Protein AF-0000000086027197 (afdb_homodimer)

InterPro domains:
  IPR000313 PWWP domain [PF00855] (7-83)
  IPR000313 PWWP domain [PS50812] (6-62)
  IPR000313 PWWP domain [SM00293] (4-60)
  IPR006115 6-phosphogluconate dehydrogenase, NADP-binding [PF03446] (160-318)
  IPR036291 NAD(P)-binding domain superfamily [SSF51735] (159-324)
  IPR051265 HIBADH-related NP60 subfamily [PTHR43580] (139-442)

Solvent-accessible surface area (backbone atoms only — not comparable to full-atom values): 48894 Å² total; per-residue (Å²): 126,82,79,83,41,66,51,35,61,24,29,39,39,50,94,97,47,68,68,36,50,22,31,29,37,67,60,90,60,85,81,71,78,54,84,72,40,44,31,28,36,33,41,39,38,73,36,60,48,78,32,46,54,89,39,49,41,60,34,81,84,41,35,78,79,58,61,67,58,81,49,64,64,52,46,14,13,53,39,8,47,52,39,44,50,48,42,34,58,38,61,71,41,80,52,65,45,48,69,56,42,52,48,43,46,46,48,18,16,53,48,18,35,49,47,67,66,46,73,82,44,66,76,46,69,69,76,80,66,73,85,57,81,87,72,84,77,79,82,62,89,63,69,85,67,63,63,63,58,81,67,72,58,64,68,66,62,90,56,30,36,21,36,40,25,57,42,59,65,30,41,39,54,48,51,52,41,42,72,74,66,47,49,40,34,35,30,53,95,60,62,78,73,43,52,71,49,42,73,70,69,37,41,83,32,96,36,68,48,57,31,57,74,69,23,52,36,32,37,35,32,43,77,49,56,67,53,45,44,34,53,47,64,19,64,68,55,83,87,56,78,83,59,87,40,16,63,64,56,41,64,87,28,32,41,36,34,37,35,84,47,54,35,68,55,50,41,50,50,39,50,56,28,41,74,38,60,17,45,38,23,41,38,27,67,55,70,37,73,80,77,65,42,42,31,34,25,25,13,55,37,66,68,56,49,51,49,52,51,60,74,42,59,89,50,82,53,30,76,45,82,47,85,45,65,31,46,26,43,50,48,52,31,43,51,52,34,49,52,53,40,50,45,48,45,47,32,50,44,49,36,49,46,32,71,71,41,76,55,49,66,61,47,51,53,50,44,58,68,42,62,73,57,56,66,68,53,55,51,48,52,50,12,61,76,65,73,45,42,53,73,85,48,29,22,47,57,48,31,54,35,35,49,51,50,47,65,76,40,69,87,50,80,52,46,57,59,51,30,42,37,51,52,28,50,50,30,40,76,70,72,37,29,81,35,18,54,44,53,44,40,78,73,58,37,78,74,78,68,74,66,76,82,104,127,81,79,82,42,64,52,36,61,25,28,37,37,49,93,96,46,68,67,35,50,20,29,28,37,65,59,90,60,85,80,72,79,55,86,70,41,42,31,29,35,33,42,42,37,71,35,58,47,79,34,46,54,89,39,48,41,61,34,80,83,40,36,79,78,61,62,67,60,82,48,65,63,52,44,15,12,52,41,8,46,50,36,44,49,49,41,33,57,38,62,71,38,79,52,67,47,48,69,56,43,52,49,43,46,48,48,22,16,53,47,18,41,48,45,66,61,44,71,81,39,63,78,47,69,68,77,80,66,73,84,56,81,88,73,81,75,77,81,62,90,61,68,82,68,63,65,61,53,81,66,71,58,66,69,67,62,89,56,29,35,21,35,39,25,56,43,58,65,29,41,38,53,48,52,54,41,41,72,73,65,48,48,42,35,35,29,51,94,61,62,78,72,43,52,71,48,43,73,71,70,37,39,79,32,96,36,70,48,57,31,56,74,67,24,52,36,32,37,34,33,44,79,49,56,66,52,46,43,34,56,49,62,18,63,66,56,84,86,56,78,82,59,86,39,18,65,60,33,57,63,80,31,33,40,37,35,37,37,84,47,54,35,67,56,50,39,51,49,39,52,55,26,41,76,40,60,14,44,37,24,41,38,29,65,55,71,36,72,78,77,64,40,44,31,34,26,25,14,57,36,64,68,55,48,52,50,52,50,58,74,42,60,88,49,85,53,31,78,47,81,47,86,46,65,31,46,26,43,49,50,52,32,42,53,51,36,52,51,52,42,49,46,49,44,46,32,50,44,50,35,50,46,33,72,71,42,75,55,50,65,61,48,52,52,50,44,59,68,42,60,72,56,56,65,68,52,56,51,51,53,49,15,60,76,65,73,44,42,58,76,87,50,29,22,46,58,48,32,54,36,36,49,51,51,47,64,75,39,71,87,50,80,53,47,55,59,50,29,42,36,52,52,29,50,50,30,42,74,70,71,37,28,82,33,18,56,47,52,44,40,78,75,60,38,77,73,78,67,73,67,76,82,105

pLDDT: mean 74.84, std 21.92, range [20.67, 98.0]

Foldseek 3Di:
DPPLDALAWKFADDVPGATFIWGFADDPDPPDDDPQWTWIAGALDRDIDTGGVVRIGHCVVCVVVRLPDPDLSRQLRVQLVVLSVLLCQLVVDSPRDRVVSSVLSVLSSVVSNVVSVPLVDDPPCDDDPPPPDDDDPPCRVDDPPPCPVPPPPPCPPLFEEEEEDCDSVSSSLLVVLVVVPHAYEYEDPDCVSCVVVVVSPHHYDPAPQRRLVRGQEYEYADEDLVVCCCQAVVPPPPPDPSPPRPVVAADQHEYEYQYLDALVSQVVSQCRNVVRPYWYKYWHWDADSSRRETETEIETDPVVVVVVCVSCVVDPHHYDYDYDRSVSSLVVLVVLLVVLLVLVVLLVVLLVVCVVPVCSVVVLVVVVVVVPDDPVSSVQSVCVVVVNHPQPAFLQRSLVSLVSNCVVPVPDCPPSSVVSNVLSVVCVVVVRRNPHSSNSSVVPHDPPDVPVVD/DPPLDALAWKFADDVPDATFIWGFADDPDPPDDDDQWTWIAGALDRDIDTGGVVRIGHCVVCVVVRLPDPDLSRQLRVQLVVLSVLLCQLVVDSPRDRVVSSVSSVLSSVVSNVVSVPLVPDPPCDDDPPPPDDDDPPCRVDDPPPCPVPPPPPCPPLFEEEEEDCDSVSSSLLVVLVVVPHAYEYEYPDCVSCVVVVVSPHHYDPAPQRRLVRGQEYEYADEDLVVCCCQAVVPPPPPDPSPPNRVSQADQHEYEYQYLDALVSQVVSQVSNVVNNYWYKYWHWDADSSRRETETEIETDPVVVVVVCVSCVVDPHHYDYDYDRSVSSLVVLVVLLVVLLVLVVLLVVLLVVCVVPVCSVVVLVVVVVVVPDDPVSSVSSVCVVVVNADQDAFLQRSLVSLVSNCVVPVPDCPPSSVVSNVLSVVCVVVVRRNPHSSNSSVVNHDPPDVPVVD

Nearest PDB structures (foldseek):
  2uyy-assembly1_D  TM=8.766E-01  e=3.305E-22  Homo sapiens
  3pdu-assembly1_A  TM=8.686E-01  e=5.605E-21  Geobacter sulfurreducens
  3pef-assembly2_G  TM=8.645E-01  e=8.267E-21  Geobacter metallireducens
  3doj-assembly1_A  TM=8.597E-01  e=1.522E-20  Arabidopsis thaliana
  4ezb-assembly1_A-2  TM=6.089E-01  e=9.861E-11  Sinorhizobium meliloti 1021

Secondary structure (DSSP, 8-state):
-----TT-EEEE--TTS--EEEEE---SSTT---TTEEEEEETTS--EEEEEGGGEEETTTTHHHHTT---HHHHHHHHHHHHHHHHHHHHTS----HHHHHHHHHHHHHHHHHHHHHTTT--------SSS-----------TT----TT-S------EEEEE--SHHHHHHHHHHHHTT-EEEEE-S-GGGGHHHHTTT-EE-SSHHHHHHH-SEEEE--SSHHHHHHHHT----TTS----------SSPEEEE-S---HHHHHHHHHHHHHTT-EEEE--EEEETTTTEEEEEEEE-HHHHHHHHHHTTTTT-EEEE-SSTTHHHHHHHHHHHHHHHHHHHHHHHHHHHHHH-S-HHHHHHHHHHH--S-HHHHHHHHHHHHT----SSBHHHHHHHHHHHHHH-TTS--HHHHHHHHHHHHHHHTT-TTSBGGGGHHHHSPP--GGGG-/-----TT-EEEE--TTS--EEEEE---SSTT---TTEEEEEETTS--EEEEEGGGEEETTTTHHHHTT---HHHHHHHHHHHHHHHHHHHHTS----HHHHHHHHHHHHHHHHHHHTTTTT--------SSS-----------TTS---TT-S------EEEEE--SHHHHHHHHHHHHTT-EEEEE-S-GGGGHHHHTTTPEE-SSHHHHHHH-SEEEE--SSHHHHHHHHT----TTS-------TTSSSPEEEE-S---HHHHHHHHHHHHHTT-EEEE--EEEETTTTEEEEEEEE-HHHHHHHHHHTTTTT-EEEE-SSTTHHHHHHHHHHHHHHHHHHHHHHHHHHHHHH-S-HHHHHHHHHHH--S-HHHHHHHHHHHTT----SSBHHHHHHHHHHHHHH-TTS--HHHHHHHHHHHHHHHTT-TTSBGGGGHHHHSPP--GGGG-

Organism: Nephila pilipes (NCBI:txid299642)

Sequence (908 aa):
MDELGIGTVVWAKLKGHPFWPAVIIKPLSSGVVKKSKKYVIFFGGKEHAWVSEKNLLSFGKNYEALSKHKKVNFQIALKAVAKYQNIQKFQNENNQDLNEILLLVCEVSNEAKDEVLHVQSFSCNFPDQSEFPEVVERMAPREADVKVTREECVSIPFHRIGFIGIGQMGFYLCRMLAEFGFHITIWNRTQDKCERLLSIGVHWANSPKDLVAMCDVTFCCLKGDDVVEEVIIGKKNPEKSASKSFKLYGHTKGLIMISTILPELSQKLSEIITSRGSKYLEAPIIFKIMSMDLFFLCAGDQALYRKLLGFFSRTGAVFYRLNEIGQALKMKQVYMFYHSAIVLNITEVAAQFQSINSDLNELHKKLKEAGYVPPIMLNIIHGILHQNWYNGVSISEAQSNVSQVLCSHPDKNFRIARATLEILKLGVRNGLGNAGISAVFNIIKPRPTKEESIMDELGIGTVVWAKLKGHPFWPAVIIKPLSSGVVKKSKKYVIFFGGKEHAWVSEKNLLSFGKNYEALSKHKKVNFQIALKAVAKYQNIQKFQNENNQDLNEILLLVCEVSNEAKDEVLHVQSFSCNFPDQSEFPEVVERMAPREADVKVTREECVSIPFHRIGFIGIGQMGFYLCRMLAEFGFHITIWNRTQDKCERLLSIGVHWANSPKDLVAMCDVTFCCLKGDDVVEEVIIGKKNPEKSASKSFKLYGHTKGLIMISTILPELSQKLSEIITSRGSKYLEAPIIFKIMSMDLFFLCAGDQALYRKLLGFFSRTGAVFYRLNEIGQALKMKQVYMFYHSAIVLNITEVAAQFQSINSDLNELHKKLKEAGYVPPIMLNIIHGILHQNWYNGVSISEAQSNVSQVLCSHPDKNFRIARATLEILKLGVRNGLGNAGISAVFNIIKPRPTKEESI

Structure (mmCIF, N/CA/C/O backbone):
data_AF-0000000086027197-model_v1
#
loop_
_entity.id
_entity.type
_entity.pdbx_description
1 polymer 'Putative oxidoreductase GLYR1'
#
loop_
_atom_site.group_PDB
_atom_site.id
_atom_site.type_symbol
_atom_site.l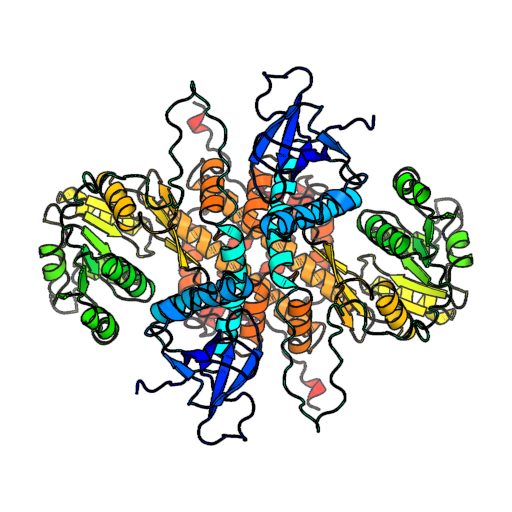abel_atom_id
_atom_site.label_alt_id
_atom_site.label_comp_id
_atom_site.label_asym_id
_atom_site.label_entity_id
_atom_site.label_seq_id
_atom_site.pdbx_PDB_ins_code
_atom_site.Cartn_x
_atom_site.Cartn_y
_atom_site.Cartn_z
_atom_site.occupancy
_atom_site.B_iso_or_equiv
_atom_site.auth_seq_id
_atom_site.auth_comp_id
_atom_site.auth_asym_id
_atom_site.auth_atom_id
_atom_site.pdbx_PDB_model_num
ATOM 1 N N . MET A 1 1 ? -24.766 -8.602 -36.844 1 32.97 1 MET A N 1
ATOM 2 C CA . MET A 1 1 ? -24.359 -7.414 -36.094 1 32.97 1 MET A CA 1
ATOM 3 C C . MET A 1 1 ? -23.984 -7.766 -34.656 1 32.97 1 MET A C 1
ATOM 5 O O . MET A 1 1 ? -24.797 -8.367 -33.938 1 32.97 1 MET A O 1
ATOM 9 N N . ASP A 1 2 ? -22.844 -8.023 -34.344 1 43.41 2 ASP A N 1
ATOM 10 C CA . ASP A 1 2 ? -22.391 -8.594 -33.062 1 43.41 2 ASP A CA 1
ATOM 11 C C . ASP A 1 2 ? -23.031 -7.871 -31.891 1 43.41 2 ASP A C 1
ATOM 13 O O . ASP A 1 2 ? -23.109 -6.641 -31.875 1 43.41 2 ASP A O 1
ATOM 17 N N . GLU A 1 3 ? -23.922 -8.43 -31.25 1 54.56 3 GLU A N 1
ATOM 18 C CA . GLU A 1 3 ? -24.719 -7.902 -30.141 1 54.56 3 GLU A CA 1
ATOM 19 C C . GLU A 1 3 ? -23.844 -7.195 -29.125 1 54.56 3 GLU A C 1
ATOM 21 O O . GLU A 1 3 ? -22.922 -7.797 -28.562 1 54.56 3 GLU A O 1
ATOM 26 N N . LEU A 1 4 ? -23.688 -5.852 -29.312 1 69.38 4 LEU A N 1
ATOM 27 C CA . LEU A 1 4 ? -22.969 -4.957 -28.406 1 69.38 4 LEU A CA 1
ATOM 28 C C . LEU A 1 4 ? -23.625 -4.934 -27.031 1 69.38 4 LEU A C 1
ATOM 30 O O . LEU A 1 4 ? -24.484 -4.09 -26.766 1 69.38 4 LEU A O 1
ATOM 34 N N . GLY A 1 5 ? -23.438 -6.055 -26.344 1 73.06 5 GLY A N 1
ATOM 35 C CA . GLY A 1 5 ? -24 -6.191 -25.016 1 73.06 5 GLY A CA 1
ATOM 36 C C . GLY A 1 5 ? -23.203 -5.449 -23.953 1 73.06 5 GLY A C 1
ATOM 37 O O . GLY A 1 5 ? -22.156 -4.875 -24.25 1 73.06 5 GLY A O 1
ATOM 38 N N . ILE A 1 6 ? -23.812 -5.406 -22.828 1 78.12 6 ILE A N 1
ATOM 39 C CA . ILE A 1 6 ? -23.188 -4.781 -21.672 1 78.12 6 ILE A CA 1
ATOM 40 C C . ILE A 1 6 ? -21.844 -5.449 -21.375 1 78.12 6 ILE A C 1
ATOM 42 O O . ILE A 1 6 ? -21.734 -6.676 -21.438 1 78.12 6 ILE A O 1
ATOM 46 N N . GLY A 1 7 ? -20.859 -4.629 -21.281 1 76.5 7 GLY A N 1
ATOM 47 C CA . GLY A 1 7 ? -19.531 -5.152 -20.984 1 76.5 7 GLY A CA 1
ATOM 48 C C . GLY A 1 7 ? -18.656 -5.266 -22.219 1 76.5 7 GLY A C 1
ATOM 49 O O . GLY A 1 7 ? -17.438 -5.469 -22.094 1 76.5 7 GLY A O 1
ATOM 50 N N . THR A 1 8 ? -19.25 -5.039 -23.391 1 80.62 8 THR A N 1
ATOM 51 C CA . THR A 1 8 ? -18.516 -5.16 -24.641 1 80.62 8 THR A CA 1
ATOM 52 C C . THR A 1 8 ? -17.703 -3.895 -24.922 1 80.62 8 THR A C 1
ATOM 54 O O . THR A 1 8 ? -18.219 -2.783 -24.766 1 80.62 8 THR A O 1
ATOM 57 N N . VAL A 1 9 ? -16.453 -4.125 -25.203 1 86.12 9 VAL A N 1
ATOM 58 C CA . VAL A 1 9 ? -15.602 -3.008 -25.609 1 86.12 9 VAL A CA 1
ATOM 59 C C . VAL A 1 9 ? -15.914 -2.611 -27.047 1 86.12 9 VAL A C 1
ATOM 61 O O . VAL A 1 9 ? -15.984 -3.469 -27.938 1 86.12 9 VAL A O 1
ATOM 64 N N . VAL A 1 10 ? -16.172 -1.258 -27.281 1 86.44 10 VAL A N 1
ATOM 65 C CA . VAL A 1 10 ? -16.547 -0.747 -28.594 1 86.44 10 VAL A CA 1
ATOM 66 C C . VAL A 1 10 ? -15.766 0.527 -28.891 1 86.44 10 VAL A C 1
ATOM 68 O O . VAL A 1 10 ? -15.133 1.101 -28 1 86.44 10 VAL A O 1
ATOM 71 N N . TRP A 1 11 ? -15.703 0.814 -30.141 1 88.94 11 TRP A N 1
ATOM 72 C CA . TRP A 1 11 ? -15.375 2.18 -30.547 1 88.94 11 TRP A CA 1
ATOM 73 C C . TRP A 1 11 ? -16.609 3.064 -30.516 1 88.94 11 TRP A C 1
ATOM 75 O O . TRP A 1 11 ? -17.641 2.73 -31.141 1 88.94 11 TRP A O 1
ATOM 85 N N . ALA A 1 12 ? -16.625 4.102 -29.766 1 87.38 12 ALA A N 1
ATOM 86 C CA . ALA A 1 12 ? -17.75 5.023 -29.688 1 87.38 12 ALA A CA 1
ATOM 87 C C . ALA A 1 12 ? -17.359 6.418 -30.156 1 87.38 12 ALA A C 1
ATOM 89 O O . ALA A 1 12 ? -16.281 6.922 -29.812 1 87.38 12 ALA A O 1
ATOM 90 N N . LYS A 1 13 ? -18.156 6.949 -30.969 1 86.12 13 LYS A N 1
ATOM 91 C CA . LYS A 1 13 ? -17.875 8.281 -31.5 1 86.12 13 LYS A CA 1
ATOM 92 C C . LYS A 1 13 ? -18.938 9.281 -31.047 1 86.12 13 LYS A C 1
ATOM 94 O O . LYS A 1 13 ? -20.141 9.023 -31.172 1 86.12 13 LYS A O 1
ATOM 99 N N . LEU A 1 14 ? -18.453 10.32 -30.438 1 79.81 14 LEU A N 1
ATOM 100 C CA . LEU A 1 14 ? -19.297 11.461 -30.109 1 79.81 14 LEU A CA 1
ATOM 101 C C . LEU A 1 14 ? -19.094 12.594 -31.109 1 79.81 14 LEU A C 1
ATOM 103 O O . LEU A 1 14 ? -18.047 12.672 -31.766 1 79.81 14 LEU A O 1
ATOM 107 N N . LYS A 1 15 ? -20.141 13.383 -31.203 1 75 15 LYS A N 1
ATOM 108 C CA . LYS A 1 15 ? -20.047 14.516 -32.125 1 75 15 LYS A CA 1
ATOM 109 C C . LYS A 1 15 ? -18.828 15.391 -31.797 1 75 15 LYS A C 1
ATOM 111 O O . LYS A 1 15 ? -18.641 15.797 -30.656 1 75 15 LYS A O 1
ATOM 116 N N . GLY A 1 16 ? -17.938 15.555 -32.781 1 71.62 16 GLY A N 1
ATOM 117 C CA . GLY A 1 16 ? -16.766 16.422 -32.625 1 71.62 16 GLY A CA 1
ATOM 118 C C . GLY A 1 16 ? -15.539 15.672 -32.125 1 71.62 16 GLY A C 1
ATOM 119 O O . GLY A 1 16 ? -14.477 16.266 -31.969 1 71.62 16 GLY A O 1
ATOM 120 N N . HIS A 1 17 ? -15.773 14.398 -31.828 1 79.44 17 HIS A N 1
ATOM 121 C CA . HIS A 1 17 ? -14.641 13.617 -31.328 1 79.44 17 HIS A CA 1
ATOM 122 C C . HIS A 1 17 ? -14.383 12.398 -32.219 1 79.44 17 HIS A C 1
ATOM 124 O O . HIS A 1 17 ? -15.305 11.875 -32.844 1 79.44 17 HIS A O 1
ATOM 130 N N . PRO A 1 18 ? -13.164 11.984 -32.281 1 81 18 PRO A N 1
ATOM 131 C CA . PRO A 1 18 ? -12.906 10.727 -33 1 81 18 PRO A CA 1
ATOM 132 C C . PRO A 1 18 ? -13.438 9.508 -32.25 1 81 18 PRO A C 1
ATOM 134 O O . PRO A 1 18 ? -13.859 9.617 -31.094 1 81 18 PRO A O 1
ATOM 137 N N . PHE A 1 19 ? -13.438 8.438 -32.938 1 86.25 19 PHE A N 1
ATOM 138 C CA . PHE A 1 19 ? -13.805 7.188 -32.281 1 86.25 19 PHE A CA 1
ATOM 139 C C . PHE A 1 19 ? -12.898 6.926 -31.094 1 86.25 19 PHE A C 1
ATOM 141 O O . PHE A 1 19 ? -11.68 7.121 -31.172 1 86.25 19 PHE A O 1
ATOM 148 N N . TRP A 1 20 ? -13.516 6.535 -29.953 1 87.62 20 TRP A N 1
ATOM 149 C CA . TRP A 1 20 ? -12.797 6.281 -28.703 1 87.62 20 TRP A CA 1
ATOM 150 C C . TRP A 1 20 ? -13.219 4.949 -28.094 1 87.62 20 TRP A C 1
ATOM 152 O O . TRP A 1 20 ? -14.398 4.582 -28.141 1 87.62 20 TRP A O 1
ATOM 162 N N . PRO A 1 21 ? -12.203 4.289 -27.562 1 86.88 21 PRO A N 1
ATOM 163 C CA . PRO A 1 21 ? -12.586 3.025 -26.938 1 86.88 21 PRO A CA 1
ATOM 164 C C . PRO A 1 21 ? -13.5 3.225 -25.719 1 86.88 21 PRO A C 1
ATOM 166 O O . PRO A 1 21 ? -13.258 4.113 -24.906 1 86.88 21 PRO A O 1
ATOM 169 N N . ALA A 1 22 ? -14.555 2.465 -25.656 1 86.25 22 ALA A N 1
ATOM 170 C CA . ALA A 1 22 ? -15.531 2.527 -24.578 1 86.25 22 ALA A CA 1
ATOM 171 C C . ALA A 1 22 ? -16.109 1.147 -24.281 1 86.25 22 ALA A C 1
ATOM 173 O O . ALA A 1 22 ? -15.898 0.201 -25.047 1 86.25 22 ALA A O 1
ATOM 174 N N . VAL A 1 23 ? -16.672 1.044 -23.141 1 86.12 23 VAL A N 1
ATOM 175 C CA . VAL A 1 23 ? -17.406 -0.172 -22.797 1 86.12 23 VAL A CA 1
ATOM 176 C C . VAL A 1 23 ? -18.875 0.154 -22.609 1 86.12 23 VAL A C 1
ATOM 178 O O . VAL A 1 23 ? -19.219 1.174 -22 1 86.12 23 VAL A O 1
ATOM 181 N N . ILE A 1 24 ? -19.688 -0.703 -23.172 1 82.25 24 ILE A N 1
ATOM 182 C CA . ILE A 1 24 ? -21.141 -0.539 -23.016 1 82.25 24 ILE A CA 1
ATOM 183 C C . ILE A 1 24 ? -21.547 -0.919 -21.609 1 82.25 24 ILE A C 1
ATOM 185 O O . ILE A 1 24 ? -21.203 -1.995 -21.109 1 82.25 24 ILE A O 1
ATOM 189 N N . ILE A 1 25 ? -22.203 -0.02 -20.953 1 79 25 ILE A N 1
ATOM 190 C CA . ILE A 1 25 ? -22.656 -0.283 -19.594 1 79 25 ILE A CA 1
ATOM 191 C C . ILE A 1 25 ? -24.141 0.039 -19.469 1 79 25 ILE A C 1
ATOM 193 O O . ILE A 1 25 ? -24.734 0.64 -20.375 1 79 25 ILE A O 1
ATOM 197 N N . LYS A 1 26 ? -24.656 -0.463 -18.312 1 73.19 26 LYS A N 1
ATOM 198 C CA . LYS A 1 26 ? -26.016 -0.05 -17.969 1 73.19 26 LYS A CA 1
ATOM 199 C C . LYS A 1 26 ? -26.062 1.428 -17.594 1 73.19 26 LYS A C 1
ATOM 201 O O . LYS A 1 26 ? -25.141 1.945 -16.969 1 73.19 26 LYS A O 1
ATOM 206 N N . PRO A 1 27 ? -27.109 2.086 -18.141 1 65.81 27 PRO A N 1
ATOM 207 C CA . PRO A 1 27 ? -27.203 3.502 -17.781 1 65.81 27 PRO A CA 1
ATOM 208 C C . PRO A 1 27 ? -27.203 3.732 -16.266 1 65.81 27 PRO A C 1
ATOM 210 O O . PRO A 1 27 ? -27.75 2.92 -15.523 1 65.81 27 PRO A O 1
ATOM 213 N N . LEU A 1 28 ? -26.406 4.652 -15.812 1 57.56 28 LEU A N 1
ATOM 214 C CA . LEU A 1 28 ? -26.281 4.973 -14.398 1 57.56 28 LEU A CA 1
ATOM 215 C C . LEU A 1 28 ? -27.625 5.355 -13.797 1 57.56 28 LEU A C 1
ATOM 217 O O . LEU A 1 28 ? -27.875 5.117 -12.609 1 57.56 28 LEU A O 1
ATOM 221 N N . SER A 1 29 ? -28.484 6.105 -14.516 1 49.12 29 SER A N 1
ATOM 222 C CA . SER A 1 29 ? -29.828 6.457 -14.07 1 49.12 29 SER A CA 1
ATOM 223 C C . SER A 1 29 ? -30.875 5.598 -14.766 1 49.12 29 SER A C 1
ATOM 225 O O . SER A 1 29 ? -30.781 5.336 -15.961 1 49.12 29 SER A O 1
ATOM 227 N N . SER A 1 30 ? -31.547 4.707 -14.109 1 50.06 30 SER A N 1
ATOM 228 C CA . SER A 1 30 ? -32.562 3.715 -14.5 1 50.06 30 SER A CA 1
ATOM 229 C C . SER A 1 30 ? -33.469 4.25 -15.594 1 50.06 30 SER A C 1
ATOM 231 O O . SER A 1 30 ? -34 3.48 -16.391 1 50.06 30 SER A O 1
ATOM 233 N N . GLY A 1 31 ? -33.938 5.422 -15.641 1 50.44 31 GLY A N 1
ATOM 234 C CA . GLY A 1 31 ? -35.188 5.777 -16.328 1 50.44 31 GLY A CA 1
ATOM 235 C C . GLY A 1 31 ? -34.969 6.062 -17.812 1 50.44 31 GLY A C 1
ATOM 236 O O . GLY A 1 31 ? -35.938 6.145 -18.562 1 50.44 31 GLY A O 1
ATOM 237 N N . VAL A 1 32 ? -33.875 6.449 -18.297 1 50.25 32 VAL A N 1
ATOM 238 C CA . VAL A 1 32 ? -33.938 6.957 -19.656 1 50.25 32 VAL A CA 1
ATOM 239 C C . VAL A 1 32 ? -33.281 5.957 -20.609 1 50.25 32 VAL A C 1
ATOM 241 O O . VAL A 1 32 ? -32.094 5.645 -20.469 1 50.25 32 VAL A O 1
ATOM 244 N N . VAL A 1 33 ? -34.031 5.031 -21.047 1 56.78 33 VAL A N 1
ATOM 245 C CA . VAL A 1 33 ? -33.531 4.227 -22.156 1 56.78 33 VAL A CA 1
ATOM 246 C C . VAL A 1 33 ? -33.812 4.945 -23.484 1 56.78 33 VAL A C 1
ATOM 248 O O . VAL A 1 33 ? -34.969 5.309 -23.766 1 56.78 33 VAL A O 1
ATOM 251 N N . LYS A 1 34 ? -32.844 5.434 -24.016 1 61.09 34 LYS A N 1
ATOM 252 C CA . LYS A 1 34 ? -32.969 6.078 -25.312 1 61.09 34 LYS A CA 1
ATOM 253 C C . LYS A 1 34 ? -32.938 5.051 -26.438 1 61.09 34 LYS A C 1
ATOM 255 O O . LYS A 1 34 ? -32.062 4.18 -26.453 1 61.09 34 LYS A O 1
ATOM 260 N N . LYS A 1 35 ? -33.969 5.098 -27.141 1 69.12 35 LYS A N 1
ATOM 261 C CA . LYS A 1 35 ? -34.094 4.199 -28.297 1 69.12 35 LYS A CA 1
ATOM 262 C C . LYS A 1 35 ? -32.906 4.328 -29.234 1 69.12 35 LYS A C 1
ATOM 264 O O . LYS A 1 35 ? -32.469 5.441 -29.547 1 69.12 35 LYS A O 1
ATOM 269 N N . SER A 1 36 ? -32.219 3.252 -29.672 1 78.38 36 SER A N 1
ATOM 270 C CA . SER A 1 36 ? -31.141 3.121 -30.656 1 78.38 36 SER A CA 1
ATOM 271 C C . SER A 1 36 ? -29.844 3.727 -30.141 1 78.38 36 SER A C 1
ATOM 273 O O . SER A 1 36 ? -29 4.164 -30.922 1 78.38 36 SER A O 1
ATOM 275 N N . LYS A 1 37 ? -29.828 3.996 -28.781 1 83.38 37 LYS A N 1
ATOM 276 C CA . LYS A 1 37 ? -28.578 4.465 -28.172 1 83.38 37 LYS A CA 1
ATOM 277 C C . LYS A 1 37 ? -28.094 3.508 -27.078 1 83.38 37 LYS A C 1
ATOM 279 O O . LYS A 1 37 ? -28.906 2.793 -26.484 1 83.38 37 LYS A O 1
ATOM 284 N N . LYS A 1 38 ? -26.859 3.391 -26.906 1 85.06 38 LYS A N 1
ATOM 285 C CA . LYS A 1 38 ? -26.25 2.633 -25.828 1 85.06 38 LYS A CA 1
ATOM 286 C C . LYS A 1 38 ? -25.438 3.545 -24.906 1 85.06 38 LYS A C 1
ATOM 288 O O . LYS A 1 38 ? -24.859 4.539 -25.375 1 85.06 38 LYS A O 1
ATOM 293 N N . TYR A 1 39 ? -25.516 3.189 -23.703 1 82.5 39 TYR A N 1
ATOM 294 C CA . TYR A 1 39 ? -24.734 3.932 -22.719 1 82.5 39 TYR A CA 1
ATOM 295 C C . TYR A 1 39 ? -23.344 3.342 -22.562 1 82.5 39 TYR A C 1
ATOM 297 O O . TYR A 1 39 ? -23.188 2.123 -22.469 1 82.5 39 TYR A O 1
ATOM 305 N N . VAL A 1 40 ? -22.359 4.254 -22.719 1 84 40 VAL A N 1
ATOM 306 C CA . VAL A 1 40 ? -21 3.742 -22.703 1 84 40 VAL A CA 1
ATOM 307 C C . VAL A 1 40 ? -20.156 4.547 -21.719 1 84 40 VAL A C 1
ATOM 309 O O . VAL A 1 40 ? -20.516 5.668 -21.359 1 84 40 VAL A O 1
ATOM 312 N N . ILE A 1 41 ? -19.141 3.859 -21.25 1 81.5 41 ILE A N 1
ATOM 313 C CA . ILE A 1 41 ? -18.078 4.535 -20.516 1 81.5 41 ILE A CA 1
ATOM 314 C C . ILE A 1 41 ? -16.781 4.453 -21.312 1 81.5 41 ILE A C 1
ATOM 316 O O . ILE A 1 41 ? -16.406 3.385 -21.812 1 81.5 41 ILE A O 1
ATOM 320 N N . PHE A 1 42 ? -16.172 5.586 -21.484 1 81.25 42 PHE A N 1
ATOM 321 C CA . PHE A 1 42 ? -14.961 5.648 -22.281 1 81.25 42 PHE A CA 1
ATOM 322 C C . PHE A 1 42 ? -13.734 5.324 -21.453 1 81.25 42 PHE A C 1
ATOM 324 O O . PHE A 1 42 ? -13.641 5.727 -20.281 1 81.25 42 PHE A O 1
ATOM 331 N N . PHE A 1 43 ? -12.844 4.504 -22.109 1 81.88 43 PHE A N 1
ATOM 332 C CA . PHE A 1 43 ? -11.578 4.188 -21.453 1 81.88 43 PHE A CA 1
ATOM 333 C C . PHE A 1 43 ? -10.672 5.41 -21.391 1 81.88 43 PHE A C 1
ATOM 335 O O . PHE A 1 43 ? -10.711 6.258 -22.281 1 81.88 43 PHE A O 1
ATOM 342 N N . GLY A 1 44 ? -9.711 5.395 -20.375 1 66.69 44 GLY A N 1
ATOM 343 C CA . GLY A 1 44 ? -8.766 6.496 -20.234 1 66.69 44 GLY A CA 1
ATOM 344 C C . GLY A 1 44 ? -9.328 7.66 -19.438 1 66.69 44 GLY A C 1
ATOM 345 O O . GLY A 1 44 ? -8.578 8.484 -18.922 1 66.69 44 GLY A O 1
ATOM 346 N N . GLY A 1 45 ? -10.711 7.684 -19.453 1 59.66 45 GLY A N 1
ATOM 347 C CA . GLY A 1 45 ? -11.43 8.703 -18.703 1 59.66 45 GLY A CA 1
ATOM 348 C C . GLY A 1 45 ? -12.641 8.156 -17.969 1 59.66 45 GLY A C 1
ATOM 349 O O . GLY A 1 45 ? -12.812 6.941 -17.859 1 59.66 45 GLY A O 1
ATOM 350 N N . LYS A 1 46 ? -13.289 8.922 -17.188 1 54.59 46 LYS A N 1
ATOM 351 C CA . LYS A 1 46 ? -14.484 8.523 -16.469 1 54.59 46 LYS A CA 1
ATOM 352 C C . LYS A 1 46 ? -15.742 9.055 -17.156 1 54.59 46 LYS A C 1
ATOM 354 O O . LYS A 1 46 ? -16.797 9.172 -16.516 1 54.59 46 LYS A O 1
ATOM 359 N N . GLU A 1 47 ? -15.602 9.281 -18.391 1 65.31 47 GLU A N 1
ATOM 360 C CA . GLU A 1 47 ? -16.75 9.867 -19.078 1 65.31 47 GLU A CA 1
ATOM 361 C C . GLU A 1 47 ? -17.672 8.781 -19.625 1 65.31 47 GLU A C 1
ATOM 363 O O . GLU A 1 47 ? -17.219 7.711 -20.016 1 65.31 47 GLU A O 1
ATOM 368 N N . HIS A 1 48 ? -18.875 9.031 -19.344 1 75.5 48 HIS A N 1
ATOM 369 C CA . HIS A 1 48 ? -19.906 8.133 -19.891 1 75.5 48 HIS A CA 1
ATOM 370 C C . HIS A 1 48 ? -20.938 8.906 -20.703 1 75.5 48 HIS A C 1
ATOM 372 O O . HIS A 1 48 ? -21.125 10.109 -20.5 1 75.5 48 HIS A O 1
ATOM 378 N N . ALA A 1 49 ? -21.484 8.359 -21.719 1 76.31 49 ALA A N 1
ATOM 379 C CA . ALA A 1 49 ? -22.453 9.031 -22.594 1 76.31 49 ALA A CA 1
ATOM 380 C C . ALA A 1 49 ? -23.344 8.016 -23.312 1 76.31 49 ALA A C 1
ATOM 382 O O . ALA A 1 49 ? -22.984 6.84 -23.422 1 76.31 49 ALA A O 1
ATOM 383 N N . TRP A 1 50 ? -24.516 8.562 -23.641 1 80.81 50 TRP A N 1
ATOM 384 C CA . TRP A 1 50 ? -25.344 7.836 -24.609 1 80.81 50 TRP A CA 1
ATOM 385 C C . TRP A 1 50 ? -24.797 8 -26.016 1 80.81 50 TRP A C 1
ATOM 387 O O . TRP A 1 50 ? -24.5 9.117 -26.453 1 80.81 50 TRP A O 1
ATOM 397 N N . VAL A 1 51 ? -24.578 6.918 -26.672 1 85 51 VAL A N 1
ATOM 398 C CA . VAL A 1 51 ? -24.062 6.945 -28.031 1 85 51 VAL A CA 1
ATOM 399 C C . VAL A 1 51 ? -25 6.164 -28.953 1 85 51 VAL A C 1
ATOM 401 O O . VAL A 1 51 ? -25.438 5.059 -28.625 1 85 51 VAL A O 1
ATOM 404 N N . SER A 1 52 ? -25.391 6.82 -30.094 1 82.94 52 SER A N 1
ATOM 405 C CA . SER A 1 52 ? -26.25 6.148 -31.062 1 82.94 52 SER A CA 1
ATOM 406 C C . SER A 1 52 ? -25.594 4.871 -31.578 1 82.94 52 SER A C 1
ATOM 408 O O . SER A 1 52 ? -24.375 4.82 -31.766 1 82.94 52 SER A O 1
ATOM 410 N N . GLU A 1 53 ? -26.375 3.914 -31.844 1 86 53 GLU A N 1
ATOM 411 C CA . GLU A 1 53 ? -25.875 2.621 -32.312 1 86 53 GLU A CA 1
ATOM 412 C C . GLU A 1 53 ? -25.125 2.758 -33.625 1 86 53 GLU A C 1
ATOM 414 O O . GLU A 1 53 ? -24.219 1.979 -33.906 1 86 53 GLU A O 1
ATOM 419 N N . LYS A 1 54 ? -25.453 3.758 -34.375 1 82.19 54 LYS A N 1
ATOM 420 C CA . LYS A 1 54 ? -24.766 3.99 -35.656 1 82.19 54 LYS A CA 1
ATOM 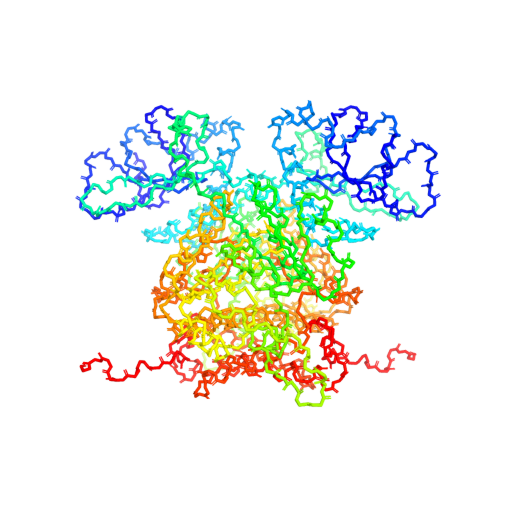421 C C . LYS A 1 54 ? -23.328 4.469 -35.438 1 82.19 54 LYS A C 1
ATOM 423 O O . LYS A 1 54 ? -22.484 4.348 -36.312 1 82.19 54 LYS A O 1
ATOM 428 N N . ASN A 1 55 ? -23.078 4.992 -34.219 1 87.31 55 ASN A N 1
ATOM 429 C CA . ASN A 1 55 ? -21.75 5.527 -33.906 1 87.31 55 ASN A CA 1
ATOM 430 C C . ASN A 1 55 ? -20.953 4.551 -33.062 1 87.31 55 ASN A C 1
ATOM 432 O O . ASN A 1 55 ? -19.984 4.941 -32.406 1 87.31 55 ASN A O 1
ATOM 436 N N . LEU A 1 56 ? -21.438 3.385 -33 1 88.44 56 LEU A N 1
ATOM 437 C CA . LEU A 1 56 ? -20.719 2.326 -32.312 1 88.44 56 LEU A CA 1
ATOM 438 C C . LEU A 1 56 ? -20.156 1.303 -33.281 1 88.44 56 LEU A C 1
ATOM 440 O O . LEU A 1 56 ? -20.859 0.875 -34.219 1 88.44 56 LEU A O 1
ATOM 444 N N . LEU A 1 57 ? -18.906 0.971 -33.156 1 84.81 57 LEU A N 1
ATOM 445 C CA . LEU A 1 57 ? -18.25 -0.043 -33.969 1 84.81 57 LEU A CA 1
ATOM 446 C C . LEU A 1 57 ? -17.594 -1.113 -33.094 1 84.81 57 LEU A C 1
ATOM 448 O O . LEU A 1 57 ? -17.188 -0.84 -31.969 1 84.81 57 LEU A O 1
ATOM 452 N N . SER A 1 58 ? -17.516 -2.254 -33.688 1 81.44 58 SER A N 1
ATOM 453 C CA . SER A 1 58 ? -16.812 -3.342 -33.031 1 81.44 58 SER A CA 1
ATOM 454 C C . SER A 1 58 ? -15.344 -2.992 -32.781 1 81.44 58 SER A C 1
ATOM 456 O O . SER A 1 58 ? -14.664 -2.506 -33.688 1 81.44 58 SER A O 1
ATOM 458 N N . PHE A 1 59 ? -14.891 -3.248 -31.562 1 85.44 59 PHE A N 1
ATOM 459 C CA . PHE A 1 59 ? -13.531 -2.852 -31.203 1 85.44 59 PHE A CA 1
ATOM 460 C C . PHE A 1 59 ? -12.516 -3.658 -32 1 85.44 59 PHE A C 1
ATOM 462 O O . PHE A 1 59 ? -11.594 -3.094 -32.594 1 85.44 59 PHE A O 1
ATOM 469 N N . GLY A 1 60 ? -12.602 -4.949 -32 1 75.81 60 GLY A N 1
ATOM 470 C CA . GLY A 1 60 ? -11.648 -5.84 -32.656 1 75.81 60 GLY A CA 1
ATOM 471 C C . GLY A 1 60 ? -11.586 -5.652 -34.156 1 75.81 60 GLY A C 1
ATOM 472 O O . GLY A 1 60 ? -10.492 -5.566 -34.75 1 75.81 60 GLY A O 1
ATOM 473 N N . LYS A 1 61 ? -12.695 -5.461 -34.781 1 73.06 61 LYS A N 1
ATOM 474 C CA . LYS A 1 61 ? -12.773 -5.414 -36.25 1 73.06 61 LYS A CA 1
ATOM 475 C C . LYS A 1 61 ? -12.172 -4.121 -36.781 1 73.06 61 LYS A C 1
ATOM 477 O O . LYS A 1 61 ? -11.625 -4.102 -37.906 1 73.06 61 LYS A O 1
ATOM 482 N N . ASN A 1 62 ? -12.258 -3.064 -36 1 74.69 62 ASN A N 1
ATOM 483 C CA . ASN A 1 62 ? -11.836 -1.758 -36.5 1 74.69 62 ASN A CA 1
ATOM 484 C C . ASN A 1 62 ? -10.578 -1.272 -35.781 1 74.69 62 ASN A C 1
ATOM 486 O O . ASN A 1 62 ? -10.234 -0.089 -35.844 1 74.69 62 ASN A O 1
ATOM 490 N N . TYR A 1 63 ? -10.008 -2.201 -35.062 1 79.94 63 TYR A N 1
ATOM 491 C CA . TYR A 1 63 ? -8.883 -1.815 -34.219 1 79.94 63 TYR A CA 1
ATOM 492 C C . TYR A 1 63 ? -7.762 -1.206 -35.062 1 79.94 63 TYR A C 1
ATOM 494 O O . TYR A 1 63 ? -7.227 -0.151 -34.719 1 79.94 63 TYR A O 1
ATOM 502 N N . GLU A 1 64 ? -7.359 -1.775 -36.125 1 73.06 64 GLU A N 1
ATOM 503 C CA . GLU A 1 64 ? -6.23 -1.327 -36.938 1 73.06 64 GLU A CA 1
ATOM 504 C C . GLU A 1 64 ? -6.488 0.06 -37.5 1 73.06 64 GLU A C 1
ATOM 506 O O . GLU A 1 64 ? -5.582 0.894 -37.562 1 73.06 64 GLU A O 1
ATOM 511 N N . ALA A 1 65 ? -7.68 0.26 -37.906 1 73.38 65 ALA A N 1
ATOM 512 C CA . ALA A 1 65 ? -8.031 1.514 -38.594 1 73.38 65 ALA A CA 1
ATOM 513 C C . ALA A 1 65 ? -8.156 2.652 -37.562 1 73.38 65 ALA A C 1
ATOM 515 O O . ALA A 1 65 ? -7.82 3.801 -37.875 1 73.38 65 ALA A O 1
ATOM 516 N N . LEU A 1 66 ? -8.57 2.297 -36.344 1 78.44 66 LEU A N 1
ATOM 517 C CA . LEU A 1 66 ? -8.953 3.367 -35.438 1 78.44 66 LEU A CA 1
ATOM 518 C C . LEU A 1 66 ? -7.914 3.547 -34.344 1 78.44 66 LEU A C 1
ATOM 520 O O . LEU A 1 66 ? -7.984 4.504 -33.562 1 78.44 66 LEU A O 1
ATOM 524 N N . SER A 1 67 ? -7.012 2.586 -34.312 1 75.81 67 SER A N 1
ATOM 525 C CA . SER A 1 67 ? -6.035 2.648 -33.219 1 75.81 67 SER A CA 1
ATOM 526 C C . SER A 1 67 ? -4.824 3.49 -33.625 1 75.81 67 SER A C 1
ATOM 528 O O . SER A 1 67 ? -3.809 3.494 -32.938 1 75.81 67 SER A O 1
ATOM 530 N N . LYS A 1 68 ? -4.883 4.176 -34.625 1 67.44 68 LYS A N 1
ATOM 531 C CA . LYS A 1 68 ? -3.713 4.852 -35.188 1 67.44 68 LYS A CA 1
ATOM 532 C C . LYS A 1 68 ? -3.539 6.238 -34.562 1 67.44 68 LYS A C 1
ATOM 534 O O . LYS A 1 68 ? -2.557 6.93 -34.875 1 67.44 68 LYS A O 1
ATOM 539 N N . HIS A 1 69 ? -4.391 6.543 -33.719 1 66.81 69 HIS A N 1
ATOM 540 C CA . HIS A 1 69 ? -4.254 7.875 -33.156 1 66.81 69 HIS A CA 1
ATOM 541 C C . HIS A 1 69 ? -3.082 7.934 -32.188 1 66.81 69 HIS A C 1
ATOM 543 O O . HIS A 1 69 ? -2.885 7.012 -31.375 1 66.81 69 HIS A O 1
ATOM 549 N N . LYS A 1 70 ? -2.203 8.922 -32.281 1 59.84 70 LYS A N 1
ATOM 550 C CA . LYS A 1 70 ? -0.931 8.992 -31.562 1 59.84 70 LYS A CA 1
ATOM 551 C C . LYS A 1 70 ? -1.063 9.82 -30.281 1 59.84 70 LYS A C 1
ATOM 553 O O . LYS A 1 70 ? -0.119 9.906 -29.5 1 59.84 70 LYS A O 1
ATOM 558 N N . LYS A 1 71 ? -2.287 10.203 -30.016 1 65.12 71 LYS A N 1
ATOM 559 C CA . LYS A 1 71 ? -2.449 11.008 -28.797 1 65.12 71 LYS A CA 1
ATOM 560 C C . LYS A 1 71 ? -2.285 10.148 -27.547 1 65.12 71 LYS A C 1
ATOM 562 O O . LYS A 1 71 ? -2.705 8.992 -27.516 1 65.12 71 LYS A O 1
ATOM 567 N N . VAL A 1 72 ? -1.67 10.672 -26.641 1 64.31 72 VAL A N 1
ATOM 568 C CA . VAL A 1 72 ? -1.311 9.969 -25.406 1 64.31 72 VAL A CA 1
ATOM 569 C C . VAL A 1 72 ? -2.568 9.422 -24.75 1 64.31 72 VAL A C 1
ATOM 571 O O . VAL A 1 72 ? -2.598 8.258 -24.328 1 64.31 72 VAL A O 1
ATOM 574 N N . ASN A 1 73 ? -3.588 10.242 -24.688 1 69.12 73 ASN A N 1
ATOM 575 C CA . ASN A 1 73 ? -4.812 9.789 -24.031 1 69.12 73 ASN A CA 1
ATOM 576 C C . ASN A 1 73 ? -5.445 8.617 -24.781 1 69.12 73 ASN A C 1
ATOM 578 O O . ASN A 1 73 ? -6.055 7.742 -24.156 1 69.12 73 ASN A O 1
ATOM 582 N N . PHE A 1 74 ? -5.223 8.711 -26.016 1 77.25 74 PHE A N 1
ATOM 583 C CA . PHE A 1 74 ? -5.75 7.617 -26.828 1 77.25 74 PHE A CA 1
ATOM 584 C C . PHE A 1 74 ? -4.965 6.336 -26.578 1 77.25 74 PHE A C 1
ATOM 586 O O . PHE A 1 74 ? -5.547 5.258 -26.453 1 77.25 74 PHE A O 1
ATOM 593 N N . GLN A 1 75 ? -3.725 6.488 -26.406 1 73.69 75 GLN A N 1
ATOM 594 C CA . GLN A 1 75 ? -2.891 5.332 -26.094 1 73.69 75 GLN A CA 1
ATOM 595 C C . GLN A 1 75 ? -3.219 4.758 -24.719 1 73.69 75 GLN A C 1
ATOM 597 O O . GLN A 1 75 ? -3.23 3.539 -24.547 1 73.69 75 GLN A O 1
ATOM 602 N N . ILE A 1 76 ? -3.479 5.57 -23.891 1 73.88 76 ILE A N 1
ATOM 603 C CA . ILE A 1 76 ? -3.898 5.148 -22.562 1 73.88 76 ILE A CA 1
ATOM 604 C C . ILE A 1 76 ? -5.195 4.348 -22.656 1 73.88 76 ILE A C 1
ATOM 606 O O . ILE A 1 76 ? -5.332 3.293 -22.031 1 73.88 76 ILE A O 1
ATOM 610 N N . ALA A 1 77 ? -6.047 4.957 -23.438 1 80.56 77 ALA A N 1
ATOM 611 C CA . ALA A 1 77 ? -7.332 4.285 -23.625 1 80.56 77 ALA A CA 1
ATOM 612 C C . ALA A 1 77 ? -7.148 2.896 -24.234 1 80.56 77 ALA A C 1
ATOM 614 O O . ALA A 1 77 ? -7.758 1.927 -23.781 1 80.56 77 ALA A O 1
ATOM 615 N N . LEU A 1 78 ? -6.258 2.859 -25.125 1 80.62 78 LEU A N 1
ATOM 616 C CA . LEU A 1 78 ? -6.031 1.576 -25.781 1 80.62 78 LEU A CA 1
ATOM 617 C C . LEU A 1 78 ? -5.383 0.582 -24.828 1 80.62 78 LEU A C 1
ATOM 619 O O . LEU A 1 78 ? -5.77 -0.589 -24.781 1 80.62 78 LEU A O 1
ATOM 623 N N . LYS A 1 79 ? -4.512 1.078 -24.094 1 75.94 79 LYS A N 1
ATOM 624 C CA . LYS A 1 79 ? -3.869 0.219 -23.109 1 75.94 79 LYS A CA 1
ATOM 625 C C . LYS A 1 79 ? -4.859 -0.217 -22.031 1 75.94 79 LYS A C 1
ATOM 627 O O . LYS A 1 79 ? -4.812 -1.358 -21.562 1 75.94 79 LYS A O 1
ATOM 632 N N . ALA A 1 80 ? -5.641 0.71 -21.672 1 76.75 80 ALA A N 1
ATOM 633 C CA . ALA A 1 80 ? -6.672 0.399 -20.688 1 76.75 80 ALA A CA 1
ATOM 634 C C . ALA A 1 80 ? -7.602 -0.697 -21.203 1 76.75 80 ALA A C 1
ATOM 636 O O . ALA A 1 80 ? -8.008 -1.579 -20.438 1 76.75 80 ALA A O 1
ATOM 637 N N . VAL A 1 81 ? -7.879 -0.576 -22.438 1 80.5 81 VAL A N 1
ATOM 638 C CA . VAL A 1 81 ? -8.734 -1.595 -23.047 1 80.5 81 VAL A CA 1
ATOM 639 C C . VAL A 1 81 ? -8.055 -2.957 -22.953 1 80.5 81 VAL A C 1
ATOM 641 O O . VAL A 1 81 ? -8.688 -3.955 -22.609 1 80.5 81 VAL A O 1
ATOM 644 N N . ALA A 1 82 ? -6.812 -2.885 -23.25 1 75.69 82 ALA A N 1
ATOM 645 C CA . ALA A 1 82 ? -6.066 -4.141 -23.203 1 75.69 82 ALA A CA 1
ATOM 646 C C . ALA A 1 82 ? -6.086 -4.746 -21.812 1 75.69 82 ALA A C 1
ATOM 648 O O . ALA A 1 82 ? -6.309 -5.949 -21.656 1 75.69 82 ALA A O 1
ATOM 649 N N . LYS A 1 83 ? -5.926 -3.941 -20.938 1 72 83 LYS A N 1
ATOM 650 C CA . LYS A 1 83 ? -5.945 -4.395 -19.547 1 72 83 LYS A CA 1
ATOM 651 C C . LYS A 1 83 ? -7.332 -4.895 -19.156 1 72 83 LYS A C 1
ATOM 653 O O . LYS A 1 83 ? -7.461 -5.93 -18.5 1 72 83 LYS A O 1
ATOM 658 N N . TYR A 1 84 ? -8.281 -4.105 -19.5 1 74.88 84 TYR A N 1
ATOM 659 C CA . TYR A 1 84 ? -9.664 -4.473 -19.234 1 74.88 84 TYR A CA 1
ATOM 660 C C . TYR A 1 84 ? -10 -5.832 -19.828 1 74.88 84 TYR A C 1
ATOM 662 O O . TYR A 1 84 ? -10.562 -6.695 -19.156 1 74.88 84 TYR A O 1
ATOM 670 N N . GLN A 1 85 ? -9.594 -6.016 -20.984 1 71.25 85 GLN A N 1
ATOM 671 C CA . GLN A 1 85 ? -9.906 -7.262 -21.672 1 71.25 85 GLN A CA 1
ATOM 672 C C . GLN A 1 85 ? -9.141 -8.438 -21.078 1 71.25 85 GLN A C 1
ATOM 674 O O . GLN A 1 85 ? -9.664 -9.547 -20.984 1 71.25 85 GLN A O 1
ATOM 679 N N . ASN A 1 86 ? -8.016 -8.109 -20.641 1 65.56 86 ASN A N 1
ATOM 680 C CA . ASN A 1 86 ? -7.223 -9.148 -20 1 65.56 86 ASN A CA 1
ATOM 681 C C . ASN A 1 86 ? -7.871 -9.609 -18.688 1 65.56 86 ASN A C 1
ATOM 683 O O . ASN A 1 86 ? -7.918 -10.805 -18.406 1 65.56 86 ASN A O 1
ATOM 687 N N . ILE A 1 87 ? -8.305 -8.641 -18 1 63.44 87 ILE A N 1
ATOM 688 C CA . ILE A 1 87 ? -8.961 -8.953 -16.734 1 63.44 87 ILE A CA 1
ATOM 689 C C . ILE A 1 87 ? -10.234 -9.742 -17 1 63.44 87 ILE A C 1
ATOM 691 O O . ILE A 1 87 ? -10.523 -10.719 -16.297 1 63.44 87 ILE A O 1
ATOM 695 N N . GLN A 1 88 ? -10.953 -9.289 -17.953 1 62.5 88 GLN A N 1
ATOM 696 C CA . GLN A 1 88 ? -12.172 -10 -18.297 1 62.5 88 GLN A CA 1
ATOM 697 C C . GLN A 1 88 ? -11.875 -11.445 -18.719 1 62.5 88 GLN A C 1
ATOM 699 O O . GLN A 1 88 ? -12.617 -12.359 -18.359 1 62.5 88 GLN A O 1
ATOM 704 N N . LYS A 1 89 ? -10.828 -11.508 -19.422 1 61.06 89 LYS A N 1
ATOM 705 C CA . LYS A 1 89 ? -10.422 -12.836 -19.875 1 61.06 89 LYS A CA 1
ATOM 706 C C . LYS A 1 89 ? -10.023 -13.719 -18.703 1 61.06 89 LYS A C 1
ATOM 708 O O . LYS A 1 89 ? -10.328 -14.914 -18.672 1 61.06 89 LYS A O 1
ATOM 713 N N . PHE A 1 90 ? -9.422 -12.977 -17.922 1 53.88 90 PHE A N 1
ATOM 714 C CA . PHE A 1 90 ? -8.953 -13.711 -16.766 1 53.88 90 PHE A CA 1
ATOM 715 C C . PHE A 1 90 ? -10.125 -14.125 -15.875 1 53.88 90 PHE A C 1
ATOM 717 O O . PHE A 1 90 ? -10.148 -15.242 -15.367 1 53.88 90 PHE A O 1
ATOM 724 N N . GLN A 1 91 ? -10.984 -13.141 -15.648 1 54.22 91 GLN A N 1
ATOM 725 C CA . GLN A 1 91 ? -12.117 -13.406 -14.773 1 54.22 91 GLN A CA 1
ATOM 726 C C . GLN A 1 91 ? -13.18 -14.242 -15.484 1 54.22 91 GLN A C 1
ATOM 728 O O . GLN A 1 91 ? -14.117 -14.734 -14.852 1 54.22 91 GLN A O 1
ATOM 733 N N . ASN A 1 92 ? -12.867 -14.656 -16.641 1 48.53 92 ASN A N 1
ATOM 734 C CA . ASN A 1 92 ? -13.766 -15.445 -17.469 1 48.53 92 ASN A CA 1
ATOM 735 C C . ASN A 1 92 ? -15.211 -14.969 -17.359 1 48.53 92 ASN A C 1
ATOM 737 O O . ASN A 1 92 ? -16.141 -15.773 -17.391 1 48.53 92 ASN A O 1
ATOM 741 N N . GLU A 1 93 ? -15.484 -13.797 -16.641 1 49.5 93 GLU A N 1
ATOM 742 C CA . GLU A 1 93 ? -16.844 -13.305 -16.5 1 49.5 93 GLU A CA 1
ATOM 743 C C . GLU A 1 93 ? -17.016 -11.93 -17.156 1 49.5 93 GLU A C 1
ATOM 745 O O . GLU A 1 93 ? -16.125 -11.086 -17.062 1 49.5 93 GLU A O 1
ATOM 750 N N . ASN A 1 94 ? -17.781 -11.969 -18.219 1 47.59 94 ASN A N 1
ATOM 751 C CA . ASN A 1 94 ? -18.234 -10.664 -18.672 1 47.59 94 ASN A CA 1
ATOM 752 C C . ASN A 1 94 ? -18.953 -9.914 -17.562 1 47.59 94 ASN A C 1
ATOM 754 O O . ASN A 1 94 ? -20.094 -10.258 -17.203 1 47.59 94 ASN A O 1
ATOM 758 N N . ASN A 1 95 ? -18.234 -9.367 -16.75 1 49.66 95 ASN A N 1
ATOM 759 C CA . ASN A 1 95 ? -18.859 -8.633 -15.656 1 49.66 95 ASN A CA 1
ATOM 760 C C . ASN A 1 95 ? -19.953 -7.703 -16.156 1 49.66 95 ASN A C 1
ATOM 762 O O . ASN A 1 95 ? -19.703 -6.816 -16.984 1 49.66 95 ASN A O 1
ATOM 766 N N . GLN A 1 96 ? -21.125 -8.133 -15.938 1 55.88 96 GLN A N 1
ATOM 767 C CA . GLN A 1 96 ? -22.266 -7.34 -16.359 1 55.88 96 GLN A CA 1
ATOM 768 C C . GLN A 1 96 ? -22.703 -6.379 -15.25 1 55.88 96 GLN A C 1
ATOM 770 O O . GLN A 1 96 ? -23.578 -5.535 -15.461 1 55.88 96 GLN A O 1
ATOM 775 N N . ASP A 1 97 ? -22.062 -6.477 -14.234 1 56.06 97 ASP A N 1
ATOM 776 C CA . ASP A 1 97 ? -22.438 -5.559 -13.164 1 56.06 97 ASP A CA 1
ATOM 777 C C . ASP A 1 97 ? -21.844 -4.172 -13.398 1 56.06 97 ASP A C 1
ATOM 779 O O . ASP A 1 97 ? -20.625 -4.027 -13.547 1 56.06 97 ASP A O 1
ATOM 783 N N . LEU A 1 98 ? -22.703 -3.248 -13.523 1 56.69 98 LEU A N 1
ATOM 784 C CA . LEU A 1 98 ? -22.359 -1.863 -13.836 1 56.69 98 LEU A CA 1
ATOM 785 C C . LEU A 1 98 ? -21.25 -1.364 -12.922 1 56.69 98 LEU A C 1
ATOM 787 O O . LEU A 1 98 ? -20.266 -0.8 -13.398 1 56.69 98 LEU A O 1
ATOM 791 N N . ASN A 1 99 ? -21.469 -1.666 -11.672 1 54.56 99 ASN A N 1
ATOM 792 C CA . ASN A 1 99 ? -20.531 -1.106 -10.703 1 54.56 99 ASN A CA 1
ATOM 793 C C . ASN A 1 99 ? -19.156 -1.734 -10.836 1 54.56 99 ASN A C 1
ATOM 795 O O . ASN A 1 99 ? -18.141 -1.04 -10.734 1 54.56 99 ASN A O 1
ATOM 799 N N . GLU A 1 100 ? -19.203 -2.891 -11.234 1 58.78 100 GLU A N 1
ATOM 800 C CA . GLU A 1 100 ? -17.938 -3.596 -11.391 1 58.78 100 GLU A CA 1
ATOM 801 C C . GLU A 1 100 ? -17.188 -3.137 -12.641 1 58.78 100 GLU A C 1
ATOM 803 O O . GLU A 1 100 ? -15.969 -2.957 -12.617 1 58.78 100 GLU A O 1
ATOM 808 N N . ILE A 1 101 ? -17.969 -2.941 -13.664 1 63.25 101 ILE A N 1
ATOM 809 C CA . ILE A 1 101 ? -17.359 -2.5 -14.922 1 63.25 101 ILE A CA 1
ATOM 810 C C . ILE A 1 101 ? -16.797 -1.092 -14.75 1 63.25 101 ILE A C 1
ATOM 812 O O . ILE A 1 101 ? -15.672 -0.814 -15.172 1 63.25 101 ILE A O 1
ATOM 816 N N . LEU A 1 102 ? -17.578 -0.355 -14.055 1 59.53 102 LEU A N 1
ATOM 817 C CA . LEU A 1 102 ? -17.156 1.022 -13.828 1 59.53 102 LEU A CA 1
ATOM 818 C C . LEU A 1 102 ? -15.859 1.068 -13.023 1 59.53 102 LEU A C 1
ATOM 820 O O . LEU A 1 102 ? -14.922 1.794 -13.383 1 59.53 102 LEU A O 1
ATOM 824 N N . LEU A 1 103 ? -15.906 0.256 -12.109 1 58.28 103 LEU A N 1
ATOM 825 C CA . LEU A 1 103 ? -14.727 0.223 -11.258 1 58.28 103 LEU A CA 1
ATOM 826 C C . LEU A 1 103 ? -13.516 -0.308 -12.023 1 58.28 103 LEU A C 1
ATOM 828 O O . LEU A 1 103 ? -12.414 0.226 -11.898 1 58.28 103 LEU A O 1
ATOM 832 N N . LEU A 1 104 ? -13.797 -1.275 -12.766 1 63.81 104 LEU A N 1
ATOM 833 C CA . LEU A 1 104 ? -12.719 -1.897 -13.516 1 63.81 104 LEU A CA 1
ATOM 834 C C . LEU A 1 104 ? -12.164 -0.941 -14.57 1 63.81 104 LEU A C 1
ATOM 836 O O . LEU A 1 104 ? -10.945 -0.836 -14.742 1 63.81 104 LEU A O 1
ATOM 840 N N . VAL A 1 105 ? -13.062 -0.338 -15.25 1 65.25 105 VAL A N 1
ATOM 841 C CA . VAL A 1 105 ? -12.633 0.599 -16.281 1 65.25 105 VAL A CA 1
ATOM 842 C C . VAL A 1 105 ? -11.805 1.718 -15.656 1 65.25 105 VAL A C 1
ATOM 844 O O . VAL A 1 105 ? -10.773 2.117 -16.203 1 65.25 105 VAL A O 1
ATOM 847 N N . CYS A 1 106 ? -12.234 2.029 -14.523 1 59.91 106 CYS A N 1
ATOM 848 C CA . CYS A 1 106 ? -11.5 3.072 -13.812 1 59.91 106 CYS A CA 1
ATOM 849 C C . CYS A 1 106 ? -10.117 2.576 -13.398 1 59.91 106 CYS A C 1
ATOM 851 O O . CYS A 1 106 ? -9.125 3.279 -13.57 1 59.91 106 CYS A O 1
ATOM 853 N N . GLU A 1 107 ? -10.172 1.456 -12.984 1 61.25 107 GLU A N 1
ATOM 854 C CA . GLU A 1 107 ? -8.922 0.879 -12.492 1 61.25 107 GLU A CA 1
ATOM 855 C C . GLU A 1 107 ? -7.93 0.666 -13.633 1 61.25 107 GLU A C 1
ATOM 857 O O . GLU A 1 107 ? -6.758 1.041 -13.523 1 61.25 107 GLU A O 1
ATOM 862 N N . VAL A 1 108 ? -8.422 0.036 -14.68 1 64.75 108 VAL A N 1
ATOM 863 C CA . VAL A 1 108 ? -7.527 -0.294 -15.789 1 64.75 108 VAL A CA 1
ATOM 864 C C . VAL A 1 108 ? -7.066 0.987 -16.484 1 64.75 108 VAL A C 1
ATOM 866 O O . VAL A 1 108 ? -5.945 1.055 -16.984 1 64.75 108 VAL A O 1
ATOM 869 N N . SER A 1 109 ? -7.945 1.904 -16.531 1 62.38 109 SER A N 1
ATOM 870 C CA . SER A 1 109 ? -7.578 3.178 -17.141 1 62.38 109 SER A CA 1
ATOM 871 C C . SER A 1 109 ? -6.488 3.879 -16.328 1 62.38 109 SER A C 1
ATOM 873 O O . SER A 1 109 ? -5.551 4.441 -16.906 1 62.38 109 SER A O 1
ATOM 875 N N . ASN A 1 110 ? -6.637 3.637 -15.07 1 58.94 110 ASN A N 1
ATOM 876 C CA . ASN A 1 110 ? -5.621 4.211 -14.195 1 58.94 110 ASN A CA 1
ATOM 877 C C . ASN A 1 110 ? -4.285 3.484 -14.336 1 58.94 110 ASN A C 1
ATOM 879 O O . ASN A 1 110 ? -3.23 4.117 -14.391 1 58.94 110 ASN A O 1
ATOM 883 N N . GLU A 1 111 ? -4.387 2.242 -14.469 1 61.09 111 GLU A N 1
ATOM 884 C CA . GLU A 1 111 ? -3.186 1.428 -14.633 1 61.09 111 GLU A CA 1
ATOM 885 C C . GLU A 1 111 ? -2.527 1.68 -15.984 1 61.09 111 GLU A C 1
ATOM 887 O O . GLU A 1 111 ? -1.303 1.772 -16.078 1 61.09 111 GLU A O 1
ATOM 892 N N . ALA A 1 112 ? -3.293 1.575 -17.062 1 61.16 112 ALA A N 1
ATOM 893 C CA . ALA A 1 112 ? -2.791 1.831 -18.406 1 61.16 112 ALA A CA 1
ATOM 894 C C . ALA A 1 112 ? -2.115 3.195 -18.484 1 61.16 112 ALA A C 1
ATOM 896 O O . ALA A 1 112 ? -1.081 3.344 -19.141 1 61.16 112 ALA A O 1
ATOM 897 N N . LYS A 1 113 ? -2.709 3.955 -17.891 1 57.56 113 LYS A N 1
ATOM 898 C CA . LYS A 1 113 ? -2.135 5.297 -17.828 1 57.56 113 LYS A CA 1
ATOM 899 C C . LYS A 1 113 ? -0.743 5.273 -17.203 1 57.56 113 LYS A C 1
ATOM 901 O O . LYS A 1 113 ? 0.19 5.883 -17.734 1 57.56 113 LYS A O 1
ATOM 906 N N . ASP A 1 114 ? -0.583 4.391 -16.312 1 54.81 114 ASP A N 1
ATOM 907 C CA . ASP A 1 114 ? 0.702 4.211 -15.641 1 54.81 114 ASP A CA 1
ATOM 908 C C . ASP A 1 114 ? 1.719 3.553 -16.562 1 54.81 114 ASP A C 1
ATOM 910 O O . ASP A 1 114 ? 2.889 3.938 -16.594 1 54.81 114 ASP A O 1
ATOM 914 N N . GLU A 1 115 ? 1.315 2.543 -17.297 1 55.78 115 GLU A N 1
ATOM 915 C CA . GLU A 1 115 ? 2.184 1.751 -18.172 1 55.78 115 GLU A CA 1
ATOM 916 C C . GLU A 1 115 ? 2.607 2.547 -19.391 1 55.78 115 GLU A C 1
ATOM 918 O O . GLU A 1 115 ? 3.77 2.492 -19.812 1 55.78 115 GLU A O 1
ATOM 923 N N . VAL A 1 116 ? 1.66 3.029 -20.172 1 52.28 116 VAL A N 1
ATOM 924 C CA . VAL A 1 116 ? 1.94 3.727 -21.422 1 52.28 116 VAL A CA 1
ATOM 925 C C . VAL A 1 116 ? 2.811 4.949 -21.141 1 52.28 116 VAL A C 1
ATOM 927 O O . VAL A 1 116 ? 3.723 5.258 -21.922 1 52.28 116 VAL A O 1
ATOM 930 N N . LEU A 1 117 ? 2.67 5.242 -20.219 1 44.09 117 LEU A N 1
ATOM 931 C CA . LEU A 1 117 ? 3.479 6.402 -19.859 1 44.09 117 LEU A CA 1
ATOM 932 C C . LEU A 1 117 ? 4.816 5.973 -19.266 1 44.09 117 LEU A C 1
ATOM 934 O O . LEU A 1 117 ? 5.805 6.703 -19.359 1 44.09 117 LEU A O 1
ATOM 938 N N . HIS A 1 118 ? 5.09 4.559 -18.891 1 40.5 118 HIS A N 1
ATOM 939 C CA . HIS A 1 118 ? 6.344 3.971 -18.438 1 40.5 118 HIS A CA 1
ATOM 940 C C . HIS A 1 118 ? 7.137 3.402 -19.609 1 40.5 118 HIS A C 1
ATOM 942 O O . HIS A 1 118 ? 8.367 3.297 -19.547 1 40.5 118 HIS A O 1
ATOM 948 N N . VAL A 1 119 ? 6.891 2.508 -20.688 1 34.22 119 VAL A N 1
ATOM 949 C CA . VAL A 1 119 ? 7.703 1.891 -21.734 1 34.22 119 VAL A CA 1
ATOM 950 C C . VAL A 1 119 ? 8.594 2.943 -22.391 1 34.22 119 VAL A C 1
ATOM 952 O O . VAL A 1 119 ? 9.703 2.637 -22.828 1 34.22 119 VAL A O 1
ATOM 955 N N . GLN A 1 120 ? 8.438 3.994 -22.703 1 30.19 120 GLN A N 1
ATOM 956 C CA . GLN A 1 120 ? 9.438 4.793 -23.422 1 30.19 120 GLN A CA 1
ATOM 957 C C . GLN A 1 120 ? 10.609 5.141 -22.5 1 30.19 120 GLN A C 1
ATOM 959 O O . GLN A 1 120 ? 11.664 5.57 -22.984 1 30.19 120 GLN A O 1
ATOM 964 N N . SER A 1 121 ? 10.562 5.02 -21.359 1 25.88 121 SER A N 1
ATOM 965 C CA . SER A 1 121 ? 11.602 5.672 -20.562 1 25.88 121 SER A CA 1
ATOM 966 C C . SER A 1 121 ? 12.797 4.754 -20.359 1 25.88 121 SER A C 1
ATOM 968 O O . SER A 1 121 ? 13.945 5.191 -20.422 1 25.88 121 SER A O 1
ATOM 970 N N . PHE A 1 122 ? 12.781 3.518 -19.812 1 26.38 122 PHE A N 1
ATOM 971 C CA . PHE A 1 122 ? 13.82 3.262 -18.828 1 26.38 122 PHE A CA 1
ATOM 972 C C . PHE A 1 122 ? 15.008 2.541 -19.453 1 26.38 122 PHE A C 1
ATOM 974 O O . PHE A 1 122 ? 15.172 1.332 -19.281 1 26.38 122 PHE A O 1
ATOM 981 N N . SER A 1 123 ? 15.453 2.654 -20.609 1 24.67 123 SER A N 1
ATOM 982 C CA . SER A 1 123 ? 16.734 1.982 -20.734 1 24.67 123 SER A CA 1
ATOM 983 C C . SER A 1 123 ? 17.828 2.688 -19.922 1 24.67 123 SER A C 1
ATOM 985 O O . SER A 1 123 ? 18.25 3.785 -20.281 1 24.67 123 SER A O 1
ATOM 987 N N . CYS A 1 124 ? 17.797 2.711 -18.703 1 22.83 124 CYS A N 1
ATOM 988 C CA . CYS A 1 124 ? 18.969 3.23 -18 1 22.83 124 CYS A CA 1
ATOM 989 C C . CYS A 1 124 ? 20.219 2.445 -18.375 1 22.83 124 CYS A C 1
ATOM 991 O O . CYS A 1 124 ? 20.375 1.293 -17.969 1 22.83 124 CYS A O 1
ATOM 993 N N . ASN A 1 125 ? 20.812 2.65 -19.453 1 23.36 125 ASN A N 1
ATOM 994 C CA . ASN A 1 125 ? 22.125 2.141 -19.812 1 23.36 125 ASN A CA 1
ATOM 995 C C . ASN A 1 125 ? 23.188 2.549 -18.797 1 23.36 125 ASN A C 1
ATOM 997 O O . ASN A 1 125 ? 23.516 3.73 -18.672 1 23.36 125 ASN A O 1
ATOM 1001 N N . PHE A 1 126 ? 23.266 1.94 -17.656 1 23.05 126 PHE A N 1
ATOM 1002 C CA . PHE A 1 126 ? 24.469 2.074 -16.828 1 23.05 126 PHE A CA 1
ATOM 1003 C C . PHE A 1 126 ? 25.719 1.849 -17.656 1 23.05 126 PHE A C 1
ATOM 1005 O O . PHE A 1 126 ? 25.719 1.05 -18.594 1 23.05 126 PHE A O 1
ATOM 1012 N N . PRO A 1 127 ? 26.547 2.703 -17.688 1 23.19 127 PRO A N 1
ATOM 1013 C CA . PRO A 1 127 ? 27.781 2.484 -18.453 1 23.19 127 PRO A CA 1
ATOM 1014 C C . PRO A 1 127 ? 28.391 1.108 -18.203 1 23.19 127 PRO A C 1
ATOM 1016 O O . PRO A 1 127 ? 28.109 0.48 -17.172 1 23.19 127 PRO A O 1
ATOM 1019 N N . ASP A 1 128 ? 29.125 0.628 -19.141 1 22.45 128 ASP A N 1
ATOM 1020 C CA . ASP A 1 128 ? 29.953 -0.547 -19.375 1 22.45 128 ASP A CA 1
ATOM 1021 C C . ASP A 1 128 ? 31 -0.721 -18.266 1 22.45 128 ASP A C 1
ATOM 1023 O O . ASP A 1 128 ? 31.875 0.13 -18.094 1 22.45 128 ASP A O 1
ATOM 1027 N N . GLN A 1 129 ? 30.719 -1.095 -17.047 1 22.36 129 GLN A N 1
ATOM 1028 C CA . GLN A 1 129 ? 31.812 -1.755 -16.344 1 22.36 129 GLN A CA 1
ATOM 1029 C C . GLN A 1 129 ? 32.469 -2.807 -17.234 1 22.36 129 GLN A C 1
ATOM 1031 O O . GLN A 1 129 ? 31.859 -3.814 -17.578 1 22.36 129 GLN A O 1
ATOM 1036 N N . SER A 1 130 ? 33.281 -2.613 -18.203 1 24.59 130 SER A N 1
ATOM 1037 C CA . SER A 1 130 ? 34.125 -3.572 -18.891 1 24.59 130 SER A CA 1
ATOM 1038 C C . SER A 1 130 ? 34.625 -4.664 -17.938 1 24.59 130 SER A C 1
ATOM 1040 O O . SER A 1 130 ? 34.719 -5.832 -18.328 1 24.59 130 SER A O 1
ATOM 1042 N N . GLU A 1 131 ? 35.438 -4.41 -16.922 1 23.08 131 GLU A N 1
ATOM 1043 C CA . GLU A 1 131 ? 36.125 -5.562 -16.359 1 23.08 131 GLU A CA 1
ATOM 1044 C C . GLU A 1 131 ? 35.188 -6.453 -15.562 1 23.08 131 GLU A C 1
ATOM 1046 O O . GLU A 1 131 ? 35.594 -7.469 -14.992 1 23.08 131 GLU A O 1
ATOM 1051 N N . PHE A 1 132 ? 34.156 -5.914 -14.891 1 21.75 132 PHE A N 1
ATOM 1052 C CA . PHE A 1 132 ? 33.406 -6.973 -14.234 1 21.75 132 PHE A CA 1
ATOM 1053 C C . PHE A 1 132 ? 32.562 -7.738 -15.25 1 21.75 132 PHE A C 1
ATOM 1055 O O . PHE A 1 132 ? 32.094 -7.164 -16.234 1 21.75 132 PHE A O 1
ATOM 1062 N N . PRO A 1 133 ? 32.312 -9.117 -15.227 1 21.19 133 PRO A N 1
ATOM 1063 C CA . PRO A 1 133 ? 31.812 -9.945 -16.328 1 21.19 133 PRO A CA 1
ATOM 1064 C C . PRO A 1 133 ? 30.5 -9.43 -16.922 1 21.19 133 PRO A C 1
ATOM 1066 O O . PRO A 1 133 ? 29.844 -8.57 -16.328 1 21.19 133 PRO A O 1
ATOM 1069 N N . GLU A 1 134 ? 29.703 -10.156 -17.797 1 20.67 134 GLU A N 1
ATOM 1070 C CA . GLU A 1 134 ? 28.703 -10.211 -18.859 1 20.67 134 GLU A CA 1
ATOM 1071 C C . GLU A 1 134 ? 27.359 -9.68 -18.406 1 20.67 134 GLU A C 1
ATOM 1073 O O . GLU A 1 134 ? 26.625 -10.359 -17.672 1 20.67 134 GLU A O 1
ATOM 1078 N N . VAL A 1 135 ? 27.312 -8.523 -17.938 1 21.23 135 VAL A N 1
ATOM 1079 C CA . VAL A 1 135 ? 26.062 -7.984 -17.406 1 21.23 135 VAL A CA 1
ATOM 1080 C C . VAL A 1 135 ? 24.938 -8.164 -18.422 1 21.23 135 VAL A C 1
ATOM 1082 O O . VAL A 1 135 ? 25.109 -7.852 -19.609 1 21.23 135 VAL A O 1
ATOM 1085 N N . VAL A 1 136 ? 23.719 -8.797 -18.125 1 21.09 136 VAL A N 1
ATOM 1086 C CA . VAL A 1 136 ? 22.656 -9.328 -18.984 1 21.09 136 VAL A CA 1
ATOM 1087 C C . VAL A 1 136 ? 21.953 -8.172 -19.688 1 21.09 136 VAL A C 1
ATOM 1089 O O . VAL A 1 136 ? 21.688 -7.133 -19.078 1 21.09 136 VAL A O 1
ATOM 1092 N N . GLU A 1 137 ? 21.938 -7.977 -21 1 22.02 137 GLU A N 1
ATOM 1093 C CA . GLU A 1 137 ? 21.328 -7.215 -22.078 1 22.02 137 GLU A CA 1
ATOM 1094 C C . GLU A 1 137 ? 19.828 -6.988 -21.828 1 22.02 137 GLU A C 1
ATOM 1096 O O . GLU A 1 137 ? 19.062 -7.945 -21.766 1 22.02 137 GLU A O 1
ATOM 1101 N N . ARG A 1 138 ? 19.516 -6.074 -21.109 1 22.95 138 ARG A N 1
ATOM 1102 C CA . ARG A 1 138 ? 18.109 -5.73 -21.031 1 22.95 138 ARG A CA 1
ATOM 1103 C C . ARG A 1 138 ? 17.516 -5.582 -22.438 1 22.95 138 ARG A C 1
ATOM 1105 O O . ARG A 1 138 ? 18.016 -4.82 -23.25 1 22.95 138 ARG A O 1
ATOM 1112 N N . MET A 1 139 ? 16.812 -6.559 -23.094 1 22.39 139 MET A N 1
ATOM 1113 C CA . MET A 1 139 ? 16.141 -6.535 -24.391 1 22.39 139 MET A CA 1
ATOM 1114 C C . MET A 1 139 ? 15.148 -5.379 -24.469 1 22.39 139 MET A C 1
ATOM 1116 O O . MET A 1 139 ? 14.195 -5.312 -23.688 1 22.39 139 MET A O 1
ATOM 1120 N N . ALA A 1 140 ? 15.336 -4.164 -24.828 1 23.73 140 ALA A N 1
ATOM 1121 C CA . ALA A 1 140 ? 14.539 -3.025 -25.281 1 23.73 140 ALA A CA 1
ATOM 1122 C C . ALA A 1 140 ? 13.391 -3.482 -26.172 1 23.73 140 ALA A C 1
ATOM 1124 O O . ALA A 1 140 ? 13.508 -4.484 -26.875 1 23.73 140 ALA A O 1
ATOM 1125 N N . PRO A 1 141 ? 12.078 -3.029 -25.969 1 21.98 141 PRO A N 1
ATOM 1126 C CA . PRO A 1 141 ? 11.312 -3.396 -27.156 1 21.98 141 PRO A CA 1
ATOM 1127 C C . PRO A 1 141 ? 11.969 -2.918 -28.453 1 21.98 141 PRO A C 1
ATOM 1129 O O . PRO A 1 141 ? 12.344 -1.747 -28.562 1 21.98 141 PRO A O 1
ATOM 1132 N N . ARG A 1 142 ? 12.789 -3.539 -29.078 1 23.5 142 ARG A N 1
ATOM 1133 C CA . ARG A 1 142 ? 13.398 -3.365 -30.391 1 23.5 142 ARG A CA 1
ATOM 1134 C C . ARG A 1 142 ? 12.391 -2.807 -31.391 1 23.5 142 ARG A C 1
ATOM 1136 O O . ARG A 1 142 ? 11.219 -3.193 -31.375 1 23.5 142 ARG A O 1
ATOM 1143 N N . GLU A 1 143 ? 12.414 -1.535 -31.953 1 22.05 143 GLU A N 1
ATOM 1144 C CA . GLU A 1 143 ? 11.898 -1.425 -33.312 1 22.05 143 GLU A CA 1
ATOM 1145 C C . GLU A 1 143 ? 11.906 -2.777 -34.031 1 22.05 143 GLU A C 1
ATOM 1147 O O . GLU A 1 143 ? 12.594 -3.705 -33.594 1 22.05 143 GLU A O 1
ATOM 1152 N N . ALA A 1 144 ? 11.344 -2.812 -35.406 1 22.67 144 ALA A N 1
ATOM 1153 C CA . ALA A 1 144 ? 11.398 -3.986 -36.281 1 22.67 144 ALA A CA 1
ATOM 1154 C C . ALA A 1 144 ? 12.758 -4.672 -36.188 1 22.67 144 ALA A C 1
ATOM 1156 O O . ALA A 1 144 ? 12.844 -5.902 -36.156 1 22.67 144 ALA A O 1
ATOM 1157 N N . ASP A 1 145 ? 13.836 -3.799 -36.406 1 21.03 145 ASP A N 1
ATOM 1158 C CA . ASP A 1 145 ? 14.945 -4.434 -37.094 1 21.03 145 ASP A CA 1
ATOM 1159 C C . ASP A 1 145 ? 15.812 -5.246 -36.156 1 21.03 145 ASP A C 1
ATOM 1161 O O . ASP A 1 145 ? 17 -5.465 -36.406 1 21.03 145 ASP A O 1
ATOM 1165 N N . VAL A 1 146 ? 15.766 -5.008 -34.969 1 23.38 146 VAL A N 1
ATOM 1166 C CA . VAL A 1 146 ? 16.672 -6.066 -34.531 1 23.38 146 VAL A CA 1
ATOM 1167 C C . VAL A 1 146 ? 16.297 -7.379 -35.219 1 23.38 146 VAL A C 1
ATOM 1169 O O . VAL A 1 146 ? 15.188 -7.883 -35.031 1 23.38 146 VAL A O 1
ATOM 1172 N N . LYS A 1 147 ? 16.953 -7.555 -36.281 1 22.48 147 LYS A N 1
ATOM 1173 C CA . LYS A 1 147 ? 17.109 -8.875 -36.875 1 22.48 147 LYS A CA 1
ATOM 1174 C C . LYS A 1 147 ? 17.391 -9.93 -35.812 1 22.48 147 LYS A C 1
ATOM 1176 O O . LYS A 1 147 ? 18.531 -10.055 -35.344 1 22.48 147 LYS A O 1
ATOM 1181 N N . VAL A 1 148 ? 16.891 -9.844 -34.625 1 23.59 148 VAL A N 1
ATOM 1182 C CA . VAL A 1 148 ? 16.922 -11.258 -34.25 1 23.59 148 VAL A CA 1
ATOM 1183 C C . VAL A 1 148 ? 16.859 -12.125 -35.5 1 23.59 148 VAL A C 1
ATOM 1185 O O . VAL A 1 148 ? 15.914 -12.023 -36.281 1 23.59 148 VAL A O 1
ATOM 1188 N N . THR A 1 149 ? 17.984 -12.148 -36.125 1 22.48 149 THR A N 1
ATOM 1189 C CA . THR A 1 149 ? 17.922 -13.18 -37.156 1 22.48 149 THR A CA 1
ATOM 1190 C C . THR A 1 149 ? 16.922 -14.266 -36.781 1 22.48 149 THR A C 1
ATOM 1192 O O . THR A 1 149 ? 16.812 -14.648 -35.625 1 22.48 149 THR A O 1
ATOM 1195 N N . ARG A 1 150 ? 15.742 -14.281 -37.344 1 24.23 150 ARG A N 1
ATOM 1196 C CA . ARG A 1 150 ? 14.758 -15.352 -37.5 1 24.23 150 ARG A CA 1
ATOM 1197 C C . ARG A 1 150 ? 15.367 -16.703 -37.156 1 24.23 150 ARG A C 1
ATOM 1199 O O . ARG A 1 150 ? 14.648 -17.703 -37.062 1 24.23 150 ARG A O 1
ATOM 1206 N N . GLU A 1 151 ? 16.703 -16.766 -37.281 1 24.62 151 GLU A N 1
ATOM 1207 C CA . GLU A 1 151 ? 17.219 -18.125 -37.312 1 24.62 151 GLU A CA 1
ATOM 1208 C C . GLU A 1 151 ? 17.219 -18.75 -35.906 1 24.62 151 GLU A C 1
ATOM 1210 O O . GLU A 1 151 ? 16.875 -19.922 -35.75 1 24.62 151 GLU A O 1
ATOM 1215 N N . GLU A 1 152 ? 18.125 -18.047 -34.906 1 24.34 152 GLU A N 1
ATOM 1216 C CA . GLU A 1 152 ? 18.172 -19.047 -33.844 1 24.34 152 GLU A CA 1
ATOM 1217 C C . GLU A 1 152 ? 16.984 -18.906 -32.906 1 24.34 152 GLU A C 1
ATOM 1219 O O . GLU A 1 152 ? 17.094 -18.219 -31.875 1 24.34 152 GLU A O 1
ATOM 1224 N N . CYS A 1 153 ? 15.922 -17.969 -33 1 27.42 153 CYS A N 1
ATOM 1225 C CA . CYS A 1 153 ? 14.734 -18.484 -32.312 1 27.42 153 CYS A CA 1
ATOM 1226 C C . CYS A 1 153 ? 14.883 -19.969 -32.031 1 27.42 153 CYS A C 1
ATOM 1228 O O . CYS A 1 153 ? 14.883 -20.781 -32.938 1 27.42 153 CYS A O 1
ATOM 1230 N N . VAL A 1 154 ? 15.836 -20.156 -31.141 1 28.41 154 VAL A N 1
ATOM 1231 C CA . VAL A 1 154 ? 15.938 -21.578 -30.812 1 28.41 154 VAL A CA 1
ATOM 1232 C C . VAL A 1 154 ? 14.594 -22.25 -31.047 1 28.41 154 VAL A C 1
ATOM 1234 O O . VAL A 1 154 ? 13.539 -21.719 -30.688 1 28.41 154 VAL A O 1
ATOM 1237 N N . SER A 1 155 ? 14.336 -22.719 -32.031 1 29.67 155 SER A N 1
ATOM 1238 C CA . SER A 1 155 ? 13.312 -23.734 -32.281 1 29.67 155 SER A CA 1
ATOM 1239 C C . SER A 1 155 ? 12.828 -24.344 -30.953 1 29.67 155 SER A C 1
ATOM 1241 O O . SER A 1 155 ? 13.555 -25.094 -30.312 1 29.67 155 SER A O 1
ATOM 1243 N N . ILE A 1 156 ? 12.461 -23.438 -29.891 1 35.84 156 ILE A N 1
ATOM 1244 C CA . ILE A 1 156 ? 11.797 -24.25 -28.875 1 35.84 156 ILE A CA 1
ATOM 1245 C C . ILE A 1 156 ? 11.133 -25.453 -29.531 1 35.84 156 ILE A C 1
ATOM 1247 O O . ILE A 1 156 ? 10.273 -25.312 -30.406 1 35.84 156 ILE A O 1
ATOM 1251 N N . PRO A 1 157 ? 11.805 -26.375 -29.688 1 40.69 157 PRO A N 1
ATOM 1252 C CA . PRO A 1 157 ? 11.062 -27.547 -30.156 1 40.69 157 PRO A CA 1
ATOM 1253 C C . PRO A 1 157 ? 9.594 -27.516 -29.719 1 40.69 157 PRO A C 1
ATOM 1255 O O . PRO A 1 157 ? 9.25 -26.859 -28.734 1 40.69 157 PRO A O 1
ATOM 1258 N N . PHE A 1 158 ? 8.695 -27.625 -30.641 1 50.5 158 PHE A N 1
ATOM 1259 C CA . PHE A 1 158 ? 7.262 -27.797 -30.469 1 50.5 158 PHE A CA 1
ATOM 1260 C C . PHE A 1 158 ? 6.949 -28.5 -29.156 1 50.5 158 PHE A C 1
ATOM 1262 O O . PHE A 1 158 ? 6.992 -29.719 -29.062 1 50.5 158 PHE A O 1
ATOM 1269 N N . HIS A 1 159 ? 7.168 -27.609 -27.922 1 67.88 159 HIS A N 1
ATOM 1270 C CA . HIS A 1 159 ? 6.82 -28.234 -26.656 1 67.88 159 HIS A CA 1
ATOM 1271 C C . HIS A 1 159 ? 5.309 -28.391 -26.516 1 67.88 159 HIS A C 1
ATOM 1273 O O . HIS A 1 159 ? 4.547 -27.5 -26.891 1 67.88 159 HIS A O 1
ATOM 1279 N N . ARG A 1 160 ? 4.953 -29.594 -26.312 1 84 160 ARG A N 1
ATOM 1280 C CA . ARG A 1 160 ? 3.594 -29.891 -25.875 1 84 160 ARG A CA 1
ATOM 1281 C C . ARG A 1 160 ? 3.43 -29.641 -24.375 1 84 160 ARG A C 1
ATOM 1283 O O . ARG A 1 160 ? 4.098 -30.281 -23.562 1 84 160 ARG A O 1
ATOM 1290 N N . ILE A 1 161 ? 2.596 -28.578 -24.062 1 93.62 161 ILE A N 1
ATOM 1291 C CA . ILE A 1 161 ? 2.434 -28.156 -22.688 1 93.62 161 ILE A CA 1
ATOM 1292 C C . ILE A 1 161 ? 1.109 -28.672 -22.141 1 93.62 161 ILE A C 1
ATOM 1294 O O . ILE A 1 161 ? 0.088 -28.641 -22.828 1 93.62 161 ILE A O 1
ATOM 1298 N N . GLY A 1 162 ? 1.188 -29.219 -20.969 1 93.62 162 GLY A N 1
ATOM 1299 C CA . GLY A 1 162 ? -0.022 -29.641 -20.281 1 93.62 162 GLY A CA 1
ATOM 1300 C C . GLY A 1 162 ? -0.366 -28.797 -19.078 1 93.62 162 GLY A C 1
ATOM 1301 O O . GLY A 1 162 ? 0.526 -28.312 -18.375 1 93.62 162 GLY A O 1
ATOM 1302 N N . PHE A 1 163 ? -1.728 -28.594 -18.797 1 95.62 163 PHE A N 1
ATOM 1303 C CA . PHE A 1 163 ? -2.209 -27.938 -17.594 1 95.62 163 PHE A CA 1
ATOM 1304 C C . PHE A 1 163 ? -3.176 -28.844 -16.828 1 95.62 163 PHE A C 1
ATOM 1306 O O . PHE A 1 163 ? -4.18 -29.281 -17.391 1 95.62 163 PHE A O 1
ATOM 1313 N N . ILE A 1 164 ? -2.756 -29.094 -15.633 1 93.38 164 ILE A N 1
ATOM 1314 C CA . ILE A 1 164 ? -3.684 -29.766 -14.734 1 93.38 164 ILE A CA 1
ATOM 1315 C C . ILE A 1 164 ? -4.328 -28.734 -13.805 1 93.38 164 ILE A C 1
ATOM 1317 O O . ILE A 1 164 ? -3.656 -28.156 -12.953 1 93.38 164 ILE A O 1
ATOM 1321 N N . GLY A 1 165 ? -5.613 -28.531 -13.945 1 93.75 165 GLY A N 1
ATOM 1322 C CA . GLY A 1 165 ? -6.32 -27.531 -13.172 1 93.75 165 GLY A CA 1
ATOM 1323 C C . GLY A 1 165 ? -6.52 -26.234 -13.922 1 93.75 165 GLY A C 1
ATOM 1324 O O . GLY A 1 165 ? -5.551 -25.547 -14.266 1 93.75 165 GLY A O 1
ATOM 1325 N N . ILE A 1 166 ? -7.785 -25.875 -14.078 1 92.62 166 ILE A N 1
ATOM 1326 C CA . ILE A 1 166 ? -8.133 -24.656 -14.82 1 92.62 166 ILE A CA 1
ATOM 1327 C C . ILE A 1 166 ? -8.961 -23.734 -13.938 1 92.62 166 ILE A C 1
ATOM 1329 O O . ILE A 1 166 ? -10.109 -23.406 -14.266 1 92.62 166 ILE A O 1
ATOM 1333 N N . GLY A 1 167 ? -8.328 -23.406 -12.883 1 84.81 167 GLY A N 1
ATOM 1334 C CA . GLY A 1 167 ? -8.883 -22.312 -12.102 1 84.81 167 GLY A CA 1
ATOM 1335 C C . GLY A 1 167 ? -8.594 -20.938 -12.688 1 84.81 167 GLY A C 1
ATOM 1336 O O . GLY A 1 167 ? -8.352 -20.828 -13.891 1 84.81 167 GLY A O 1
ATOM 1337 N N . GLN A 1 168 ? -8.633 -19.953 -11.898 1 79.25 168 GLN A N 1
ATOM 1338 C CA . GLN A 1 168 ? -8.391 -18.594 -12.391 1 79.25 168 GLN A CA 1
ATOM 1339 C C . GLN A 1 168 ? -6.98 -18.469 -12.961 1 79.25 168 GLN A C 1
ATOM 1341 O O . GLN A 1 168 ? -6.801 -18 -14.086 1 79.25 168 GLN A O 1
ATOM 1346 N N . MET A 1 169 ? -6.043 -18.891 -12.133 1 85.56 169 MET A N 1
ATOM 1347 C CA . MET A 1 169 ? -4.656 -18.781 -12.57 1 85.56 169 MET A CA 1
ATOM 1348 C C . MET A 1 169 ? -4.371 -19.719 -13.734 1 85.56 169 MET A C 1
ATOM 1350 O O . MET A 1 169 ? -3.729 -19.328 -14.711 1 85.56 169 MET A O 1
ATOM 1354 N N . GLY A 1 170 ? -4.828 -21.016 -13.609 1 91.06 170 GLY A N 1
ATOM 1355 C CA . GLY A 1 170 ? -4.641 -21.969 -14.695 1 91.06 170 GLY A CA 1
ATOM 1356 C C . GLY A 1 170 ? -5.223 -21.5 -16.016 1 91.06 170 GLY A C 1
ATOM 1357 O O . GLY A 1 170 ? -4.594 -21.641 -17.062 1 91.06 170 GLY A O 1
ATOM 1358 N N . PHE A 1 171 ? -6.383 -20.953 -15.93 1 87.62 171 PHE A N 1
ATOM 1359 C CA . PHE A 1 171 ? -7.043 -20.438 -17.125 1 87.62 171 PHE A CA 1
ATOM 1360 C C . PHE A 1 171 ? -6.219 -19.312 -17.75 1 87.62 171 PHE A C 1
ATOM 1362 O O . PHE A 1 171 ? -5.996 -19.312 -18.953 1 87.62 171 PHE A O 1
ATOM 1369 N N . TYR A 1 172 ? -5.812 -18.391 -16.922 1 85.25 172 TYR A N 1
ATOM 1370 C CA . TYR A 1 172 ? -5.062 -17.234 -17.391 1 85.25 172 TYR A CA 1
ATOM 1371 C C . TYR A 1 172 ? -3.76 -17.656 -18.062 1 85.25 172 TYR A C 1
ATOM 1373 O O . TYR A 1 172 ? -3.438 -17.203 -19.156 1 85.25 172 TYR A O 1
ATOM 1381 N N . LEU A 1 173 ? -3 -18.531 -17.422 1 90.62 173 LEU A N 1
ATOM 1382 C CA . LEU A 1 173 ? -1.716 -18.969 -17.953 1 90.62 173 LEU A CA 1
ATOM 1383 C C . LEU A 1 173 ? -1.905 -19.766 -19.234 1 90.62 173 LEU A C 1
ATOM 1385 O O . LEU A 1 173 ? -1.174 -19.562 -20.203 1 90.62 173 LEU A O 1
ATOM 1389 N N . CYS A 1 174 ? -2.854 -20.625 -19.219 1 91.25 174 CYS A N 1
ATOM 1390 C CA . CYS A 1 174 ? -3.15 -21.438 -20.391 1 91.25 174 CYS A CA 1
ATOM 1391 C C . CYS A 1 174 ? -3.525 -20.578 -21.594 1 91.25 174 CYS A C 1
ATOM 1393 O O . CYS A 1 174 ? -3.008 -20.766 -22.688 1 91.25 174 CYS A O 1
ATOM 1395 N N . ARG A 1 175 ? -4.434 -19.703 -21.328 1 86.19 175 ARG A N 1
ATOM 1396 C CA . ARG A 1 175 ? -4.875 -18.812 -22.406 1 86.19 175 ARG A CA 1
ATOM 1397 C C . ARG A 1 175 ? -3.705 -18.031 -22.969 1 86.19 175 ARG A C 1
ATOM 1399 O O . ARG A 1 175 ? -3.566 -17.906 -24.188 1 86.19 175 ARG A O 1
ATOM 1406 N N . MET A 1 176 ? -2.912 -17.453 -22.125 1 84.38 176 MET A N 1
ATOM 1407 C CA . MET A 1 176 ? -1.76 -16.656 -22.531 1 84.38 176 MET A CA 1
ATOM 1408 C C . MET A 1 176 ? -0.818 -17.484 -23.406 1 84.38 176 MET A C 1
ATOM 1410 O O . MET A 1 176 ? -0.429 -17.047 -24.5 1 84.38 176 MET A O 1
ATOM 1414 N N . LEU A 1 177 ? -0.491 -18.672 -23 1 87.69 177 LEU A N 1
ATOM 1415 C CA . LEU A 1 177 ? 0.457 -19.5 -23.719 1 87.69 177 LEU A CA 1
ATOM 1416 C C . LEU A 1 177 ? -0.148 -20 -25.031 1 87.69 177 LEU A C 1
ATOM 1418 O O . LEU A 1 177 ? 0.557 -20.141 -26.031 1 87.69 177 LEU A O 1
ATOM 1422 N N . ALA A 1 178 ? -1.436 -20.25 -24.969 1 86.25 178 ALA A N 1
ATOM 1423 C CA . ALA A 1 178 ? -2.119 -20.625 -26.203 1 86.25 178 ALA A CA 1
ATOM 1424 C C . ALA A 1 178 ? -2.041 -19.5 -27.234 1 86.25 178 ALA A C 1
ATOM 1426 O O . ALA A 1 178 ? -1.811 -19.75 -28.422 1 86.25 178 ALA A O 1
ATOM 1427 N N . GLU A 1 179 ? -2.217 -18.359 -26.719 1 79.06 179 GLU A N 1
ATOM 1428 C CA . GLU A 1 179 ? -2.154 -17.188 -27.609 1 79.06 179 GLU A CA 1
ATOM 1429 C C . GLU A 1 179 ? -0.745 -17 -28.156 1 79.06 179 GLU A C 1
ATOM 1431 O O . GLU A 1 179 ? -0.57 -16.422 -29.234 1 79.06 179 GLU A O 1
ATOM 1436 N N . PHE A 1 180 ? 0.215 -17.438 -27.438 1 78.62 180 PHE A N 1
ATOM 1437 C CA . PHE A 1 180 ? 1.598 -17.375 -27.891 1 78.62 180 PHE A CA 1
ATOM 1438 C C . PHE A 1 180 ? 1.877 -18.438 -28.938 1 78.62 180 PHE A C 1
ATOM 1440 O O . PHE A 1 180 ? 2.945 -18.453 -29.562 1 78.62 180 PHE A O 1
ATOM 1447 N N . GLY A 1 181 ? 0.952 -19.422 -29.141 1 79.25 181 GLY A N 1
ATOM 1448 C CA . GLY A 1 181 ? 1.094 -20.406 -30.203 1 79.25 181 GLY A CA 1
ATOM 1449 C C . GLY A 1 181 ? 1.559 -21.766 -29.688 1 79.25 181 GLY A C 1
ATOM 1450 O O . GLY A 1 181 ? 1.83 -22.672 -30.484 1 79.25 181 GLY A O 1
ATOM 1451 N N . PHE A 1 182 ? 1.602 -21.938 -28.453 1 86 182 PHE A N 1
ATOM 1452 C CA . PHE A 1 182 ? 2.008 -23.234 -27.906 1 86 182 PHE A CA 1
ATOM 1453 C C . PHE A 1 182 ? 0.875 -24.25 -28.016 1 86 182 PHE A C 1
ATOM 1455 O O . PHE A 1 182 ? -0.301 -23.875 -27.969 1 86 182 PHE A O 1
ATOM 1462 N N . HIS A 1 183 ? 1.281 -25.484 -28.188 1 87.38 183 HIS A N 1
ATOM 1463 C CA . HIS A 1 183 ? 0.316 -26.578 -28.141 1 87.38 183 HIS A CA 1
ATOM 1464 C C . HIS A 1 183 ? 0.002 -26.969 -26.703 1 87.38 183 HIS A C 1
ATOM 1466 O O . HIS A 1 183 ? 0.871 -27.484 -25.984 1 87.38 183 HIS A O 1
ATOM 1472 N N . ILE A 1 184 ? -1.276 -26.75 -26.344 1 94 184 ILE A N 1
ATOM 1473 C CA . ILE A 1 184 ? -1.626 -26.922 -24.938 1 94 184 ILE A CA 1
ATOM 1474 C C . ILE A 1 184 ? -2.711 -28 -24.812 1 94 184 ILE A C 1
ATOM 1476 O O . ILE A 1 184 ? -3.641 -28.047 -25.625 1 94 184 ILE A O 1
ATOM 1480 N N . THR A 1 185 ? -2.555 -28.906 -23.891 1 93.06 185 THR A N 1
ATOM 1481 C CA . THR A 1 185 ? -3.562 -29.875 -23.469 1 93.06 185 THR A CA 1
ATOM 1482 C C . THR A 1 185 ? -3.943 -29.656 -22.016 1 93.06 185 THR A C 1
ATOM 1484 O O . THR A 1 185 ? -3.08 -29.391 -21.172 1 93.06 185 THR A O 1
ATOM 1487 N N . ILE A 1 186 ? -5.301 -29.703 -21.703 1 95.38 186 ILE A N 1
ATOM 1488 C CA . ILE A 1 186 ? -5.711 -29.375 -20.344 1 95.38 186 ILE A CA 1
ATOM 1489 C C . ILE A 1 186 ? -6.562 -30.5 -19.766 1 95.38 186 ILE A C 1
ATOM 1491 O O . ILE A 1 186 ? -7.137 -31.297 -20.516 1 95.38 186 ILE A O 1
ATOM 1495 N N . TRP A 1 187 ? -6.543 -30.578 -18.453 1 91.94 187 TRP A N 1
ATOM 1496 C CA . TRP A 1 187 ? -7.461 -31.422 -17.672 1 91.94 187 TRP A CA 1
ATOM 1497 C C . TRP A 1 187 ? -7.992 -30.672 -16.469 1 91.94 187 TRP A C 1
ATOM 1499 O O . TRP A 1 187 ? -7.242 -29.953 -15.789 1 91.94 187 TRP A O 1
ATOM 1509 N N . ASN A 1 188 ? -9.266 -30.75 -16.25 1 92.62 188 ASN A N 1
ATOM 1510 C CA . ASN A 1 188 ? -9.938 -30.203 -15.078 1 92.62 188 ASN A CA 1
ATOM 1511 C C . ASN A 1 188 ? -11.07 -31.109 -14.609 1 92.62 188 ASN A C 1
ATOM 1513 O O . ASN A 1 188 ? -11.664 -31.828 -15.406 1 92.62 188 ASN A O 1
ATOM 1517 N N . ARG A 1 189 ? -11.305 -31.047 -13.359 1 83.31 189 ARG A N 1
ATOM 1518 C CA . ARG A 1 189 ? -12.391 -31.859 -12.828 1 83.31 189 ARG A CA 1
ATOM 1519 C C . ARG A 1 189 ? -13.734 -31.453 -13.43 1 83.31 189 ARG A C 1
ATOM 1521 O O . ARG A 1 189 ? -14.539 -32.312 -13.781 1 83.31 189 ARG A O 1
ATOM 1528 N N . THR A 1 190 ? -13.945 -30.078 -13.547 1 82.44 190 THR A N 1
ATOM 1529 C CA . THR A 1 190 ? -15.172 -29.562 -14.148 1 82.44 190 THR A CA 1
ATOM 1530 C C . THR A 1 190 ? -14.898 -29.047 -15.562 1 82.44 190 THR A C 1
ATOM 1532 O O . THR A 1 190 ? -14.094 -28.141 -15.75 1 82.44 190 THR A O 1
ATOM 1535 N N . GLN A 1 191 ? -15.641 -29.531 -16.5 1 77.81 191 GLN A N 1
ATOM 1536 C CA . GLN A 1 191 ? -15.359 -29.266 -17.906 1 77.81 191 GLN A CA 1
ATOM 1537 C C . GLN A 1 191 ? -15.883 -27.906 -18.328 1 77.81 191 GLN A C 1
ATOM 1539 O O . GLN A 1 191 ? -15.328 -27.266 -19.219 1 77.81 191 GLN A O 1
ATOM 1544 N N . ASP A 1 192 ? -16.859 -27.438 -17.688 1 77.5 192 ASP A N 1
ATOM 1545 C CA . ASP A 1 192 ? -17.531 -26.203 -18.109 1 77.5 192 ASP A CA 1
ATOM 1546 C C . ASP A 1 192 ? -16.562 -25.031 -18.094 1 77.5 192 ASP A C 1
ATOM 1548 O O . ASP A 1 192 ? -16.625 -24.172 -18.969 1 77.5 192 ASP A O 1
ATOM 1552 N N . LYS A 1 193 ? -15.594 -25.047 -17.266 1 76.56 193 LYS A N 1
ATOM 1553 C CA . LYS A 1 193 ? -14.641 -23.953 -17.125 1 76.56 193 LYS A CA 1
ATOM 1554 C C . LYS A 1 193 ? -13.656 -23.922 -18.297 1 76.56 193 LYS A C 1
ATOM 1556 O O . LYS A 1 193 ? -12.992 -22.906 -18.531 1 76.56 193 LYS A O 1
ATOM 1561 N N . CYS A 1 194 ? -13.711 -25 -19.125 1 83.81 194 CYS A N 1
ATOM 1562 C CA . CYS A 1 194 ? -12.648 -25.188 -20.109 1 83.81 194 CYS A CA 1
ATOM 1563 C C . CYS A 1 194 ? -13.148 -24.844 -21.516 1 83.81 194 CYS A C 1
ATOM 1565 O O . CYS A 1 194 ? -12.359 -24.766 -22.453 1 83.81 194 CYS A O 1
ATOM 1567 N N . GLU A 1 195 ? -14.398 -24.578 -21.672 1 84.81 195 GLU A N 1
ATOM 1568 C CA . GLU A 1 195 ? -14.992 -24.375 -22.984 1 84.81 195 GLU A CA 1
ATOM 1569 C C . GLU A 1 195 ? -14.336 -23.219 -23.719 1 84.81 195 GLU A C 1
ATOM 1571 O O . GLU A 1 195 ? -14.07 -23.312 -24.922 1 84.81 195 GLU A O 1
ATOM 1576 N N . ARG A 1 196 ? -14.078 -22.266 -23.047 1 83.06 196 ARG A N 1
ATOM 1577 C CA . ARG A 1 196 ? -13.477 -21.062 -23.641 1 83.06 196 ARG A CA 1
ATOM 1578 C C . ARG A 1 196 ? -12.07 -21.359 -24.156 1 83.06 196 ARG A C 1
ATOM 1580 O O . ARG A 1 196 ? -11.656 -20.812 -25.172 1 83.06 196 ARG A O 1
ATOM 1587 N N . LEU A 1 197 ? -11.391 -22.172 -23.484 1 90.06 197 LEU A N 1
ATOM 1588 C CA . LEU A 1 197 ? -10.039 -22.547 -23.875 1 90.06 197 LEU A CA 1
ATOM 1589 C C . LEU A 1 197 ? -10.062 -23.5 -25.078 1 90.06 197 LEU A C 1
ATOM 1591 O O . LEU A 1 197 ? -9.219 -23.406 -25.969 1 90.06 197 LEU A O 1
ATOM 1595 N N . LEU A 1 198 ? -11.039 -24.328 -25.078 1 89.12 198 LEU A N 1
ATOM 1596 C CA . LEU A 1 198 ? -11.18 -25.281 -26.172 1 89.12 198 LEU A CA 1
ATOM 1597 C C . LEU A 1 198 ? -11.484 -24.547 -27.484 1 89.12 198 LEU A C 1
ATOM 1599 O O . LEU A 1 198 ? -11.023 -24.969 -28.547 1 89.12 198 LEU A O 1
ATOM 1603 N N . SER A 1 199 ? -12.148 -23.5 -27.344 1 84.56 199 SER A N 1
ATOM 1604 C CA . SER A 1 199 ? -12.555 -22.734 -28.516 1 84.56 199 SER A CA 1
ATOM 1605 C C . SER A 1 199 ? -11.359 -22.047 -29.172 1 84.56 199 SER A C 1
ATOM 1607 O O . SER A 1 199 ? -11.406 -21.688 -30.344 1 84.56 199 SER A O 1
ATOM 1609 N N . ILE A 1 200 ? -10.297 -21.969 -28.469 1 86 200 ILE A N 1
ATOM 1610 C CA . ILE A 1 200 ? -9.156 -21.266 -29.047 1 86 200 ILE A CA 1
ATOM 1611 C C . ILE A 1 200 ? -8.047 -22.266 -29.375 1 86 200 ILE A C 1
ATOM 1613 O O . ILE A 1 200 ? -6.879 -21.891 -29.5 1 86 200 ILE A O 1
ATOM 1617 N N . GLY A 1 201 ? -8.383 -23.531 -29.422 1 86.94 201 GLY A N 1
ATOM 1618 C CA . GLY A 1 201 ? -7.453 -24.516 -29.953 1 86.94 201 GLY A CA 1
ATOM 1619 C C . GLY A 1 201 ? -6.777 -25.344 -28.875 1 86.94 201 GLY A C 1
ATOM 1620 O O . GLY A 1 201 ? -5.918 -26.172 -29.172 1 86.94 201 GLY A O 1
ATOM 1621 N N . VAL A 1 202 ? -7.113 -25.156 -27.656 1 93.19 202 VAL A N 1
ATOM 1622 C CA . VAL A 1 202 ? -6.582 -25.953 -26.562 1 93.19 202 VAL A CA 1
ATOM 1623 C C . VAL A 1 202 ? -7.23 -27.344 -26.578 1 93.19 202 VAL A C 1
ATOM 1625 O O . VAL A 1 202 ? -8.422 -27.469 -26.859 1 93.19 202 VAL A O 1
ATOM 1628 N N . HIS A 1 203 ? -6.48 -28.359 -26.297 1 92.62 203 HIS A N 1
ATOM 1629 C CA . HIS A 1 203 ? -6.969 -29.734 -26.344 1 92.62 203 HIS A CA 1
ATOM 1630 C C . HIS A 1 203 ? -7.348 -30.219 -24.938 1 92.62 203 HIS A C 1
ATOM 1632 O O . HIS A 1 203 ? -6.754 -29.797 -23.953 1 92.62 203 HIS A O 1
ATOM 1638 N N . TRP A 1 204 ? -8.312 -31.109 -24.938 1 93.5 204 TRP A N 1
ATOM 1639 C CA . TRP A 1 204 ? -8.797 -31.672 -23.688 1 93.5 204 TRP A CA 1
ATOM 1640 C C . TRP A 1 204 ? -8.273 -33.094 -23.484 1 93.5 204 TRP A C 1
ATOM 1642 O O . TRP A 1 204 ? -8.203 -33.875 -24.438 1 93.5 204 TRP A O 1
ATOM 1652 N N . ALA A 1 205 ? -7.836 -33.375 -22.281 1 90.12 205 ALA A N 1
ATOM 1653 C CA . ALA A 1 205 ? -7.477 -34.719 -21.906 1 90.12 205 ALA A CA 1
ATOM 1654 C C . ALA A 1 205 ? -8.516 -35.344 -20.969 1 90.12 205 ALA A C 1
ATOM 1656 O O . ALA A 1 205 ? -9.031 -34.656 -20.078 1 90.12 205 ALA A O 1
ATOM 1657 N N . ASN A 1 206 ? -8.773 -36.594 -21.078 1 87.31 206 ASN A N 1
ATOM 1658 C CA . ASN A 1 206 ? -9.812 -37.281 -20.297 1 87.31 206 ASN A CA 1
ATOM 1659 C C . ASN A 1 206 ? -9.344 -37.562 -18.875 1 87.31 206 ASN A C 1
ATOM 1661 O O . ASN A 1 206 ? -10.156 -37.781 -17.969 1 87.31 206 ASN A O 1
ATOM 1665 N N . SER A 1 207 ? -8.039 -37.625 -18.734 1 85.75 207 SER A N 1
ATOM 1666 C CA . SER A 1 207 ? -7.445 -37.875 -17.422 1 85.75 207 SER A CA 1
ATOM 1667 C C . SER A 1 207 ? -6.082 -37.219 -17.297 1 85.75 207 SER A C 1
ATOM 1669 O O . SER A 1 207 ? -5.434 -36.906 -18.312 1 85.75 207 SER A O 1
ATOM 1671 N N . PRO A 1 208 ? -5.668 -37 -16.047 1 87.5 208 PRO A N 1
ATOM 1672 C CA . PRO A 1 208 ? -4.316 -36.469 -15.867 1 87.5 208 PRO A CA 1
ATOM 1673 C C . PRO A 1 208 ? -3.24 -37.375 -16.469 1 87.5 208 PRO A C 1
ATOM 1675 O O . PRO A 1 208 ? -2.23 -36.875 -16.969 1 87.5 208 PRO A O 1
ATOM 1678 N N . LYS A 1 209 ? -3.502 -38.656 -16.422 1 83.12 209 LYS A N 1
ATOM 1679 C CA . LYS A 1 209 ? -2.57 -39.594 -17.016 1 83.12 209 LYS A CA 1
ATOM 1680 C C . LYS A 1 209 ? -2.439 -39.406 -18.516 1 83.12 209 LYS A C 1
ATOM 1682 O O . LYS A 1 209 ? -1.328 -39.375 -19.047 1 83.12 209 LYS A O 1
ATOM 1687 N N . ASP A 1 210 ? -3.584 -39.281 -19.172 1 84.81 210 ASP A N 1
ATOM 1688 C CA . ASP A 1 210 ? -3.596 -39.031 -20.609 1 84.81 210 ASP A CA 1
ATOM 1689 C C . ASP A 1 210 ? -2.885 -37.719 -20.953 1 84.81 210 ASP A C 1
ATOM 1691 O O . ASP A 1 210 ? -2.17 -37.656 -21.953 1 84.81 210 ASP A O 1
ATOM 1695 N N . LEU A 1 211 ? -3.088 -36.781 -20.109 1 89.75 211 LEU A N 1
ATOM 1696 C CA . LEU A 1 211 ? -2.498 -35.469 -20.328 1 89.75 211 LEU A CA 1
ATOM 1697 C C . LEU A 1 211 ? -0.975 -35.531 -20.281 1 89.75 211 LEU A C 1
ATOM 1699 O O . LEU A 1 211 ? -0.295 -35.062 -21.188 1 89.75 211 LEU A O 1
ATOM 1703 N N . VAL A 1 212 ? -0.416 -36.156 -19.297 1 85.69 212 VAL A N 1
ATOM 1704 C CA . VAL A 1 212 ? 1.025 -36.188 -19.078 1 85.69 212 VAL A CA 1
ATOM 1705 C C . VAL A 1 212 ? 1.694 -37 -20.188 1 85.69 212 VAL A C 1
ATOM 1707 O O . VAL A 1 212 ? 2.812 -36.688 -20.609 1 85.69 212 VAL A O 1
ATOM 1710 N N . ALA A 1 213 ? 0.943 -37.969 -20.672 1 81.69 213 ALA A N 1
ATOM 1711 C CA . ALA A 1 213 ? 1.48 -38.812 -21.734 1 81.69 213 ALA A CA 1
ATOM 1712 C C . ALA A 1 213 ? 1.662 -38 -23.031 1 81.69 213 ALA A C 1
ATOM 1714 O O . ALA A 1 213 ? 2.557 -38.281 -23.828 1 81.69 213 ALA A O 1
ATOM 1715 N N . MET A 1 214 ? 0.944 -36.969 -23.141 1 83.38 214 MET A N 1
ATOM 1716 C CA . MET A 1 214 ? 0.925 -36.219 -24.391 1 83.38 214 MET A CA 1
ATOM 1717 C C . MET A 1 214 ? 1.812 -34.969 -24.297 1 83.38 214 MET A C 1
ATOM 1719 O O . MET A 1 214 ? 2.037 -34.281 -25.297 1 83.38 214 MET A O 1
ATOM 1723 N N . CYS A 1 215 ? 2.387 -34.719 -23.109 1 88.06 215 CYS A N 1
ATOM 1724 C CA . CYS A 1 215 ? 3.033 -33.438 -22.938 1 88.06 215 CYS A CA 1
ATOM 1725 C C . CYS A 1 215 ? 4.488 -33.594 -22.516 1 88.06 215 CYS A C 1
ATOM 1727 O O . CYS A 1 215 ? 4.852 -34.594 -21.922 1 88.06 215 CYS A O 1
ATOM 1729 N N . ASP A 1 216 ? 5.336 -32.562 -22.859 1 83.38 216 ASP A N 1
ATOM 1730 C CA . ASP A 1 216 ? 6.734 -32.531 -22.453 1 83.38 216 ASP A CA 1
ATOM 1731 C C . ASP A 1 216 ? 6.883 -31.891 -21.062 1 83.38 216 ASP A C 1
ATOM 1733 O O . ASP A 1 216 ? 7.777 -32.25 -20.297 1 83.38 216 ASP A O 1
ATOM 1737 N N . VAL A 1 217 ? 6.051 -30.938 -20.797 1 91.56 217 VAL A N 1
ATOM 1738 C CA . VAL A 1 217 ? 6.023 -30.219 -19.531 1 91.56 217 VAL A CA 1
ATOM 1739 C C . VAL A 1 217 ? 4.578 -30.047 -19.062 1 91.56 217 VAL A C 1
ATOM 1741 O O . VAL A 1 217 ? 3.689 -29.766 -19.875 1 91.56 217 VAL A O 1
ATOM 1744 N N . THR A 1 218 ? 4.379 -30.281 -17.781 1 93.19 218 THR A N 1
ATOM 1745 C CA . THR A 1 218 ? 3.035 -30.156 -17.234 1 93.19 218 THR A CA 1
ATOM 1746 C C . THR A 1 218 ? 3.014 -29.125 -16.094 1 93.19 218 THR A C 1
ATOM 1748 O O . THR A 1 218 ? 3.846 -29.172 -15.195 1 93.19 218 THR A O 1
ATOM 1751 N N . PHE A 1 219 ? 2.043 -28.172 -16.219 1 95.81 219 PHE A N 1
ATOM 1752 C CA . PHE A 1 219 ? 1.773 -27.219 -15.148 1 95.81 219 PHE A CA 1
ATOM 1753 C C . PHE A 1 219 ? 0.677 -27.75 -14.227 1 95.81 219 PHE A C 1
ATOM 1755 O O . PHE A 1 219 ? -0.332 -28.281 -14.695 1 95.81 219 PHE A O 1
ATOM 1762 N N . CYS A 1 220 ? 0.909 -27.656 -12.961 1 95.06 220 CYS A N 1
ATOM 1763 C CA . CYS A 1 220 ? -0.121 -28.016 -11.984 1 95.06 220 CYS A CA 1
ATOM 1764 C C . CYS A 1 220 ? -0.675 -26.766 -11.305 1 95.06 220 CYS A C 1
ATOM 1766 O O . CYS A 1 220 ? 0.058 -26.047 -10.617 1 95.06 220 CYS A O 1
ATOM 1768 N N . CYS A 1 221 ? -1.96 -26.5 -11.445 1 95.19 221 CYS A N 1
ATOM 1769 C CA . CYS A 1 221 ? -2.621 -25.328 -10.891 1 95.19 221 CYS A CA 1
ATOM 1770 C C . CYS A 1 221 ? -3.842 -25.734 -10.07 1 95.19 221 CYS A C 1
ATOM 1772 O O . CYS A 1 221 ? -4.879 -25.062 -10.133 1 95.19 221 CYS A O 1
ATOM 1774 N N . LEU A 1 222 ? -3.707 -26.766 -9.344 1 91.75 222 LEU A N 1
ATOM 1775 C CA . LEU A 1 222 ? -4.816 -27.281 -8.547 1 91.75 222 LEU A CA 1
ATOM 1776 C C . LEU A 1 222 ? -4.867 -26.594 -7.188 1 91.75 222 LEU A C 1
ATOM 1778 O O . LEU A 1 222 ? -3.826 -26.25 -6.625 1 91.75 222 LEU A O 1
ATOM 1782 N N . LYS A 1 223 ? -6.109 -26.375 -6.727 1 87.31 223 LYS A N 1
ATOM 1783 C CA . LYS A 1 223 ? -6.289 -25.812 -5.391 1 87.31 223 LYS A CA 1
ATOM 1784 C C . LYS A 1 223 ? -6.391 -26.922 -4.336 1 87.31 223 LYS A C 1
ATOM 1786 O O . LYS A 1 223 ? -7.176 -27.859 -4.488 1 87.31 223 LYS A O 1
ATOM 1791 N N . GLY A 1 224 ? -5.559 -26.828 -3.271 1 87.12 224 GLY A N 1
ATOM 1792 C CA . GLY A 1 224 ? -5.672 -27.75 -2.148 1 87.12 224 GLY A CA 1
ATOM 1793 C C . GLY A 1 224 ? -4.602 -28.828 -2.146 1 87.12 224 GLY A C 1
ATOM 1794 O O . GLY A 1 224 ? -4.367 -29.469 -3.168 1 87.12 224 GLY A O 1
ATOM 1795 N N . ASP A 1 225 ? -4.016 -29.016 -1.003 1 90.38 225 ASP A N 1
ATOM 1796 C CA . ASP A 1 225 ? -2.959 -30.016 -0.847 1 90.38 225 ASP A CA 1
ATOM 1797 C C . ASP A 1 225 ? -3.486 -31.422 -1.104 1 90.38 225 ASP A C 1
ATOM 1799 O O . ASP A 1 225 ? -2.83 -32.219 -1.771 1 90.38 225 ASP A O 1
ATOM 1803 N N . ASP A 1 226 ? -4.664 -31.641 -0.564 1 88.56 226 ASP A N 1
ATOM 1804 C CA . ASP A 1 226 ? -5.254 -32.969 -0.696 1 88.56 226 ASP A CA 1
ATOM 1805 C C . ASP A 1 226 ? -5.543 -33.312 -2.158 1 88.56 226 ASP A C 1
ATOM 1807 O O . ASP A 1 226 ? -5.312 -34.438 -2.604 1 88.56 226 ASP A O 1
ATOM 1811 N N . VAL A 1 227 ? -6.031 -32.312 -2.838 1 88.94 227 VAL A N 1
ATOM 1812 C CA . VAL A 1 227 ? -6.363 -32.531 -4.246 1 88.94 227 VAL A CA 1
ATOM 1813 C C . VAL A 1 227 ? -5.09 -32.781 -5.047 1 88.94 227 VAL A C 1
ATOM 1815 O O . VAL A 1 227 ? -5.051 -33.656 -5.898 1 88.94 227 VAL A O 1
ATOM 1818 N N . VAL A 1 228 ? -4.02 -32.031 -4.758 1 91.06 228 VAL A N 1
ATOM 1819 C CA . VAL A 1 228 ? -2.75 -32.188 -5.457 1 91.06 228 VAL A CA 1
ATOM 1820 C C . VAL A 1 228 ? -2.17 -33.594 -5.18 1 91.06 228 VAL A C 1
ATOM 1822 O O . VAL A 1 228 ? -1.712 -34.25 -6.102 1 91.06 228 VAL A O 1
ATOM 1825 N N . GLU A 1 229 ? -2.176 -33.969 -3.941 1 88.75 229 GLU A N 1
ATOM 1826 C CA . GLU A 1 229 ? -1.659 -35.281 -3.572 1 88.75 229 GLU A CA 1
ATOM 1827 C C . GLU A 1 229 ? -2.445 -36.375 -4.262 1 88.75 229 GLU A C 1
ATOM 1829 O O . GLU A 1 229 ? -1.861 -37.344 -4.746 1 88.75 229 GLU A O 1
ATOM 1834 N N . GLU A 1 230 ? -3.721 -36.156 -4.266 1 87.25 230 GLU A N 1
ATOM 1835 C CA . GLU A 1 230 ? -4.594 -37.156 -4.883 1 87.25 230 GLU A CA 1
ATOM 1836 C C . GLU A 1 230 ? -4.324 -37.281 -6.379 1 87.25 230 GLU A C 1
ATOM 1838 O O . GLU A 1 230 ? -4.207 -38.375 -6.91 1 87.25 230 GLU A O 1
ATOM 1843 N N . VAL A 1 231 ? -4.195 -36.219 -7.035 1 86.88 231 VAL A N 1
ATOM 1844 C CA . VAL A 1 231 ? -4.09 -36.219 -8.492 1 86.88 231 VAL A CA 1
ATOM 1845 C C . VAL A 1 231 ? -2.674 -36.594 -8.906 1 86.88 231 VAL A C 1
ATOM 1847 O O . VAL A 1 231 ? -2.488 -37.344 -9.891 1 86.88 231 VAL A O 1
ATOM 1850 N N . ILE A 1 232 ? -1.648 -36.188 -8.18 1 85.31 232 ILE A N 1
ATOM 1851 C CA . ILE A 1 232 ? -0.265 -36.406 -8.602 1 85.31 232 ILE A CA 1
ATOM 1852 C C . ILE A 1 232 ? 0.254 -37.719 -8.07 1 85.31 232 ILE A C 1
ATOM 1854 O O . ILE A 1 232 ? 0.925 -38.469 -8.797 1 85.31 232 ILE A O 1
ATOM 1858 N N . ILE A 1 233 ? 0.047 -38.062 -6.77 1 80.44 233 ILE A N 1
ATOM 1859 C CA . ILE A 1 233 ? 0.578 -39.281 -6.16 1 80.44 233 ILE A CA 1
ATOM 1860 C C . ILE A 1 233 ? -0.435 -40.438 -6.301 1 80.44 233 ILE A C 1
ATOM 1862 O O . ILE A 1 233 ? -0.056 -41.594 -6.473 1 80.44 233 ILE A O 1
ATOM 1866 N N . GLY A 1 234 ? -1.63 -40.25 -6.465 1 73.12 234 GLY A N 1
ATOM 1867 C CA . GLY A 1 234 ? -2.641 -41.281 -6.57 1 73.12 234 GLY A CA 1
ATOM 1868 C C . GLY A 1 234 ? -3.062 -41.844 -5.23 1 73.12 234 GLY A C 1
ATOM 1869 O O . GLY A 1 234 ? -3.705 -42.906 -5.164 1 73.12 234 GLY A O 1
ATOM 1870 N N . LYS A 1 235 ? -2.666 -41.406 -4.066 1 56.44 235 LYS A N 1
ATOM 1871 C CA . LYS A 1 235 ? -3.006 -42.125 -2.846 1 56.44 235 LYS A CA 1
ATOM 1872 C C . LYS A 1 235 ? -4.48 -42.5 -2.83 1 56.44 235 LYS A C 1
ATOM 1874 O O . LYS A 1 235 ? -5.348 -41.688 -3.146 1 56.44 235 LYS A O 1
A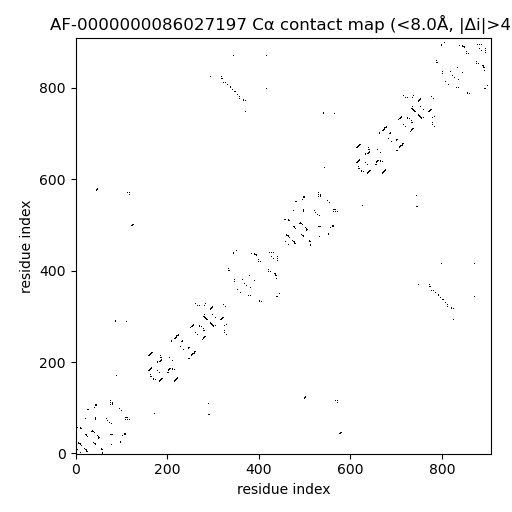TOM 1879 N N . LYS A 1 236 ? -4.758 -43.844 -2.914 1 48.06 236 LYS A N 1
ATOM 1880 C CA . LYS A 1 236 ? -6.039 -44.5 -2.732 1 48.06 236 LYS A CA 1
ATOM 1881 C C . LYS A 1 236 ? -6.758 -44 -1.489 1 48.06 236 LYS A C 1
ATOM 1883 O O . LYS A 1 236 ? -6.227 -44.062 -0.38 1 48.06 236 LYS A O 1
ATOM 1888 N N . ASN A 1 237 ? -7.441 -42.906 -1.489 1 44.66 237 ASN A N 1
ATOM 1889 C CA . ASN A 1 237 ? -8.414 -42.906 -0.402 1 44.66 237 ASN A CA 1
ATOM 1890 C C . ASN A 1 237 ? -9.031 -44.281 -0.2 1 44.66 237 ASN A C 1
ATOM 1892 O O . ASN A 1 237 ? -9.625 -44.844 -1.124 1 44.66 237 ASN A O 1
ATOM 1896 N N . PRO A 1 238 ? -8.656 -45.156 0.765 1 41.41 238 PRO A N 1
ATOM 1897 C CA . PRO A 1 238 ? -9.25 -46.5 0.939 1 41.41 238 PRO A CA 1
ATOM 1898 C C . PRO A 1 238 ? -10.727 -46.531 0.552 1 41.41 238 PRO A C 1
ATOM 1900 O O . PRO A 1 238 ? -11.234 -47.594 0.154 1 41.41 238 PRO A O 1
ATOM 1903 N N . GLU A 1 239 ? -11.609 -45.781 1.144 1 41.19 239 GLU A N 1
ATOM 1904 C CA . GLU A 1 239 ? -13.047 -45.969 0.95 1 41.19 239 GLU A CA 1
ATOM 1905 C C . GLU A 1 239 ? -13.453 -45.688 -0.497 1 41.19 239 GLU A C 1
ATOM 1907 O O . GLU A 1 239 ? -14.57 -46 -0.903 1 41.19 239 GLU A O 1
ATOM 1912 N N . LYS A 1 240 ? -13.023 -44.656 -1.065 1 40.12 240 LYS A N 1
ATOM 1913 C CA . LYS A 1 240 ? -13.492 -44.344 -2.414 1 40.12 240 LYS A CA 1
ATOM 1914 C C . LYS A 1 240 ? -12.711 -45.156 -3.457 1 40.12 240 LYS A C 1
ATOM 1916 O O . LYS A 1 240 ? -11.547 -45.469 -3.244 1 40.12 240 LYS A O 1
ATOM 1921 N N . SER A 1 241 ? -13.375 -45.875 -4.477 1 34.34 241 SER A N 1
ATOM 1922 C CA . SER A 1 241 ? -12.984 -46.656 -5.641 1 34.34 241 SER A CA 1
ATOM 1923 C C . SER A 1 241 ? -11.656 -46.188 -6.223 1 34.34 241 SER A C 1
ATOM 1925 O O . SER A 1 241 ? -11.32 -45 -6.098 1 34.34 241 SER A O 1
ATOM 1927 N N . ALA A 1 242 ? -10.664 -47.188 -6.496 1 34.97 242 ALA A N 1
ATOM 1928 C CA . ALA A 1 242 ? -9.406 -47.188 -7.234 1 34.97 242 ALA A CA 1
ATOM 1929 C C . ALA A 1 242 ? -9.414 -46.125 -8.328 1 34.97 242 ALA A C 1
ATOM 1931 O O . ALA A 1 242 ? -9.773 -46.406 -9.477 1 34.97 242 ALA A O 1
ATOM 1932 N N . SER A 1 243 ? -10.117 -45.125 -8.148 1 34.75 243 SER A N 1
ATOM 1933 C CA . SER A 1 243 ? -9.992 -44.312 -9.344 1 34.75 243 SER A CA 1
ATOM 1934 C C . SER A 1 243 ? -8.531 -44.156 -9.773 1 34.75 243 SER A C 1
ATOM 1936 O O . SER A 1 243 ? -7.625 -44.344 -8.961 1 34.75 243 SER A O 1
ATOM 1938 N N . LYS A 1 244 ? -8.297 -44.062 -11.07 1 39.28 244 LYS A N 1
ATOM 1939 C CA . LYS A 1 244 ? -7.172 -43.906 -11.992 1 39.28 244 LYS A CA 1
ATOM 1940 C C . LYS A 1 244 ? -6.141 -42.938 -11.438 1 39.28 244 LYS A C 1
ATOM 1942 O O . LYS A 1 244 ? -6.281 -41.719 -11.594 1 39.28 244 LYS A O 1
ATOM 1947 N N . SER A 1 245 ? -5.75 -43.219 -10.133 1 40.72 245 SER A N 1
ATOM 1948 C CA . SER A 1 245 ? -4.66 -42.406 -9.602 1 40.72 245 SER A CA 1
ATOM 1949 C C . SER A 1 245 ? -3.516 -42.281 -10.602 1 40.72 245 SER A C 1
ATOM 1951 O O . SER A 1 245 ? -3.246 -43.219 -11.352 1 40.72 245 SER A O 1
ATOM 1953 N N . PHE A 1 246 ? -3.301 -4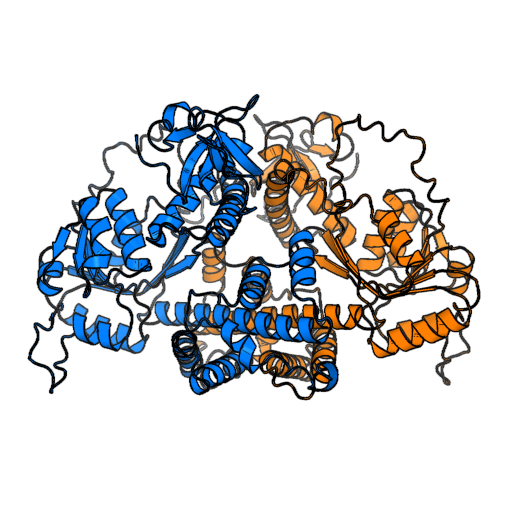1.281 -11.117 1 45.16 246 PHE A N 1
ATOM 1954 C CA . PHE A 1 246 ? -2.27 -40.75 -12.016 1 45.16 246 PHE A CA 1
ATOM 1955 C C . PHE A 1 246 ? -0.888 -40.906 -11.383 1 45.16 246 PHE A C 1
ATOM 1957 O O . PHE A 1 246 ? -0.628 -40.344 -10.312 1 45.16 246 PHE A O 1
ATOM 1964 N N . LYS A 1 247 ? -0.341 -42.188 -11.25 1 45.34 247 LYS A N 1
ATOM 1965 C CA . LYS A 1 247 ? 1.094 -42.062 -11.008 1 45.34 247 LYS A CA 1
ATOM 1966 C C . LYS A 1 247 ? 1.76 -41.219 -12.07 1 45.34 247 LYS A C 1
ATOM 1968 O O . LYS A 1 247 ? 1.961 -41.656 -13.203 1 45.34 247 LYS A O 1
ATOM 1973 N N . LEU A 1 248 ? 1.454 -40.031 -12.062 1 48.72 248 LEU A N 1
ATOM 1974 C CA . LEU A 1 248 ? 2.111 -39.125 -12.992 1 48.72 248 LEU A CA 1
ATOM 1975 C C . LEU A 1 248 ? 3.6 -39.438 -13.102 1 48.72 248 LEU A C 1
ATOM 1977 O O . LEU A 1 248 ? 4.316 -38.812 -13.867 1 48.72 248 LEU A O 1
ATOM 1981 N N . TYR A 1 249 ? 4.195 -40.344 -12.07 1 43.56 249 TYR A N 1
ATOM 1982 C CA . TYR A 1 249 ? 5.621 -40.375 -11.781 1 43.56 249 TYR A CA 1
ATOM 1983 C C . TYR A 1 249 ? 6.34 -41.375 -12.656 1 43.56 249 TYR A C 1
ATOM 1985 O O . TYR A 1 249 ? 6.004 -42.562 -12.633 1 43.56 249 TYR A O 1
ATOM 1993 N N . GLY A 1 250 ? 6.449 -41.156 -14.008 1 39.81 250 GLY A N 1
ATOM 1994 C CA . GLY A 1 250 ? 7.461 -41.938 -14.711 1 39.81 250 GLY A CA 1
ATOM 1995 C C . GLY A 1 250 ? 8.062 -41.188 -15.891 1 39.81 250 GLY A C 1
ATOM 1996 O O . GLY A 1 250 ? 9.227 -41.406 -16.234 1 39.81 250 GLY A O 1
ATOM 1997 N N . HIS A 1 251 ? 7.395 -40.906 -16.906 1 41.84 251 HIS A N 1
ATOM 1998 C CA . HIS A 1 251 ? 8.172 -40.562 -18.094 1 41.84 251 HIS A CA 1
ATOM 1999 C C . HIS A 1 251 ? 8.859 -39.219 -17.938 1 41.84 251 HIS A C 1
ATOM 2001 O O . HIS A 1 251 ? 8.461 -38.406 -17.094 1 41.84 251 HIS A O 1
ATOM 2007 N N . THR A 1 252 ? 10.219 -38.969 -18.703 1 49.34 252 THR A N 1
ATOM 2008 C CA . THR A 1 252 ? 11.219 -37.938 -18.891 1 49.34 252 THR A CA 1
ATOM 2009 C C . THR A 1 252 ? 10.57 -36.531 -18.875 1 49.34 252 THR A C 1
ATOM 2011 O O . THR A 1 252 ? 11.18 -35.562 -19.281 1 49.34 252 THR A O 1
ATOM 2014 N N . LYS A 1 253 ? 9.344 -36.438 -18.25 1 78.19 253 LYS A N 1
ATOM 2015 C CA . LYS A 1 253 ? 8.539 -35.25 -18.391 1 78.19 253 LYS A CA 1
ATOM 2016 C C . LYS A 1 253 ? 8.664 -34.344 -17.156 1 78.19 253 LYS A C 1
ATOM 2018 O O . LYS A 1 253 ? 9.336 -34.719 -16.188 1 78.19 253 LYS A O 1
ATOM 2023 N N . GLY A 1 254 ? 8.656 -33.062 -17.297 1 88.94 254 GLY A N 1
ATOM 2024 C CA . GLY A 1 254 ? 8.828 -32.031 -16.25 1 88.94 254 GLY A CA 1
ATOM 2025 C C . GLY A 1 254 ? 7.516 -31.547 -15.68 1 88.94 254 GLY A C 1
ATOM 2026 O O . GLY A 1 254 ? 6.531 -31.406 -16.406 1 88.94 254 GLY A O 1
ATOM 2027 N N . LEU A 1 255 ? 7.449 -31.547 -14.281 1 94.19 255 LEU A N 1
ATOM 2028 C CA . LEU A 1 255 ? 6.305 -30.953 -13.594 1 94.19 255 LEU A CA 1
ATOM 2029 C C . LEU A 1 255 ? 6.664 -29.609 -13.008 1 94.19 255 LEU A C 1
ATOM 2031 O O . LEU A 1 255 ? 7.637 -29.484 -12.258 1 94.19 255 LEU A O 1
ATOM 2035 N N . ILE A 1 256 ? 5.879 -28.562 -13.445 1 96.38 256 ILE A N 1
ATOM 2036 C CA . ILE A 1 256 ? 5.988 -27.234 -12.859 1 96.38 256 ILE A CA 1
ATOM 2037 C C . ILE A 1 256 ? 4.809 -26.984 -11.922 1 96.38 256 ILE A C 1
ATOM 2039 O O . ILE A 1 256 ? 3.664 -26.891 -12.367 1 96.38 256 ILE A O 1
ATOM 2043 N N . MET A 1 257 ? 5.094 -26.891 -10.641 1 96.75 257 MET A N 1
ATOM 2044 C CA . MET A 1 257 ? 4.07 -26.734 -9.617 1 96.75 257 MET A CA 1
ATOM 2045 C C . MET A 1 257 ? 3.764 -25.25 -9.383 1 96.75 257 MET A C 1
ATOM 2047 O O . MET A 1 257 ? 4.531 -24.547 -8.711 1 96.75 257 MET A O 1
ATOM 2051 N N . ILE A 1 258 ? 2.584 -24.812 -9.828 1 97.06 258 ILE A N 1
ATOM 2052 C CA . ILE A 1 258 ? 2.15 -23.438 -9.672 1 97.06 258 ILE A CA 1
ATOM 2053 C C . ILE A 1 258 ? 1.301 -23.297 -8.406 1 97.06 258 ILE A C 1
ATOM 2055 O O . ILE A 1 258 ? 1.281 -22.25 -7.77 1 97.06 258 ILE A O 1
ATOM 2059 N N . SER A 1 259 ? 0.655 -24.391 -8.031 1 94.75 259 SER A N 1
ATOM 2060 C CA . SER A 1 259 ? -0.242 -24.422 -6.883 1 94.75 259 SER A CA 1
ATOM 2061 C C . SER A 1 259 ? 0.483 -24.016 -5.605 1 94.75 259 SER A C 1
ATOM 2063 O O . SER A 1 259 ? 1.657 -24.344 -5.422 1 94.75 259 SER A O 1
ATOM 2065 N N . THR A 1 260 ? -0.285 -23.266 -4.824 1 92 260 THR A N 1
ATOM 2066 C CA . THR A 1 260 ? 0.232 -22.953 -3.5 1 92 260 THR A CA 1
ATOM 2067 C C . THR A 1 260 ? -0.043 -24.094 -2.525 1 92 260 THR A C 1
ATOM 2069 O O . THR A 1 260 ? -1.122 -24.172 -1.934 1 92 260 THR A O 1
ATOM 2072 N N . ILE A 1 261 ? 0.917 -25 -2.387 1 93.38 261 ILE A N 1
ATOM 2073 C CA . ILE A 1 261 ? 0.808 -26.141 -1.482 1 93.38 261 ILE A CA 1
ATOM 2074 C C . ILE A 1 261 ? 1.799 -25.984 -0.331 1 93.38 261 ILE A C 1
ATOM 2076 O O . ILE A 1 261 ? 2.611 -25.047 -0.326 1 93.38 261 ILE A O 1
ATOM 2080 N N . LEU A 1 262 ? 1.653 -26.859 0.624 1 92.31 262 LEU A N 1
ATOM 2081 C CA . LEU A 1 262 ? 2.604 -26.844 1.73 1 92.31 262 LEU A CA 1
ATOM 2082 C C . LEU A 1 262 ? 4.016 -27.156 1.24 1 92.31 262 LEU A C 1
ATOM 2084 O O . LEU A 1 262 ? 4.203 -28.016 0.37 1 92.31 262 LEU A O 1
ATOM 2088 N N . PRO A 1 263 ? 5 -26.422 1.813 1 94.31 263 PRO A N 1
ATOM 2089 C CA . PRO A 1 263 ? 6.387 -26.672 1.426 1 94.31 263 PRO A CA 1
ATOM 2090 C C . PRO A 1 263 ? 6.785 -28.141 1.604 1 94.31 263 PRO A C 1
ATOM 2092 O O . PRO A 1 263 ? 7.5 -28.688 0.767 1 94.31 263 PRO A O 1
ATOM 2095 N N . GLU A 1 264 ? 6.324 -28.797 2.625 1 93.06 264 GLU A N 1
ATOM 2096 C CA . GLU A 1 264 ? 6.645 -30.188 2.893 1 93.06 264 GLU A CA 1
ATOM 2097 C C . GLU A 1 264 ? 6.09 -31.109 1.804 1 93.06 264 GLU A C 1
ATOM 2099 O O . GLU A 1 264 ? 6.738 -32.062 1.411 1 93.06 264 GLU A O 1
ATOM 2104 N N . LEU A 1 265 ? 4.906 -30.766 1.412 1 93.75 265 LEU A N 1
ATOM 2105 C CA . LEU A 1 265 ? 4.328 -31.547 0.323 1 93.75 265 LEU A CA 1
ATOM 2106 C C . LEU A 1 265 ? 5.125 -31.359 -0.962 1 93.75 265 LEU A C 1
ATOM 2108 O O . LEU A 1 265 ? 5.34 -32.312 -1.707 1 93.75 265 LEU A O 1
ATOM 2112 N N . SER A 1 266 ? 5.496 -30.172 -1.261 1 96.19 266 SER A N 1
ATOM 2113 C CA . SER A 1 266 ? 6.305 -29.906 -2.445 1 96.19 266 SER A CA 1
ATOM 2114 C C . SER A 1 266 ? 7.605 -30.719 -2.414 1 96.19 266 SER A C 1
ATOM 2116 O O . SER A 1 266 ? 8.023 -31.266 -3.434 1 96.19 266 SER A O 1
ATOM 2118 N N . GLN A 1 267 ? 8.25 -30.781 -1.264 1 96.5 267 GLN A N 1
ATOM 2119 C CA . GLN A 1 267 ? 9.469 -31.562 -1.1 1 96.5 267 GLN A CA 1
ATOM 2120 C C . GLN A 1 267 ? 9.211 -33.062 -1.348 1 96.5 267 GLN A C 1
ATOM 2122 O O . GLN A 1 267 ? 9.977 -33.719 -2.047 1 96.5 267 GLN A O 1
ATOM 2127 N N . LYS A 1 268 ? 8.156 -33.469 -0.788 1 94.06 268 LYS A N 1
ATOM 2128 C CA . LYS A 1 268 ? 7.762 -34.875 -0.979 1 94.06 268 LYS A CA 1
ATOM 2129 C C . LYS A 1 268 ? 7.512 -35.188 -2.453 1 94.06 268 LYS A C 1
ATOM 2131 O O . LYS A 1 268 ? 7.977 -36.188 -2.971 1 94.06 268 LYS A O 1
ATOM 2136 N N . LEU A 1 269 ? 6.781 -34.344 -3.113 1 93 269 LEU A N 1
ATOM 2137 C CA . LEU A 1 269 ? 6.48 -34.531 -4.527 1 93 269 LEU A CA 1
ATOM 2138 C C . LEU A 1 269 ? 7.754 -34.5 -5.363 1 93 269 LEU A C 1
ATOM 2140 O O . LEU A 1 269 ? 7.918 -35.312 -6.277 1 93 269 LEU A O 1
ATOM 2144 N N . SER A 1 270 ? 8.609 -33.562 -5.062 1 94.81 270 SER A N 1
ATOM 2145 C CA . SER A 1 270 ? 9.875 -33.469 -5.773 1 94.81 270 SER A CA 1
ATOM 2146 C C . SER A 1 270 ? 10.656 -34.781 -5.68 1 94.81 270 SER A C 1
ATOM 2148 O O . SER A 1 270 ? 11.195 -35.281 -6.676 1 94.81 270 SER A O 1
ATOM 2150 N N . GLU A 1 271 ? 10.703 -35.344 -4.5 1 92.56 271 GLU A N 1
ATOM 2151 C CA . GLU A 1 271 ? 11.422 -36.594 -4.277 1 92.56 271 GLU A CA 1
ATOM 2152 C C . GLU A 1 271 ? 10.789 -37.75 -5.07 1 92.56 271 GLU A C 1
ATOM 2154 O O . GLU A 1 271 ? 11.5 -38.5 -5.73 1 92.56 271 GLU A O 1
ATOM 2159 N N . ILE A 1 272 ? 9.523 -37.812 -5.027 1 88.5 272 ILE A N 1
ATOM 2160 C CA . ILE A 1 272 ? 8.797 -38.875 -5.703 1 88.5 272 ILE A CA 1
ATOM 2161 C C . ILE A 1 272 ? 8.984 -38.75 -7.215 1 88.5 272 ILE A C 1
ATOM 2163 O O . ILE A 1 272 ? 9.312 -39.75 -7.887 1 88.5 272 ILE A O 1
ATOM 2167 N N . ILE A 1 273 ? 8.883 -37.625 -7.742 1 88.81 273 ILE A N 1
ATOM 2168 C CA . ILE A 1 273 ? 8.914 -37.375 -9.18 1 88.81 273 ILE A CA 1
ATOM 2169 C C . ILE A 1 273 ? 10.336 -37.562 -9.711 1 88.81 273 ILE A C 1
ATOM 2171 O O . ILE A 1 273 ? 10.547 -38.188 -10.734 1 88.81 273 ILE A O 1
ATOM 2175 N N . THR A 1 274 ? 11.297 -37.062 -8.984 1 88.88 274 THR A N 1
ATOM 2176 C CA . THR A 1 274 ? 12.688 -37.156 -9.43 1 88.88 274 THR A CA 1
ATOM 2177 C C . THR A 1 274 ? 13.203 -38.594 -9.312 1 88.88 274 THR A C 1
ATOM 2179 O O . THR A 1 274 ? 14.023 -39.031 -10.125 1 88.88 274 THR A O 1
ATOM 2182 N N . SER A 1 275 ? 12.742 -39.281 -8.305 1 87.19 275 SER A N 1
ATOM 2183 C CA . SER A 1 275 ? 13.148 -40.688 -8.133 1 87.19 275 SER A CA 1
ATOM 2184 C C . SER A 1 275 ? 12.672 -41.531 -9.297 1 87.19 275 SER A C 1
ATOM 2186 O O . SER A 1 275 ? 13.234 -42.594 -9.562 1 87.19 275 SER A O 1
ATOM 2188 N N . ARG A 1 276 ? 11.766 -41.062 -9.984 1 81.5 276 ARG A N 1
ATOM 2189 C CA . ARG A 1 276 ? 11.211 -41.781 -11.117 1 81.5 276 ARG A CA 1
ATOM 2190 C C . ARG A 1 276 ? 11.773 -41.281 -12.438 1 81.5 276 ARG A C 1
ATOM 2192 O O . ARG A 1 276 ? 11.297 -41.656 -13.508 1 81.5 276 ARG A O 1
ATOM 2199 N N . GLY A 1 277 ? 12.68 -40.344 -12.344 1 81.62 277 GLY A N 1
ATOM 2200 C CA . GLY A 1 277 ? 13.414 -39.875 -13.516 1 81.62 277 GLY A CA 1
ATOM 2201 C C . GLY A 1 277 ? 12.828 -38.625 -14.133 1 81.62 277 GLY A C 1
ATOM 2202 O O . GLY A 1 277 ? 13.305 -38.156 -15.18 1 81.62 277 GLY A O 1
ATOM 2203 N N . SER A 1 278 ? 11.781 -38.156 -13.578 1 87.06 278 SER A N 1
ATOM 2204 C CA . SER A 1 278 ? 11.188 -36.906 -14.094 1 87.06 278 SER A CA 1
ATOM 2205 C C . SER A 1 278 ? 11.734 -35.688 -13.359 1 87.06 278 SER A C 1
ATOM 2207 O O . SER A 1 278 ? 12.461 -35.812 -12.367 1 87.06 278 SER A O 1
ATOM 2209 N N . LYS A 1 279 ? 11.469 -34.5 -13.906 1 91.31 279 LYS A N 1
ATOM 2210 C CA . LYS A 1 279 ? 11.984 -33.25 -13.344 1 91.31 279 LYS A CA 1
ATOM 2211 C C . LYS A 1 279 ? 10.883 -32.469 -12.617 1 91.31 279 LYS A C 1
ATOM 2213 O O . LYS A 1 279 ? 9.703 -32.594 -12.969 1 91.31 279 LYS A O 1
ATOM 2218 N N . TYR A 1 280 ? 11.305 -31.75 -11.547 1 95.81 280 TYR A N 1
ATOM 2219 C CA . TYR A 1 280 ? 10.344 -31.016 -10.719 1 95.81 280 TYR A CA 1
ATOM 2220 C C . TYR A 1 280 ? 10.812 -29.594 -10.484 1 95.81 280 TYR A C 1
ATOM 2222 O O . TYR A 1 280 ? 12 -29.344 -10.25 1 95.81 280 TYR A O 1
ATOM 2230 N N . LEU A 1 281 ? 9.867 -28.656 -10.664 1 97.19 281 LEU A N 1
ATOM 2231 C CA . LEU A 1 281 ? 10.094 -27.25 -10.367 1 97.19 281 LEU A CA 1
ATOM 2232 C C . LEU A 1 281 ? 8.891 -26.641 -9.648 1 97.19 281 LEU A C 1
ATOM 2234 O O . LEU A 1 281 ? 7.762 -26.703 -10.148 1 97.19 281 LEU A O 1
ATOM 2238 N N . GLU A 1 282 ? 9.062 -26.188 -8.469 1 97.81 282 GLU A N 1
ATOM 2239 C CA . GLU A 1 282 ? 8 -25.375 -7.898 1 97.81 282 GLU A CA 1
ATOM 2240 C C . GLU A 1 282 ? 8.117 -23.922 -8.359 1 97.81 282 GLU A C 1
ATOM 2242 O O . GLU A 1 282 ? 9.219 -23.375 -8.438 1 97.81 282 GLU A O 1
ATOM 2247 N N . ALA A 1 283 ? 7.008 -23.328 -8.742 1 97.94 283 ALA A N 1
ATOM 2248 C CA . ALA A 1 283 ? 7.02 -21.984 -9.328 1 97.94 283 ALA A CA 1
ATOM 2249 C C . ALA A 1 283 ? 5.742 -21.234 -8.977 1 97.94 283 ALA A C 1
ATOM 2251 O O . ALA A 1 283 ? 5.062 -20.703 -9.859 1 97.94 283 ALA A O 1
ATOM 2252 N N . PRO A 1 284 ? 5.441 -21.109 -7.648 1 96.88 284 PRO A N 1
ATOM 2253 C CA . PRO A 1 284 ? 4.281 -20.281 -7.309 1 96.88 284 PRO A CA 1
ATOM 2254 C C . PRO A 1 284 ? 4.422 -18.844 -7.805 1 96.88 284 PRO A C 1
ATOM 2256 O O . PRO A 1 284 ? 5.531 -18.391 -8.094 1 96.88 284 PRO A O 1
ATOM 2259 N N . ILE A 1 285 ? 3.246 -18.156 -7.938 1 94.25 285 ILE A N 1
ATOM 2260 C CA . ILE A 1 285 ? 3.238 -16.844 -8.586 1 94.25 285 ILE A CA 1
ATOM 2261 C C . ILE A 1 285 ? 2.658 -15.805 -7.629 1 94.25 285 ILE A C 1
ATOM 2263 O O . ILE A 1 285 ? 1.645 -16.062 -6.973 1 94.25 285 ILE A O 1
ATOM 2267 N N . ILE A 1 286 ? 3.318 -14.75 -7.461 1 89 286 ILE A N 1
ATOM 2268 C CA . ILE A 1 286 ? 2.705 -13.539 -6.922 1 89 286 ILE A CA 1
ATOM 2269 C C . ILE A 1 286 ? 2.102 -12.719 -8.062 1 89 286 ILE A C 1
ATOM 2271 O O . ILE A 1 286 ? 2.824 -12.242 -8.938 1 89 286 ILE A O 1
ATOM 2275 N N . PHE A 1 287 ? 0.828 -12.68 -8.008 1 77.81 287 PHE A N 1
ATOM 2276 C CA . PHE A 1 287 ? 0.094 -12.156 -9.148 1 77.81 287 PHE A CA 1
ATOM 2277 C C . PHE A 1 287 ? -0.635 -10.867 -8.781 1 77.81 287 PHE A C 1
ATOM 2279 O O . PHE A 1 287 ? -1.25 -10.781 -7.719 1 77.81 287 PHE A O 1
ATOM 2286 N N . LYS A 1 288 ? -0.419 -9.859 -9.555 1 64.81 288 LYS A N 1
ATOM 2287 C CA . LYS A 1 288 ? -1.225 -8.641 -9.453 1 64.81 288 LYS A CA 1
ATOM 2288 C C . LYS A 1 288 ? -2.332 -8.625 -10.5 1 64.81 288 LYS A C 1
ATOM 2290 O O . LYS A 1 288 ? -2.061 -8.492 -11.695 1 64.81 288 LYS A O 1
ATOM 2295 N N . ILE A 1 289 ? -3.473 -8.711 -10.102 1 58.72 289 ILE A N 1
ATOM 2296 C CA . ILE A 1 289 ? -4.629 -8.883 -10.977 1 58.72 289 ILE A CA 1
ATOM 2297 C C . ILE A 1 289 ? -4.785 -7.664 -11.883 1 58.72 289 ILE A C 1
ATOM 2299 O O . ILE A 1 289 ? -5.07 -7.801 -13.07 1 58.72 289 ILE A O 1
ATOM 2303 N N . MET A 1 290 ? -4.508 -6.508 -11.305 1 51.94 290 MET A N 1
ATOM 2304 C CA . MET A 1 290 ? -4.824 -5.277 -12.023 1 51.94 290 MET A CA 1
ATOM 2305 C C . MET A 1 290 ? -3.873 -5.078 -13.195 1 51.94 290 MET A C 1
ATOM 2307 O O . MET A 1 290 ? -4.289 -4.641 -14.273 1 51.94 290 MET A O 1
ATOM 2311 N N . SER A 1 291 ? -2.678 -5.457 -13.062 1 54.72 291 SER A N 1
ATOM 2312 C CA . SER A 1 291 ? -1.678 -5.234 -14.102 1 54.72 291 SER A CA 1
ATOM 2313 C C . SER A 1 291 ? -1.301 -6.539 -14.797 1 54.72 291 SER A C 1
ATOM 2315 O O . SER A 1 291 ? -0.644 -6.523 -15.844 1 54.72 291 SER A O 1
ATOM 2317 N N . MET A 1 292 ? -1.847 -7.629 -14.258 1 62.66 292 MET A N 1
ATOM 2318 C CA . MET A 1 292 ? -1.568 -8.969 -14.773 1 62.66 292 MET A CA 1
ATOM 2319 C C . MET A 1 292 ? -0.073 -9.266 -14.742 1 62.66 292 MET A C 1
ATOM 2321 O O . MET A 1 292 ? 0.452 -9.922 -15.641 1 62.66 292 MET A O 1
ATOM 2325 N N . ASP A 1 293 ? 0.57 -8.648 -13.852 1 71.06 293 ASP A N 1
ATOM 2326 C CA . ASP A 1 293 ? 2 -8.883 -13.664 1 71.06 293 ASP A CA 1
ATOM 2327 C C . ASP A 1 293 ? 2.254 -10.227 -12.984 1 71.06 293 ASP A C 1
ATOM 2329 O O . ASP A 1 293 ? 1.521 -10.617 -12.078 1 71.06 293 ASP A O 1
ATOM 2333 N N . LEU A 1 294 ? 3.252 -10.945 -13.641 1 84.88 294 LEU A N 1
ATOM 2334 C CA . LEU A 1 294 ? 3.598 -12.266 -13.117 1 84.88 294 LEU A CA 1
ATOM 2335 C C . LEU A 1 294 ? 4.973 -12.25 -12.461 1 84.88 294 LEU A C 1
ATOM 2337 O O . LEU A 1 294 ? 5.969 -11.906 -13.102 1 84.88 294 LEU A O 1
ATOM 2341 N N . PHE A 1 295 ? 4.992 -12.539 -11.18 1 91 295 PHE A N 1
ATOM 2342 C CA . PHE A 1 295 ? 6.25 -12.727 -10.461 1 91 295 PHE A CA 1
ATOM 2343 C C . PHE A 1 295 ? 6.391 -14.164 -9.984 1 91 295 PHE A C 1
ATOM 2345 O O . PHE A 1 295 ? 5.801 -14.547 -8.969 1 91 295 PHE A O 1
ATOM 2352 N N . PHE A 1 296 ? 7.254 -14.922 -10.695 1 94.88 296 PHE A N 1
ATOM 2353 C CA . PHE A 1 296 ? 7.453 -16.344 -10.398 1 94.88 296 PHE A CA 1
ATOM 2354 C C . PHE A 1 296 ? 8.523 -16.516 -9.328 1 94.88 296 PHE A C 1
ATOM 2356 O O . PHE A 1 296 ? 9.617 -15.961 -9.438 1 94.88 296 PHE A O 1
ATOM 2363 N N . LEU A 1 297 ? 8.195 -17.25 -8.289 1 96.12 297 LEU A N 1
ATOM 2364 C CA . LEU A 1 297 ? 9.172 -17.766 -7.332 1 96.12 297 LEU A CA 1
ATOM 2365 C C . LEU A 1 297 ? 9.508 -19.219 -7.637 1 96.12 297 LEU A C 1
ATOM 2367 O O . LEU A 1 297 ? 8.617 -20.078 -7.645 1 96.12 297 LEU A O 1
ATOM 2371 N N . CYS A 1 298 ? 10.844 -19.484 -7.828 1 97.06 298 CYS A N 1
ATOM 2372 C CA . CYS A 1 298 ? 11.148 -20.797 -8.383 1 97.06 298 CYS A CA 1
ATOM 2373 C C . CYS A 1 298 ? 12.211 -21.516 -7.551 1 97.06 298 CYS A C 1
ATOM 2375 O O . CYS A 1 298 ? 13.156 -20.875 -7.066 1 97.06 298 CYS A O 1
ATOM 2377 N N . ALA A 1 299 ? 12.039 -22.797 -7.391 1 97.56 299 ALA A N 1
ATOM 2378 C CA . ALA A 1 299 ? 13.062 -23.672 -6.836 1 97.56 299 ALA A CA 1
ATOM 2379 C C . ALA A 1 299 ? 12.953 -25.078 -7.418 1 97.56 299 ALA A C 1
ATOM 2381 O O . ALA A 1 299 ? 11.852 -25.625 -7.551 1 97.56 299 ALA A O 1
ATOM 2382 N N . GLY A 1 300 ? 14.078 -25.625 -7.82 1 96.81 300 GLY A N 1
ATOM 2383 C CA . GLY A 1 300 ? 14.047 -26.984 -8.359 1 96.81 300 GLY A CA 1
ATOM 2384 C C . GLY A 1 300 ? 14.93 -27.156 -9.586 1 96.81 300 GLY A C 1
ATOM 2385 O O . GLY A 1 300 ? 16 -26.562 -9.672 1 96.81 300 GLY A O 1
ATOM 2386 N N . ASP A 1 301 ? 14.461 -27.938 -10.539 1 93.62 301 ASP A N 1
ATOM 2387 C CA . ASP A 1 301 ? 15.25 -28.406 -11.672 1 93.62 301 ASP A CA 1
ATOM 2388 C C . ASP A 1 301 ? 15.633 -27.234 -12.586 1 93.62 301 ASP A C 1
ATOM 2390 O O . ASP A 1 301 ? 14.781 -26.422 -12.938 1 93.62 301 ASP A O 1
ATOM 2394 N N . GLN A 1 302 ? 16.875 -27.156 -12.984 1 90.5 302 GLN A N 1
ATOM 2395 C CA . GLN A 1 302 ? 17.422 -26.062 -13.781 1 90.5 302 GLN A CA 1
ATOM 2396 C C . GLN A 1 302 ? 16.875 -26.094 -15.203 1 90.5 302 GLN A C 1
ATOM 2398 O O . GLN A 1 302 ? 16.609 -25.047 -15.797 1 90.5 302 GLN A O 1
ATOM 2403 N N . ALA A 1 303 ? 16.719 -27.266 -15.719 1 85.06 303 ALA A N 1
ATOM 2404 C CA . ALA A 1 303 ? 16.219 -27.375 -17.094 1 85.06 303 ALA A CA 1
ATOM 2405 C C . ALA A 1 303 ? 14.773 -26.891 -17.188 1 85.06 303 ALA A C 1
ATOM 2407 O O . ALA A 1 303 ? 14.398 -26.203 -18.125 1 85.06 303 ALA A O 1
ATOM 2408 N N . LEU A 1 304 ? 13.992 -27.281 -16.219 1 91.69 304 LEU A N 1
ATOM 2409 C CA . LEU A 1 304 ? 12.602 -26.828 -16.203 1 91.69 304 LEU A CA 1
ATOM 2410 C C . LEU A 1 304 ? 12.531 -25.312 -16 1 91.69 304 LEU A C 1
ATOM 2412 O O . LEU A 1 304 ? 11.664 -24.656 -16.578 1 91.69 304 LEU A O 1
ATOM 2416 N N . TYR A 1 305 ? 13.375 -24.812 -15.148 1 93.06 305 TYR A N 1
ATOM 2417 C CA . TYR A 1 305 ? 13.43 -23.375 -14.93 1 93.06 305 TYR A CA 1
ATOM 2418 C C . TYR A 1 305 ? 13.711 -22.641 -16.234 1 93.06 305 TYR A C 1
ATOM 2420 O O . TYR A 1 305 ? 13.062 -21.641 -16.547 1 93.06 305 TYR A O 1
ATOM 2428 N N . ARG A 1 306 ? 14.602 -23.109 -16.984 1 86.62 306 ARG A N 1
ATOM 2429 C CA . ARG A 1 306 ? 14.938 -22.5 -18.266 1 86.62 306 ARG A CA 1
ATOM 2430 C C . ARG A 1 306 ? 13.75 -22.562 -19.234 1 86.62 306 ARG A C 1
ATOM 2432 O O . ARG A 1 306 ? 13.484 -21.609 -19.969 1 86.62 306 ARG A O 1
ATOM 2439 N N . LYS A 1 307 ? 13.117 -23.688 -19.219 1 86.62 307 LYS A N 1
ATOM 2440 C CA . LYS A 1 307 ? 11.922 -23.797 -20.062 1 86.62 307 LYS A CA 1
ATOM 2441 C C . LYS A 1 307 ? 10.867 -22.781 -19.641 1 86.62 307 LYS A C 1
ATOM 2443 O O . LYS A 1 307 ? 10.242 -22.141 -20.5 1 86.62 307 LYS A O 1
ATOM 2448 N N . LEU A 1 308 ? 10.68 -22.656 -18.344 1 93 308 LEU A N 1
ATOM 2449 C CA . LEU A 1 308 ? 9.719 -21.703 -17.812 1 93 308 LEU A CA 1
ATOM 2450 C C . LEU A 1 308 ? 10.047 -20.281 -18.297 1 93 308 LEU A C 1
ATOM 2452 O O . LEU A 1 308 ? 9.148 -19.547 -18.719 1 93 308 LEU A O 1
ATOM 2456 N N . LEU A 1 309 ? 11.312 -19.906 -18.234 1 87.69 309 LEU A N 1
ATOM 2457 C CA . LEU A 1 309 ? 11.75 -18.609 -18.734 1 87.69 309 LEU A CA 1
ATOM 2458 C C . LEU A 1 309 ? 11.375 -18.453 -20.203 1 87.69 309 LEU A C 1
ATOM 2460 O O . LEU A 1 309 ? 10.898 -17.391 -20.609 1 87.69 309 LEU A O 1
ATOM 2464 N N . GLY A 1 310 ? 11.57 -19.484 -20.891 1 84.19 310 GLY A N 1
ATOM 2465 C CA . GLY A 1 310 ? 11.266 -19.453 -22.312 1 84.19 310 GLY A CA 1
ATOM 2466 C C . GLY A 1 310 ? 9.789 -19.297 -22.609 1 84.19 310 GLY A C 1
ATOM 2467 O O . GLY A 1 310 ? 9.406 -18.547 -23.5 1 84.19 310 GLY A O 1
ATOM 2468 N N . PHE A 1 311 ? 8.977 -20.016 -21.875 1 88 311 PHE A N 1
ATOM 2469 C CA . PHE A 1 311 ? 7.539 -19.969 -22.094 1 88 311 PHE A CA 1
ATOM 2470 C C . PHE A 1 311 ? 7.016 -18.547 -21.922 1 88 311 PHE A C 1
ATOM 2472 O O . PHE A 1 311 ? 6.07 -18.141 -22.594 1 88 311 PHE A O 1
ATOM 2479 N N . PHE A 1 312 ? 7.68 -17.75 -21 1 87.12 312 PHE A N 1
ATOM 2480 C CA . PHE A 1 312 ? 7.133 -16.438 -20.656 1 87.12 312 PHE A CA 1
ATOM 2481 C C . PHE A 1 312 ? 8.078 -15.328 -21.109 1 87.12 312 PHE A C 1
ATOM 2483 O O . PHE A 1 312 ? 8.031 -14.219 -20.578 1 87.12 312 PHE A O 1
ATOM 2490 N N . SER A 1 313 ? 8.906 -15.602 -22.031 1 76.88 313 SER A N 1
ATOM 2491 C CA . SER A 1 313 ? 9.922 -14.664 -22.516 1 76.88 313 SER A CA 1
ATOM 2492 C C . SER A 1 313 ? 9.289 -13.469 -23.203 1 76.88 313 SER A C 1
ATOM 2494 O O . SER A 1 313 ? 9.883 -12.391 -23.281 1 76.88 313 SER A O 1
ATOM 2496 N N . ARG A 1 314 ? 8.055 -13.703 -23.656 1 69.12 314 ARG A N 1
ATOM 2497 C CA . ARG A 1 314 ? 7.375 -12.641 -24.391 1 69.12 314 ARG A CA 1
ATOM 2498 C C . ARG A 1 314 ? 6.578 -11.75 -23.438 1 69.12 314 ARG A C 1
ATOM 2500 O O . ARG A 1 314 ? 5.824 -10.883 -23.875 1 69.12 314 ARG A O 1
ATOM 2507 N N . THR A 1 315 ? 6.68 -12.031 -22.188 1 75.06 315 THR A N 1
ATOM 2508 C CA . THR A 1 315 ? 5.969 -11.25 -21.172 1 75.06 315 THR A CA 1
ATOM 2509 C C . THR A 1 315 ? 6.949 -10.469 -20.312 1 75.06 315 THR A C 1
ATOM 2511 O O . THR A 1 315 ? 8.164 -10.562 -20.5 1 75.06 315 THR A O 1
ATOM 2514 N N . GLY A 1 316 ? 6.438 -9.625 -19.516 1 75.62 316 GLY A N 1
ATOM 2515 C CA . GLY A 1 316 ? 7.246 -8.922 -18.531 1 75.62 316 GLY A CA 1
ATOM 2516 C C . GLY A 1 316 ? 7.375 -9.664 -17.219 1 75.62 316 GLY A C 1
ATOM 2517 O O . GLY A 1 316 ? 7.645 -9.062 -16.172 1 75.62 316 GLY A O 1
ATOM 2518 N N . ALA A 1 317 ? 7.176 -11.008 -17.328 1 83.31 317 ALA A N 1
ATOM 2519 C CA . ALA A 1 317 ? 7.238 -11.812 -16.109 1 83.31 317 ALA A CA 1
ATOM 2520 C C . ALA A 1 317 ? 8.625 -11.734 -15.469 1 83.31 317 ALA A C 1
ATOM 2522 O O . ALA A 1 317 ? 9.633 -11.695 -16.172 1 83.31 317 ALA A O 1
ATOM 2523 N N . VAL A 1 318 ? 8.641 -11.609 -14.164 1 87.81 318 VAL A N 1
ATOM 2524 C CA . VAL A 1 318 ? 9.883 -11.609 -13.398 1 87.81 318 VAL A CA 1
ATOM 2525 C C . VAL A 1 318 ? 10.039 -12.938 -12.656 1 87.81 318 VAL A C 1
ATOM 2527 O O . VAL A 1 318 ? 9.047 -13.539 -12.242 1 87.81 318 VAL A O 1
ATOM 2530 N N . PHE A 1 319 ? 11.297 -13.375 -12.617 1 91.62 319 PHE A N 1
ATOM 2531 C CA . PHE A 1 319 ? 11.57 -14.672 -12.023 1 91.62 319 PHE A CA 1
ATOM 2532 C C . PHE A 1 319 ? 12.602 -14.547 -10.906 1 91.62 319 PHE A C 1
ATOM 2534 O O . PHE A 1 319 ? 13.594 -13.828 -11.039 1 91.62 319 PHE A O 1
ATOM 2541 N N . TYR A 1 320 ? 12.289 -15.133 -9.773 1 93.94 320 TYR A N 1
ATOM 2542 C CA . TYR A 1 320 ? 13.234 -15.219 -8.664 1 93.94 320 TYR A CA 1
ATOM 2543 C C . TYR A 1 320 ? 13.586 -16.672 -8.352 1 93.94 320 TYR A C 1
ATOM 2545 O O . TYR A 1 320 ? 12.711 -17.453 -7.988 1 93.94 320 TYR A O 1
ATOM 2553 N N . ARG A 1 321 ? 14.828 -16.984 -8.484 1 94.25 321 ARG A N 1
ATOM 2554 C CA . ARG A 1 321 ? 15.289 -18.359 -8.32 1 94.25 321 ARG A CA 1
ATOM 2555 C C . ARG A 1 321 ? 15.82 -18.594 -6.91 1 94.25 321 ARG A C 1
ATOM 2557 O O . ARG A 1 321 ? 16.641 -17.828 -6.418 1 94.25 321 ARG A O 1
ATOM 2564 N N . LEU A 1 322 ? 15.289 -19.594 -6.266 1 95.12 322 LEU A N 1
ATOM 2565 C CA . LEU A 1 322 ? 15.727 -20.016 -4.938 1 95.12 322 LEU A CA 1
ATOM 2566 C C . LEU A 1 322 ? 16.469 -21.344 -5.004 1 95.12 322 LEU A C 1
ATOM 2568 O O . LEU A 1 322 ? 16.469 -22.016 -6.035 1 95.12 322 LEU A O 1
ATOM 2572 N N . ASN A 1 323 ? 17.094 -21.656 -3.9 1 89.19 323 ASN A N 1
ATOM 2573 C CA . ASN A 1 323 ? 18.047 -22.75 -3.916 1 89.19 323 ASN A CA 1
ATOM 2574 C C . ASN A 1 323 ? 17.375 -24.078 -3.562 1 89.19 323 ASN A C 1
ATOM 2576 O O . ASN A 1 323 ? 17.641 -25.109 -4.188 1 89.19 323 ASN A O 1
ATOM 2580 N N . GLU A 1 324 ? 16.5 -24.094 -2.635 1 94.81 324 GLU A N 1
ATOM 2581 C CA . GLU A 1 324 ? 15.961 -25.328 -2.092 1 94.81 324 GLU A CA 1
ATOM 2582 C C . GLU A 1 324 ? 14.461 -25.422 -2.33 1 94.81 324 GLU A C 1
ATOM 2584 O O . GLU A 1 324 ? 13.734 -24.438 -2.191 1 94.81 324 GLU A O 1
ATOM 2589 N N . ILE A 1 325 ? 14.062 -26.703 -2.686 1 96.88 325 ILE A N 1
ATOM 2590 C CA . ILE A 1 325 ? 12.633 -26.953 -2.842 1 96.88 325 ILE A CA 1
ATOM 2591 C C . ILE A 1 325 ? 11.914 -26.641 -1.534 1 96.88 325 ILE A C 1
ATOM 2593 O O . ILE A 1 325 ? 12.383 -27.016 -0.455 1 96.88 325 ILE A O 1
ATOM 2597 N N . GLY A 1 326 ? 10.867 -25.953 -1.608 1 95.88 326 GLY A N 1
ATOM 2598 C CA . GLY A 1 326 ? 10.117 -25.531 -0.44 1 95.88 326 GLY A CA 1
ATOM 2599 C C . GLY A 1 326 ? 10.258 -24.031 -0.166 1 95.88 326 GLY A C 1
ATOM 2600 O O . GLY A 1 326 ? 9.336 -23.422 0.372 1 95.88 326 GLY A O 1
ATOM 2601 N N . GLN A 1 327 ? 11.312 -23.406 -0.557 1 95.5 327 GLN A N 1
ATOM 2602 C CA . GLN A 1 327 ? 11.586 -22.016 -0.254 1 95.5 327 GLN A CA 1
ATOM 2603 C C . GLN A 1 327 ? 10.664 -21.094 -1.045 1 95.5 327 GLN A C 1
ATOM 2605 O O . GLN A 1 327 ? 10.242 -20.047 -0.542 1 95.5 327 GLN A O 1
ATOM 2610 N N . ALA A 1 328 ? 10.43 -21.453 -2.285 1 96.56 328 ALA A N 1
ATOM 2611 C CA . ALA A 1 328 ? 9.539 -20.641 -3.105 1 96.56 328 ALA A CA 1
ATOM 2612 C C . ALA A 1 328 ? 8.148 -20.562 -2.494 1 96.56 328 ALA A C 1
ATOM 2614 O O . ALA A 1 328 ? 7.551 -19.484 -2.436 1 96.56 328 ALA A O 1
ATOM 2615 N N . LEU A 1 329 ? 7.703 -21.672 -2.045 1 95.69 329 LEU A N 1
ATOM 2616 C CA . LEU A 1 329 ? 6.379 -21.719 -1.437 1 95.69 329 LEU A CA 1
ATOM 2617 C C . LEU A 1 329 ? 6.367 -21 -0.099 1 95.69 329 LEU A C 1
ATOM 2619 O O . LEU A 1 329 ? 5.387 -20.328 0.236 1 95.69 329 LEU A O 1
ATOM 2623 N N . LYS A 1 330 ? 7.414 -21.125 0.641 1 94.31 330 LYS A N 1
ATOM 2624 C CA . LYS A 1 330 ? 7.52 -20.375 1.893 1 94.31 330 LYS A CA 1
ATOM 2625 C C . LYS A 1 330 ? 7.469 -18.875 1.644 1 94.31 330 LYS A C 1
ATOM 2627 O O . LYS A 1 330 ? 6.797 -18.141 2.373 1 94.31 330 LYS A O 1
ATOM 2632 N N . MET A 1 331 ? 8.164 -18.453 0.645 1 94.12 331 MET A N 1
ATOM 2633 C CA . MET A 1 331 ? 8.172 -17.031 0.3 1 94.12 331 MET A CA 1
ATOM 2634 C C . MET A 1 331 ? 6.777 -16.578 -0.113 1 94.12 331 MET A C 1
ATOM 2636 O O . MET A 1 331 ? 6.34 -15.492 0.273 1 94.12 331 MET A O 1
ATOM 2640 N N . LYS A 1 332 ? 6.125 -17.359 -0.935 1 94.25 332 LYS A N 1
ATOM 2641 C CA . LYS A 1 332 ? 4.758 -17.031 -1.335 1 94.25 332 LYS A CA 1
ATOM 2642 C C . LYS A 1 332 ? 3.842 -16.922 -0.121 1 94.25 332 LYS A C 1
ATOM 2644 O O . LYS A 1 332 ? 3 -16.031 -0.051 1 94.25 332 LYS A O 1
ATOM 2649 N N . GLN A 1 333 ? 4 -17.844 0.764 1 93.19 333 GLN A N 1
ATOM 2650 C CA . GLN A 1 333 ? 3.178 -17.828 1.97 1 93.19 333 GLN A CA 1
ATOM 2651 C C . GLN A 1 333 ? 3.414 -16.562 2.789 1 93.19 333 GLN A C 1
ATOM 2653 O O . GLN A 1 333 ? 2.473 -15.992 3.342 1 93.19 333 GLN A O 1
ATOM 2658 N N . VAL A 1 334 ? 4.645 -16.156 2.895 1 94 334 VAL A N 1
ATOM 2659 C CA . VAL A 1 334 ? 4.977 -14.922 3.607 1 94 334 VAL A CA 1
ATOM 2660 C C . VAL A 1 334 ? 4.316 -13.727 2.922 1 94 334 VAL A C 1
ATOM 2662 O O . VAL A 1 334 ? 3.783 -12.844 3.59 1 94 334 VAL A O 1
ATOM 2665 N N . TYR A 1 335 ? 4.371 -13.719 1.638 1 93.06 335 TYR A N 1
ATOM 2666 C CA . TYR A 1 335 ? 3.717 -12.641 0.907 1 93.06 335 TYR A CA 1
ATOM 2667 C C . TYR A 1 335 ? 2.211 -12.656 1.139 1 93.06 335 TYR A C 1
ATOM 2669 O O . TYR A 1 335 ? 1.582 -11.602 1.253 1 93.06 335 TYR A O 1
ATOM 2677 N N . MET A 1 336 ? 1.646 -13.812 1.153 1 92.06 336 MET A N 1
ATOM 2678 C CA . MET A 1 336 ? 0.213 -13.93 1.405 1 92.06 336 MET A CA 1
ATOM 2679 C C . MET A 1 336 ? -0.132 -13.461 2.816 1 92.06 336 MET A C 1
ATOM 2681 O O . MET A 1 336 ? -1.197 -12.883 3.039 1 92.06 336 MET A O 1
ATOM 2685 N N . PHE A 1 337 ? 0.752 -13.758 3.707 1 94.94 337 PHE A N 1
ATOM 2686 C CA . PHE A 1 337 ? 0.591 -13.195 5.043 1 94.94 337 PHE A CA 1
ATOM 2687 C C . PHE A 1 337 ? 0.567 -11.672 4.988 1 94.94 337 PHE A C 1
ATOM 2689 O O . PHE A 1 337 ? -0.298 -11.039 5.594 1 94.94 337 PHE A O 1
ATOM 2696 N N . TYR A 1 338 ? 1.509 -11.07 4.316 1 95.38 338 TYR A N 1
ATOM 2697 C CA . TYR A 1 338 ? 1.562 -9.625 4.137 1 95.38 338 TYR A CA 1
ATOM 2698 C C . TYR A 1 338 ? 0.215 -9.078 3.678 1 95.38 338 TYR A C 1
ATOM 2700 O O . TYR A 1 338 ? -0.316 -8.141 4.27 1 95.38 338 TYR A O 1
ATOM 2708 N N . HIS A 1 339 ? -0.293 -9.688 2.736 1 92.5 339 HIS A N 1
ATOM 2709 C CA . HIS A 1 339 ? -1.552 -9.242 2.15 1 92.5 339 HIS A CA 1
ATOM 2710 C C . HIS A 1 339 ? -2.697 -9.359 3.15 1 92.5 339 HIS A C 1
ATOM 2712 O O . HIS A 1 339 ? -3.504 -8.438 3.289 1 92.5 339 HIS A O 1
ATOM 2718 N N . SER A 1 340 ? -2.779 -10.477 3.799 1 95 340 SER A N 1
ATOM 2719 C CA . SER A 1 340 ? -3.848 -10.688 4.77 1 95 340 SER A CA 1
ATOM 2720 C C . SER A 1 340 ? -3.785 -9.664 5.895 1 95 340 SER A C 1
ATOM 2722 O O . SER A 1 340 ? -4.816 -9.148 6.332 1 95 340 SER A O 1
ATOM 2724 N N . ALA A 1 341 ? -2.58 -9.438 6.332 1 96.38 341 ALA A N 1
ATOM 2725 C CA . ALA A 1 341 ? -2.393 -8.5 7.438 1 96.38 341 ALA A CA 1
ATOM 2726 C C . ALA A 1 341 ? -2.805 -7.09 7.035 1 96.38 341 ALA A C 1
ATOM 2728 O O . ALA A 1 341 ? -3.41 -6.363 7.828 1 96.38 341 ALA A O 1
ATOM 2729 N N . ILE A 1 342 ? -2.455 -6.68 5.855 1 94.94 342 ILE A N 1
ATOM 2730 C CA . ILE A 1 342 ? -2.793 -5.328 5.418 1 94.94 342 ILE A CA 1
ATOM 2731 C C . ILE A 1 342 ? -4.309 -5.195 5.285 1 94.94 342 ILE A C 1
ATOM 2733 O O . ILE A 1 342 ? -4.879 -4.16 5.641 1 94.94 342 ILE A O 1
ATOM 2737 N N . VAL A 1 343 ? -4.984 -6.195 4.75 1 94.12 343 VAL A N 1
ATOM 2738 C CA . VAL A 1 343 ? -6.438 -6.16 4.617 1 94.12 343 VAL A CA 1
ATOM 2739 C C . VAL A 1 343 ? -7.082 -6.027 5.996 1 94.12 343 VAL A C 1
ATOM 2741 O O . VAL A 1 343 ? -8 -5.227 6.184 1 94.12 343 VAL A O 1
ATOM 2744 N N . LEU A 1 344 ? -6.598 -6.77 6.914 1 95.44 344 LEU A N 1
ATOM 2745 C CA . LEU A 1 344 ? -7.164 -6.734 8.258 1 95.44 344 LEU A CA 1
ATOM 2746 C C . LEU A 1 344 ? -6.875 -5.398 8.938 1 95.44 344 LEU A C 1
ATOM 2748 O O . LEU A 1 344 ? -7.707 -4.879 9.68 1 95.44 344 LEU A O 1
ATOM 2752 N N . ASN A 1 345 ? -5.648 -4.887 8.719 1 96.5 345 ASN A N 1
ATOM 2753 C CA . ASN A 1 345 ? -5.309 -3.551 9.195 1 96.5 345 ASN A CA 1
ATOM 2754 C C . ASN A 1 345 ? -6.301 -2.506 8.695 1 96.5 345 ASN A C 1
ATOM 2756 O O . ASN A 1 345 ? -6.883 -1.761 9.484 1 96.5 345 ASN A O 1
ATOM 2760 N N . ILE A 1 346 ? -6.52 -2.512 7.441 1 95.12 346 ILE A N 1
ATOM 2761 C CA . ILE A 1 346 ? -7.414 -1.539 6.824 1 95.12 346 ILE A CA 1
ATOM 2762 C C . ILE A 1 346 ? -8.844 -1.768 7.316 1 95.12 346 ILE A C 1
ATOM 2764 O O . ILE A 1 346 ? -9.594 -0.812 7.516 1 95.12 346 ILE A O 1
ATOM 2768 N N . THR A 1 347 ? -9.219 -3.002 7.512 1 94.12 347 THR A N 1
ATOM 2769 C CA . THR A 1 347 ? -10.539 -3.326 8.023 1 94.12 347 THR A CA 1
ATOM 2770 C C . THR A 1 347 ? -10.742 -2.732 9.414 1 94.12 347 THR A C 1
ATOM 2772 O O . THR A 1 347 ? -11.797 -2.162 9.703 1 94.12 347 THR A O 1
ATOM 2775 N N . GLU A 1 348 ? -9.766 -2.871 10.281 1 94.38 348 GLU A N 1
ATOM 2776 C CA . GLU A 1 348 ? -9.836 -2.246 11.594 1 94.38 348 GLU A CA 1
ATOM 2777 C C . GLU A 1 348 ? -9.922 -0.727 11.484 1 94.38 348 GLU A C 1
ATOM 2779 O O . GLU A 1 348 ? -10.68 -0.086 12.211 1 94.38 348 GLU A O 1
ATOM 2784 N N . VAL A 1 349 ? -9.133 -0.191 10.602 1 94.88 349 VAL A N 1
ATOM 2785 C CA . VAL A 1 349 ? -9.109 1.251 10.375 1 94.88 349 VAL A CA 1
ATOM 2786 C C . VAL A 1 349 ? -10.492 1.729 9.938 1 94.88 349 VAL A C 1
ATOM 2788 O O . VAL A 1 349 ? -11 2.732 10.445 1 94.88 349 VAL A O 1
ATOM 2791 N N . ALA A 1 350 ? -11.086 1.003 9.031 1 93.44 350 ALA A N 1
ATOM 2792 C CA . ALA A 1 350 ? -12.422 1.349 8.562 1 93.44 350 ALA A CA 1
ATOM 2793 C C . ALA A 1 350 ? -13.43 1.331 9.711 1 93.44 350 ALA A C 1
ATOM 2795 O O . ALA A 1 350 ? -14.281 2.217 9.812 1 93.44 350 ALA A O 1
ATOM 2796 N N . ALA A 1 351 ? -13.336 0.322 10.523 1 92.19 351 ALA A N 1
ATOM 2797 C CA . ALA A 1 351 ? -14.227 0.228 11.68 1 92.19 351 ALA A CA 1
ATOM 2798 C C . ALA A 1 351 ? -14.023 1.406 12.625 1 92.19 351 ALA A C 1
ATOM 2800 O O . ALA A 1 351 ? -14.984 1.945 13.172 1 92.19 351 ALA A O 1
ATOM 2801 N N . GLN A 1 352 ? -12.805 1.789 12.828 1 92.44 352 GLN A N 1
ATOM 2802 C CA . GLN A 1 352 ? -12.484 2.918 13.695 1 92.44 352 GLN A CA 1
ATOM 2803 C C . GLN A 1 352 ? -12.969 4.23 13.094 1 92.44 352 GLN A C 1
ATOM 2805 O O . GLN A 1 352 ? -13.531 5.074 13.797 1 92.44 352 GLN A O 1
ATOM 2810 N N . PHE A 1 353 ? -12.711 4.422 11.805 1 92.75 353 PHE A N 1
ATOM 2811 C CA . PHE A 1 353 ? -13.227 5.602 11.109 1 92.75 353 PHE A CA 1
ATOM 2812 C C . PHE A 1 353 ? -14.734 5.707 11.273 1 92.75 353 PHE A C 1
ATOM 2814 O O . PHE A 1 353 ? -15.258 6.785 11.562 1 92.75 353 PHE A O 1
ATOM 2821 N N . GLN A 1 354 ? -15.414 4.609 11.094 1 90.69 354 GLN A N 1
ATOM 2822 C CA . GLN A 1 354 ? -16.875 4.582 11.211 1 90.69 354 GLN A CA 1
ATOM 2823 C C . GLN A 1 354 ? -17.312 4.949 12.617 1 90.69 354 GLN A C 1
ATOM 2825 O O . GLN A 1 354 ? -18.359 5.582 12.805 1 90.69 354 GLN A O 1
ATOM 2830 N N . SER A 1 355 ? -16.578 4.523 13.594 1 88.94 355 SER A N 1
ATOM 2831 C CA . SER A 1 355 ? -16.922 4.828 14.984 1 88.94 355 SER A CA 1
ATOM 2832 C C . SER A 1 355 ? -16.75 6.312 15.281 1 88.94 355 SER A C 1
ATOM 2834 O O . SER A 1 355 ? -17.422 6.855 16.156 1 88.94 355 SER A O 1
ATOM 2836 N N . ILE A 1 356 ? -15.797 6.961 14.641 1 90.38 356 ILE A N 1
ATOM 2837 C CA . ILE A 1 356 ? -15.523 8.383 14.852 1 90.38 356 ILE A CA 1
ATOM 2838 C C . ILE A 1 356 ? -16.562 9.219 14.125 1 90.38 356 ILE A C 1
ATOM 2840 O O . ILE A 1 356 ? -17.078 10.195 14.672 1 90.38 356 ILE A O 1
ATOM 2844 N N . ASN A 1 357 ? -16.719 8.852 12.883 1 85.69 357 ASN A N 1
ATOM 2845 C CA . ASN A 1 357 ? -17.734 9.469 12.031 1 85.69 357 ASN A CA 1
ATOM 2846 C C . ASN A 1 357 ? -18.5 8.43 11.234 1 85.69 357 ASN A C 1
ATOM 2848 O O . ASN A 1 357 ? -17.922 7.688 10.438 1 85.69 357 ASN A O 1
ATOM 2852 N N . SER A 1 358 ? -19.75 8.516 11.305 1 75.94 358 SER A N 1
ATOM 2853 C CA . SER A 1 358 ? -20.625 7.438 10.844 1 75.94 358 SER A CA 1
ATOM 2854 C C . SER A 1 358 ? -20.688 7.402 9.32 1 75.94 358 SER A C 1
ATOM 2856 O O . SER A 1 358 ? -21.094 6.395 8.734 1 75.94 358 SER A O 1
ATOM 2858 N N . ASP A 1 359 ? -20.266 8.383 8.742 1 87.5 359 ASP A N 1
ATOM 2859 C CA . ASP A 1 359 ? -20.422 8.43 7.293 1 87.5 359 ASP A CA 1
ATOM 2860 C C . ASP A 1 359 ? -19.141 7.953 6.59 1 87.5 359 ASP A C 1
ATOM 2862 O O . ASP A 1 359 ? -18.406 8.758 6.012 1 87.5 359 ASP A O 1
ATOM 2866 N N . LEU A 1 360 ? -19.031 6.684 6.559 1 89.88 360 LEU A N 1
ATOM 2867 C CA . LEU A 1 360 ? -17.875 6.074 5.934 1 89.88 360 LEU A CA 1
ATOM 2868 C C . LEU A 1 360 ? -17.875 6.309 4.43 1 89.88 360 LEU A C 1
ATOM 2870 O O . LEU A 1 360 ? -16.812 6.383 3.805 1 89.88 360 LEU A O 1
ATOM 2874 N N . ASN A 1 361 ? -19.047 6.48 3.893 1 89.62 361 ASN A N 1
ATOM 2875 C CA . ASN A 1 361 ? -19.156 6.73 2.459 1 89.62 361 ASN A CA 1
ATOM 2876 C C . ASN A 1 361 ? -18.562 8.078 2.072 1 89.62 361 ASN A C 1
ATOM 2878 O O . ASN A 1 361 ? -17.812 8.18 1.096 1 89.62 361 ASN A O 1
ATOM 2882 N N . GLU A 1 362 ? -18.891 9.07 2.799 1 89.38 362 GLU A N 1
ATOM 2883 C CA . GLU A 1 362 ? -18.328 10.391 2.529 1 89.38 362 GLU A CA 1
ATOM 2884 C C . GLU A 1 362 ? -16.812 10.406 2.707 1 89.38 362 GLU A C 1
ATOM 2886 O O . GLU A 1 362 ? -16.094 11.031 1.921 1 89.38 362 GLU A O 1
ATOM 2891 N N . LEU A 1 363 ? -16.422 9.742 3.705 1 90.62 363 LEU A N 1
ATOM 2892 C CA . LEU A 1 363 ? -14.984 9.656 3.928 1 90.62 363 LEU A CA 1
ATOM 2893 C C . LEU A 1 363 ? -14.297 8.945 2.766 1 90.62 363 LEU A C 1
ATOM 2895 O O . LEU A 1 363 ? -13.234 9.383 2.309 1 90.62 363 LEU A O 1
ATOM 2899 N N . HIS A 1 364 ? -14.852 7.852 2.354 1 91.31 364 HIS A N 1
ATOM 2900 C CA . HIS A 1 364 ? -14.305 7.105 1.222 1 91.31 364 HIS A CA 1
ATOM 2901 C C . HIS A 1 364 ? -14.148 8 -0.002 1 91.31 364 HIS A C 1
ATOM 2903 O O . HIS A 1 364 ? -13.125 7.957 -0.683 1 91.31 364 HIS A O 1
ATOM 2909 N N . LYS A 1 365 ? -15.102 8.836 -0.264 1 86.69 365 LYS A N 1
ATOM 2910 C CA . LYS A 1 365 ? -15.07 9.773 -1.388 1 86.69 365 LYS A CA 1
ATOM 2911 C C . LYS A 1 365 ? -13.938 10.781 -1.235 1 86.69 365 LYS A C 1
ATOM 2913 O O . LYS A 1 365 ? -13.219 11.062 -2.195 1 86.69 365 LYS A O 1
ATOM 2918 N N . LYS A 1 366 ? -13.805 11.242 -0.065 1 86.69 366 LYS A N 1
ATOM 2919 C CA . LYS A 1 366 ? -12.773 12.25 0.19 1 86.69 366 LYS A CA 1
ATOM 2920 C C . LYS A 1 366 ? -11.375 11.648 0.117 1 86.69 366 LYS A C 1
ATOM 2922 O O . LYS A 1 366 ? -10.438 12.289 -0.349 1 86.69 366 LYS A O 1
ATOM 2927 N N . LEU A 1 367 ? -11.297 10.438 0.601 1 87.25 367 LEU A N 1
ATOM 2928 C CA . LEU A 1 367 ? -10.023 9.742 0.487 1 87.25 367 LEU A CA 1
ATOM 2929 C C . LEU A 1 367 ? -9.648 9.523 -0.976 1 87.25 367 LEU A C 1
ATOM 2931 O O . LEU A 1 367 ? -8.484 9.664 -1.354 1 87.25 367 LEU A O 1
ATOM 2935 N N . LYS A 1 368 ? -10.555 9.18 -1.665 1 79.44 368 LYS A N 1
ATOM 2936 C CA . LYS A 1 368 ? -10.352 8.984 -3.098 1 79.44 368 LYS A CA 1
ATOM 2937 C C . LYS A 1 368 ? -9.922 10.281 -3.771 1 79.44 368 LYS A C 1
ATOM 2939 O O . LYS A 1 368 ? -9.016 10.289 -4.609 1 79.44 368 LYS A O 1
ATOM 2944 N N . GLU A 1 369 ? -10.547 11.312 -3.424 1 76.62 369 GLU A N 1
ATOM 2945 C CA . GLU A 1 369 ? -10.25 12.633 -3.963 1 76.62 369 GLU A CA 1
ATOM 2946 C C . GLU A 1 369 ? -8.828 13.062 -3.611 1 76.62 369 GLU A C 1
ATOM 2948 O O . GLU A 1 369 ? -8.141 13.68 -4.426 1 76.62 369 GLU A O 1
ATOM 2953 N N . ALA A 1 370 ? -8.492 12.781 -2.402 1 75.94 370 ALA A N 1
ATOM 2954 C CA . ALA A 1 370 ? -7.18 13.203 -1.921 1 75.94 370 ALA A CA 1
ATOM 2955 C C . ALA A 1 370 ? -6.062 12.477 -2.668 1 75.94 370 ALA A C 1
ATOM 2957 O O . ALA A 1 370 ? -5 13.047 -2.916 1 75.94 370 ALA A O 1
ATOM 2958 N N . GLY A 1 371 ? -6.367 11.148 -3.102 1 64.56 371 GLY A N 1
ATOM 2959 C CA . GLY A 1 371 ? -5.406 10.422 -3.916 1 64.56 371 GLY A CA 1
ATOM 2960 C C . GLY A 1 371 ? -4.199 9.938 -3.129 1 64.56 371 GLY A C 1
ATOM 2961 O O . GLY A 1 371 ? -3.275 9.352 -3.695 1 64.56 371 GLY A O 1
ATOM 2962 N N . TYR A 1 372 ? -4.133 10.242 -1.849 1 63.34 372 TYR A N 1
ATOM 2963 C CA . TYR A 1 372 ? -2.961 9.938 -1.034 1 63.34 372 TYR A CA 1
ATOM 2964 C C . TYR A 1 372 ? -3.059 8.531 -0.442 1 63.34 372 TYR A C 1
ATOM 2966 O O . TYR A 1 372 ? -2.053 7.965 -0.008 1 63.34 372 TYR A O 1
ATOM 2974 N N . VAL A 1 373 ? -4.25 8.094 -0.579 1 72.38 373 VAL A N 1
ATOM 2975 C CA . VAL A 1 373 ? -4.465 6.809 0.077 1 72.38 373 VAL A CA 1
ATOM 2976 C C . VAL A 1 373 ? -4.219 5.676 -0.917 1 72.38 373 VAL A C 1
ATOM 2978 O O . VAL A 1 373 ? -4.547 5.797 -2.1 1 72.38 373 VAL A O 1
ATOM 2981 N N . PRO A 1 374 ? -3.48 4.656 -0.4 1 75 374 PRO A N 1
ATOM 2982 C CA . PRO A 1 374 ? -3.23 3.52 -1.292 1 75 374 PRO A CA 1
ATOM 2983 C C . PRO A 1 374 ? -4.516 2.928 -1.865 1 75 374 PRO A C 1
ATOM 2985 O O . PRO A 1 374 ? -5.527 2.842 -1.164 1 75 374 PRO A O 1
ATOM 2988 N N . PRO A 1 375 ? -4.422 2.551 -3.094 1 72.81 375 PRO A N 1
ATOM 2989 C CA . PRO A 1 375 ? -5.609 1.981 -3.74 1 72.81 375 PRO A CA 1
ATOM 2990 C C . PRO A 1 375 ? -6.191 0.801 -2.967 1 72.81 375 PRO A C 1
ATOM 2992 O O . PRO A 1 375 ? -7.41 0.615 -2.945 1 72.81 375 PRO A O 1
ATOM 2995 N N . ILE A 1 376 ? -5.355 0.069 -2.381 1 82.94 376 ILE A N 1
ATOM 2996 C CA . ILE A 1 376 ? -5.84 -1.097 -1.65 1 82.94 376 ILE A CA 1
ATOM 2997 C C . ILE A 1 376 ? -6.758 -0.649 -0.517 1 82.94 376 ILE A C 1
ATOM 2999 O O . ILE A 1 376 ? -7.75 -1.319 -0.211 1 82.94 376 ILE A O 1
ATOM 3003 N N . MET A 1 377 ? -6.5 0.436 0.1 1 88.81 377 MET A N 1
ATOM 3004 C CA . MET A 1 377 ? -7.371 0.951 1.155 1 88.81 377 MET A CA 1
ATOM 3005 C C . MET A 1 377 ? -8.734 1.344 0.594 1 88.81 377 MET A C 1
ATOM 3007 O O . MET A 1 377 ? -9.766 1.002 1.169 1 88.81 377 MET A O 1
ATOM 3011 N N . LEU A 1 378 ? -8.656 2.057 -0.504 1 83.31 378 LEU A N 1
ATOM 3012 C CA . LEU A 1 378 ? -9.898 2.482 -1.141 1 83.31 378 LEU A CA 1
ATOM 3013 C C . LEU A 1 378 ? -10.75 1.277 -1.539 1 83.31 378 LEU A C 1
ATOM 3015 O O . LEU A 1 378 ? -11.961 1.263 -1.313 1 83.31 378 LEU A O 1
ATOM 3019 N N . ASN A 1 379 ? -10.094 0.26 -2.041 1 81.81 379 ASN A N 1
ATOM 3020 C CA . ASN A 1 379 ? -10.805 -0.929 -2.498 1 81.81 379 ASN A CA 1
ATOM 3021 C C . ASN A 1 379 ? -11.422 -1.694 -1.333 1 81.81 379 ASN A C 1
ATOM 3023 O O . ASN A 1 379 ? -12.547 -2.184 -1.435 1 81.81 379 ASN A O 1
ATOM 3027 N N . ILE A 1 380 ? -10.711 -1.829 -0.337 1 89.75 380 ILE A N 1
ATOM 3028 C CA . ILE A 1 380 ? -11.203 -2.568 0.82 1 89.75 380 ILE A CA 1
ATOM 3029 C C . ILE A 1 380 ? -12.383 -1.821 1.447 1 89.75 380 ILE A C 1
ATOM 3031 O O . ILE A 1 380 ? -13.406 -2.426 1.778 1 89.75 380 ILE A O 1
ATOM 3035 N N . ILE A 1 381 ? -12.266 -0.469 1.631 1 90.81 381 ILE A N 1
ATOM 3036 C CA . ILE A 1 381 ? -13.352 0.315 2.205 1 90.81 381 ILE A CA 1
ATOM 3037 C C . ILE A 1 381 ? -14.578 0.244 1.295 1 90.81 381 ILE A C 1
ATOM 3039 O O . ILE A 1 381 ? -15.703 0.111 1.771 1 90.81 381 ILE A O 1
ATOM 3043 N N . HIS A 1 382 ? -14.32 0.322 0.025 1 86 382 HIS A N 1
ATOM 3044 C CA . HIS A 1 382 ? -15.406 0.17 -0.936 1 86 382 HIS A CA 1
ATOM 3045 C C . HIS A 1 382 ? -16.109 -1.167 -0.757 1 86 382 HIS A C 1
ATOM 3047 O O . HIS A 1 382 ? -17.344 -1.228 -0.778 1 86 382 HIS A O 1
ATOM 3053 N N . GLY A 1 383 ? -15.312 -2.205 -0.655 1 85 383 GLY A N 1
ATOM 3054 C CA . GLY A 1 383 ? -15.883 -3.521 -0.414 1 85 383 GLY A CA 1
ATOM 3055 C C . GLY A 1 383 ? -16.719 -3.586 0.85 1 85 383 GLY A C 1
ATOM 3056 O O . GLY A 1 383 ? -17.797 -4.184 0.856 1 85 383 GLY A O 1
ATOM 3057 N N . ILE A 1 384 ? -16.281 -2.996 1.904 1 87.94 384 ILE A N 1
ATOM 3058 C CA . ILE A 1 384 ? -16.984 -2.969 3.182 1 87.94 384 ILE A CA 1
ATOM 3059 C C . ILE A 1 384 ? -18.312 -2.236 3.021 1 87.94 384 ILE A C 1
ATOM 3061 O O . ILE A 1 384 ? -19.359 -2.717 3.48 1 87.94 384 ILE A O 1
ATOM 3065 N N . LEU A 1 385 ? -18.266 -1.106 2.312 1 85.69 385 LEU 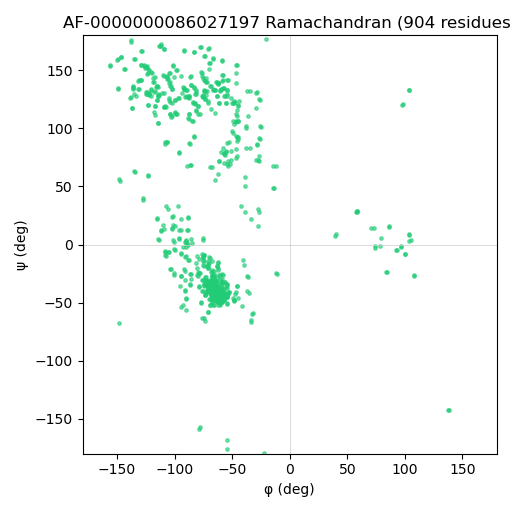A N 1
ATOM 3066 C CA . LEU A 1 385 ? -19.453 -0.261 2.137 1 85.69 385 LEU A CA 1
ATOM 3067 C C . LEU A 1 385 ? -20.516 -0.982 1.325 1 85.69 385 LEU A C 1
ATOM 3069 O O . LEU A 1 385 ? -21.719 -0.821 1.584 1 85.69 385 LEU A O 1
ATOM 3073 N N . HIS A 1 386 ? -20.109 -1.873 0.472 1 82.19 386 HIS A N 1
ATOM 3074 C CA . HIS A 1 386 ? -21.047 -2.494 -0.451 1 82.19 386 HIS A CA 1
ATOM 3075 C C . HIS A 1 386 ? -21.203 -3.98 -0.156 1 82.19 386 HIS A C 1
ATOM 3077 O O . HIS A 1 386 ? -21.812 -4.711 -0.947 1 82.19 386 HIS A O 1
ATOM 3083 N N . GLN A 1 387 ? -20.578 -4.434 0.885 1 79.81 387 GLN A N 1
ATOM 3084 C CA . GLN A 1 387 ? -20.641 -5.82 1.331 1 79.81 387 GLN A CA 1
ATOM 3085 C C . GLN A 1 387 ? -20.156 -6.773 0.236 1 79.81 387 GLN A C 1
ATOM 3087 O O . GLN A 1 387 ? -20.797 -7.789 -0.028 1 79.81 387 GLN A O 1
ATOM 3092 N N . ASN A 1 388 ? -19.312 -6.27 -0.525 1 77.19 388 ASN A N 1
ATOM 3093 C CA . ASN A 1 388 ? -18.594 -7.027 -1.54 1 77.19 388 ASN A CA 1
ATOM 3094 C C . ASN A 1 388 ? -17.125 -7.223 -1.155 1 77.19 388 ASN A C 1
ATOM 3096 O O . ASN A 1 388 ? -16.266 -6.422 -1.533 1 77.19 388 ASN A O 1
ATOM 3100 N N . TRP A 1 389 ? -16.984 -8.227 -0.479 1 69 389 TRP A N 1
ATOM 3101 C CA . TRP A 1 389 ? -15.688 -8.414 0.15 1 69 389 TRP A CA 1
ATOM 3102 C C . TRP A 1 389 ? -14.633 -8.781 -0.886 1 69 389 TRP A C 1
ATOM 3104 O O . TRP A 1 389 ? -14.938 -9.422 -1.894 1 69 389 TRP A O 1
ATOM 3114 N N . TYR A 1 390 ? -13.539 -8.047 -0.739 1 59.22 390 TYR A N 1
ATOM 3115 C CA . TYR A 1 390 ? -12.406 -8.305 -1.624 1 59.22 390 TYR A CA 1
ATOM 3116 C C . TYR A 1 390 ? -12.125 -9.797 -1.735 1 59.22 390 TYR A C 1
ATOM 3118 O O . TYR A 1 390 ? -11.984 -10.484 -0.722 1 59.22 390 TYR A O 1
ATOM 3126 N N . ASN A 1 391 ? -12.289 -10.352 -2.939 1 61.81 391 ASN A N 1
ATOM 3127 C CA . ASN A 1 391 ? -12.5 -11.789 -3.082 1 61.81 391 ASN A CA 1
ATOM 3128 C C . ASN A 1 391 ? -11.273 -12.484 -3.648 1 61.81 391 ASN A C 1
ATOM 3130 O O . ASN A 1 391 ? -11.375 -13.57 -4.219 1 61.81 391 ASN A O 1
ATOM 3134 N N . GLY A 1 392 ? -10.156 -12.023 -3.352 1 64.12 392 GLY A N 1
ATOM 3135 C CA . GLY A 1 392 ? -9.125 -12.859 -3.945 1 64.12 392 GLY A CA 1
ATOM 3136 C C . GLY A 1 392 ? -8.75 -14.055 -3.082 1 64.12 392 GLY A C 1
ATOM 3137 O O . GLY A 1 392 ? -8.477 -15.141 -3.596 1 64.12 392 GLY A O 1
ATOM 3138 N N . VAL A 1 393 ? -8.828 -14.016 -1.791 1 79.62 393 VAL A N 1
ATOM 3139 C CA . VAL A 1 393 ? -8.43 -15.055 -0.854 1 79.62 393 VAL A CA 1
ATOM 3140 C C . VAL A 1 393 ? -9.469 -15.18 0.259 1 79.62 393 VAL A C 1
ATOM 3142 O O . VAL A 1 393 ? -9.875 -14.18 0.854 1 79.62 393 VAL A O 1
ATOM 3145 N N . SER A 1 394 ? -9.938 -16.406 0.461 1 88.12 394 SER A N 1
ATOM 3146 C CA . SER A 1 394 ? -10.906 -16.625 1.527 1 88.12 394 SER A CA 1
ATOM 3147 C C . SER A 1 394 ? -10.25 -16.562 2.9 1 88.12 394 SER A C 1
ATOM 3149 O O . SER A 1 394 ? -9.031 -16.734 3.021 1 88.12 394 SER A O 1
ATOM 3151 N N . ILE A 1 395 ? -11.086 -16.375 3.902 1 94.06 395 ILE A N 1
ATOM 3152 C CA . ILE A 1 395 ? -10.602 -16.312 5.277 1 94.06 395 ILE A CA 1
ATOM 3153 C C . ILE A 1 395 ? -9.953 -17.641 5.656 1 94.06 395 ILE A C 1
ATOM 3155 O O . ILE A 1 395 ? -8.898 -17.656 6.297 1 94.06 395 ILE A O 1
ATOM 3159 N N . SER A 1 396 ? -10.531 -18.734 5.215 1 91.94 396 SER A N 1
ATOM 3160 C CA . SER A 1 396 ? -9.992 -20.047 5.523 1 91.94 396 SER A CA 1
ATOM 3161 C C . SER A 1 396 ? -8.633 -20.25 4.867 1 91.94 396 SER A C 1
ATOM 3163 O O . SER A 1 396 ? -7.711 -20.797 5.484 1 91.94 396 SER A O 1
ATOM 3165 N N . GLU A 1 397 ? -8.531 -19.859 3.627 1 87.31 397 GLU A N 1
ATOM 3166 C CA . GLU A 1 397 ? -7.262 -19.969 2.92 1 87.31 397 GLU A CA 1
ATOM 3167 C C . GLU A 1 397 ? -6.191 -19.094 3.57 1 87.31 397 GLU A C 1
ATOM 3169 O O . GLU A 1 397 ? -5.051 -19.531 3.744 1 87.31 397 GLU A O 1
ATOM 3174 N N . ALA A 1 398 ? -6.605 -17.922 3.889 1 93.69 398 ALA A N 1
ATOM 3175 C CA . ALA A 1 398 ? -5.684 -17 4.547 1 93.69 398 ALA A CA 1
ATOM 3176 C C . ALA A 1 398 ? -5.207 -17.547 5.883 1 93.69 398 ALA A C 1
ATOM 3178 O O . ALA A 1 398 ? -4.023 -17.469 6.215 1 93.69 398 ALA A O 1
ATOM 3179 N N . GLN A 1 399 ? -6.16 -18.094 6.621 1 94.44 399 GLN A N 1
ATOM 3180 C CA . GLN A 1 399 ? -5.832 -18.688 7.91 1 94.44 399 GLN A CA 1
ATOM 3181 C C . GLN A 1 399 ? -4.793 -19.797 7.75 1 94.44 399 GLN A C 1
ATOM 3183 O O . GLN A 1 399 ? -3.826 -19.859 8.516 1 94.44 399 GLN A O 1
ATOM 3188 N N . SER A 1 400 ? -4.984 -20.625 6.805 1 88.88 400 SER A N 1
ATOM 3189 C CA . SER A 1 400 ? -4.059 -21.719 6.539 1 88.88 400 SER A CA 1
ATOM 3190 C C . SER A 1 400 ? -2.672 -21.203 6.18 1 88.88 400 SER A C 1
ATOM 3192 O O . SER A 1 400 ? -1.666 -21.703 6.688 1 88.88 400 SER A O 1
ATOM 3194 N N . ASN A 1 401 ? -2.648 -20.234 5.375 1 88.69 401 ASN A N 1
ATOM 3195 C CA . ASN A 1 401 ? -1.38 -19.656 4.945 1 88.69 401 ASN A CA 1
ATOM 3196 C C . ASN A 1 401 ? -0.619 -19.031 6.113 1 88.69 401 ASN A C 1
ATOM 3198 O O . ASN A 1 401 ? 0.577 -19.281 6.281 1 88.69 401 ASN A O 1
ATOM 3202 N N . VAL A 1 402 ? -1.298 -18.25 6.887 1 93.81 402 VAL A N 1
ATOM 3203 C CA . VAL A 1 402 ? -0.645 -17.547 7.988 1 93.81 402 VAL A CA 1
ATOM 3204 C C . VAL A 1 402 ? -0.193 -18.547 9.047 1 93.81 402 VAL A C 1
ATOM 3206 O O . VAL A 1 402 ? 0.855 -18.375 9.672 1 93.81 402 VAL A O 1
ATOM 3209 N N . SER A 1 403 ? -0.994 -19.578 9.227 1 91.94 403 SER A N 1
ATOM 3210 C CA . SER A 1 403 ? -0.606 -20.641 10.148 1 91.94 403 SER A CA 1
ATOM 3211 C C . SER A 1 403 ? 0.718 -21.281 9.742 1 91.94 403 SER A C 1
ATOM 3213 O O . SER A 1 403 ? 1.567 -21.562 10.586 1 91.94 403 SER A O 1
ATOM 3215 N N . GLN A 1 404 ? 0.91 -21.469 8.484 1 87.75 404 GLN A N 1
ATOM 3216 C CA . GLN A 1 404 ? 2.135 -22.078 7.973 1 87.75 404 GLN A CA 1
ATOM 3217 C C . GLN A 1 404 ? 3.338 -21.172 8.203 1 87.75 404 GLN A C 1
ATOM 3219 O O . GLN A 1 404 ? 4.434 -21.641 8.508 1 87.75 404 GLN A O 1
ATOM 3224 N N . VAL A 1 405 ? 3.127 -19.891 8.008 1 89.94 405 VAL A N 1
ATOM 3225 C CA . VAL A 1 405 ? 4.184 -18.906 8.227 1 89.94 405 VAL A CA 1
ATOM 3226 C C . VAL A 1 405 ? 4.664 -18.984 9.672 1 89.94 405 VAL A C 1
ATOM 3228 O O . VAL A 1 405 ? 5.871 -18.984 9.938 1 89.94 405 VAL A O 1
ATOM 3231 N N . LEU A 1 406 ? 3.734 -19.062 10.594 1 89.38 406 LEU A N 1
ATOM 3232 C CA . LEU A 1 406 ? 4.066 -19.078 12.016 1 89.38 406 LEU A CA 1
ATOM 3233 C C . LEU A 1 406 ? 4.676 -20.422 12.422 1 89.38 406 LEU A C 1
ATOM 3235 O O . LEU A 1 406 ? 5.531 -20.469 13.312 1 89.38 406 LEU A O 1
ATOM 3239 N N . CYS A 1 407 ? 4.344 -21.469 11.742 1 83.81 407 CYS A N 1
ATOM 3240 C CA . CYS A 1 407 ? 4.898 -22.797 12.023 1 83.81 407 CYS A CA 1
ATOM 3241 C C . CYS A 1 407 ? 6.363 -22.859 11.609 1 83.81 407 CYS A C 1
ATOM 3243 O O . CYS A 1 407 ? 7.156 -23.562 12.234 1 83.81 407 CYS A O 1
ATOM 3245 N N . SER A 1 408 ? 6.664 -22.125 10.602 1 77.44 408 SER A N 1
ATOM 3246 C CA . SER A 1 408 ? 8.031 -22.141 10.086 1 77.44 408 SER A CA 1
ATOM 3247 C C . SER A 1 408 ? 8.961 -21.359 11.008 1 77.44 408 SER A C 1
ATOM 3249 O O . SER A 1 408 ? 10.188 -21.5 10.922 1 77.44 408 SER A O 1
ATOM 3251 N N . HIS A 1 409 ? 8.352 -20.5 11.875 1 77.44 409 HIS A N 1
ATOM 3252 C CA . HIS A 1 409 ? 9.148 -19.672 12.773 1 77.44 409 HIS A CA 1
ATOM 3253 C C . HIS A 1 409 ? 8.57 -19.688 14.188 1 77.44 409 HIS A C 1
ATOM 3255 O O . HIS A 1 409 ? 8.25 -18.641 14.742 1 77.44 409 HIS A O 1
ATOM 3261 N N . PRO A 1 410 ? 8.555 -20.781 14.773 1 64.5 410 PRO A N 1
ATOM 3262 C CA . PRO A 1 410 ? 7.859 -20.906 16.062 1 64.5 410 PRO A CA 1
ATOM 3263 C C . PRO A 1 410 ? 8.492 -20.031 17.141 1 64.5 410 PRO A C 1
ATOM 3265 O O . PRO A 1 410 ? 7.797 -19.578 18.062 1 64.5 410 PRO A O 1
ATOM 3268 N N . ASP A 1 411 ? 9.656 -19.797 17.062 1 63.25 411 ASP A N 1
ATOM 3269 C CA . ASP A 1 411 ? 10.359 -19.109 18.141 1 63.25 411 ASP A CA 1
ATOM 3270 C C . ASP A 1 411 ? 10.344 -17.594 17.938 1 63.25 411 ASP A C 1
ATOM 3272 O O . ASP A 1 411 ? 10.812 -16.844 18.781 1 63.25 411 ASP A O 1
ATOM 3276 N N . LYS A 1 412 ? 9.727 -17.281 16.938 1 68.75 412 LYS A N 1
ATOM 3277 C CA . LYS A 1 412 ? 9.867 -15.852 16.656 1 68.75 412 LYS A CA 1
ATOM 3278 C C . LYS A 1 412 ? 8.594 -15.086 17.047 1 68.75 412 LYS A C 1
ATOM 3280 O O . LYS A 1 412 ? 7.496 -15.641 16.984 1 68.75 412 LYS A O 1
ATOM 3285 N N . ASN A 1 413 ? 8.938 -14.031 17.562 1 78.62 413 ASN A N 1
ATOM 3286 C CA . ASN A 1 413 ? 7.855 -13.188 18.062 1 78.62 413 ASN A CA 1
ATOM 3287 C C . ASN A 1 413 ? 7.293 -12.281 16.969 1 78.62 413 ASN A C 1
ATOM 3289 O O . ASN A 1 413 ? 7.457 -11.062 17.031 1 78.62 413 ASN A O 1
ATOM 3293 N N . PHE A 1 414 ? 6.641 -12.906 16 1 91.38 414 PHE A N 1
ATOM 3294 C CA . PHE A 1 414 ? 5.949 -12.148 14.961 1 91.38 414 PHE A CA 1
ATOM 3295 C C . PHE A 1 414 ? 4.531 -11.805 15.406 1 91.38 414 PHE A C 1
ATOM 3297 O O . PHE A 1 414 ? 3.582 -12.523 15.07 1 91.38 414 PHE A O 1
ATOM 3304 N N . ARG A 1 415 ? 4.426 -10.688 16.094 1 92.81 415 ARG A N 1
ATOM 3305 C CA . ARG A 1 415 ? 3.188 -10.336 16.781 1 92.81 415 ARG A CA 1
ATOM 3306 C C . ARG A 1 415 ? 2.096 -9.961 15.781 1 92.81 415 ARG A C 1
ATOM 3308 O O . ARG A 1 415 ? 0.915 -10.227 16.016 1 92.81 415 ARG A O 1
ATOM 3315 N N . ILE A 1 416 ? 2.453 -9.312 14.664 1 96.31 416 ILE A N 1
ATOM 3316 C CA . ILE A 1 416 ? 1.454 -8.984 13.656 1 96.31 416 ILE A CA 1
ATOM 3317 C C . ILE A 1 416 ? 0.906 -10.266 13.031 1 96.31 416 ILE A C 1
ATOM 3319 O O . ILE A 1 416 ? -0.301 -10.391 12.805 1 96.31 416 ILE A O 1
ATOM 3323 N N . ALA A 1 417 ? 1.821 -11.211 12.734 1 95.44 417 ALA A N 1
ATOM 3324 C CA . ALA A 1 417 ? 1.394 -12.492 12.164 1 95.44 417 ALA A CA 1
ATOM 3325 C C . ALA A 1 417 ? 0.458 -13.227 13.117 1 95.44 417 ALA A C 1
ATOM 3327 O O . ALA A 1 417 ? -0.557 -13.789 12.695 1 95.44 417 ALA A O 1
ATOM 3328 N N . ARG A 1 418 ? 0.785 -13.188 14.359 1 94.12 418 ARG A N 1
ATOM 3329 C CA . ARG A 1 418 ? -0.04 -13.867 15.352 1 94.12 418 ARG A CA 1
ATOM 3330 C C . ARG A 1 418 ? -1.41 -13.211 15.469 1 94.12 418 ARG A C 1
ATOM 3332 O O . ARG A 1 418 ? -2.43 -13.898 15.547 1 94.12 418 ARG A O 1
ATOM 3339 N N . ALA A 1 419 ? -1.416 -11.906 15.547 1 95.31 419 ALA A N 1
ATOM 3340 C CA . ALA A 1 419 ? -2.686 -11.188 15.594 1 95.31 419 ALA A CA 1
ATOM 3341 C C . ALA A 1 419 ? -3.529 -11.477 14.352 1 95.31 419 ALA A C 1
ATOM 3343 O O . ALA A 1 419 ? -4.746 -11.656 14.453 1 95.31 419 ALA A O 1
ATOM 3344 N N . THR A 1 420 ? -2.889 -11.492 13.195 1 96.94 420 THR A N 1
ATOM 3345 C CA . THR A 1 420 ? -3.566 -11.797 11.938 1 96.94 420 THR A CA 1
ATOM 3346 C C . THR A 1 420 ? -4.227 -13.172 12.008 1 96.94 420 THR A C 1
ATOM 3348 O O . THR A 1 420 ? -5.406 -13.32 11.68 1 96.94 420 THR A O 1
ATOM 3351 N N . LEU A 1 421 ? -3.445 -14.148 12.492 1 95.56 421 LEU A N 1
ATOM 3352 C CA . LEU A 1 421 ? -3.967 -15.508 12.602 1 95.56 421 LEU A CA 1
ATOM 3353 C C . LEU A 1 421 ? -5.16 -15.562 13.547 1 95.56 421 LEU A C 1
ATOM 3355 O O . LEU A 1 421 ? -6.156 -16.234 13.266 1 95.56 421 LEU A O 1
ATOM 3359 N N . GLU A 1 422 ? -5.094 -14.859 14.602 1 94.81 422 GLU A N 1
ATOM 3360 C CA . GLU A 1 422 ? -6.164 -14.859 15.594 1 94.81 422 GLU A CA 1
ATOM 3361 C C . GLU A 1 422 ? -7.457 -14.297 15.016 1 94.81 422 GLU A C 1
ATOM 3363 O O . GLU A 1 422 ? -8.539 -14.828 15.266 1 94.81 422 GLU A O 1
ATOM 3368 N N . ILE A 1 423 ? -7.355 -13.242 14.258 1 96.25 423 ILE A N 1
ATOM 3369 C CA . ILE A 1 423 ? -8.539 -12.625 13.664 1 96.25 423 ILE A CA 1
ATOM 3370 C C . ILE A 1 423 ? -9.133 -13.562 12.617 1 96.25 423 ILE A C 1
ATOM 3372 O O . ILE A 1 423 ? -10.359 -13.711 12.531 1 96.25 423 ILE A O 1
ATOM 3376 N N . LEU A 1 424 ? -8.258 -14.148 11.836 1 96.44 424 LEU A N 1
ATOM 3377 C CA . LEU A 1 424 ? -8.734 -15.07 10.805 1 96.44 424 LEU A CA 1
ATOM 3378 C C . LEU A 1 424 ? -9.445 -16.266 11.43 1 96.44 424 LEU A C 1
ATOM 3380 O O . LEU A 1 424 ? -10.5 -16.688 10.953 1 96.44 424 LEU A O 1
ATOM 3384 N N . LYS A 1 425 ? -8.867 -16.781 12.516 1 95.75 425 LYS A N 1
ATOM 3385 C CA . LYS A 1 425 ? -9.508 -17.875 13.234 1 95.75 425 LYS A CA 1
ATOM 3386 C C . LYS A 1 425 ? -10.883 -17.469 13.75 1 95.75 425 LYS A C 1
ATOM 3388 O O . LYS A 1 425 ? -11.828 -18.25 13.711 1 95.75 425 LYS A O 1
ATOM 3393 N N . LEU A 1 426 ? -10.945 -16.297 14.234 1 94.81 426 LEU A N 1
ATOM 3394 C CA . LEU A 1 426 ? -12.219 -15.766 14.703 1 94.81 426 LEU A CA 1
ATOM 3395 C C . LEU A 1 426 ? -13.234 -15.711 13.57 1 94.81 426 LEU A C 1
ATOM 3397 O O . LEU A 1 426 ? -14.414 -16.016 13.766 1 94.81 426 LEU A O 1
ATOM 3401 N N . GLY A 1 427 ? -12.797 -15.25 12.367 1 94.5 427 GLY A N 1
ATOM 3402 C CA . GLY A 1 427 ? -13.664 -15.234 11.203 1 94.5 427 GLY A CA 1
ATOM 3403 C C . GLY A 1 427 ? -14.203 -16.609 10.852 1 94.5 427 GLY A C 1
ATOM 3404 O O . GLY A 1 427 ? -15.406 -16.766 10.609 1 94.5 427 GLY A O 1
ATOM 3405 N N . VAL A 1 428 ? -13.32 -17.625 10.867 1 95.12 428 VAL A N 1
ATOM 3406 C CA . VAL A 1 428 ? -13.711 -19 10.539 1 95.12 428 VAL A CA 1
ATOM 3407 C C . VAL A 1 428 ? -14.719 -19.516 11.578 1 95.12 428 VAL A C 1
ATOM 3409 O O . VAL A 1 428 ? -15.742 -20.078 11.219 1 95.12 428 VAL A O 1
ATOM 3412 N N . ARG A 1 429 ? -14.516 -19.219 12.828 1 95 429 ARG A N 1
ATOM 3413 C CA . ARG A 1 429 ? -15.383 -19.672 13.914 1 95 429 ARG A CA 1
ATOM 3414 C C . ARG A 1 429 ? -16.766 -19.031 13.812 1 95 429 ARG A C 1
ATOM 3416 O O . ARG A 1 429 ? -17.766 -19.609 14.234 1 95 429 ARG A O 1
ATOM 3423 N N . ASN A 1 430 ? -16.828 -17.859 13.219 1 94.81 430 ASN A N 1
ATOM 3424 C CA . ASN A 1 430 ? -18.094 -17.141 13.086 1 94.81 430 ASN A CA 1
ATOM 3425 C C . ASN A 1 430 ? -18.75 -17.422 11.742 1 94.81 430 ASN A C 1
ATOM 3427 O O . ASN A 1 430 ? -19.594 -16.641 11.289 1 94.81 430 ASN A O 1
ATOM 3431 N N . GLY A 1 431 ? -18.297 -18.422 10.984 1 93.06 431 GLY A N 1
ATOM 3432 C CA . GLY A 1 431 ? -18.969 -18.875 9.773 1 93.06 431 GLY A CA 1
ATOM 3433 C C . GLY A 1 431 ? -18.562 -18.078 8.539 1 93.06 431 GLY A C 1
ATOM 3434 O O . GLY A 1 431 ? -19.25 -18.125 7.52 1 93.06 431 GLY A O 1
ATOM 3435 N N . LEU A 1 432 ? -17.469 -17.312 8.609 1 92.56 432 LEU A N 1
ATOM 3436 C CA . LEU A 1 432 ? -17.062 -16.469 7.492 1 92.56 432 LEU A CA 1
ATOM 3437 C C . LEU A 1 432 ? -15.945 -17.125 6.688 1 92.56 432 LEU A C 1
ATOM 3439 O O . LEU A 1 432 ? -15.266 -16.453 5.91 1 92.56 432 LEU A O 1
ATOM 3443 N N . GLY A 1 433 ? -15.703 -18.344 6.824 1 92 433 GLY A N 1
ATOM 3444 C CA . GLY A 1 433 ? -14.57 -19.047 6.242 1 92 433 GLY A CA 1
ATOM 3445 C C . GLY A 1 433 ? -14.477 -18.875 4.738 1 92 433 GLY A C 1
ATOM 3446 O O . GLY A 1 433 ? -13.375 -18.766 4.188 1 92 433 GLY A O 1
ATOM 3447 N N . ASN A 1 434 ? -15.562 -18.781 4.031 1 89.19 434 ASN A N 1
ATOM 3448 C CA . ASN A 1 434 ? -15.586 -18.734 2.574 1 89.19 434 ASN A CA 1
ATOM 3449 C C . ASN A 1 434 ? -15.617 -17.297 2.072 1 89.19 434 ASN A C 1
ATOM 3451 O O . ASN A 1 434 ? -15.445 -17.047 0.878 1 89.19 434 ASN A O 1
ATOM 3455 N N . ALA A 1 435 ? -15.781 -16.391 2.965 1 90.06 435 ALA A N 1
ATOM 3456 C CA . ALA A 1 435 ? -15.844 -14.977 2.586 1 90.06 435 ALA A CA 1
ATOM 3457 C C . ALA A 1 435 ? -14.445 -14.383 2.432 1 90.06 435 ALA A C 1
ATOM 3459 O O . ALA A 1 435 ? -13.453 -15.008 2.822 1 90.06 435 ALA A O 1
ATOM 3460 N N . GLY A 1 436 ? -14.422 -13.203 1.802 1 91.25 436 GLY A N 1
ATOM 3461 C CA . GLY A 1 436 ? -13.172 -12.469 1.753 1 91.25 436 GLY A CA 1
ATOM 3462 C C . GLY A 1 436 ? -12.711 -11.984 3.115 1 91.25 436 GLY A C 1
ATOM 3463 O O . GLY A 1 436 ? -13.516 -11.867 4.043 1 91.25 436 GLY A O 1
ATOM 3464 N N . ILE A 1 437 ? -11.492 -11.695 3.223 1 93.5 437 ILE A N 1
ATOM 3465 C CA . ILE A 1 437 ? -10.844 -11.391 4.492 1 93.5 437 ILE A CA 1
ATOM 3466 C C . ILE A 1 437 ? -11.523 -10.188 5.145 1 93.5 437 ILE A C 1
ATOM 3468 O O . ILE A 1 437 ? -11.727 -10.164 6.359 1 93.5 437 ILE A O 1
ATOM 3472 N N . SER A 1 438 ? -11.906 -9.188 4.379 1 92.5 438 SER A N 1
ATOM 3473 C CA . SER A 1 438 ? -12.445 -7.953 4.926 1 92.5 438 SER A CA 1
ATOM 3474 C C . SER A 1 438 ? -13.828 -8.18 5.531 1 92.5 438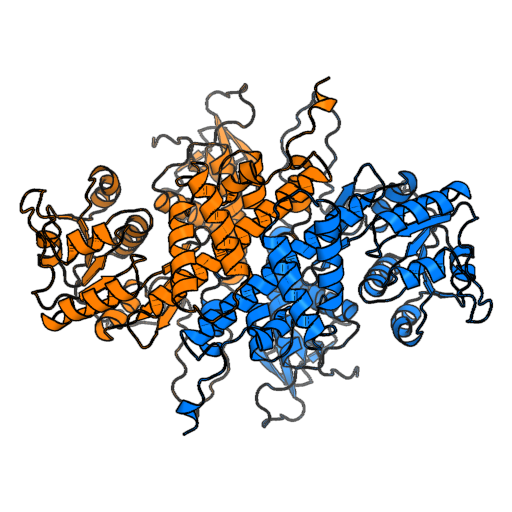 SER A C 1
ATOM 3476 O O . SER A 1 438 ? -14.352 -7.309 6.234 1 92.5 438 SER A O 1
ATOM 3478 N N . ALA A 1 439 ? -14.438 -9.328 5.309 1 93.25 439 ALA A N 1
ATOM 3479 C CA . ALA A 1 439 ? -15.734 -9.648 5.895 1 93.25 439 ALA A CA 1
ATOM 3480 C C . ALA A 1 439 ? -15.656 -9.688 7.418 1 93.25 439 ALA A C 1
ATOM 3482 O O . ALA A 1 439 ? -16.688 -9.625 8.102 1 93.25 439 ALA A O 1
ATOM 3483 N N . VAL A 1 440 ? -14.477 -9.75 7.891 1 92.94 440 VAL A N 1
ATOM 3484 C CA . VAL A 1 440 ? -14.273 -9.734 9.336 1 92.94 440 VAL A CA 1
ATOM 3485 C C . VAL A 1 440 ? -14.773 -8.414 9.914 1 92.94 440 VAL A C 1
ATOM 3487 O O . VAL A 1 440 ? -15.008 -8.305 11.117 1 92.94 440 VAL A O 1
ATOM 3490 N N . PHE A 1 441 ? -14.891 -7.391 9.078 1 92.5 441 PHE A N 1
ATOM 3491 C CA . PHE A 1 441 ? -15.461 -6.105 9.469 1 92.5 441 PHE A CA 1
ATOM 3492 C C . PHE A 1 441 ? -16.75 -6.305 10.258 1 92.5 441 PHE A C 1
ATOM 3494 O O . PHE A 1 441 ? -17 -5.594 11.234 1 92.5 441 PHE A O 1
ATOM 3501 N N . ASN A 1 442 ? -17.516 -7.277 9.938 1 88.62 442 ASN A N 1
ATOM 3502 C CA . ASN A 1 442 ? -18.828 -7.527 10.547 1 88.62 442 ASN A CA 1
ATOM 3503 C C . ASN A 1 442 ? -18.688 -8.031 11.977 1 88.62 442 ASN A C 1
ATOM 3505 O O . ASN A 1 442 ? -19.641 -7.945 12.766 1 88.62 442 ASN A O 1
ATOM 3509 N N . ILE A 1 443 ? -17.562 -8.5 12.328 1 88.75 443 ILE A N 1
ATOM 3510 C CA . ILE A 1 443 ? -17.344 -9.047 13.664 1 88.75 443 ILE A CA 1
ATOM 3511 C C . ILE A 1 443 ? -16.641 -8.023 14.539 1 88.75 443 ILE A C 1
ATOM 3513 O O . ILE A 1 443 ? -16.766 -8.047 15.766 1 88.75 443 ILE A O 1
ATOM 3517 N N . ILE A 1 444 ? -15.898 -7.121 13.922 1 86.38 444 ILE A N 1
ATOM 3518 C CA . ILE A 1 444 ? -15.039 -6.266 14.742 1 86.38 444 ILE A CA 1
ATOM 3519 C C . ILE A 1 444 ? -15.672 -4.883 14.875 1 86.38 444 ILE A C 1
ATOM 3521 O O . ILE A 1 444 ? -15.297 -4.105 15.758 1 86.38 444 ILE A O 1
ATOM 3525 N N . LYS A 1 445 ? -16.578 -4.535 13.953 1 81.75 445 LYS A N 1
ATOM 3526 C CA . LYS A 1 445 ? -17.188 -3.213 14.039 1 81.75 445 LYS A CA 1
ATOM 3527 C C . LYS A 1 445 ? -17.984 -3.051 15.336 1 81.75 445 LYS A C 1
ATOM 3529 O O . LYS A 1 445 ? -18.609 -3.998 15.812 1 81.75 445 LYS A O 1
ATOM 3534 N N . PRO A 1 446 ? -17.797 -1.833 15.875 1 65.25 446 PRO A N 1
ATOM 3535 C CA . PRO A 1 446 ? -18.562 -1.597 17.094 1 65.25 446 PRO A CA 1
ATOM 3536 C C . PRO A 1 446 ? -20.062 -1.646 16.859 1 65.25 446 PRO A C 1
ATOM 3538 O O . PRO A 1 446 ? -20.547 -1.255 15.789 1 65.25 446 PRO A O 1
ATOM 3541 N N . ARG A 1 447 ? -20.906 -2.42 17.594 1 58.34 447 ARG A N 1
ATOM 3542 C CA . ARG A 1 447 ? -22.359 -2.484 17.531 1 58.34 447 ARG A CA 1
ATOM 3543 C C . ARG A 1 447 ? -22.984 -1.138 17.875 1 58.34 447 ARG A C 1
ATOM 3545 O O . ARG A 1 447 ? -22.516 -0.446 18.781 1 58.34 447 ARG A O 1
ATOM 3552 N N . PRO A 1 448 ? -23.812 -0.604 16.828 1 51.44 448 PRO A N 1
ATOM 3553 C CA . PRO A 1 448 ? -24.516 0.626 17.203 1 51.44 448 PRO A CA 1
ATOM 3554 C C . PRO A 1 448 ? -25.156 0.537 18.594 1 51.44 448 PRO A C 1
ATOM 3556 O O . PRO A 1 448 ? -25.562 -0.546 19.016 1 51.44 448 PRO A O 1
ATOM 3559 N N . THR A 1 449 ? -24.797 1.33 19.453 1 40.34 449 THR A N 1
ATOM 3560 C CA . THR A 1 449 ? -25.578 1.403 20.672 1 40.34 449 THR A CA 1
ATOM 3561 C C . THR A 1 449 ? -27.078 1.518 20.375 1 40.34 449 THR A C 1
ATOM 3563 O O . THR A 1 449 ? -27.469 2.193 19.422 1 40.34 449 THR A O 1
ATOM 3566 N N . LYS A 1 450 ? -28.016 0.589 20.844 1 38.38 450 LYS A N 1
ATOM 3567 C CA . LYS A 1 450 ? -29.484 0.618 20.797 1 38.38 450 LYS A CA 1
ATOM 3568 C C . LYS A 1 450 ? -30.016 2.033 21.016 1 38.38 450 LYS A C 1
ATOM 3570 O O . LYS A 1 450 ? -31.219 2.256 21 1 38.38 450 LYS A O 1
ATOM 3575 N N . GLU A 1 451 ? -29.406 2.953 21.688 1 34.47 451 GLU A N 1
ATOM 3576 C CA . GLU A 1 451 ? -30.203 4.137 21.984 1 34.47 451 GLU A CA 1
ATOM 3577 C C . GLU A 1 451 ? -30.594 4.863 20.688 1 34.47 451 GLU A C 1
ATOM 3579 O O . GLU A 1 451 ? -31.438 5.762 20.719 1 34.47 451 GLU A O 1
ATOM 3584 N N . GLU A 1 452 ? -29.906 4.914 19.609 1 32.88 452 GLU A N 1
ATOM 3585 C CA . GLU A 1 452 ? -30.406 5.84 18.594 1 32.88 452 GLU A CA 1
ATOM 3586 C C . GLU A 1 452 ? -31.578 5.234 17.828 1 32.88 452 GLU A C 1
ATOM 3588 O O . GLU A 1 452 ? -32.125 5.855 16.906 1 32.88 452 GLU A O 1
ATOM 3593 N N . SER A 1 453 ? -31.953 3.996 17.844 1 28.67 453 SER A N 1
ATOM 3594 C CA . SER A 1 453 ? -33.219 3.633 17.266 1 28.67 453 SER A CA 1
ATOM 3595 C C . SER A 1 453 ? -34.375 4.031 18.172 1 28.67 453 SER A C 1
ATOM 3597 O O . SER A 1 453 ? -35.562 3.75 17.859 1 28.67 453 SER A O 1
ATOM 3599 N N . ILE A 1 454 ? -34.188 4.48 19.484 1 20.92 454 ILE A N 1
ATOM 3600 C CA . ILE A 1 454 ? -35.438 4.98 20.047 1 20.92 454 ILE A CA 1
ATOM 3601 C C . ILE A 1 454 ? -35.625 6.449 19.688 1 20.92 454 ILE A C 1
ATOM 3603 O O . ILE A 1 454 ? -34.719 7.262 19.875 1 20.92 454 ILE A O 1
ATOM 3607 N N . MET B 1 1 ? 28.516 32.938 -11.672 1 33.22 1 MET B N 1
ATOM 3608 C CA . MET B 1 1 ? 28.125 31.641 -12.242 1 33.22 1 MET B CA 1
ATOM 3609 C C . MET B 1 1 ? 27.578 30.703 -11.172 1 33.22 1 MET B C 1
ATOM 3611 O O . MET B 1 1 ? 28.25 30.453 -10.164 1 33.22 1 MET B O 1
ATOM 3615 N N . ASP B 1 2 ? 26.406 30.672 -10.922 1 43.22 2 ASP B N 1
ATOM 3616 C CA . ASP B 1 2 ? 25.781 30.016 -9.773 1 43.22 2 ASP B CA 1
ATOM 3617 C C . ASP B 1 2 ? 26.328 28.609 -9.586 1 43.22 2 ASP B C 1
ATOM 3619 O O . ASP B 1 2 ? 26.5 27.859 -10.555 1 43.22 2 ASP B O 1
ATOM 3623 N N . GLU B 1 3 ? 27.125 28.375 -8.656 1 54.78 3 GLU B N 1
ATOM 3624 C CA . GLU B 1 3 ? 27.828 27.141 -8.328 1 54.78 3 GLU B CA 1
ATOM 3625 C C . GLU B 1 3 ? 26.891 25.938 -8.398 1 54.78 3 GLU B C 1
ATOM 3627 O O . GLU B 1 3 ? 25.875 25.891 -7.711 1 54.78 3 GLU B O 1
ATOM 3632 N N . LEU B 1 4 ? 26.859 25.297 -9.602 1 69.62 4 LEU B N 1
ATOM 3633 C CA . LEU B 1 4 ? 26.109 24.078 -9.867 1 69.62 4 LEU B CA 1
ATOM 3634 C C . LEU B 1 4 ? 26.609 22.938 -8.984 1 69.62 4 LEU B C 1
ATOM 3636 O O . LEU B 1 4 ? 27.5 22.172 -9.383 1 69.62 4 LEU B O 1
ATOM 3640 N N . GLY B 1 5 ? 26.266 23.062 -7.703 1 72.94 5 GLY B N 1
ATOM 3641 C CA . GLY B 1 5 ? 26.656 22.062 -6.73 1 72.94 5 GLY B CA 1
ATOM 3642 C C . GLY B 1 5 ? 25.812 20.812 -6.789 1 72.94 5 GLY B C 1
ATOM 3643 O O . GLY B 1 5 ? 24.844 20.734 -7.547 1 72.94 5 GLY B O 1
ATOM 3644 N N . ILE B 1 6 ? 26.297 19.859 -6.07 1 78.06 6 ILE B N 1
ATOM 3645 C CA . ILE B 1 6 ? 25.594 18.578 -5.953 1 78.06 6 ILE B CA 1
ATOM 3646 C C . ILE B 1 6 ? 24.172 18.812 -5.43 1 78.06 6 ILE B C 1
ATOM 3648 O O . ILE B 1 6 ? 23.969 19.609 -4.512 1 78.06 6 ILE B O 1
ATOM 3652 N N . GLY B 1 7 ? 23.25 18.281 -6.148 1 76.25 7 GLY B N 1
ATOM 3653 C CA . GLY B 1 7 ? 21.859 18.438 -5.734 1 76.25 7 GLY B CA 1
ATOM 3654 C C . GLY B 1 7 ? 21.125 19.516 -6.496 1 76.25 7 GLY B C 1
ATOM 3655 O O . GLY B 1 7 ? 19.906 19.609 -6.43 1 76.25 7 GLY B O 1
ATOM 3656 N N . THR B 1 8 ? 21.875 20.281 -7.305 1 80.56 8 THR B N 1
ATOM 3657 C CA . THR B 1 8 ? 21.281 21.375 -8.055 1 80.56 8 THR B CA 1
ATOM 3658 C C . THR B 1 8 ? 20.625 20.875 -9.328 1 80.56 8 THR B C 1
ATOM 3660 O O . THR B 1 8 ? 21.203 20.047 -10.055 1 80.56 8 THR B O 1
ATOM 3663 N N . VAL B 1 9 ? 19.391 21.297 -9.484 1 86.06 9 VAL B N 1
ATOM 3664 C CA . VAL B 1 9 ? 18.688 20.969 -10.719 1 86.06 9 VAL B CA 1
ATOM 3665 C C . VAL B 1 9 ? 19.188 21.859 -11.852 1 86.06 9 VAL B C 1
ATOM 3667 O O . VAL B 1 9 ? 19.281 23.078 -11.688 1 86.06 9 VAL B O 1
ATOM 3670 N N . VAL B 1 10 ? 19.609 21.219 -13.023 1 86.38 10 VAL B N 1
ATOM 3671 C CA . VAL B 1 10 ? 20.156 21.938 -14.164 1 86.38 10 VAL B CA 1
ATOM 3672 C C . VAL B 1 10 ? 19.531 21.438 -15.453 1 86.38 10 VAL B C 1
ATOM 3674 O O . VAL B 1 10 ? 18.844 20.422 -15.461 1 86.38 10 VAL B O 1
ATOM 3677 N N . TRP B 1 11 ? 19.641 22.266 -16.422 1 88.94 11 TRP B N 1
ATOM 3678 C CA . TRP B 1 11 ? 19.469 21.766 -17.781 1 88.94 11 TRP B CA 1
ATOM 3679 C C . TRP B 1 11 ? 20.766 21.172 -18.312 1 88.94 11 TRP B C 1
ATOM 3681 O O . TRP B 1 11 ? 21.812 21.812 -18.266 1 88.94 11 TRP B O 1
ATOM 3691 N N . ALA B 1 12 ? 20.766 19.953 -18.688 1 87.5 12 ALA B N 1
ATOM 3692 C CA . ALA B 1 12 ? 21.953 19.266 -19.203 1 87.5 12 ALA B CA 1
ATOM 3693 C C . ALA B 1 12 ? 21.719 18.812 -20.656 1 87.5 12 ALA B C 1
ATOM 3695 O O . ALA B 1 12 ? 20.672 18.281 -20.984 1 87.5 12 ALA B O 1
ATOM 3696 N N . LYS B 1 13 ? 22.641 19.109 -21.438 1 86.38 13 LYS B N 1
ATOM 3697 C CA . LYS B 1 13 ? 22.547 18.734 -22.859 1 86.38 13 LYS B CA 1
ATOM 3698 C C . LYS B 1 13 ? 23.625 17.734 -23.234 1 86.38 13 LYS B C 1
ATOM 3700 O O . LYS B 1 13 ? 24.812 17.938 -22.938 1 86.38 13 LYS B O 1
ATOM 3705 N N . LEU B 1 14 ? 23.172 16.641 -23.766 1 80.12 14 LEU B N 1
ATOM 3706 C CA . LEU B 1 14 ? 24.062 15.648 -24.359 1 80.12 14 LEU B CA 1
ATOM 3707 C C . LEU B 1 14 ? 24.062 15.766 -25.875 1 80.12 14 LEU B C 1
ATOM 3709 O O . LEU B 1 14 ? 23.125 16.281 -26.469 1 80.12 14 LEU B O 1
ATOM 3713 N N . LYS B 1 15 ? 25.172 15.328 -26.406 1 74.94 15 LYS B N 1
ATOM 3714 C CA . LYS B 1 15 ? 25.281 15.383 -27.875 1 74.94 15 LYS B CA 1
ATOM 3715 C C . LYS B 1 15 ? 24.125 14.656 -28.531 1 74.94 15 LYS B C 1
ATOM 3717 O O . LYS B 1 15 ? 23.828 13.5 -28.203 1 74.94 15 LYS B O 1
ATOM 3722 N N . GLY B 1 16 ? 23.375 15.367 -29.359 1 71.75 16 GLY B N 1
ATOM 3723 C CA . GLY B 1 16 ? 22.281 14.766 -30.109 1 71.75 16 GLY B CA 1
ATOM 3724 C C . GLY B 1 16 ? 20.938 14.875 -29.406 1 71.75 16 GLY B C 1
ATOM 3725 O O . GLY B 1 16 ? 19.922 14.43 -29.922 1 71.75 16 GLY B O 1
ATOM 3726 N N . HIS B 1 17 ? 21.016 15.406 -28.188 1 79.88 17 HIS B N 1
ATOM 3727 C CA . HIS B 1 17 ? 19.781 15.523 -27.422 1 79.88 17 HIS B CA 1
ATOM 3728 C C . HIS B 1 17 ? 19.531 16.969 -27.016 1 79.88 17 HIS B C 1
ATOM 3730 O O . HIS B 1 17 ? 20.469 17.75 -26.859 1 79.88 17 HIS B O 1
ATOM 3736 N N . PRO B 1 18 ? 18.297 17.312 -26.875 1 81.06 18 PRO B N 1
ATOM 3737 C CA . PRO B 1 18 ? 18.016 18.656 -26.328 1 81.06 18 PRO B CA 1
ATOM 3738 C C . PRO B 1 18 ? 18.359 18.781 -24.859 1 81.06 18 PRO B C 1
ATOM 3740 O O . PRO B 1 18 ? 18.656 17.766 -24.203 1 81.06 18 PRO B O 1
ATOM 3743 N N . PHE B 1 19 ? 18.344 19.984 -24.422 1 86.38 19 PHE B N 1
ATOM 3744 C CA . PHE B 1 19 ? 18.531 20.188 -22.984 1 86.38 19 PHE B CA 1
ATOM 3745 C C . PHE B 1 19 ? 17.469 19.438 -22.188 1 86.38 19 PHE B C 1
ATOM 3747 O O . PHE B 1 19 ? 16.297 19.438 -22.547 1 86.38 19 PHE B O 1
ATOM 3754 N N . TRP B 1 20 ? 17.906 18.75 -21.141 1 87.69 20 TRP B N 1
ATOM 3755 C CA . TRP B 1 20 ? 17.031 17.938 -20.297 1 87.69 20 TRP B CA 1
ATOM 3756 C C . TRP B 1 20 ? 17.266 18.25 -18.812 1 87.69 20 TRP B C 1
ATOM 3758 O O . TRP B 1 20 ? 18.406 18.453 -18.391 1 87.69 20 TRP B O 1
ATOM 3768 N N . PRO B 1 21 ? 16.156 18.25 -18.125 1 87 21 PRO B N 1
ATOM 3769 C CA . PRO B 1 21 ? 16.359 18.5 -16.688 1 87 21 PRO B CA 1
ATOM 3770 C C . PRO B 1 21 ? 17.141 17.391 -16 1 87 21 PRO B C 1
ATOM 3772 O O . PRO B 1 21 ? 16.875 16.203 -16.25 1 87 21 PRO B O 1
ATOM 3775 N N . ALA B 1 22 ? 18.109 17.75 -15.219 1 86.31 22 ALA B N 1
ATOM 3776 C CA . ALA B 1 22 ? 18.953 16.812 -14.492 1 86.31 22 ALA B CA 1
ATOM 3777 C C . ALA B 1 22 ? 19.375 17.391 -13.148 1 86.31 22 ALA B C 1
ATOM 3779 O O . ALA B 1 22 ? 19.156 18.578 -12.875 1 86.31 22 ALA B O 1
ATOM 3780 N N . VAL B 1 23 ? 19.781 16.531 -12.312 1 86.25 23 VAL B N 1
ATOM 3781 C CA . VAL B 1 23 ? 20.375 16.969 -11.055 1 86.25 23 VAL B CA 1
ATOM 3782 C C . VAL B 1 23 ? 21.844 16.547 -10.992 1 86.25 23 VAL B C 1
ATOM 3784 O O . VAL B 1 23 ? 22.188 15.43 -11.391 1 86.25 23 VAL B O 1
ATOM 3787 N N . ILE B 1 24 ? 22.641 17.484 -10.547 1 82.38 24 ILE B N 1
ATOM 3788 C CA . ILE B 1 24 ? 24.062 17.188 -10.391 1 82.38 24 ILE B CA 1
ATOM 3789 C C . ILE B 1 24 ? 24.281 16.281 -9.188 1 82.38 24 ILE B C 1
ATOM 3791 O O . ILE B 1 24 ? 23.781 16.547 -8.094 1 82.38 24 ILE B O 1
ATOM 3795 N N . ILE B 1 25 ? 24.922 15.18 -9.43 1 79.12 25 ILE B N 1
ATOM 3796 C CA . ILE B 1 25 ? 25.188 14.242 -8.352 1 79.12 25 ILE B CA 1
ATOM 3797 C C . ILE B 1 25 ? 26.672 13.883 -8.328 1 79.12 25 ILE B C 1
ATOM 3799 O O . ILE B 1 25 ? 27.406 14.211 -9.266 1 79.12 25 ILE B O 1
ATOM 3803 N N . LYS B 1 26 ? 27.016 13.258 -7.176 1 73.38 26 LYS B N 1
ATOM 3804 C CA . LYS B 1 26 ? 28.359 12.68 -7.121 1 73.38 26 LYS B CA 1
ATOM 3805 C C . LYS B 1 26 ? 28.484 11.484 -8.062 1 73.38 26 LYS B C 1
ATOM 3807 O O . LYS B 1 26 ? 27.547 10.711 -8.219 1 73.38 26 LYS B O 1
ATOM 3812 N N . PRO B 1 27 ? 29.625 11.477 -8.773 1 65.94 27 PRO B N 1
ATOM 3813 C CA . PRO B 1 27 ? 29.797 10.328 -9.672 1 65.94 27 PRO B CA 1
ATOM 3814 C C . PRO B 1 27 ? 29.656 8.992 -8.953 1 65.94 27 PRO B C 1
ATOM 3816 O O . PRO B 1 27 ? 30.047 8.867 -7.789 1 65.94 27 PRO B O 1
ATOM 3819 N N . LEU B 1 28 ? 28.891 8.102 -9.531 1 57.75 28 LEU B N 1
ATOM 3820 C CA . LEU B 1 28 ? 28.609 6.789 -8.953 1 57.75 28 LEU B CA 1
ATOM 3821 C C . LEU B 1 28 ? 29.906 6.02 -8.719 1 57.75 28 LEU B C 1
ATOM 3823 O O . LEU B 1 28 ? 30 5.219 -7.781 1 57.75 28 LEU B O 1
ATOM 3827 N N . SER B 1 29 ? 30.906 6.125 -9.617 1 49.56 29 SER B N 1
ATOM 3828 C CA . SER B 1 29 ? 32.219 5.504 -9.453 1 49.56 29 SER B CA 1
ATOM 3829 C C . SER B 1 29 ? 33.281 6.527 -9.023 1 49.56 29 SER B C 1
ATOM 3831 O O . SER B 1 29 ? 33.312 7.641 -9.547 1 49.56 29 SER B O 1
ATOM 3833 N N . SER B 1 30 ? 33.781 6.523 -7.848 1 50.28 30 SER B N 1
ATOM 3834 C CA . SER B 1 30 ? 34.719 7.395 -7.145 1 50.28 30 SER B CA 1
ATOM 3835 C C . SER B 1 30 ? 35.812 7.902 -8.078 1 50.28 30 SER B C 1
ATOM 3837 O O . SER B 1 30 ? 36.375 8.984 -7.867 1 50.28 30 SER B O 1
ATOM 3839 N N . GLY B 1 31 ? 36.406 7.223 -8.977 1 50.94 31 GLY B N 1
ATOM 3840 C CA . GLY B 1 31 ? 37.719 7.516 -9.484 1 50.94 31 GLY B CA 1
ATOM 3841 C C . GLY B 1 31 ? 37.719 8.516 -10.625 1 50.94 31 GLY B C 1
ATOM 3842 O O . GLY B 1 31 ? 38.781 9.023 -11.016 1 50.94 31 GLY B O 1
ATOM 3843 N N . VAL B 1 32 ? 36.719 8.672 -11.375 1 50.81 32 VAL B N 1
ATOM 3844 C CA . VAL B 1 32 ? 36.969 9.445 -12.594 1 50.81 32 VAL B CA 1
ATOM 3845 C C . VAL B 1 32 ? 36.344 10.828 -12.453 1 50.81 32 VAL B C 1
ATOM 3847 O O . VAL B 1 32 ? 35.125 10.961 -12.281 1 50.81 32 VAL B O 1
ATOM 3850 N N . VAL B 1 33 ? 37.094 11.742 -11.906 1 57.56 33 VAL B N 1
ATOM 3851 C CA . VAL B 1 33 ? 36.688 13.133 -11.992 1 57.56 33 VAL B CA 1
ATOM 3852 C C . VAL B 1 33 ? 37.156 13.742 -13.305 1 57.56 33 VAL B C 1
ATOM 3854 O O . VAL B 1 33 ? 38.344 13.695 -13.617 1 57.56 33 VAL B O 1
ATOM 3857 N N . LYS B 1 34 ? 36.312 13.938 -14.148 1 61.06 34 LYS B N 1
ATOM 3858 C CA . LYS B 1 34 ? 36.656 14.578 -15.414 1 61.06 34 LYS B CA 1
ATOM 3859 C C . LYS B 1 34 ? 36.656 16.094 -15.281 1 61.06 34 LYS B C 1
ATOM 3861 O O . LYS B 1 34 ? 35.719 16.688 -14.719 1 61.06 34 LYS B O 1
ATOM 3866 N N . LYS B 1 35 ? 37.719 16.562 -15.594 1 68.56 35 LYS B N 1
ATOM 3867 C CA . LYS B 1 35 ? 37.906 18 -15.555 1 68.56 35 LYS B CA 1
ATOM 3868 C C . LYS B 1 35 ? 36.844 18.719 -16.375 1 68.56 35 LYS B C 1
ATOM 3870 O O . LYS B 1 35 ? 36.562 18.328 -17.516 1 68.56 35 LYS B O 1
ATOM 3875 N N . SER B 1 36 ? 36.094 19.719 -15.891 1 78.38 36 SER B N 1
ATOM 3876 C CA . SER B 1 36 ? 35.125 20.625 -16.531 1 78.38 36 SER B CA 1
ATOM 3877 C C . SER B 1 36 ? 33.844 19.891 -16.859 1 78.38 36 SER B C 1
ATOM 3879 O O . SER B 1 36 ? 33.125 20.281 -17.797 1 78.38 36 SER B O 1
ATOM 3881 N N . LYS B 1 37 ? 33.688 18.672 -16.25 1 83.62 37 LYS B N 1
ATOM 3882 C CA . LYS B 1 37 ? 32.438 17.953 -16.422 1 83.62 37 LYS B CA 1
ATOM 3883 C C . LYS B 1 37 ? 31.75 17.688 -15.086 1 83.62 37 LYS B C 1
ATOM 3885 O O . LYS B 1 37 ? 32.406 17.609 -14.055 1 83.62 37 LYS B O 1
ATOM 3890 N N . LYS B 1 38 ? 30.5 17.656 -15.047 1 85.19 38 LYS B N 1
ATOM 3891 C CA . LYS B 1 38 ? 29.703 17.281 -13.883 1 85.19 38 LYS B CA 1
ATOM 3892 C C . LYS B 1 38 ? 28.859 16.047 -14.18 1 85.19 38 LYS B C 1
ATOM 3894 O O . LYS B 1 38 ? 28.438 15.828 -15.312 1 85.19 38 LYS B O 1
ATOM 3899 N N . TYR B 1 39 ? 28.781 15.297 -13.156 1 82.5 39 TYR B N 1
ATOM 3900 C CA . TYR B 1 39 ? 27.953 14.102 -13.266 1 82.5 39 TYR B CA 1
ATOM 3901 C C . TYR B 1 39 ? 26.5 14.398 -12.898 1 82.5 39 TYR B C 1
ATOM 3903 O O . TYR B 1 39 ? 26.234 15.062 -11.891 1 82.5 39 TYR B O 1
ATOM 3911 N N . VAL B 1 40 ? 25.641 14.008 -13.844 1 83.88 40 VAL B N 1
ATOM 3912 C CA . VAL B 1 40 ? 24.25 14.359 -13.602 1 83.88 40 VAL B CA 1
ATOM 3913 C C . VAL B 1 40 ? 23.359 13.125 -13.766 1 83.88 40 VAL B C 1
ATOM 3915 O O . VAL B 1 40 ? 23.766 12.141 -14.391 1 83.88 40 VAL B O 1
ATOM 3918 N N . ILE B 1 41 ? 22.25 13.195 -13.086 1 81.62 41 ILE B N 1
ATOM 3919 C CA . ILE B 1 41 ? 21.172 12.258 -13.328 1 81.62 41 ILE B CA 1
ATOM 3920 C C . ILE B 1 41 ? 19.969 12.992 -13.914 1 81.62 41 ILE B C 1
ATOM 3922 O O . ILE B 1 41 ? 19.562 14.047 -13.406 1 81.62 41 ILE B O 1
ATOM 3926 N N . PHE B 1 42 ? 19.484 12.484 -14.992 1 81.5 42 PHE B N 1
ATOM 3927 C CA . PHE B 1 42 ? 18.391 13.141 -15.688 1 81.5 42 PHE B CA 1
ATOM 3928 C C . PHE B 1 42 ? 17.047 12.719 -15.094 1 81.5 42 PHE B C 1
ATOM 3930 O O . PHE B 1 42 ? 16.859 11.555 -14.727 1 81.5 42 PHE B O 1
ATOM 3937 N N . PHE B 1 43 ? 16.172 13.766 -14.945 1 82.06 43 PHE B N 1
ATOM 3938 C CA . PHE B 1 43 ? 14.812 13.492 -14.477 1 82.06 43 PHE B CA 1
ATOM 3939 C C . PHE B 1 43 ? 14.016 12.742 -15.531 1 82.06 43 PHE B C 1
ATOM 3941 O O . PHE B 1 43 ? 14.227 12.93 -16.734 1 82.06 43 PHE B O 1
ATOM 3948 N N . GLY B 1 44 ? 12.938 11.992 -15.047 1 66.81 44 GLY B N 1
ATOM 3949 C CA . GLY B 1 44 ? 12.086 11.25 -15.953 1 66.81 44 GLY B CA 1
ATOM 3950 C C . GLY B 1 44 ? 12.641 9.891 -16.312 1 66.81 44 GLY B C 1
ATOM 3951 O O . GLY B 1 44 ? 11.898 9 -16.75 1 66.81 44 GLY B O 1
ATOM 3952 N N . GLY B 1 45 ? 14 9.82 -16.156 1 59.44 45 GLY B N 1
ATOM 3953 C CA . GLY B 1 45 ? 14.703 8.578 -16.422 1 59.44 45 GLY B CA 1
ATOM 3954 C C . GLY B 1 45 ? 15.773 8.266 -15.391 1 59.44 45 GLY B C 1
ATOM 3955 O O . GLY B 1 45 ? 15.828 8.898 -14.336 1 59.44 45 GLY B O 1
ATOM 3956 N N . LYS B 1 46 ? 16.391 7.164 -15.477 1 54.75 46 LYS B N 1
ATOM 3957 C CA . LYS B 1 46 ? 17.469 6.766 -14.57 1 54.75 46 LYS B CA 1
ATOM 3958 C C . LYS B 1 46 ? 18.828 6.941 -15.219 1 54.75 46 LYS B C 1
ATOM 3960 O O . LYS B 1 46 ? 19.812 6.328 -14.789 1 54.75 46 LYS B O 1
ATOM 3965 N N . GLU B 1 47 ? 18.859 7.793 -16.172 1 65.38 47 GLU B N 1
ATOM 3966 C CA . GLU B 1 47 ? 20.125 7.938 -16.875 1 65.38 47 GLU B CA 1
ATOM 3967 C C . GLU B 1 47 ? 21.016 8.984 -16.219 1 65.38 47 GLU B C 1
ATOM 3969 O O . GLU B 1 47 ? 20.516 9.969 -15.664 1 65.38 47 GLU B O 1
ATOM 3974 N N . HIS B 1 48 ? 22.188 8.578 -16.078 1 75.5 48 HIS B N 1
ATOM 3975 C CA . HIS B 1 48 ? 23.188 9.508 -15.562 1 75.5 48 HIS B CA 1
ATOM 3976 C C . HIS B 1 48 ? 24.359 9.648 -16.531 1 75.5 48 HIS B C 1
ATOM 3978 O O . HIS B 1 48 ? 24.625 8.75 -17.328 1 75.5 48 HIS B O 1
ATOM 3984 N N . ALA B 1 49 ? 24.984 10.766 -16.625 1 76.69 49 ALA B N 1
ATOM 3985 C CA . ALA B 1 49 ? 26.094 11.016 -17.547 1 76.69 49 ALA B CA 1
ATOM 3986 C C . ALA B 1 49 ? 26.984 12.156 -17.047 1 76.69 49 ALA B C 1
ATOM 3988 O O . ALA B 1 49 ? 26.547 12.961 -16.219 1 76.69 49 ALA B O 1
ATOM 3989 N N . TRP B 1 50 ? 28.25 12.039 -17.516 1 80.88 50 TRP B N 1
ATOM 3990 C CA . TRP B 1 50 ? 29.109 13.211 -17.406 1 80.88 50 TRP B CA 1
ATOM 3991 C C . TRP B 1 50 ? 28.734 14.258 -18.453 1 80.88 50 TRP B C 1
ATOM 3993 O O . TRP B 1 50 ? 28.594 13.938 -19.641 1 80.88 50 TRP B O 1
ATOM 4003 N N . VAL B 1 51 ? 28.5 15.438 -18 1 85.19 51 VAL B N 1
ATOM 4004 C CA . VAL B 1 51 ? 28.156 16.531 -18.906 1 85.19 51 VAL B CA 1
ATOM 4005 C C . VAL B 1 51 ? 29.125 17.688 -18.703 1 85.19 51 VAL B C 1
ATOM 4007 O O . VAL B 1 51 ? 29.422 18.078 -17.562 1 85.19 51 VAL B O 1
ATOM 4010 N N . SER B 1 52 ? 29.703 18.188 -19.844 1 82.88 52 SER B N 1
ATOM 4011 C CA . SER B 1 52 ? 30.594 19.328 -19.781 1 82.88 52 SER B CA 1
ATOM 4012 C C . SER B 1 52 ? 29.906 20.531 -19.156 1 82.88 52 SER B C 1
ATOM 4014 O O . SER B 1 52 ? 28.719 20.766 -19.391 1 82.88 52 SER B O 1
ATOM 4016 N N . GLU B 1 53 ? 30.641 21.281 -18.453 1 86.06 53 GLU B N 1
ATOM 4017 C CA . GLU B 1 53 ? 30.094 22.453 -17.766 1 86.06 53 GLU B CA 1
ATOM 4018 C C . GLU B 1 53 ? 29.516 23.453 -18.75 1 86.06 53 GLU B C 1
ATOM 4020 O O . GLU B 1 53 ? 28.578 24.188 -18.438 1 86.06 53 GLU B O 1
ATOM 4025 N N . LYS B 1 54 ? 30.016 23.438 -19.969 1 82.06 54 LYS B N 1
ATOM 4026 C CA . LYS B 1 54 ? 29.5 24.344 -21 1 82.06 54 LYS B CA 1
ATOM 4027 C C . LYS B 1 54 ? 28.094 23.938 -21.438 1 82.06 54 LYS B C 1
ATOM 4029 O O . LYS B 1 54 ? 27.359 24.75 -21.984 1 82.06 54 LYS B O 1
ATOM 4034 N N . ASN B 1 55 ? 27.734 22.672 -21.172 1 87.25 55 ASN B N 1
ATOM 4035 C CA . ASN B 1 55 ? 26.438 22.156 -21.578 1 87.25 55 ASN B CA 1
ATOM 4036 C C . ASN B 1 55 ? 25.469 22.094 -20.406 1 87.25 55 ASN B C 1
ATOM 4038 O O . ASN B 1 55 ? 24.469 21.375 -20.453 1 87.25 55 ASN B O 1
ATOM 4042 N N . LEU B 1 56 ? 25.844 22.75 -19.391 1 88.38 56 LEU B N 1
ATOM 4043 C CA . LEU B 1 56 ? 24.969 22.859 -18.234 1 88.38 56 LEU B CA 1
ATOM 4044 C C . LEU B 1 56 ? 24.453 24.281 -18.078 1 88.38 56 LEU B C 1
ATOM 4046 O O . LEU B 1 56 ? 25.219 25.25 -18.188 1 88.38 56 LEU B O 1
ATOM 4050 N N . LEU B 1 57 ? 23.156 24.422 -17.906 1 85.12 57 LEU B N 1
ATOM 4051 C CA . LEU B 1 57 ? 22.531 25.719 -17.672 1 85.12 57 LEU B CA 1
ATOM 4052 C C . LEU B 1 57 ? 21.688 25.703 -16.406 1 85.12 57 LEU B C 1
ATOM 4054 O O . LEU B 1 57 ? 21.188 24.656 -16 1 85.12 57 LEU B O 1
ATOM 4058 N N . SER B 1 58 ? 21.594 26.859 -15.852 1 81.31 58 SER B N 1
ATOM 4059 C CA . SER B 1 58 ? 20.734 27.016 -14.695 1 81.31 58 SER B CA 1
ATOM 4060 C C . SER B 1 58 ? 19.281 26.688 -15.031 1 81.31 58 SER B C 1
ATOM 4062 O O . SER B 1 58 ? 18.766 27.141 -16.047 1 81.31 58 SER B O 1
ATOM 4064 N N . PHE B 1 59 ? 18.688 25.875 -14.156 1 85.44 59 PHE B N 1
ATOM 4065 C CA . PHE B 1 59 ? 17.328 25.406 -14.445 1 85.44 59 PHE B CA 1
ATOM 4066 C C . PHE B 1 59 ? 16.344 26.578 -14.414 1 85.44 59 PHE B C 1
ATOM 4068 O O . PHE B 1 59 ? 15.562 26.75 -15.352 1 85.44 59 PHE B O 1
ATOM 4075 N N . GLY B 1 60 ? 16.328 27.359 -13.383 1 75.62 60 GLY B N 1
ATOM 4076 C CA . GLY B 1 60 ? 15.383 28.453 -13.195 1 75.62 60 GLY B CA 1
ATOM 4077 C C . GLY B 1 60 ? 15.508 29.547 -14.242 1 75.62 60 GLY B C 1
ATOM 4078 O O . GLY B 1 60 ? 14.508 29.984 -14.805 1 75.62 60 GLY B O 1
ATOM 4079 N N . LYS B 1 61 ? 16.688 29.875 -14.625 1 72.75 61 LYS B N 1
ATOM 4080 C CA . LYS B 1 61 ? 16.938 31 -15.516 1 72.75 61 LYS B CA 1
ATOM 4081 C C . LYS B 1 61 ? 16.516 30.672 -16.953 1 72.75 61 LYS B C 1
ATOM 4083 O O . LYS B 1 61 ? 16.109 31.562 -17.688 1 72.75 61 LYS B O 1
ATOM 4088 N N . ASN B 1 62 ? 16.609 29.406 -17.297 1 74.88 62 ASN B N 1
ATOM 4089 C CA . ASN B 1 62 ? 16.344 29.031 -18.688 1 74.88 62 ASN B CA 1
ATOM 4090 C C . ASN B 1 62 ? 15.062 28.219 -18.812 1 74.88 62 ASN B C 1
ATOM 4092 O O . ASN B 1 62 ? 14.836 27.562 -19.844 1 74.88 62 ASN B O 1
ATOM 4096 N N . TYR B 1 63 ? 14.344 28.25 -17.734 1 80.25 63 TYR B N 1
ATOM 4097 C CA . TYR B 1 63 ? 13.164 27.391 -17.703 1 80.25 63 TYR B CA 1
ATOM 4098 C C . TYR B 1 63 ? 12.203 27.719 -18.828 1 80.25 63 TYR B C 1
ATOM 4100 O O . TYR B 1 63 ? 11.719 26.828 -19.531 1 80.25 63 TYR B O 1
ATOM 4108 N N . GLU B 1 64 ? 11.883 28.938 -19.062 1 73.12 64 GLU B N 1
ATOM 4109 C CA . GLU B 1 64 ? 10.898 29.344 -20.062 1 73.12 64 GLU B CA 1
ATOM 4110 C C . GLU B 1 64 ? 11.336 28.969 -21.469 1 73.12 64 GLU B C 1
ATOM 4112 O O . GLU B 1 64 ? 10.516 28.531 -22.281 1 73.12 64 GLU B O 1
ATOM 4117 N N . ALA B 1 65 ? 12.57 29.125 -21.688 1 73.44 65 ALA B N 1
ATOM 4118 C CA . ALA B 1 65 ? 13.102 28.875 -23.031 1 73.44 65 ALA B CA 1
ATOM 4119 C C . ALA B 1 65 ? 13.203 27.375 -23.312 1 73.44 65 ALA B C 1
ATOM 4121 O O . ALA B 1 65 ? 13 26.938 -24.453 1 73.44 65 ALA B O 1
ATOM 4122 N N . LEU B 1 66 ? 13.438 26.594 -22.25 1 78.56 66 LEU B N 1
ATOM 4123 C CA . LEU B 1 66 ? 13.805 25.219 -22.5 1 78.56 66 LEU B CA 1
ATOM 4124 C C . LEU B 1 66 ? 12.664 24.266 -22.125 1 78.56 66 LEU B C 1
ATOM 4126 O O . LEU B 1 66 ? 12.719 23.078 -22.422 1 78.56 66 LEU B O 1
ATOM 4130 N N . SER B 1 67 ? 11.68 24.859 -21.484 1 76.25 67 SER B N 1
ATOM 4131 C CA . SER B 1 67 ? 10.594 24 -21.016 1 76.25 67 SER B CA 1
ATOM 4132 C C . SER B 1 67 ? 9.516 23.859 -22.078 1 76.25 67 SER B C 1
ATOM 4134 O O . SER B 1 67 ? 8.43 23.359 -21.812 1 76.25 67 SER B O 1
ATOM 4136 N N . LYS B 1 68 ? 9.75 24.234 -23.219 1 67.56 68 LYS B N 1
ATOM 4137 C CA . LYS B 1 68 ? 8.711 24.312 -24.234 1 67.56 68 LYS B CA 1
ATOM 4138 C C . LYS B 1 68 ? 8.578 23 -25 1 67.56 68 LYS B C 1
ATOM 4140 O O . LYS B 1 68 ? 7.699 22.859 -25.844 1 67.56 68 LYS B O 1
ATOM 4145 N N . HIS B 1 69 ? 9.336 22.109 -24.625 1 66.94 69 HIS B N 1
ATOM 4146 C CA . HIS B 1 69 ? 9.242 20.844 -25.359 1 66.94 69 HIS B CA 1
ATOM 4147 C C . HIS B 1 69 ? 7.98 20.094 -24.984 1 66.94 69 HIS B C 1
ATOM 4149 O O . HIS B 1 69 ? 7.613 20.016 -23.797 1 66.94 69 HIS B O 1
ATOM 4155 N N . LYS B 1 70 ? 7.219 19.609 -25.922 1 60.22 70 LYS B N 1
ATOM 4156 C CA . LYS B 1 70 ? 5.879 19.062 -25.734 1 60.22 70 LYS B CA 1
ATOM 4157 C C . LYS B 1 70 ? 5.926 17.547 -25.609 1 60.22 70 LYS B C 1
ATOM 4159 O O . LYS B 1 70 ? 4.906 16.906 -25.328 1 60.22 70 LYS B O 1
ATOM 4164 N N . LYS B 1 71 ? 7.145 17.047 -25.594 1 65.44 71 LYS B N 1
ATOM 4165 C CA . LYS B 1 71 ? 7.23 15.586 -25.484 1 65.44 71 LYS B CA 1
ATOM 4166 C C . LYS B 1 71 ? 6.848 15.117 -24.078 1 65.44 71 LYS B C 1
ATOM 4168 O O . LYS B 1 71 ? 7.16 15.781 -23.094 1 65.44 71 LYS B O 1
ATOM 4173 N N . VAL B 1 72 ? 6.168 14.102 -24.031 1 64.69 72 VAL B N 1
ATOM 4174 C CA . VAL B 1 72 ? 5.609 13.57 -22.797 1 64.69 72 VAL B CA 1
ATOM 4175 C C . VAL B 1 72 ? 6.73 13.32 -21.797 1 64.69 72 VAL B C 1
ATOM 4177 O O . VAL B 1 72 ? 6.613 13.688 -20.625 1 64.69 72 VAL B O 1
ATOM 4180 N N . ASN B 1 73 ? 7.797 12.727 -22.266 1 69.44 73 ASN B N 1
ATOM 4181 C CA . ASN B 1 73 ? 8.898 12.422 -21.359 1 69.44 73 ASN B CA 1
ATOM 4182 C C . ASN B 1 73 ? 9.516 13.695 -20.781 1 69.44 73 ASN B C 1
ATOM 4184 O O . ASN B 1 73 ? 9.977 13.703 -19.641 1 69.44 73 ASN B O 1
ATOM 4188 N N . PHE B 1 74 ? 9.445 14.625 -21.625 1 77.88 74 PHE B N 1
ATOM 4189 C CA . PHE B 1 74 ? 9.977 15.906 -21.172 1 77.88 74 PHE B CA 1
ATOM 4190 C C . PHE B 1 74 ? 9.062 16.531 -20.125 1 77.88 74 PHE B C 1
ATOM 4192 O O . PHE B 1 74 ? 9.539 17.062 -19.109 1 77.88 74 PHE B O 1
ATOM 4199 N N . GLN B 1 75 ? 7.828 16.344 -20.297 1 73.75 75 GLN B N 1
ATOM 4200 C CA . GLN B 1 75 ? 6.871 16.844 -19.312 1 73.75 75 GLN B CA 1
ATOM 4201 C C . GLN B 1 75 ? 6.988 16.094 -17.984 1 73.75 75 GLN B C 1
ATOM 4203 O O . GLN B 1 75 ? 6.879 16.688 -16.922 1 73.75 75 GLN B O 1
ATOM 4208 N N . ILE B 1 76 ? 7.211 14.93 -18.125 1 74.06 76 ILE B N 1
ATOM 4209 C CA . ILE B 1 76 ? 7.438 14.109 -16.938 1 74.06 76 ILE B CA 1
ATOM 4210 C C . ILE B 1 76 ? 8.664 14.609 -16.188 1 74.06 76 ILE B C 1
ATOM 4212 O O . ILE B 1 76 ? 8.641 14.75 -14.961 1 74.06 76 ILE B O 1
ATOM 4216 N N . ALA B 1 77 ? 9.648 14.828 -17.016 1 80.56 77 ALA B N 1
ATOM 4217 C CA . ALA B 1 77 ? 10.883 15.312 -16.422 1 80.56 77 ALA B CA 1
ATOM 4218 C C . ALA B 1 77 ? 10.656 16.641 -15.711 1 80.56 77 ALA B C 1
ATOM 4220 O O . ALA B 1 77 ? 11.133 16.844 -14.586 1 80.56 77 ALA B O 1
ATOM 4221 N N . LEU B 1 78 ? 9.883 17.422 -16.328 1 80.75 78 LEU B N 1
ATOM 4222 C CA . LEU B 1 78 ? 9.633 18.734 -15.742 1 80.75 78 LEU B CA 1
ATOM 4223 C C . LEU B 1 78 ? 8.797 18.609 -14.469 1 80.75 78 LEU B C 1
ATOM 4225 O O . LEU B 1 78 ? 9.078 19.266 -13.469 1 80.75 78 LEU B O 1
ATOM 4229 N N . LYS B 1 79 ? 7.875 17.75 -14.555 1 75.94 79 LYS B N 1
ATOM 4230 C CA . LYS B 1 79 ? 7.051 17.516 -13.375 1 75.94 79 LYS B CA 1
ATOM 4231 C C . LYS B 1 79 ? 7.871 16.891 -12.25 1 75.94 79 LYS B C 1
ATOM 4233 O O . LYS B 1 79 ? 7.68 17.203 -11.078 1 75.94 79 LYS B O 1
ATOM 4238 N N . ALA B 1 80 ? 8.688 16.016 -12.664 1 76.62 80 ALA B N 1
ATOM 4239 C CA . ALA B 1 80 ? 9.562 15.375 -11.695 1 76.62 80 ALA B CA 1
ATOM 4240 C C . ALA B 1 80 ? 10.461 16.406 -11.008 1 76.62 80 ALA B C 1
ATOM 4242 O O . ALA B 1 80 ? 10.695 16.328 -9.797 1 76.62 80 ALA B O 1
ATOM 4243 N N . VAL B 1 81 ? 10.883 17.312 -11.797 1 80.75 81 VAL B N 1
ATOM 4244 C CA . VAL B 1 81 ? 11.719 18.375 -11.234 1 80.75 81 VAL B CA 1
ATOM 4245 C C . VAL B 1 81 ? 10.922 19.156 -10.203 1 80.75 81 VAL B C 1
ATOM 4247 O O . VAL B 1 81 ? 11.43 19.453 -9.117 1 80.75 81 VAL B O 1
ATOM 4250 N N . ALA B 1 82 ? 9.734 19.391 -10.602 1 75.38 82 ALA B N 1
ATOM 4251 C CA . ALA B 1 82 ? 8.891 20.156 -9.688 1 75.38 82 ALA B CA 1
ATOM 4252 C C . ALA B 1 82 ? 8.695 19.406 -8.367 1 75.38 82 ALA B C 1
ATOM 4254 O O . ALA B 1 82 ? 8.797 20 -7.293 1 75.38 82 ALA B O 1
ATOM 4255 N N . LYS B 1 83 ? 8.484 18.25 -8.523 1 72.19 83 LYS B N 1
ATOM 4256 C CA . LYS B 1 83 ? 8.305 17.422 -7.332 1 72.19 83 LYS B CA 1
ATOM 4257 C C . LYS B 1 83 ? 9.594 17.344 -6.512 1 72.19 83 LYS B C 1
ATOM 4259 O O . LYS B 1 83 ? 9.555 17.453 -5.285 1 72.19 83 LYS B O 1
ATOM 4264 N N . TYR B 1 84 ? 10.641 17.109 -7.211 1 73.88 84 TYR B N 1
ATOM 4265 C CA . TYR B 1 84 ? 11.953 17.062 -6.566 1 73.88 84 TYR B CA 1
ATOM 4266 C C . TYR B 1 84 ? 12.234 18.344 -5.801 1 73.88 84 TYR B C 1
ATOM 4268 O O . TYR B 1 84 ? 12.641 18.312 -4.637 1 73.88 84 TYR B O 1
ATOM 4276 N N . GLN B 1 85 ? 11.953 19.391 -6.402 1 71.12 85 GLN B N 1
ATOM 4277 C CA . GLN B 1 85 ? 12.242 20.672 -5.789 1 71.12 85 GLN B CA 1
ATOM 4278 C C . GLN B 1 85 ? 11.32 20.938 -4.605 1 71.12 85 GLN B C 1
ATOM 4280 O O . GLN B 1 85 ? 11.734 21.516 -3.6 1 71.12 85 GLN B O 1
ATOM 4285 N N . ASN B 1 86 ? 10.172 20.453 -4.773 1 65.56 86 ASN B N 1
ATOM 4286 C CA . ASN B 1 86 ? 9.227 20.594 -3.672 1 65.56 86 ASN B CA 1
ATOM 4287 C C . ASN B 1 86 ? 9.672 19.812 -2.439 1 65.56 86 ASN B C 1
ATOM 4289 O O . ASN B 1 86 ? 9.586 20.312 -1.315 1 65.56 86 ASN B O 1
ATOM 4293 N N . ILE B 1 87 ? 10.117 18.672 -2.727 1 63.81 87 ILE B N 1
ATOM 4294 C CA . ILE B 1 87 ? 10.586 17.828 -1.636 1 63.81 87 ILE B CA 1
ATOM 4295 C C . ILE B 1 87 ? 11.82 18.453 -0.987 1 63.81 87 ILE B C 1
ATOM 4297 O O . ILE B 1 87 ? 11.938 18.484 0.241 1 63.81 87 ILE B O 1
ATOM 4301 N N . GLN B 1 88 ? 12.656 18.922 -1.804 1 63.09 88 GLN B N 1
ATOM 4302 C CA . GLN B 1 88 ? 13.844 19.578 -1.281 1 63.09 88 GLN B CA 1
ATOM 4303 C C . GLN B 1 88 ? 13.477 20.797 -0.431 1 63.09 88 GLN B C 1
ATOM 4305 O O . GLN B 1 88 ? 14.086 21.047 0.612 1 63.09 88 GLN B O 1
ATOM 4310 N N . LYS B 1 89 ? 12.5 21.438 -0.948 1 61.62 89 LYS B N 1
ATOM 4311 C CA . LYS B 1 89 ? 12.031 22.625 -0.224 1 61.62 89 LYS B CA 1
ATOM 4312 C C . LYS B 1 89 ? 11.422 22.234 1.121 1 61.62 89 LYS B C 1
ATOM 4314 O O . LYS B 1 89 ? 11.617 22.922 2.121 1 61.62 89 LYS B O 1
ATOM 4319 N N . PHE B 1 90 ? 10.797 21.188 0.906 1 54.91 90 PHE B N 1
ATOM 4320 C CA . PHE B 1 90 ? 10.141 20.719 2.119 1 54.91 90 PHE B CA 1
ATOM 4321 C C . PHE B 1 90 ? 11.156 20.234 3.141 1 54.91 90 PHE B C 1
ATOM 4323 O O . PHE B 1 90 ? 11.031 20.516 4.332 1 54.91 90 PHE B O 1
ATOM 4330 N N . GLN B 1 91 ? 12.078 19.422 2.623 1 55.62 91 GLN B N 1
ATOM 4331 C CA . GLN B 1 91 ? 13.078 18.844 3.518 1 55.62 91 GLN B CA 1
ATOM 4332 C C . GLN B 1 91 ? 14.133 19.875 3.904 1 55.62 91 GLN B C 1
ATOM 4334 O O . GLN B 1 91 ? 14.938 19.641 4.801 1 55.62 91 GLN B O 1
ATOM 4339 N N . ASN B 1 92 ? 13.922 21.062 3.451 1 48.84 92 ASN B N 1
ATOM 4340 C CA . ASN B 1 92 ? 14.836 22.172 3.701 1 48.84 92 ASN B CA 1
ATOM 4341 C C . ASN B 1 92 ? 16.297 21.719 3.602 1 48.84 92 ASN B C 1
ATOM 4343 O O . ASN B 1 92 ? 17.141 22.188 4.371 1 48.84 92 ASN B O 1
ATOM 4347 N N . GLU B 1 93 ? 16.562 20.453 3.119 1 50.53 93 GLU B N 1
ATOM 4348 C CA . GLU B 1 93 ? 17.938 19.984 2.988 1 50.53 93 GLU B CA 1
ATOM 4349 C C . GLU B 1 93 ? 18.281 19.672 1.535 1 50.53 93 GLU B C 1
ATOM 4351 O O . GLU B 1 93 ? 17.453 19.141 0.796 1 50.53 93 GLU B O 1
ATOM 4356 N N . ASN B 1 94 ? 19.188 20.484 1.046 1 48.19 94 ASN B N 1
ATOM 4357 C CA . ASN B 1 94 ? 19.781 20.031 -0.199 1 48.19 94 ASN B CA 1
ATOM 4358 C C . ASN B 1 94 ? 20.438 18.656 -0.03 1 48.19 94 ASN B C 1
ATOM 4360 O O . ASN B 1 94 ? 21.484 18.531 0.598 1 48.19 94 ASN B O 1
ATOM 4364 N N . ASN B 1 95 ? 19.672 17.703 -0.119 1 50.28 95 ASN B N 1
ATOM 4365 C CA . ASN B 1 95 ? 20.234 16.359 0.036 1 50.28 95 ASN B CA 1
ATOM 4366 C C . ASN B 1 95 ? 21.469 16.156 -0.839 1 50.28 95 ASN B C 1
ATOM 4368 O O . ASN B 1 95 ? 21.391 16.297 -2.062 1 50.28 95 ASN B O 1
ATOM 4372 N N . GLN B 1 96 ? 22.562 16.156 -0.177 1 56.16 96 GLN B N 1
ATOM 4373 C CA . GLN B 1 96 ? 23.812 15.961 -0.897 1 56.16 96 GLN B CA 1
ATOM 4374 C C . GLN B 1 96 ? 24.203 14.492 -0.935 1 56.16 96 GLN B C 1
ATOM 4376 O O . GLN B 1 96 ? 25.156 14.109 -1.613 1 56.16 96 GLN B O 1
ATOM 4381 N N . ASP B 1 97 ? 23.438 13.758 -0.342 1 56.22 97 ASP B N 1
ATOM 4382 C CA . ASP B 1 97 ? 23.766 12.336 -0.376 1 56.22 97 ASP B CA 1
ATOM 4383 C C . ASP B 1 97 ? 23.328 11.703 -1.693 1 56.22 97 ASP B C 1
ATOM 4385 O O . ASP B 1 97 ? 22.156 11.773 -2.059 1 56.22 97 ASP B O 1
ATOM 4389 N N . LEU B 1 98 ? 24.281 11.211 -2.367 1 56.62 98 LEU B N 1
ATOM 4390 C CA . LEU B 1 98 ? 24.094 10.633 -3.691 1 56.62 98 LEU B CA 1
ATOM 4391 C C . LEU B 1 98 ? 22.922 9.656 -3.697 1 56.62 98 LEU B C 1
ATOM 4393 O O . LEU B 1 98 ? 22.047 9.742 -4.559 1 56.62 98 LEU B O 1
ATOM 4397 N N . ASN B 1 99 ? 22.984 8.82 -2.674 1 54.19 99 ASN B N 1
ATOM 4398 C CA . ASN B 1 99 ? 21.984 7.758 -2.668 1 54.19 99 ASN B CA 1
ATOM 4399 C C . ASN B 1 99 ? 20.578 8.312 -2.443 1 54.19 99 ASN B C 1
ATOM 4401 O O . ASN B 1 99 ? 19.625 7.852 -3.068 1 54.19 99 ASN B O 1
ATOM 4405 N N . GLU B 1 100 ? 20.578 9.328 -1.753 1 58.62 100 GLU B N 1
ATOM 4406 C CA . GLU B 1 100 ? 19.281 9.93 -1.46 1 58.62 100 GLU B CA 1
ATOM 4407 C C . GLU B 1 100 ? 18.734 10.68 -2.672 1 58.62 100 GLU B C 1
ATOM 4409 O O . GLU B 1 100 ? 17.531 10.609 -2.963 1 58.62 100 GLU B O 1
ATOM 4414 N N . ILE B 1 101 ? 19.641 11.344 -3.33 1 62.91 101 ILE B N 1
ATOM 4415 C CA . ILE B 1 101 ? 19.219 12.102 -4.508 1 62.91 101 ILE B CA 1
ATOM 4416 C C . ILE B 1 101 ? 18.766 11.141 -5.602 1 62.91 101 ILE B C 1
ATOM 4418 O O . ILE B 1 101 ? 17.719 11.352 -6.219 1 62.91 101 ILE B O 1
ATOM 4422 N N . LEU B 1 102 ? 19.516 10.102 -5.672 1 59.34 102 LEU B N 1
ATOM 4423 C CA . LEU B 1 102 ? 19.172 9.109 -6.688 1 59.34 102 LEU B CA 1
ATOM 4424 C C . LEU B 1 102 ? 17.797 8.492 -6.418 1 59.34 102 LEU B C 1
ATOM 4426 O O . LEU B 1 102 ? 16.984 8.383 -7.332 1 59.34 102 LEU B O 1
ATOM 4430 N N . LEU B 1 103 ? 17.688 8.25 -5.223 1 58.12 103 LEU B N 1
ATOM 4431 C CA . LEU B 1 103 ? 16.422 7.648 -4.848 1 58.12 103 LEU B CA 1
ATOM 4432 C C . LEU B 1 103 ? 15.266 8.625 -5.047 1 58.12 103 LEU B C 1
ATOM 4434 O O . LEU B 1 103 ? 14.203 8.25 -5.543 1 58.12 103 LEU B O 1
ATOM 4438 N N . LEU B 1 104 ? 15.555 9.797 -4.676 1 63.5 104 LEU B N 1
ATOM 4439 C CA . LEU B 1 104 ? 14.516 10.812 -4.781 1 63.5 104 LEU B CA 1
ATOM 4440 C C . LEU B 1 104 ? 14.172 11.094 -6.238 1 63.5 104 LEU B C 1
ATOM 4442 O O . LEU B 1 104 ? 13 11.227 -6.594 1 63.5 104 LEU B O 1
ATOM 4446 N N . VAL B 1 105 ? 15.188 11.227 -7 1 64.88 105 VAL B N 1
ATOM 4447 C CA . VAL B 1 105 ? 14.961 11.5 -8.414 1 64.88 105 VAL B CA 1
ATOM 4448 C C . VAL B 1 105 ? 14.156 10.359 -9.039 1 64.88 105 VAL B C 1
ATOM 4450 O O . VAL B 1 105 ? 13.234 10.602 -9.82 1 64.88 105 VAL B O 1
ATOM 4453 N N . CYS B 1 106 ? 14.477 9.25 -8.555 1 59.66 106 CYS B N 1
ATOM 4454 C CA . CYS B 1 106 ? 13.758 8.094 -9.055 1 59.66 106 CYS B CA 1
ATOM 4455 C C . CYS B 1 106 ? 12.297 8.117 -8.602 1 59.66 106 CYS B C 1
ATOM 4457 O O . CYS B 1 106 ? 11.391 7.879 -9.398 1 59.66 106 CYS B O 1
ATOM 4459 N N . GLU B 1 107 ? 12.211 8.469 -7.453 1 61.12 107 GLU B N 1
ATOM 4460 C CA . GLU B 1 107 ? 10.867 8.484 -6.875 1 61.12 107 GLU B CA 1
ATOM 4461 C C . GLU B 1 107 ? 10 9.555 -7.52 1 61.12 107 GLU B C 1
ATOM 4463 O O . GLU B 1 107 ? 8.859 9.289 -7.906 1 61.12 107 GLU B O 1
ATOM 4468 N N . VAL B 1 108 ? 10.562 10.758 -7.586 1 64.75 108 VAL B N 1
ATOM 4469 C CA . VAL B 1 108 ? 9.773 11.867 -8.102 1 64.75 108 VAL B CA 1
ATOM 4470 C C . VAL B 1 108 ? 9.508 11.656 -9.594 1 64.75 108 VAL B C 1
ATOM 4472 O O . VAL B 1 108 ? 8.461 12.062 -10.102 1 64.75 108 VAL B O 1
ATOM 4475 N N . SER B 1 109 ? 10.461 11.102 -10.227 1 61.78 109 SER B N 1
ATOM 4476 C CA . SER B 1 109 ? 10.266 10.828 -11.648 1 61.78 109 SER B CA 1
ATOM 4477 C C . SER B 1 109 ? 9.148 9.812 -11.867 1 61.78 109 SER B C 1
ATOM 4479 O O . SER B 1 109 ? 8.336 9.969 -12.781 1 61.78 109 SER B O 1
ATOM 4481 N N . ASN B 1 110 ? 9.141 8.938 -10.914 1 58.72 110 ASN B N 1
ATOM 4482 C CA . ASN B 1 110 ? 8.078 7.941 -10.984 1 58.72 110 ASN B CA 1
ATOM 4483 C C . ASN B 1 110 ? 6.711 8.555 -10.672 1 58.72 110 ASN B C 1
ATOM 4485 O O . ASN B 1 110 ? 5.727 8.266 -11.352 1 58.72 110 ASN B O 1
ATOM 4489 N N . GLU B 1 111 ? 6.727 9.406 -9.75 1 60.91 111 GLU B N 1
ATOM 4490 C CA . GLU B 1 111 ? 5.488 10.078 -9.375 1 60.91 111 GLU B CA 1
ATOM 4491 C C . GLU B 1 111 ? 5.016 11.031 -10.469 1 60.91 111 GLU B C 1
ATOM 4493 O O . GLU B 1 111 ? 3.82 11.102 -10.766 1 60.91 111 GLU B O 1
ATOM 4498 N N . ALA B 1 112 ? 5.906 11.906 -10.906 1 61.19 112 ALA B N 1
ATOM 4499 C CA . ALA B 1 112 ? 5.586 12.844 -11.984 1 61.19 112 ALA B CA 1
ATOM 4500 C C . ALA B 1 112 ? 5.039 12.109 -13.203 1 61.19 112 ALA B C 1
ATOM 4502 O O . ALA B 1 112 ? 4.105 12.578 -13.852 1 61.19 112 ALA B O 1
ATOM 4503 N N . LYS B 1 113 ? 5.637 11.141 -13.367 1 57.12 113 LYS B N 1
ATOM 4504 C CA . LYS B 1 113 ? 5.172 10.305 -14.469 1 57.12 113 LYS B CA 1
ATOM 4505 C C . LYS B 1 113 ? 3.721 9.875 -14.266 1 57.12 113 LYS B C 1
ATOM 4507 O O . LYS B 1 113 ? 2.906 9.969 -15.18 1 57.12 113 LYS B O 1
ATOM 4512 N N . ASP B 1 114 ? 3.395 9.711 -13.055 1 55.22 114 ASP B N 1
ATOM 4513 C CA . ASP B 1 114 ? 2.031 9.336 -12.688 1 55.22 114 ASP B CA 1
ATOM 4514 C C . ASP B 1 114 ? 1.079 10.523 -12.852 1 55.22 114 ASP B C 1
ATOM 4516 O O . ASP B 1 114 ? -0.045 10.359 -13.336 1 55.22 114 ASP B O 1
ATOM 4520 N N . GLU B 1 115 ? 1.484 11.703 -12.414 1 55.66 115 GLU B N 1
ATOM 4521 C CA . GLU B 1 115 ? 0.662 12.906 -12.422 1 55.66 115 GLU B CA 1
ATOM 4522 C C . GLU B 1 115 ? 0.448 13.422 -13.844 1 55.66 115 GLU B C 1
ATOM 4524 O O . GLU B 1 115 ? -0.659 13.828 -14.203 1 55.66 115 GLU B O 1
ATOM 4529 N N . VAL B 1 116 ? 1.532 13.727 -14.547 1 51.66 116 VAL B N 1
ATOM 4530 C CA . VAL B 1 116 ? 1.458 14.312 -15.883 1 51.66 116 VAL B CA 1
ATOM 4531 C C . VAL B 1 116 ? 0.664 13.391 -16.797 1 51.66 116 VAL B C 1
ATOM 4533 O O . VAL B 1 116 ? -0.129 13.852 -17.625 1 51.66 116 VAL B O 1
ATOM 4536 N N . LEU B 1 117 ? 0.747 12.477 -16.453 1 44.03 117 LEU B N 1
ATOM 4537 C CA . LEU B 1 117 ? 0.003 11.523 -17.266 1 44.03 117 LEU B CA 1
ATOM 4538 C C . LEU B 1 117 ? -1.428 11.375 -16.75 1 44.03 117 LEU B C 1
ATOM 4540 O O . LEU B 1 117 ? -2.336 11.062 -17.531 1 44.03 117 LEU B O 1
ATOM 4544 N N . HIS B 1 118 ? -1.843 11.969 -15.461 1 40.78 118 HIS B N 1
ATOM 4545 C CA . HIS B 1 118 ? -3.184 12.031 -14.898 1 40.78 118 HIS B CA 1
ATOM 4546 C C . HIS B 1 118 ? -3.865 13.352 -15.242 1 40.78 118 HIS B C 1
ATOM 4548 O O . HIS B 1 118 ? -5.09 13.414 -15.375 1 40.78 118 HIS B O 1
ATOM 4554 N N . VAL B 1 119 ? -3.537 14.742 -15.086 1 34.72 119 VAL B N 1
ATOM 4555 C CA . VAL B 1 119 ? -4.215 16.016 -15.328 1 34.72 119 VAL B CA 1
ATOM 4556 C C . VAL B 1 119 ? -4.848 16 -16.719 1 34.72 119 VAL B C 1
ATOM 4558 O O . VAL B 1 119 ? -5.914 16.578 -16.922 1 34.72 119 VAL B O 1
ATOM 4561 N N . GLN B 1 120 ? -4.527 15.656 -17.703 1 30.72 120 GLN B N 1
ATOM 4562 C CA . GLN B 1 120 ? -5.277 15.812 -18.938 1 30.72 120 GLN B CA 1
ATOM 4563 C C . GLN B 1 120 ? -6.551 14.977 -18.922 1 30.72 120 GLN B C 1
ATOM 4565 O O . GLN B 1 120 ? -7.48 15.227 -19.688 1 30.72 120 GLN B O 1
ATOM 4570 N N . SER B 1 121 ? -6.723 14.125 -18.125 1 26.31 121 SER B N 1
ATOM 4571 C CA . SER B 1 121 ? -7.82 13.188 -18.344 1 26.31 121 SER B CA 1
ATOM 4572 C C . SER B 1 121 ? -9.07 13.617 -17.594 1 26.31 121 SER B C 1
ATOM 4574 O O . SER B 1 121 ? -10.188 13.305 -18 1 26.31 121 SER B O 1
ATOM 4576 N N . PHE B 1 122 ? -9.094 14.203 -16.391 1 26.66 122 PHE B N 1
ATOM 4577 C CA . PHE B 1 122 ? -10.25 13.805 -15.594 1 26.66 122 PHE B CA 1
ATOM 4578 C C . PHE B 1 122 ? -11.383 14.812 -15.758 1 26.66 122 PHE B C 1
ATOM 4580 O O . PHE B 1 122 ? -12.016 15.211 -14.781 1 26.66 122 PHE B O 1
ATOM 4587 N N . SER B 1 123 ? -11.594 15.617 -16.672 1 24.75 123 SER B N 1
ATOM 4588 C CA . SER B 1 123 ? -12.867 16.312 -16.484 1 24.75 123 SER B CA 1
ATOM 4589 C C . SER B 1 123 ? -14.047 15.352 -16.688 1 24.75 123 SER B C 1
ATOM 4591 O O . SER B 1 123 ? -14.344 14.945 -17.812 1 24.75 123 SER B O 1
ATOM 4593 N N . CYS B 1 124 ? -14.242 14.43 -15.914 1 22.83 124 CYS B N 1
ATOM 4594 C CA . CYS B 1 124 ? -15.492 13.695 -16.062 1 22.83 124 CYS B CA 1
ATOM 4595 C C . CYS B 1 124 ? -16.688 14.617 -15.875 1 22.83 124 CYS B C 1
ATOM 4597 O O . CYS B 1 124 ? -16.984 15.055 -14.758 1 22.83 124 CYS B O 1
ATOM 4599 N N . ASN B 1 125 ? -17.094 15.367 -16.781 1 23.34 125 ASN B N 1
ATOM 4600 C CA . ASN B 1 125 ? -18.344 16.109 -16.797 1 23.34 125 ASN B CA 1
ATOM 4601 C C . ASN B 1 125 ? -19.547 15.172 -16.641 1 23.34 125 ASN B C 1
ATOM 4603 O O . ASN B 1 125 ? -19.844 14.367 -17.531 1 23.34 125 ASN B O 1
ATOM 4607 N N . PHE B 1 126 ? -19.844 14.711 -15.484 1 23.05 126 PHE B N 1
ATOM 4608 C CA . PHE B 1 126 ? -21.156 14.125 -15.25 1 23.05 126 PHE B CA 1
ATOM 4609 C C . PHE B 1 126 ? -22.266 15.047 -15.758 1 23.05 126 PHE B C 1
ATOM 4611 O O . PHE B 1 126 ? -22.141 16.281 -15.688 1 23.05 126 PHE B O 1
ATOM 4618 N N . PRO B 1 127 ? -23.031 14.625 -16.578 1 22.95 127 PRO B N 1
ATOM 4619 C CA . PRO B 1 127 ? -24.125 15.492 -17.031 1 22.95 127 PRO B CA 1
ATOM 4620 C C . PRO B 1 127 ? -24.844 16.172 -15.859 1 22.95 127 PRO B C 1
ATOM 4622 O O . PRO B 1 127 ? -24.75 15.711 -14.719 1 22.95 127 PRO B O 1
ATOM 4625 N N . ASP B 1 128 ? -25.422 17.281 -16.125 1 22.25 128 ASP B N 1
ATOM 4626 C CA . ASP B 1 128 ? -26.281 18.25 -15.461 1 22.25 128 ASP B CA 1
ATOM 4627 C C . ASP B 1 128 ? -27.484 17.578 -14.828 1 22.25 128 ASP B C 1
ATOM 4629 O O . ASP B 1 128 ? -28.312 16.984 -15.523 1 22.25 128 ASP B O 1
ATOM 4633 N N . GLN B 1 129 ? -27.422 16.844 -13.766 1 22.23 129 GLN B N 1
ATOM 4634 C CA . GLN B 1 129 ? -28.656 16.734 -12.984 1 22.23 129 GLN B CA 1
ATOM 4635 C C . GLN B 1 129 ? -29.281 18.109 -12.773 1 22.23 129 GLN B C 1
ATOM 4637 O O . GLN B 1 129 ? -28.719 18.969 -12.086 1 22.23 129 GLN B O 1
ATOM 4642 N N . SER B 1 130 ? -29.906 18.828 -13.625 1 24.23 130 SER B N 1
ATOM 4643 C CA . SER B 1 130 ? -30.75 19.984 -13.344 1 24.23 130 SER B CA 1
ATOM 4644 C C . SER B 1 130 ? -31.484 19.828 -12.016 1 24.23 130 SER B C 1
ATOM 4646 O O . SER B 1 130 ? -31.625 20.797 -11.258 1 24.23 130 SER B O 1
ATOM 4648 N N . GLU B 1 131 ? -32.406 18.906 -11.828 1 23.06 131 GLU B N 1
ATOM 4649 C CA . GLU B 1 131 ? -33.344 19.125 -10.711 1 23.06 131 GLU B CA 1
ATOM 4650 C C . GLU B 1 131 ? -32.656 18.859 -9.375 1 23.06 131 GLU B C 1
ATOM 4652 O O . GLU B 1 131 ? -33.281 19 -8.312 1 23.06 131 GLU B O 1
ATOM 4657 N N . PHE B 1 132 ? -31.719 17.906 -9.266 1 22.05 132 PHE B N 1
ATOM 4658 C CA . PHE B 1 132 ? -31.219 17.859 -7.895 1 22.05 132 PHE B CA 1
ATOM 4659 C C . PHE B 1 132 ? -30.266 19.031 -7.633 1 22.05 132 PHE B C 1
ATOM 4661 O O . PHE B 1 132 ? -29.594 19.516 -8.555 1 22.05 132 PHE B O 1
ATOM 4668 N N . PRO B 1 133 ? -30.141 19.719 -6.418 1 21.23 133 PRO B N 1
ATOM 4669 C CA . PRO B 1 133 ? -29.516 21.031 -6.227 1 21.23 133 PRO B CA 1
ATOM 4670 C C . PRO B 1 133 ? -28.094 21.078 -6.762 1 21.23 133 PRO B C 1
ATOM 4672 O O . PRO B 1 133 ? -27.484 20.047 -7.039 1 21.23 133 PRO B O 1
ATOM 4675 N N . GLU B 1 134 ? -27.266 22.203 -6.625 1 20.88 134 GLU B N 1
ATOM 4676 C CA . GLU B 1 134 ? -26.125 22.984 -7.102 1 20.88 134 GLU B CA 1
ATOM 4677 C C . GLU B 1 134 ? -24.828 22.172 -7.012 1 20.88 134 GLU B C 1
ATOM 4679 O O . GLU B 1 134 ? -24.297 21.953 -5.918 1 20.88 134 GLU B O 1
ATOM 4684 N N . VAL B 1 135 ? -24.75 21.109 -7.672 1 20.88 135 VAL B N 1
ATOM 4685 C CA . VAL B 1 135 ? -23.562 20.266 -7.629 1 20.88 135 VAL B CA 1
ATOM 4686 C C . VAL B 1 135 ? -22.312 21.109 -7.871 1 20.88 135 VAL B C 1
ATOM 4688 O O . VAL B 1 135 ? -22.266 21.891 -8.82 1 20.88 135 VAL B O 1
ATOM 4691 N N . VAL B 1 136 ? -21.281 21.172 -6.965 1 20.91 136 VAL B N 1
ATOM 4692 C CA . VAL B 1 136 ? -20.156 22.094 -6.891 1 20.91 136 VAL B CA 1
ATOM 4693 C C . VAL B 1 136 ? -19.25 21.906 -8.102 1 20.91 136 VAL B C 1
ATOM 4695 O O . VAL B 1 136 ? -19 20.781 -8.523 1 20.91 136 VAL B O 1
ATOM 4698 N N . GLU B 1 137 ? -19.094 22.812 -9.039 1 22.11 137 GLU B N 1
ATOM 4699 C CA . GLU B 1 137 ? -18.266 23.156 -10.195 1 22.11 137 GLU B CA 1
ATOM 4700 C C . GLU B 1 137 ? -16.812 22.734 -9.977 1 22.11 137 GLU B C 1
ATOM 4702 O O . GLU B 1 137 ? -16.156 23.219 -9.055 1 22.11 137 GLU B O 1
ATOM 4707 N N . ARG B 1 138 ? -16.547 21.594 -10.219 1 22.72 138 ARG B N 1
ATOM 4708 C CA . ARG B 1 138 ? -15.125 21.281 -10.234 1 22.72 138 ARG B CA 1
ATOM 4709 C C . ARG B 1 138 ? -14.352 22.266 -11.086 1 22.72 138 ARG B C 1
ATOM 4711 O O . ARG B 1 138 ? -14.695 22.484 -12.25 1 22.72 138 ARG B O 1
ATOM 4718 N N . MET B 1 139 ? -13.703 23.375 -10.594 1 22.48 139 MET B N 1
ATOM 4719 C CA . MET B 1 139 ? -12.875 24.375 -11.258 1 22.48 139 MET B CA 1
ATOM 4720 C C . MET B 1 139 ? -11.789 23.703 -12.094 1 22.48 139 MET B C 1
ATOM 4722 O O . MET B 1 139 ? -10.922 23.016 -11.555 1 22.48 139 MET B O 1
ATOM 4726 N N . ALA B 1 140 ? -11.875 23.188 -13.258 1 23.8 140 ALA B N 1
ATOM 4727 C CA . ALA B 1 140 ? -10.914 22.844 -14.305 1 23.8 140 ALA B CA 1
ATOM 4728 C C . ALA B 1 140 ? -9.766 23.844 -14.344 1 23.8 140 ALA B C 1
ATOM 4730 O O . ALA B 1 140 ? -9.953 25.031 -14.039 1 23.8 140 ALA B O 1
ATOM 4731 N N . PRO B 1 141 ? -8.43 23.453 -14.398 1 21.83 141 PRO B N 1
ATOM 4732 C CA . PRO B 1 141 ? -7.652 24.641 -14.781 1 21.83 141 PRO B CA 1
ATOM 4733 C C . PRO B 1 141 ? -8.156 25.266 -16.078 1 21.83 141 PRO B C 1
ATOM 4735 O O . PRO B 1 141 ? -8.297 24.578 -17.094 1 21.83 141 PRO B O 1
ATOM 4738 N N . ARG B 1 142 ? -9.109 25.984 -16.203 1 22.81 142 ARG B N 1
ATOM 4739 C CA . ARG B 1 142 ? -9.539 26.859 -17.297 1 22.81 142 ARG B CA 1
ATOM 4740 C C . ARG B 1 142 ? -8.336 27.375 -18.078 1 22.81 142 ARG B C 1
ATOM 4742 O O . ARG B 1 142 ? -7.281 27.656 -17.5 1 22.81 142 ARG B O 1
ATOM 4749 N N . GLU B 1 143 ? -8.102 27.094 -19.438 1 21.56 143 GLU B N 1
ATOM 4750 C CA . GLU B 1 143 ? -7.418 28.156 -20.172 1 21.56 143 GLU B CA 1
ATOM 4751 C C . GLU B 1 143 ? -7.605 29.516 -19.484 1 21.56 143 GLU B C 1
ATOM 4753 O O . GLU B 1 143 ? -8.5 29.672 -18.656 1 21.56 143 GLU B O 1
ATOM 4758 N N . ALA B 1 144 ? -6.965 30.625 -20.172 1 23.2 144 ALA B N 1
ATOM 4759 C CA . ALA B 1 144 ? -7.082 32 -19.75 1 23.2 144 ALA B CA 1
ATOM 4760 C C . ALA B 1 144 ? -8.531 32.344 -19.406 1 23.2 144 ALA B C 1
ATOM 4762 O O . ALA B 1 144 ? -8.789 33.125 -18.484 1 23.2 144 ALA B O 1
ATOM 4763 N N . ASP B 1 145 ? -9.461 31.891 -20.344 1 20.83 145 ASP B N 1
ATOM 4764 C CA . ASP B 1 145 ? -10.578 32.812 -20.453 1 20.83 145 ASP B CA 1
ATOM 4765 C C . ASP B 1 145 ? -11.57 32.625 -19.312 1 20.83 145 ASP B C 1
ATOM 4767 O O . ASP B 1 145 ? -12.734 33 -19.422 1 20.83 145 ASP B O 1
ATOM 4771 N N . VAL B 1 146 ? -11.664 31.609 -18.703 1 22.48 146 VAL B N 1
ATOM 4772 C CA . VAL B 1 146 ? -12.594 32.094 -17.703 1 22.48 146 VAL B CA 1
ATOM 4773 C C . VAL B 1 146 ? -12.141 33.469 -17.188 1 22.48 146 VAL B C 1
ATOM 4775 O O . VAL B 1 146 ? -11.055 33.594 -16.609 1 22.48 146 VAL B O 1
ATOM 4778 N N . LYS B 1 147 ? -12.656 34.375 -17.875 1 23.2 147 LYS B N 1
ATOM 4779 C CA . LYS B 1 147 ? -12.758 35.719 -17.312 1 23.2 147 LYS B CA 1
ATOM 4780 C C . LYS B 1 147 ? -13.117 35.688 -15.828 1 23.2 147 LYS B C 1
ATOM 4782 O O . LYS B 1 147 ? -14.297 35.562 -15.469 1 23.2 147 LYS B O 1
ATOM 4787 N N . VAL B 1 148 ? -12.734 34.594 -15.141 1 22.75 148 VAL B N 1
ATOM 4788 C CA . VAL B 1 148 ? -12.758 35.156 -13.789 1 22.75 148 VAL B CA 1
ATOM 4789 C C . VAL B 1 148 ? -12.469 36.625 -13.828 1 22.75 148 VAL B C 1
ATOM 4791 O O . VAL B 1 148 ? -11.398 37.062 -14.281 1 22.75 148 VAL B O 1
ATOM 4794 N N . THR B 1 149 ? -13.453 37.281 -14.297 1 22.7 149 THR B N 1
ATOM 4795 C CA . THR B 1 149 ? -13.219 38.688 -14.086 1 22.7 149 THR B CA 1
ATOM 4796 C C . THR B 1 149 ? -12.289 38.938 -12.906 1 22.7 149 THR B C 1
ATOM 4798 O O . THR B 1 149 ? -12.383 38.219 -11.891 1 22.7 149 THR B O 1
ATOM 4801 N N . ARG B 1 150 ? -11.047 39.219 -13.133 1 24.92 150 ARG B N 1
ATOM 4802 C CA . ARG B 1 150 ? -10.102 39.875 -12.242 1 24.92 150 ARG B CA 1
ATOM 4803 C C . ARG B 1 150 ? -10.82 40.469 -11.031 1 24.92 150 ARG B C 1
ATOM 4805 O O . ARG B 1 150 ? -10.172 40.906 -10.078 1 24.92 150 ARG B O 1
ATOM 4812 N N . GLU B 1 151 ? -12.117 40.75 -11.297 1 25.02 151 GLU B N 1
ATOM 4813 C CA . GLU B 1 151 ? -12.672 41.656 -10.289 1 25.02 151 GLU B CA 1
ATOM 4814 C C . GLU B 1 151 ? -12.922 40.906 -8.977 1 25.02 151 GLU B C 1
ATOM 4816 O O . GLU B 1 151 ? -12.648 41.438 -7.895 1 25.02 151 GLU B O 1
ATOM 4821 N N . GLU B 1 152 ? -13.93 39.812 -9.062 1 24.72 152 GLU B N 1
ATOM 4822 C CA . GLU B 1 152 ? -14.211 39.594 -7.648 1 24.72 152 GLU B CA 1
ATOM 4823 C C . GLU B 1 152 ? -13.227 38.625 -7.02 1 24.72 152 GLU B C 1
ATOM 4825 O O . GLU B 1 152 ? -13.469 37.406 -6.988 1 24.72 152 GLU B O 1
ATOM 4830 N N . CYS B 1 153 ? -12.062 38.031 -7.629 1 27.95 153 CYS B N 1
ATOM 4831 C CA . CYS B 1 153 ? -11.07 37.688 -6.613 1 27.95 153 CYS B CA 1
ATOM 4832 C C . CYS B 1 153 ? -11.422 38.312 -5.27 1 27.95 153 CYS B C 1
ATOM 4834 O O . CYS B 1 153 ? -11.375 39.531 -5.113 1 27.95 153 CYS B O 1
ATOM 4836 N N . VAL B 1 154 ? -12.5 37.781 -4.789 1 28.67 154 VAL B N 1
ATOM 4837 C CA . VAL B 1 154 ? -12.805 38.344 -3.475 1 28.67 154 VAL B CA 1
ATOM 4838 C C . VAL B 1 154 ? -11.516 38.844 -2.814 1 28.67 154 VAL B C 1
ATOM 4840 O O . VAL B 1 154 ? -10.5 38.156 -2.832 1 28.67 154 VAL B O 1
ATOM 4843 N N . SER B 1 155 ? -11.141 39.875 -2.93 1 29.83 155 SER B N 1
ATOM 4844 C CA . SER B 1 155 ? -10.188 40.594 -2.086 1 29.83 155 SER B CA 1
ATOM 4845 C C . SER B 1 155 ? -9.977 39.875 -0.757 1 29.83 155 SER B C 1
ATOM 4847 O O . SER B 1 155 ? -10.867 39.875 0.098 1 29.83 155 SER B O 1
ATOM 4849 N N . ILE B 1 156 ? -9.711 38.5 -0.783 1 35.88 156 ILE B N 1
ATOM 4850 C CA . ILE B 1 156 ? -9.289 38.125 0.565 1 35.88 156 ILE B CA 1
ATOM 4851 C C . ILE B 1 156 ? -8.625 39.312 1.243 1 35.88 156 ILE B C 1
ATOM 4853 O O . ILE B 1 156 ? -7.637 39.844 0.741 1 35.88 156 ILE B O 1
ATOM 4857 N N . PRO B 1 157 ? -9.336 40.031 1.776 1 40.75 157 PRO B N 1
ATOM 4858 C CA . PRO B 1 157 ? -8.625 41.062 2.549 1 40.75 157 PRO B CA 1
ATOM 4859 C C . PRO B 1 157 ? -7.234 40.625 2.99 1 40.75 157 PRO B C 1
ATOM 4861 O O . PRO B 1 157 ? -6.977 39.406 3.096 1 40.75 157 PRO B O 1
ATOM 4864 N N . PHE B 1 158 ? -6.234 41.344 2.672 1 50.47 158 PHE B N 1
ATOM 4865 C CA . PHE B 1 158 ? -4.852 41.219 3.111 1 50.47 158 PHE B CA 1
ATOM 4866 C C . PHE B 1 158 ? -4.777 40.562 4.484 1 50.47 158 PHE B C 1
ATOM 4868 O O . PHE B 1 158 ? -4.914 41.25 5.508 1 50.47 158 PHE B O 1
ATOM 4875 N N . HIS B 1 159 ? -5.098 39.094 4.48 1 67.75 159 HIS B N 1
ATOM 4876 C CA . HIS B 1 159 ? -4.969 38.438 5.773 1 67.75 159 HIS B CA 1
ATOM 4877 C C . HIS B 1 159 ? -3.508 38.312 6.191 1 67.75 159 HIS B C 1
ATOM 4879 O O . HIS B 1 159 ? -2.645 38 5.367 1 67.75 159 HIS B O 1
ATOM 4885 N N . ARG B 1 160 ? -3.268 38.875 7.312 1 84.12 160 ARG B N 1
ATOM 4886 C CA . ARG B 1 160 ? -2.002 38.625 7.992 1 84.12 160 ARG B CA 1
ATOM 4887 C C . ARG B 1 160 ? -2.023 37.25 8.703 1 84.12 160 ARG B C 1
ATOM 4889 O O . ARG B 1 160 ? -2.852 37.031 9.586 1 84.12 160 ARG B O 1
ATOM 4896 N N . ILE B 1 161 ? -1.157 36.312 8.148 1 93.62 161 ILE B N 1
ATOM 4897 C CA . ILE B 1 161 ? -1.153 34.969 8.648 1 93.62 161 ILE B CA 1
ATOM 4898 C C . ILE B 1 161 ? 0.044 34.75 9.578 1 93.62 161 ILE B C 1
ATOM 4900 O O . ILE B 1 161 ? 1.149 35.219 9.281 1 93.62 161 ILE B O 1
ATOM 4904 N N . GLY B 1 162 ? -0.222 34.156 10.688 1 93.69 162 GLY B N 1
ATOM 4905 C CA . GLY B 1 162 ? 0.85 33.781 11.602 1 93.69 162 GLY B CA 1
ATOM 4906 C C . GLY B 1 162 ? 1.087 32.281 11.672 1 93.69 162 GLY B C 1
ATOM 4907 O O . GLY B 1 162 ? 0.145 31.5 11.578 1 93.69 162 GLY B O 1
ATOM 4908 N N . PHE B 1 163 ? 2.406 31.844 11.852 1 95.69 163 PHE B N 1
ATOM 4909 C CA . PHE B 1 163 ? 2.766 30.453 12.102 1 95.69 163 PHE B CA 1
ATOM 4910 C C . PHE B 1 163 ? 3.553 30.328 13.406 1 95.69 163 PHE B C 1
ATOM 4912 O O . PHE B 1 163 ? 4.59 30.969 13.57 1 95.69 163 PHE B O 1
ATOM 4919 N N . ILE B 1 164 ? 2.963 29.562 14.258 1 93.5 164 ILE B N 1
ATOM 4920 C CA . ILE B 1 164 ? 3.709 29.188 15.453 1 93.5 164 ILE B CA 1
ATOM 4921 C C . ILE B 1 164 ? 4.293 27.781 15.273 1 93.5 164 ILE B C 1
ATOM 4923 O O . ILE B 1 164 ? 3.551 26.797 15.211 1 93.5 164 ILE B O 1
ATOM 4927 N N . GLY B 1 165 ? 5.594 27.688 15.203 1 93.94 165 GLY B N 1
ATOM 4928 C CA . GLY B 1 165 ? 6.258 26.422 14.953 1 93.94 165 GLY B CA 1
ATOM 4929 C C . GLY B 1 165 ? 6.648 26.219 13.5 1 93.94 165 GLY B C 1
ATOM 4930 O O . GLY B 1 165 ? 5.785 26.156 12.625 1 93.94 165 GLY B O 1
ATOM 4931 N N . ILE B 1 166 ? 7.945 26.047 13.305 1 92.81 166 ILE B N 1
ATOM 4932 C CA . ILE B 1 166 ? 8.469 25.891 11.953 1 92.81 166 ILE B CA 1
ATOM 4933 C C . ILE B 1 166 ? 9.242 24.578 11.852 1 92.81 166 ILE B C 1
ATOM 4935 O O . ILE B 1 166 ? 10.438 24.578 11.539 1 92.81 166 ILE B O 1
ATOM 4939 N N . GLY B 1 167 ? 8.492 23.578 12.109 1 85.19 167 GLY B N 1
ATOM 4940 C CA . GLY B 1 167 ? 9.016 22.266 11.781 1 85.19 167 GLY B CA 1
ATOM 4941 C C . GLY B 1 167 ? 8.898 21.938 10.305 1 85.19 167 GLY B C 1
ATOM 4942 O O . GLY B 1 167 ? 8.828 22.844 9.461 1 85.19 167 GLY B O 1
ATOM 4943 N N . GLN B 1 168 ? 8.922 20.719 9.977 1 79.5 168 GLN B N 1
ATOM 4944 C CA . GLN B 1 168 ? 8.836 20.312 8.578 1 79.5 168 GLN B CA 1
ATOM 4945 C C . GLN B 1 168 ? 7.527 20.781 7.945 1 79.5 168 GLN B C 1
ATOM 4947 O O . GLN B 1 168 ? 7.535 21.406 6.891 1 79.5 168 GLN B O 1
ATOM 4952 N N . MET B 1 169 ? 6.473 20.438 8.648 1 85.88 169 MET B N 1
ATOM 4953 C CA . MET B 1 169 ? 5.164 20.812 8.109 1 85.88 169 MET B CA 1
ATOM 4954 C C . MET B 1 169 ? 4.973 22.328 8.133 1 85.88 169 MET B C 1
ATOM 4956 O O . MET B 1 169 ? 4.496 22.906 7.16 1 85.88 169 MET B O 1
ATOM 4960 N N . GLY B 1 170 ? 5.312 22.969 9.312 1 91.25 170 GLY B N 1
ATOM 4961 C CA . GLY B 1 170 ? 5.203 24.422 9.406 1 91.25 170 GLY B CA 1
ATOM 4962 C C . GLY B 1 170 ? 5.992 25.141 8.336 1 91.25 170 GLY B C 1
ATOM 4963 O O . GLY B 1 170 ? 5.496 26.109 7.734 1 91.25 170 GLY B O 1
ATOM 4964 N N . PHE B 1 171 ? 7.164 24.688 8.109 1 87.88 171 PHE B N 1
ATOM 4965 C CA . PHE B 1 171 ? 8.016 25.281 7.082 1 87.88 171 PHE B CA 1
ATOM 4966 C C . PHE B 1 171 ? 7.363 25.156 5.711 1 87.88 171 PHE B C 1
ATOM 4968 O O . PHE B 1 171 ? 7.309 26.141 4.957 1 87.88 171 PHE B O 1
ATOM 4975 N N . TYR B 1 172 ? 6.922 23.969 5.406 1 85.56 172 TYR B N 1
ATOM 4976 C CA . TYR B 1 172 ? 6.328 23.703 4.102 1 85.56 172 TYR B CA 1
ATOM 4977 C C . TYR B 1 172 ? 5.098 24.562 3.869 1 85.56 172 TYR B C 1
ATOM 4979 O O . TYR B 1 172 ? 4.961 25.188 2.814 1 85.56 172 TYR B O 1
ATOM 4987 N N . LEU B 1 173 ? 4.199 24.625 4.828 1 90.75 173 LEU B N 1
ATOM 4988 C CA . LEU B 1 173 ? 2.971 25.406 4.695 1 90.75 173 LEU B CA 1
ATOM 4989 C C . LEU B 1 173 ? 3.275 26.891 4.594 1 90.75 173 LEU B C 1
ATOM 4991 O O . LEU B 1 173 ? 2.693 27.594 3.76 1 90.75 173 LEU B O 1
ATOM 4995 N N . CYS B 1 174 ? 4.148 27.328 5.406 1 91.38 174 CYS B N 1
ATOM 4996 C CA . CYS B 1 174 ? 4.539 28.734 5.414 1 91.38 174 CYS B CA 1
ATOM 4997 C C . CYS B 1 174 ? 5.137 29.141 4.07 1 91.38 174 CYS B C 1
ATOM 4999 O O . CYS B 1 174 ? 4.758 30.172 3.506 1 91.38 174 CYS B O 1
ATOM 5001 N N . ARG B 1 175 ? 6.062 28.359 3.654 1 86.44 175 ARG B N 1
ATOM 5002 C CA . ARG B 1 175 ? 6.707 28.656 2.379 1 86.44 175 ARG B CA 1
ATOM 5003 C C . ARG B 1 175 ? 5.684 28.703 1.249 1 86.44 175 ARG B C 1
ATOM 5005 O O . ARG B 1 175 ? 5.719 29.625 0.419 1 86.44 175 ARG B O 1
ATOM 5012 N N . MET B 1 176 ? 4.828 27.734 1.185 1 84.56 176 MET B N 1
ATOM 5013 C CA . MET B 1 176 ? 3.801 27.656 0.147 1 84.56 176 MET B CA 1
ATOM 5014 C C . MET B 1 176 ? 2.93 28.906 0.157 1 84.56 176 MET B C 1
ATOM 5016 O O . MET B 1 176 ? 2.723 29.531 -0.884 1 84.56 176 MET B O 1
ATOM 5020 N N . LEU B 1 177 ? 2.471 29.312 1.3 1 87.75 177 LEU B N 1
ATOM 5021 C CA . LEU B 1 177 ? 1.572 30.469 1.409 1 87.75 177 LEU B CA 1
ATOM 5022 C C . LEU B 1 177 ? 2.312 31.766 1.12 1 87.75 177 LEU B C 1
ATOM 5024 O O . LEU B 1 177 ? 1.74 32.688 0.545 1 87.75 177 LEU B O 1
ATOM 5028 N N . ALA B 1 178 ? 3.559 31.781 1.533 1 86.25 178 ALA B N 1
ATOM 5029 C CA . ALA B 1 178 ? 4.375 32.938 1.197 1 86.25 178 ALA B CA 1
ATOM 5030 C C . ALA B 1 178 ? 4.52 33.094 -0.314 1 86.25 178 ALA B C 1
ATOM 5032 O O . ALA B 1 178 ? 4.438 34.219 -0.843 1 86.25 178 ALA B O 1
ATOM 5033 N N . GLU B 1 179 ? 4.703 31.984 -0.894 1 78.94 179 GLU B N 1
ATOM 5034 C CA . GLU B 1 179 ? 4.844 32 -2.348 1 78.94 179 GLU B CA 1
ATOM 5035 C C . GLU B 1 179 ? 3.541 32.406 -3.025 1 78.94 179 GLU B C 1
ATOM 5037 O O . GLU B 1 179 ? 3.555 32.938 -4.145 1 78.94 179 GLU B O 1
ATOM 5042 N N . PHE B 1 180 ? 2.459 32.156 -2.383 1 78.56 180 PHE B N 1
ATOM 5043 C CA . PHE B 1 180 ? 1.16 32.594 -2.902 1 78.56 180 PHE B CA 1
ATOM 5044 C C . PHE B 1 180 ? 0.951 34.094 -2.703 1 78.56 180 PHE B C 1
ATOM 5046 O O . PHE B 1 180 ? -0.018 34.656 -3.211 1 78.56 180 PHE B O 1
ATOM 5053 N N . GLY B 1 181 ? 1.822 34.781 -1.904 1 79 181 GLY B N 1
ATOM 5054 C CA . GLY B 1 181 ? 1.756 36.219 -1.757 1 79 181 GLY B CA 1
ATOM 5055 C C . GLY B 1 181 ? 1.13 36.656 -0.446 1 79 181 GLY B C 1
ATOM 5056 O O . GLY B 1 181 ? 0.908 37.844 -0.225 1 79 181 GLY B O 1
ATOM 5057 N N . PHE B 1 182 ? 0.898 35.781 0.415 1 86.06 182 PHE B N 1
ATOM 5058 C CA . PHE B 1 182 ? 0.33 36.125 1.707 1 86.06 182 PHE B CA 1
ATOM 5059 C C . PHE B 1 182 ? 1.389 36.75 2.607 1 86.06 182 PHE B C 1
ATOM 5061 O O . PHE B 1 182 ? 2.572 36.438 2.504 1 86.06 182 PHE B O 1
ATOM 5068 N N . HIS B 1 183 ? 0.931 37.656 3.438 1 87.38 183 HIS B N 1
ATOM 5069 C CA . HIS B 1 183 ? 1.8 38.219 4.469 1 87.38 183 HIS B CA 1
ATOM 5070 C C . HIS B 1 183 ? 1.887 37.312 5.676 1 87.38 183 HIS B C 1
ATOM 5072 O O . HIS B 1 183 ? 0.896 37.094 6.379 1 87.38 183 HIS B O 1
ATOM 5078 N N . ILE B 1 184 ? 3.123 36.812 5.879 1 94.06 184 ILE B N 1
ATOM 5079 C CA . ILE B 1 184 ? 3.264 35.75 6.898 1 94.06 184 ILE B CA 1
ATOM 5080 C C . ILE B 1 184 ? 4.246 36.219 7.973 1 94.06 184 ILE B C 1
ATOM 5082 O O . ILE B 1 184 ? 5.27 36.844 7.664 1 94.06 184 ILE B O 1
ATOM 5086 N N . THR B 1 185 ? 3.893 36.062 9.227 1 93.12 185 THR B N 1
ATOM 5087 C CA . THR B 1 185 ? 4.762 36.219 10.391 1 93.12 185 THR B CA 1
ATOM 5088 C C . THR B 1 185 ? 4.957 34.906 11.117 1 93.12 185 THR B C 1
ATOM 5090 O O . THR B 1 185 ? 4.008 34.125 11.281 1 93.12 185 THR B O 1
ATOM 5093 N N . ILE B 1 186 ? 6.25 34.594 11.523 1 95.5 186 ILE B N 1
ATOM 5094 C CA . ILE B 1 186 ? 6.496 33.281 12.109 1 95.5 186 ILE B CA 1
ATOM 5095 C C . ILE B 1 186 ? 7.184 33.438 13.461 1 95.5 186 ILE B C 1
ATOM 5097 O O . ILE B 1 186 ? 7.797 34.469 13.734 1 95.5 186 ILE B O 1
ATOM 5101 N N . TRP B 1 187 ? 6.977 32.438 14.312 1 92 187 TRP B N 1
ATOM 5102 C CA . TRP B 1 187 ? 7.719 32.281 15.555 1 92 187 TRP B CA 1
ATOM 5103 C C . TRP B 1 187 ? 8.133 30.828 15.75 1 92 187 TRP B C 1
ATOM 5105 O O . TRP B 1 187 ? 7.355 29.906 15.477 1 92 187 TRP B O 1
ATOM 5115 N N . ASN B 1 188 ? 9.352 30.609 16.125 1 92.88 188 ASN B N 1
ATOM 5116 C CA . ASN B 1 188 ? 9.898 29.297 16.469 1 92.88 188 ASN B CA 1
ATOM 5117 C C . ASN B 1 188 ? 10.891 29.391 17.609 1 92.88 188 ASN B C 1
ATOM 5119 O O . ASN B 1 188 ? 11.531 30.422 17.812 1 92.88 188 ASN B O 1
ATOM 5123 N N . ARG B 1 189 ? 10.961 28.359 18.312 1 83.69 189 ARG B N 1
ATOM 5124 C CA . ARG B 1 189 ? 11.906 28.344 19.438 1 83.69 189 ARG B CA 1
ATOM 5125 C C . ARG B 1 189 ? 13.344 28.484 18.938 1 83.69 189 ARG B C 1
ATOM 5127 O O . ARG B 1 189 ? 14.133 29.234 19.516 1 83.69 189 ARG B O 1
ATOM 5134 N N . THR B 1 190 ? 13.656 27.734 17.812 1 82.81 190 THR B N 1
ATOM 5135 C CA . THR B 1 190 ? 14.984 27.828 17.219 1 82.81 190 THR B CA 1
ATOM 5136 C C . THR B 1 190 ? 14.945 28.656 15.938 1 82.81 190 THR B C 1
ATOM 5138 O O . THR B 1 190 ? 14.25 28.312 14.984 1 82.81 190 THR B O 1
ATOM 5141 N N . GLN B 1 191 ? 15.75 29.672 15.883 1 78.06 191 GLN B N 1
ATOM 5142 C CA . GLN B 1 191 ? 15.672 30.641 14.805 1 78.06 191 GLN B CA 1
ATOM 5143 C C . GLN B 1 191 ? 16.344 30.125 13.539 1 78.06 191 GLN B C 1
ATOM 5145 O O . GLN B 1 191 ? 15.969 30.5 12.43 1 78.06 191 GLN B O 1
ATOM 5150 N N . ASP B 1 192 ? 17.266 29.297 13.68 1 77.56 192 ASP B N 1
ATOM 5151 C CA . ASP B 1 192 ? 18.078 28.844 12.555 1 77.56 192 ASP B CA 1
ATOM 5152 C C . ASP B 1 192 ? 17.203 28.188 11.484 1 77.56 192 ASP B C 1
ATOM 5154 O O . ASP B 1 192 ? 17.453 28.359 10.289 1 77.56 192 ASP B O 1
ATOM 5158 N N . LYS B 1 193 ? 16.125 27.594 11.852 1 77 193 LYS B N 1
ATOM 5159 C CA . LYS B 1 193 ? 15.25 26.891 10.93 1 77 193 LYS B CA 1
ATOM 5160 C C . LYS B 1 193 ? 14.445 27.875 10.086 1 77 193 LYS B C 1
ATOM 5162 O O . LYS B 1 193 ? 13.883 27.5 9.047 1 77 193 LYS B O 1
ATOM 5167 N N . CYS B 1 194 ? 14.523 29.172 10.461 1 84.19 194 CYS B N 1
ATOM 5168 C CA . CYS B 1 194 ? 13.602 30.141 9.883 1 84.19 194 CYS B CA 1
ATOM 5169 C C . CYS B 1 194 ? 14.312 31.016 8.852 1 84.19 194 CYS B C 1
ATOM 5171 O O . CYS B 1 194 ? 13.664 31.781 8.125 1 84.19 194 CYS B O 1
ATOM 5173 N N . GLU B 1 195 ? 15.594 30.891 8.711 1 84.81 195 GLU B N 1
ATOM 5174 C CA . GLU B 1 195 ? 16.375 31.797 7.863 1 84.81 195 GLU B CA 1
ATOM 5175 C C . GLU B 1 195 ? 15.906 31.719 6.414 1 84.81 195 GLU B C 1
ATOM 5177 O O . GLU B 1 195 ? 15.812 32.75 5.738 1 84.81 195 GLU B O 1
ATOM 5182 N N . ARG B 1 196 ? 15.625 30.625 6.012 1 83.19 196 ARG B N 1
ATOM 5183 C CA . ARG B 1 196 ? 15.203 30.438 4.629 1 83.19 196 ARG B CA 1
ATOM 5184 C C . ARG B 1 196 ? 13.859 31.109 4.371 1 83.19 196 ARG B C 1
ATOM 5186 O O . ARG B 1 196 ? 13.625 31.625 3.277 1 83.19 196 ARG B O 1
ATOM 5193 N N . LEU B 1 197 ? 13.039 31.094 5.324 1 90.12 197 LEU B N 1
ATOM 5194 C CA . LEU B 1 197 ? 11.727 31.734 5.191 1 90.12 197 LEU B CA 1
ATOM 5195 C C . LEU B 1 197 ? 11.844 33.25 5.258 1 90.12 197 LEU B C 1
ATOM 5197 O O . LEU B 1 197 ? 11.141 33.969 4.543 1 90.12 197 LEU B O 1
ATOM 5201 N N . LEU B 1 198 ? 12.758 33.688 6.059 1 89.25 198 LEU B N 1
ATOM 5202 C CA . LEU B 1 198 ? 12.984 35.125 6.184 1 89.25 198 LEU B CA 1
ATOM 5203 C C . LEU B 1 198 ? 13.508 35.719 4.879 1 89.25 198 LEU B C 1
ATOM 5205 O O . LEU B 1 198 ? 13.164 36.844 4.512 1 89.25 198 LEU B O 1
ATOM 5209 N N . SER B 1 199 ? 14.211 34.938 4.211 1 84.38 199 SER B N 1
ATOM 5210 C CA . SER B 1 199 ? 14.828 35.375 2.963 1 84.38 199 SER B CA 1
ATOM 5211 C C . SER B 1 199 ? 13.781 35.562 1.868 1 84.38 199 SER B C 1
ATOM 5213 O O . SER B 1 199 ? 14.016 36.281 0.899 1 84.38 199 SER B O 1
ATOM 5215 N N . ILE B 1 200 ? 12.656 35.031 2.062 1 85.69 200 ILE B N 1
ATOM 5216 C CA . ILE B 1 200 ? 11.648 35.125 1.01 1 85.69 200 ILE B CA 1
ATOM 5217 C C . ILE B 1 200 ? 10.531 36.094 1.458 1 85.69 200 ILE B C 1
ATOM 5219 O O . ILE B 1 200 ? 9.422 36.031 0.929 1 85.69 200 ILE B O 1
ATOM 5223 N N . GLY B 1 201 ? 10.773 36.844 2.504 1 86.94 201 GLY B N 1
ATOM 5224 C CA . GLY B 1 201 ? 9.852 37.938 2.846 1 86.94 201 GLY B CA 1
ATOM 5225 C C . GLY B 1 201 ? 8.977 37.594 4.047 1 86.94 201 GLY B C 1
ATOM 5226 O O . GLY B 1 201 ? 8.117 38.406 4.422 1 86.94 201 GLY B O 1
ATOM 5227 N N . VAL B 1 202 ? 9.164 36.5 4.645 1 93.31 202 VAL B N 1
ATOM 5228 C CA . VAL B 1 202 ? 8.438 36.125 5.859 1 93.31 202 VAL B CA 1
ATOM 5229 C C . VAL B 1 202 ? 8.984 36.938 7.043 1 93.31 202 VAL B C 1
ATOM 5231 O O . VAL B 1 202 ? 10.188 37.156 7.141 1 93.31 202 VAL B O 1
ATOM 5234 N N . HIS B 1 203 ? 8.133 37.375 7.922 1 92.75 203 HIS B N 1
ATOM 5235 C CA . HIS B 1 203 ? 8.531 38.188 9.062 1 92.75 203 HIS B CA 1
ATOM 5236 C C . HIS B 1 203 ? 8.68 37.344 10.32 1 92.75 203 HIS B C 1
ATOM 5238 O O . HIS B 1 203 ? 7.977 36.344 10.492 1 92.75 203 HIS B O 1
ATOM 5244 N N . TRP B 1 204 ? 9.57 37.812 11.156 1 93.62 204 TRP B N 1
ATOM 5245 C CA . TRP B 1 204 ? 9.836 37.125 12.414 1 93.62 204 TRP B CA 1
ATOM 5246 C C . TRP B 1 204 ? 9.188 37.844 13.578 1 93.62 204 TRP B C 1
ATOM 5248 O O . TRP B 1 204 ? 9.195 39.094 13.633 1 93.62 204 TRP B O 1
ATOM 5258 N N . ALA B 1 205 ? 8.57 37.094 14.453 1 90.31 205 ALA B N 1
ATOM 5259 C CA . ALA B 1 205 ? 8.07 37.625 15.711 1 90.31 205 ALA B CA 1
ATOM 5260 C C . ALA B 1 205 ? 8.922 37.188 16.891 1 90.31 205 ALA B C 1
ATOM 5262 O O . ALA B 1 205 ? 9.367 36.031 16.938 1 90.31 205 ALA B O 1
ATOM 5263 N N . ASN B 1 206 ? 9.094 38 17.875 1 87.69 206 ASN B N 1
ATOM 5264 C CA . ASN B 1 206 ? 9.969 37.719 19.016 1 87.69 206 ASN B CA 1
ATOM 5265 C C . ASN B 1 206 ? 9.297 36.781 20.016 1 87.69 206 ASN B C 1
ATOM 5267 O O . ASN B 1 206 ? 9.969 36.156 20.828 1 87.69 206 ASN B O 1
ATOM 5271 N N . SER B 1 207 ? 7.992 36.812 19.969 1 85.94 207 SER B N 1
ATOM 5272 C CA . SER B 1 207 ? 7.211 35.938 20.844 1 85.94 207 SER B CA 1
ATOM 5273 C C . SER B 1 207 ? 5.895 35.531 20.203 1 85.94 207 SER B C 1
ATOM 5275 O O . SER B 1 207 ? 5.41 36.219 19.297 1 85.94 207 SER B O 1
ATOM 5277 N N . PRO B 1 208 ? 5.336 34.438 20.719 1 87.56 208 PRO B N 1
ATOM 5278 C CA . PRO B 1 208 ? 4.016 34.062 20.203 1 87.56 208 PRO B CA 1
ATOM 5279 C C . PRO B 1 208 ? 2.971 35.156 20.422 1 87.56 208 PRO B C 1
ATOM 5281 O O . PRO B 1 208 ? 2.076 35.312 19.594 1 87.56 208 PRO B O 1
ATOM 5284 N N . LYS B 1 209 ? 3.129 35.875 21.5 1 83.25 209 LYS B N 1
ATOM 5285 C CA . LYS B 1 209 ? 2.221 36.969 21.797 1 83.25 209 LYS B CA 1
ATOM 5286 C C . LYS B 1 209 ? 2.311 38.062 20.719 1 83.25 209 LYS B C 1
ATOM 5288 O O . LYS B 1 209 ? 1.287 38.562 20.25 1 83.25 209 LYS B O 1
ATOM 5293 N N . ASP B 1 210 ? 3.547 38.438 20.406 1 85 210 ASP B N 1
ATOM 5294 C CA . ASP B 1 210 ? 3.773 39.438 19.359 1 85 210 ASP B CA 1
ATOM 5295 C C . ASP B 1 210 ? 3.205 38.969 18.031 1 85 210 ASP B C 1
ATOM 5297 O O . ASP B 1 210 ? 2.643 39.781 17.281 1 85 210 ASP B O 1
ATOM 5301 N N . LEU B 1 211 ? 3.352 37.719 17.781 1 89.75 211 LEU B N 1
ATOM 5302 C CA . LEU B 1 211 ? 2.889 37.125 16.531 1 89.75 211 LEU B CA 1
ATOM 5303 C C . LEU B 1 211 ? 1.373 37.25 16.406 1 89.75 211 LEU B C 1
ATOM 5305 O O . LEU B 1 211 ? 0.857 37.719 15.391 1 89.75 211 LEU B O 1
ATOM 5309 N N . VAL B 1 212 ? 0.648 36.875 17.406 1 85.69 212 VAL B N 1
ATOM 5310 C CA . VAL B 1 212 ? -0.81 36.812 17.375 1 85.69 212 VAL B CA 1
ATOM 5311 C C . VAL B 1 212 ? -1.377 38.219 17.266 1 85.69 212 VAL B C 1
ATOM 5313 O O . VAL B 1 212 ? -2.404 38.438 16.625 1 85.69 212 VAL B O 1
ATOM 5316 N N . ALA B 1 213 ? -0.638 39.156 17.844 1 81.81 213 ALA B N 1
ATOM 5317 C CA . ALA B 1 213 ? -1.083 40.531 17.812 1 81.81 213 ALA B CA 1
ATOM 5318 C C . ALA B 1 213 ? -1.032 41.094 16.391 1 81.81 213 ALA B C 1
ATOM 5320 O O . ALA B 1 213 ? -1.828 41.969 16.031 1 81.81 213 ALA B O 1
ATOM 5321 N N . MET B 1 214 ? -0.227 40.531 15.594 1 83.38 214 MET B N 1
ATOM 5322 C CA . MET B 1 214 ? 0.014 41.062 14.266 1 83.38 214 MET B CA 1
ATOM 5323 C C . MET B 1 214 ? -0.79 40.312 13.211 1 83.38 214 MET B C 1
ATOM 5325 O O . MET B 1 214 ? -0.833 40.688 12.047 1 83.38 214 MET B O 1
ATOM 5329 N N . CYS B 1 215 ? -1.499 39.25 13.633 1 87.94 215 CYS B N 1
ATOM 5330 C CA . CYS B 1 215 ? -2.068 38.375 12.609 1 87.94 215 CYS B CA 1
ATOM 5331 C C . CYS B 1 215 ? -3.574 38.219 12.797 1 87.94 215 CYS B C 1
ATOM 5333 O O . CYS B 1 215 ? -4.086 38.375 13.906 1 87.94 215 CYS B O 1
ATOM 5335 N N . ASP B 1 216 ? -4.293 37.938 11.672 1 83.25 216 ASP B N 1
ATOM 5336 C CA . ASP B 1 216 ? -5.73 37.688 11.68 1 83.25 216 ASP B CA 1
ATOM 5337 C C . ASP B 1 216 ? -6.02 36.219 11.961 1 83.25 216 ASP B C 1
ATOM 5339 O O . ASP B 1 216 ? -7.031 35.875 12.586 1 83.25 216 ASP B O 1
ATOM 5343 N N . VAL B 1 217 ? -5.168 35.344 11.469 1 91.5 217 VAL B N 1
ATOM 5344 C CA . VAL B 1 217 ? -5.266 33.906 11.648 1 91.5 217 VAL B CA 1
ATOM 5345 C C . VAL B 1 217 ? -3.889 33.344 11.984 1 91.5 217 VAL B C 1
ATOM 5347 O O . VAL B 1 217 ? -2.879 33.75 11.414 1 91.5 217 VAL B O 1
ATOM 5350 N N . THR B 1 218 ? -3.881 32.469 12.961 1 93.19 218 THR B N 1
ATOM 5351 C CA . THR B 1 218 ? -2.621 31.844 13.375 1 93.19 218 THR B CA 1
ATOM 5352 C C . THR B 1 218 ? -2.68 30.328 13.219 1 93.19 218 THR B C 1
ATOM 5354 O O . THR B 1 218 ? -3.627 29.688 13.68 1 93.19 218 THR B O 1
ATOM 5357 N N . PHE B 1 219 ? -1.641 29.781 12.508 1 95.88 219 PHE B N 1
ATOM 5358 C CA . PHE B 1 219 ? -1.453 28.344 12.43 1 95.88 219 PHE B CA 1
ATOM 5359 C C . PHE B 1 219 ? -0.534 27.859 13.539 1 95.88 219 PHE B C 1
ATOM 5361 O O . PHE B 1 219 ? 0.49 28.469 13.828 1 95.88 219 PHE B O 1
ATOM 5368 N N . CYS B 1 220 ? -0.93 26.812 14.188 1 95.12 220 CYS B N 1
ATOM 5369 C CA . CYS B 1 220 ? -0.069 26.172 15.188 1 95.12 220 CYS B CA 1
ATOM 5370 C C . CYS B 1 220 ? 0.474 24.844 14.672 1 95.12 220 CYS B C 1
ATOM 5372 O O . CYS B 1 220 ? -0.292 23.922 14.406 1 95.12 220 CYS B O 1
ATOM 5374 N N . CYS B 1 221 ? 1.783 24.719 14.555 1 95.38 221 CYS B N 1
ATOM 5375 C CA . CYS B 1 221 ? 2.443 23.531 14.031 1 95.38 221 CYS B CA 1
ATOM 5376 C C . CYS B 1 221 ? 3.51 23.016 14.992 1 95.38 221 CYS B C 1
ATOM 5378 O O . CYS B 1 221 ? 4.582 22.578 14.57 1 95.38 221 CYS B O 1
ATOM 5380 N N . LEU B 1 222 ? 3.213 23.094 16.234 1 91.94 222 LEU B N 1
ATOM 5381 C CA . LEU B 1 222 ? 4.168 22.688 17.266 1 91.94 222 LEU B CA 1
ATOM 5382 C C . LEU B 1 222 ? 4.078 21.188 17.531 1 91.94 222 LEU B C 1
ATOM 5384 O O . LEU B 1 222 ? 2.994 20.609 17.438 1 91.94 222 LEU B O 1
ATOM 5388 N N . LYS B 1 223 ? 5.242 20.609 17.812 1 87.5 223 LYS B N 1
ATOM 5389 C CA . LYS B 1 223 ? 5.277 19.188 18.172 1 87.5 223 LYS B CA 1
ATOM 5390 C C . LYS B 1 223 ? 5.16 19 19.688 1 87.5 223 LYS B C 1
ATOM 5392 O O . LYS B 1 223 ? 5.895 19.625 20.453 1 87.5 223 LYS B O 1
ATOM 5397 N N . GLY B 1 224 ? 4.195 18.156 20.125 1 87.31 224 GLY B N 1
ATOM 5398 C CA . GLY B 1 224 ? 4.094 17.812 21.531 1 87.31 224 GLY B CA 1
ATOM 5399 C C . GLY B 1 224 ? 2.963 18.531 22.25 1 87.31 224 GLY B C 1
ATOM 5400 O O . GLY B 1 224 ? 2.82 19.75 22.141 1 87.31 224 GLY B O 1
ATOM 5401 N N . ASP B 1 225 ? 2.219 17.766 23 1 90.5 225 ASP B N 1
ATOM 5402 C CA . ASP B 1 225 ? 1.083 18.312 23.734 1 90.5 225 ASP B CA 1
ATOM 5403 C C . ASP B 1 225 ? 1.542 19.328 24.781 1 90.5 225 ASP B C 1
ATOM 5405 O O . ASP B 1 225 ? 0.928 20.375 24.938 1 90.5 225 ASP B O 1
ATOM 5409 N N . ASP B 1 226 ? 2.613 18.953 25.438 1 88.69 226 ASP B N 1
ATOM 5410 C CA . ASP B 1 226 ? 3.121 19.828 26.5 1 88.69 226 ASP B CA 1
ATOM 5411 C C . ASP B 1 226 ? 3.584 21.172 25.938 1 88.69 226 ASP B C 1
ATOM 5413 O O . ASP B 1 226 ? 3.342 22.219 26.547 1 88.69 226 ASP B O 1
ATOM 5417 N N . VAL B 1 227 ? 4.227 21.078 24.828 1 89.06 227 VAL B N 1
ATOM 5418 C CA . VAL B 1 227 ? 4.734 22.297 24.188 1 89.06 227 VAL B CA 1
ATOM 5419 C C . VAL B 1 227 ? 3.568 23.172 23.75 1 89.06 227 VAL B C 1
ATOM 5421 O O . VAL B 1 227 ? 3.586 24.391 23.953 1 89.06 227 VAL B O 1
ATOM 5424 N N . VAL B 1 228 ? 2.521 22.578 23.203 1 91.12 228 VAL B N 1
ATOM 5425 C CA . VAL B 1 228 ? 1.349 23.312 22.734 1 91.12 228 VAL B CA 1
ATOM 5426 C C . VAL B 1 228 ? 0.641 23.969 23.922 1 91.12 228 VAL B C 1
ATOM 5428 O O . VAL B 1 228 ? 0.266 25.141 23.859 1 91.12 228 VAL B O 1
ATOM 5431 N N . GLU B 1 229 ? 0.455 23.203 24.953 1 88.88 229 GLU B N 1
ATOM 5432 C CA . GLU B 1 229 ? -0.197 23.734 26.141 1 88.88 229 GLU B CA 1
ATOM 5433 C C . GLU B 1 229 ? 0.596 24.891 26.734 1 88.88 229 GLU B C 1
ATOM 5435 O O . GLU B 1 229 ? 0.016 25.906 27.156 1 88.88 229 GLU B O 1
ATOM 5440 N N . GLU B 1 230 ? 1.875 24.688 26.734 1 87.38 230 GLU B N 1
ATOM 5441 C CA . GLU B 1 230 ? 2.752 25.719 27.281 1 87.38 230 GLU B CA 1
ATOM 5442 C C . GLU B 1 230 ? 2.678 27 26.453 1 87.38 230 GLU B C 1
ATOM 5444 O O . GLU B 1 230 ? 2.555 28.094 27 1 87.38 230 GLU B O 1
ATOM 5449 N N . VAL B 1 231 ? 2.707 26.891 25.203 1 87 231 VAL B N 1
ATOM 5450 C CA . VAL B 1 231 ? 2.799 28.047 24.328 1 87 231 VAL B CA 1
ATOM 5451 C C . VAL B 1 231 ? 1.43 28.719 24.188 1 87 231 VAL B C 1
ATOM 5453 O O . VAL B 1 231 ? 1.329 29.953 24.156 1 87 231 VAL B O 1
ATOM 5456 N N . ILE B 1 232 ? 0.343 27.969 24.156 1 85.25 232 ILE B N 1
ATOM 5457 C CA . ILE B 1 232 ? -0.98 28.5 23.875 1 85.25 232 ILE B CA 1
ATOM 5458 C C . ILE B 1 232 ? -1.658 28.922 25.172 1 85.25 232 ILE B C 1
ATOM 5460 O O . ILE B 1 232 ? -2.281 29.984 25.25 1 85.25 232 ILE B O 1
ATOM 5464 N N . ILE B 1 233 ? -1.637 28.078 26.25 1 80.69 233 ILE B N 1
ATOM 5465 C CA . ILE B 1 233 ? -2.332 28.344 27.5 1 80.69 233 ILE B CA 1
ATOM 5466 C C . ILE B 1 233 ? -1.395 29.078 28.469 1 80.69 233 ILE B C 1
ATOM 5468 O O . ILE B 1 233 ? -1.833 29.922 29.25 1 80.69 233 ILE B O 1
ATOM 5472 N N . GLY B 1 234 ? -0.182 29.047 28.359 1 73.12 234 GLY B N 1
ATOM 5473 C CA . GLY B 1 234 ? 0.754 29.688 29.266 1 73.12 234 GLY B CA 1
ATOM 5474 C C . GLY B 1 234 ? 0.972 28.922 30.547 1 73.12 234 GLY B C 1
ATOM 5475 O O . GLY B 1 234 ? 1.555 29.438 31.5 1 73.12 234 GLY B O 1
ATOM 5476 N N . LYS B 1 235 ? 0.354 27.797 30.844 1 56.5 235 LYS B N 1
ATOM 5477 C CA . LYS B 1 235 ? 0.49 27.219 32.156 1 56.5 235 LYS B CA 1
ATOM 5478 C C . LYS B 1 235 ? 1.945 27.234 32.625 1 56.5 235 LYS B C 1
ATOM 5480 O O . LYS B 1 235 ? 2.836 26.797 31.891 1 56.5 235 LYS B O 1
ATOM 5485 N N . LYS B 1 236 ? 2.26 28.109 33.562 1 47.94 236 LYS B N 1
ATOM 5486 C CA . LYS B 1 236 ? 3.504 28.234 34.312 1 47.94 236 LYS B CA 1
ATOM 5487 C C . LYS B 1 236 ? 3.975 26.891 34.812 1 47.94 236 LYS B C 1
ATOM 5489 O O . LYS B 1 236 ? 3.234 26.188 35.531 1 47.94 236 LYS B O 1
ATOM 5494 N N . ASN B 1 237 ? 4.727 26.141 34.125 1 44.75 237 ASN B N 1
ATOM 5495 C CA . ASN B 1 237 ? 5.488 25.203 34.938 1 44.75 237 ASN B CA 1
ATOM 5496 C C . ASN B 1 237 ? 5.949 25.844 36.25 1 44.75 237 ASN B C 1
ATOM 5498 O O . ASN B 1 237 ? 6.617 26.875 36.219 1 44.75 237 ASN B O 1
ATOM 5502 N N . PRO B 1 238 ? 5.363 25.641 37.438 1 41 238 PRO B N 1
ATOM 5503 C CA . PRO B 1 238 ? 5.816 26.266 38.688 1 41 238 PRO B CA 1
ATOM 5504 C C . PRO B 1 238 ? 7.324 26.5 38.719 1 41 238 PRO B C 1
ATOM 5506 O O . PRO B 1 238 ? 7.797 27.422 39.375 1 41 238 PRO B O 1
ATOM 5509 N N . GLU B 1 239 ? 8.188 25.516 38.594 1 40.5 239 GLU B N 1
ATOM 5510 C CA . GLU B 1 239 ? 9.617 25.688 38.812 1 40.5 239 GLU B CA 1
ATOM 5511 C C . GLU B 1 239 ? 10.234 26.656 37.812 1 40.5 239 GLU B C 1
ATOM 5513 O O . GLU B 1 239 ? 11.383 27.094 38 1 40.5 239 GLU B O 1
ATOM 5518 N N . LYS B 1 240 ? 9.984 26.516 36.594 1 39.81 240 LYS B N 1
ATOM 5519 C CA . LYS B 1 240 ? 10.672 27.391 35.625 1 39.81 240 LYS B CA 1
ATOM 5520 C C . LYS B 1 240 ? 10 28.75 35.531 1 39.81 240 LYS B C 1
ATOM 5522 O O . LYS B 1 240 ? 8.797 28.875 35.781 1 39.81 240 LYS B O 1
ATOM 5527 N N . SER B 1 241 ? 10.75 29.969 35.562 1 34.22 241 SER B N 1
ATOM 5528 C CA . SER B 1 241 ? 10.477 31.406 35.438 1 34.22 241 SER B CA 1
ATOM 5529 C C . SER B 1 241 ? 9.273 31.672 34.562 1 34.22 241 SER B C 1
ATOM 5531 O O . SER B 1 241 ? 8.969 30.875 33.656 1 34.22 241 SER B O 1
ATOM 5533 N N . ALA B 1 242 ? 8.266 32.562 35.062 1 34.69 242 ALA B N 1
ATOM 5534 C CA . ALA B 1 242 ? 7.109 33.25 34.5 1 34.69 242 ALA B CA 1
ATOM 5535 C C . ALA B 1 242 ? 7.309 33.5 33 1 34.69 242 ALA B C 1
ATOM 5537 O O . ALA B 1 242 ? 7.816 34.531 32.594 1 34.69 242 ALA B O 1
ATOM 5538 N N . SER B 1 243 ? 7.996 32.688 32.375 1 34.72 243 SER B N 1
ATOM 5539 C CA . SER B 1 243 ? 8.047 33.125 31 1 34.72 243 SER B CA 1
ATOM 5540 C C . SER B 1 243 ? 6.66 33.5 30.484 1 34.72 243 SER B C 1
ATOM 5542 O O . SER B 1 243 ? 5.656 33 30.984 1 34.72 243 SER B O 1
ATOM 5544 N N . LYS B 1 244 ? 6.543 34.594 29.719 1 38.28 244 LYS B N 1
ATOM 5545 C CA . LYS B 1 244 ? 5.496 35.312 29.016 1 38.28 244 LYS B CA 1
ATOM 5546 C C . LYS B 1 244 ? 4.508 34.344 28.359 1 38.28 244 LYS B C 1
ATOM 5548 O O . LYS B 1 244 ? 4.789 33.812 27.281 1 38.28 244 LYS B O 1
ATOM 5553 N N . SER B 1 245 ? 3.904 33.469 29.234 1 40.5 245 SER B N 1
ATOM 5554 C CA . SER B 1 245 ? 2.814 32.625 28.719 1 40.5 245 SER B CA 1
ATOM 5555 C C . SER B 1 245 ? 1.845 33.438 27.875 1 40.5 245 SER B C 1
ATOM 5557 O O . SER B 1 245 ? 1.566 34.625 28.188 1 40.5 245 SER B O 1
ATOM 5559 N N . PHE B 1 246 ? 1.825 33.344 26.734 1 44.31 246 PHE B N 1
ATOM 5560 C CA . PHE B 1 246 ? 0.998 33.844 25.656 1 44.31 246 PHE B CA 1
ATOM 5561 C C . PHE B 1 246 ? -0.469 33.5 25.875 1 44.31 246 PHE B C 1
ATOM 5563 O O . PHE B 1 246 ? -0.831 32.312 25.906 1 44.31 246 PHE B O 1
ATOM 5570 N N . LYS B 1 247 ? -1.128 34.156 26.922 1 44.84 247 LYS B N 1
ATOM 5571 C CA . LYS B 1 247 ? -2.568 34 26.75 1 44.84 247 LYS B CA 1
ATOM 5572 C C . LYS B 1 247 ? -3.004 34.406 25.344 1 44.84 247 LYS B C 1
ATOM 5574 O O . LYS B 1 247 ? -3.053 35.594 25.031 1 44.84 247 LYS B O 1
ATOM 5579 N N . LEU B 1 248 ? -2.66 33.688 24.406 1 47.84 248 LEU B N 1
ATOM 5580 C CA . LEU B 1 248 ? -3.07 33.906 23.031 1 47.84 248 LEU B CA 1
ATOM 5581 C C . LEU B 1 248 ? -4.527 34.344 22.953 1 47.84 248 LEU B C 1
ATOM 5583 O O . LEU B 1 248 ? -5.008 34.75 21.906 1 47.84 248 LEU B O 1
ATOM 5587 N N . TYR B 1 249 ? -5.402 34.125 24.094 1 45.47 249 TYR B N 1
ATOM 5588 C CA . TYR B 1 249 ? -6.809 33.906 23.766 1 45.47 249 TYR B CA 1
ATOM 5589 C C . TYR B 1 249 ? -7.508 35.25 23.531 1 45.47 249 TYR B C 1
ATOM 5591 O O . TYR B 1 249 ? -8.656 35.281 23.078 1 45.47 249 TYR B O 1
ATOM 5599 N N . GLY B 1 250 ? -6.961 36.312 23.922 1 39.28 250 GLY B N 1
ATOM 5600 C CA . GLY B 1 250 ? -7.945 37.406 23.984 1 39.28 250 GLY B CA 1
ATOM 5601 C C . GLY B 1 250 ? -8.336 37.906 22.609 1 39.28 250 GLY B C 1
ATOM 5602 O O . GLY B 1 250 ? -9.422 38.469 22.438 1 39.28 250 GLY B O 1
ATOM 5603 N N . HIS B 1 251 ? -7.602 38.469 21.812 1 41.59 251 HIS B N 1
ATOM 5604 C CA . HIS B 1 251 ? -8.164 39.219 20.703 1 41.59 251 HIS B CA 1
ATOM 5605 C C . HIS B 1 251 ? -8.742 38.312 19.641 1 41.59 251 HIS B C 1
ATOM 5607 O O . HIS B 1 251 ? -8.375 37.125 19.562 1 41.59 251 HIS B O 1
ATOM 5613 N N . THR B 1 252 ? -10.047 38.75 18.891 1 49.94 252 THR B N 1
ATOM 5614 C CA . THR B 1 252 ? -10.938 38.25 17.844 1 49.94 252 THR B CA 1
ATOM 5615 C C . THR B 1 252 ? -10.18 37.344 16.875 1 49.94 252 THR B C 1
ATOM 5617 O O . THR B 1 252 ? -10.602 37.156 15.734 1 49.94 252 THR B O 1
ATOM 5620 N N . LYS B 1 253 ? -8.977 36.812 17.141 1 76.5 253 LYS B N 1
ATOM 5621 C CA . LYS B 1 253 ? -8.172 36.188 16.109 1 76.5 253 LYS B CA 1
ATOM 5622 C C . LYS B 1 253 ? -8.391 34.656 16.062 1 76.5 253 LYS B C 1
ATOM 5624 O O . LYS B 1 253 ? -9.109 34.125 16.906 1 76.5 253 LYS B O 1
ATOM 5629 N N . GLY B 1 254 ? -8.352 33.969 14.844 1 88.69 254 GLY B N 1
ATOM 5630 C CA . GLY B 1 254 ? -8.586 32.562 14.586 1 88.69 254 GLY B CA 1
ATOM 5631 C C . GLY B 1 254 ? -7.336 31.719 14.719 1 88.69 254 GLY B C 1
ATOM 5632 O O . GLY B 1 254 ? -6.25 32.156 14.32 1 88.69 254 GLY B O 1
ATOM 5633 N N . LEU B 1 255 ? -7.477 30.625 15.602 1 94 255 LEU B N 1
ATOM 5634 C CA . LEU B 1 255 ? -6.398 29.641 15.688 1 94 255 LEU B CA 1
ATOM 5635 C C . LEU B 1 255 ? -6.738 28.375 14.906 1 94 255 LEU B C 1
ATOM 5637 O O . LEU B 1 255 ? -7.793 27.781 15.117 1 94 255 LEU B O 1
ATOM 5641 N N . ILE B 1 256 ? -5.832 28.062 13.93 1 96.44 256 ILE B N 1
ATOM 5642 C CA . ILE B 1 256 ? -5.93 26.797 13.203 1 96.44 256 ILE B CA 1
ATOM 5643 C C . ILE B 1 256 ? -4.875 25.828 13.719 1 96.44 256 ILE B C 1
ATOM 5645 O O . ILE B 1 256 ? -3.674 26.047 13.531 1 96.44 256 ILE B O 1
ATOM 5649 N N . MET B 1 257 ? -5.32 24.781 14.375 1 96.75 257 MET B N 1
ATOM 5650 C CA . MET B 1 257 ? -4.438 23.797 14.992 1 96.75 257 MET B CA 1
ATOM 5651 C C . MET B 1 257 ? -4.062 22.703 13.992 1 96.75 257 MET B C 1
ATOM 5653 O O . MET B 1 257 ? -4.855 21.797 13.734 1 96.75 257 MET B O 1
ATOM 5657 N N . ILE B 1 258 ? -2.811 22.719 13.547 1 97.12 258 ILE B N 1
ATOM 5658 C CA . ILE B 1 258 ? -2.309 21.719 12.602 1 97.12 258 ILE B CA 1
ATOM 5659 C C . ILE B 1 258 ? -1.63 20.578 13.359 1 97.12 258 ILE B C 1
ATOM 5661 O O . ILE B 1 258 ? -1.624 19.438 12.891 1 97.12 258 ILE B O 1
ATOM 5665 N N . SER B 1 259 ? -1.117 20.906 14.531 1 94.81 259 SER B N 1
ATOM 5666 C CA . SER B 1 259 ? -0.388 19.938 15.352 1 94.81 259 SER B CA 1
ATOM 5667 C C . SER B 1 259 ? -1.248 18.734 15.68 1 94.81 259 SER B C 1
ATOM 5669 O O . SER B 1 259 ? -2.457 18.859 15.883 1 94.81 259 SER B O 1
ATOM 5671 N N . THR B 1 260 ? -0.543 17.609 15.648 1 92 260 THR B N 1
ATOM 5672 C CA . THR B 1 260 ? -1.21 16.391 16.109 1 92 260 THR B CA 1
ATOM 5673 C C . THR B 1 260 ? -1.15 16.281 17.625 1 92 260 THR B C 1
ATOM 5675 O O . THR B 1 260 ? -0.171 15.781 18.188 1 92 260 THR B O 1
ATOM 5678 N N . ILE B 1 261 ? -2.178 16.781 18.297 1 93.44 261 ILE B N 1
ATOM 5679 C CA . ILE B 1 261 ? -2.271 16.734 19.766 1 93.44 261 ILE B CA 1
ATOM 5680 C C . ILE B 1 261 ? -3.396 15.789 20.172 1 93.44 261 ILE B C 1
ATOM 5682 O O . ILE B 1 261 ? -4.133 15.281 19.328 1 93.44 261 ILE B O 1
ATOM 5686 N N . LEU B 1 262 ? -3.455 15.555 21.469 1 92.31 262 LEU B N 1
ATOM 5687 C CA . LEU B 1 262 ? -4.543 14.727 21.969 1 92.31 262 LEU B CA 1
ATOM 5688 C C . LEU B 1 262 ? -5.895 15.391 21.734 1 92.31 262 LEU B C 1
ATOM 5690 O O . LEU B 1 262 ? -6.023 16.609 21.875 1 92.31 262 LEU B O 1
ATOM 5694 N N . PRO B 1 263 ? -6.887 14.547 21.344 1 94.31 263 PRO B N 1
ATOM 5695 C CA . PRO B 1 263 ? -8.227 15.109 21.125 1 94.31 263 PRO B CA 1
ATOM 5696 C C . PRO B 1 263 ? -8.75 15.867 22.344 1 94.31 263 PRO B C 1
ATOM 5698 O O . PRO B 1 263 ? -9.383 16.922 22.188 1 94.31 263 PRO B O 1
ATOM 5701 N N . GLU B 1 264 ? -8.477 15.422 23.516 1 93.06 264 GLU B N 1
ATOM 5702 C CA . GLU B 1 264 ? -8.93 16.062 24.75 1 93.06 264 GLU B CA 1
ATOM 5703 C C . GLU B 1 264 ? -8.297 17.453 24.906 1 93.06 264 GLU B C 1
ATOM 5705 O O . GLU B 1 264 ? -8.953 18.391 25.359 1 93.06 264 GLU B O 1
ATOM 5710 N N . LEU B 1 265 ? -7.055 17.5 24.594 1 93.88 265 LEU B N 1
ATOM 5711 C CA . LEU B 1 265 ? -6.387 18.781 24.656 1 93.88 265 LEU B CA 1
ATOM 5712 C C . LEU B 1 265 ? -6.984 19.766 23.641 1 93.88 265 LEU B C 1
ATOM 5714 O O . LEU B 1 265 ? -7.164 20.938 23.938 1 93.88 265 LEU B O 1
ATOM 5718 N N . SER B 1 266 ? -7.234 19.297 22.453 1 96.19 266 SER B N 1
ATOM 5719 C CA . SER B 1 266 ? -7.852 20.141 21.438 1 96.19 266 SER B CA 1
ATOM 5720 C C . SER B 1 266 ? -9.195 20.672 21.906 1 96.19 266 SER B C 1
ATOM 5722 O O . SER B 1 266 ? -9.516 21.844 21.688 1 96.19 266 SER B O 1
ATOM 5724 N N . GLN B 1 267 ? -9.984 19.859 22.562 1 96.5 267 GLN B N 1
ATOM 5725 C CA . GLN B 1 267 ? -11.273 20.266 23.109 1 96.5 267 GLN B CA 1
ATOM 5726 C C . GLN B 1 267 ? -11.086 21.344 24.188 1 96.5 267 GLN B C 1
ATOM 5728 O O . GLN B 1 267 ? -11.797 22.344 24.188 1 96.5 267 GLN B O 1
ATOM 5733 N N . LYS B 1 268 ? -10.156 21.078 25 1 94.12 268 LYS B N 1
ATOM 5734 C CA . LYS B 1 268 ? -9.844 22.047 26.062 1 94.12 268 LYS B CA 1
ATOM 5735 C C . LYS B 1 268 ? -9.414 23.375 25.469 1 94.12 268 LYS B C 1
ATOM 5737 O O . LYS B 1 268 ? -9.875 24.438 25.906 1 94.12 268 LYS B O 1
ATOM 5742 N N . LEU B 1 269 ? -8.539 23.359 24.516 1 92.94 269 LEU B N 1
ATOM 5743 C CA . LEU B 1 269 ? -8.062 24.578 23.859 1 92.94 269 LEU B CA 1
ATOM 5744 C C . LEU B 1 269 ? -9.203 25.312 23.172 1 92.94 269 LEU B C 1
ATOM 5746 O O . LEU B 1 269 ? -9.297 26.547 23.266 1 92.94 269 LEU B O 1
ATOM 5750 N N . SER B 1 270 ? -10.016 24.578 22.5 1 94.81 270 SER B N 1
ATOM 5751 C CA . SER B 1 270 ? -11.172 25.172 21.828 1 94.81 270 SER B CA 1
ATOM 5752 C C . SER B 1 270 ? -12.047 25.922 22.812 1 94.81 270 SER B C 1
ATOM 5754 O O . SER B 1 270 ? -12.477 27.047 22.547 1 94.81 270 SER B O 1
ATOM 5756 N N . GLU B 1 271 ? -12.297 25.312 23.953 1 92.62 271 GLU B N 1
ATOM 5757 C CA . GLU B 1 271 ? -13.125 25.938 24.969 1 92.62 271 GLU B CA 1
ATOM 5758 C C . GLU B 1 271 ? -12.484 27.203 25.516 1 92.62 271 GLU B C 1
ATOM 5760 O O . GLU B 1 271 ? -13.148 28.234 25.641 1 92.62 271 GLU B O 1
ATOM 5765 N N . ILE B 1 272 ? -11.234 27.141 25.766 1 88.38 272 ILE B N 1
ATOM 5766 C CA . ILE B 1 272 ? -10.508 28.266 26.328 1 88.38 272 ILE B CA 1
ATOM 5767 C C . ILE B 1 272 ? -10.477 29.422 25.312 1 88.38 272 ILE B C 1
ATOM 5769 O O . ILE B 1 272 ? -10.773 30.562 25.656 1 88.38 272 ILE B O 1
ATOM 5773 N N . ILE B 1 273 ? -10.219 29.141 24.109 1 88.81 273 ILE B N 1
ATOM 5774 C CA . ILE B 1 273 ? -10.031 30.141 23.047 1 88.81 273 ILE B CA 1
ATOM 5775 C C . ILE B 1 273 ? -11.383 30.766 22.688 1 88.81 273 ILE B C 1
ATOM 5777 O O . ILE B 1 273 ? -11.492 32 22.578 1 88.81 273 ILE B O 1
ATOM 5781 N N . THR B 1 274 ? -12.398 29.969 22.609 1 88.75 274 THR B N 1
ATOM 5782 C CA . THR B 1 274 ? -13.711 30.469 22.219 1 88.75 274 THR B CA 1
ATOM 5783 C C . THR B 1 274 ? -14.344 31.266 23.359 1 88.75 274 THR B C 1
ATOM 5785 O O . THR B 1 274 ? -15.07 32.219 23.125 1 88.75 274 THR B O 1
ATOM 5788 N N . SER B 1 275 ? -14.078 30.844 24.578 1 87.06 275 SER B N 1
ATOM 5789 C CA . SER B 1 275 ? -14.594 31.578 25.734 1 87.06 275 SER B CA 1
ATOM 5790 C C . SER B 1 275 ? -14.023 33 25.797 1 87.06 275 SER B C 1
ATOM 5792 O O . SER B 1 275 ? -14.625 33.875 26.406 1 87.06 275 SER B O 1
ATOM 5794 N N . ARG B 1 276 ? -13 33.156 25.125 1 81.44 276 ARG B N 1
ATOM 5795 C CA . ARG B 1 276 ? -12.352 34.469 25.125 1 81.44 276 ARG B CA 1
ATOM 5796 C C . ARG B 1 276 ? -12.695 35.25 23.859 1 81.44 276 ARG B C 1
ATOM 5798 O O . ARG B 1 276 ? -12.094 36.312 23.594 1 81.44 276 ARG B O 1
ATOM 5805 N N . GLY B 1 277 ? -13.539 34.688 23.047 1 81.56 277 GLY B N 1
ATOM 5806 C CA . GLY B 1 277 ? -14.07 35.406 21.891 1 81.56 277 GLY B CA 1
ATOM 5807 C C . GLY B 1 277 ? -13.32 35.094 20.609 1 81.56 277 GLY B C 1
ATOM 5808 O O . GLY B 1 277 ? -13.617 35.688 19.562 1 81.56 277 GLY B O 1
ATOM 5809 N N . SER B 1 278 ? -12.328 34.312 20.688 1 86.94 278 SER B N 1
ATOM 5810 C CA . SER B 1 278 ? -11.578 33.938 19.5 1 86.94 278 SER B CA 1
ATOM 5811 C C . SER B 1 278 ? -12.133 32.656 18.875 1 86.94 278 SER B C 1
ATOM 5813 O O . SER B 1 278 ? -12.992 32 19.469 1 86.94 278 SER B O 1
ATOM 5815 N N . LYS B 1 279 ? -11.711 32.375 17.641 1 91.25 279 LYS B N 1
ATOM 5816 C CA . LYS B 1 279 ? -12.203 31.203 16.906 1 91.25 279 LYS B CA 1
ATOM 5817 C C . LYS B 1 279 ? -11.156 30.078 16.875 1 91.25 279 LYS B C 1
ATOM 5819 O O . LYS B 1 279 ? -9.953 30.359 16.922 1 91.25 279 LYS B O 1
ATOM 5824 N N . TYR B 1 280 ? -11.664 28.828 16.875 1 95.69 280 TYR B N 1
ATOM 5825 C CA . TYR B 1 280 ? -10.781 27.672 16.906 1 95.69 280 TYR B CA 1
ATOM 5826 C C . TYR B 1 280 ? -11.18 26.656 15.828 1 95.69 280 TYR B C 1
ATOM 5828 O O . TYR B 1 280 ? -12.367 26.391 15.617 1 95.69 280 TYR B O 1
ATOM 5836 N N . LEU B 1 281 ? -10.156 26.172 15.109 1 97.25 281 LEU B N 1
ATOM 5837 C CA . LEU B 1 281 ? -10.32 25.109 14.125 1 97.25 281 LEU B CA 1
ATOM 5838 C C . LEU B 1 281 ? -9.188 24.094 14.234 1 97.25 281 LEU B C 1
ATOM 5840 O O . LEU B 1 281 ? -8.016 24.453 14.148 1 97.25 281 LEU B O 1
ATOM 5844 N N . GLU B 1 282 ? -9.492 22.891 14.547 1 97.81 282 GLU B N 1
ATOM 5845 C CA . GLU B 1 282 ? -8.461 21.875 14.375 1 97.81 282 GLU B CA 1
ATOM 5846 C C . GLU B 1 282 ? -8.406 21.375 12.938 1 97.81 282 GLU B C 1
ATOM 5848 O O . GLU B 1 282 ? -9.445 21.188 12.297 1 97.81 282 GLU B O 1
ATOM 5853 N N . ALA B 1 283 ? -7.223 21.25 12.383 1 98 283 ALA B N 1
ATOM 5854 C CA . ALA B 1 283 ? -7.059 20.922 10.977 1 98 283 ALA B CA 1
ATOM 5855 C C . ALA B 1 283 ? -5.793 20.094 10.75 1 98 283 ALA B C 1
ATOM 5857 O O . ALA B 1 283 ? -4.965 20.438 9.898 1 98 283 ALA B O 1
ATOM 5858 N N . PRO B 1 284 ? -5.672 18.953 11.484 1 96.94 284 PRO B N 1
ATOM 5859 C CA . PRO B 1 284 ? -4.512 18.109 11.18 1 96.94 284 PRO B CA 1
ATOM 5860 C C . PRO B 1 284 ? -4.48 17.641 9.727 1 96.94 284 PRO B C 1
ATOM 5862 O O . PRO B 1 284 ? -5.504 17.672 9.047 1 96.94 284 PRO B O 1
ATOM 5865 N N . ILE B 1 285 ? -3.25 17.266 9.266 1 94.38 285 ILE B N 1
ATOM 5866 C CA . ILE B 1 285 ? -3.061 16.984 7.84 1 94.38 285 ILE B CA 1
ATOM 5867 C C . ILE B 1 285 ? -2.545 15.57 7.652 1 94.38 285 ILE B C 1
ATOM 5869 O O . ILE B 1 285 ? -1.647 15.125 8.375 1 94.38 285 ILE B O 1
ATOM 5873 N N . ILE B 1 286 ? -3.152 14.844 6.816 1 89.19 286 ILE B N 1
ATOM 5874 C CA . ILE B 1 286 ? -2.533 13.648 6.25 1 89.19 286 ILE B CA 1
ATOM 5875 C C . ILE B 1 286 ? -1.728 14.023 5.008 1 89.19 286 ILE B C 1
ATOM 5877 O O . ILE B 1 286 ? -2.289 14.492 4.016 1 89.19 286 ILE B O 1
ATOM 5881 N N . PHE B 1 287 ? -0.475 13.867 5.18 1 78.38 287 PHE B N 1
ATOM 5882 C CA . PHE B 1 287 ? 0.442 14.414 4.188 1 78.38 287 PHE B CA 1
ATOM 5883 C C . PHE B 1 287 ? 1.2 13.305 3.475 1 78.38 287 PHE B C 1
ATOM 5885 O O . PHE B 1 287 ? 1.671 12.359 4.113 1 78.38 287 PHE B O 1
ATOM 5892 N N . LYS B 1 288 ? 1.175 13.32 2.178 1 65.25 288 LYS B N 1
ATOM 5893 C CA . LYS B 1 288 ? 2.039 12.453 1.381 1 65.25 288 LYS B CA 1
ATOM 5894 C C . LYS B 1 288 ? 3.275 13.203 0.896 1 65.25 288 LYS B C 1
ATOM 5896 O O . LYS B 1 288 ? 3.176 14.086 0.04 1 65.25 288 LYS B O 1
ATOM 5901 N N . ILE B 1 289 ? 4.336 12.867 1.352 1 59.47 289 ILE B N 1
ATOM 5902 C CA . ILE B 1 289 ? 5.582 13.594 1.134 1 59.47 289 ILE B CA 1
ATOM 5903 C C . ILE B 1 289 ? 5.941 13.57 -0.35 1 59.47 289 ILE B C 1
ATOM 5905 O O . ILE B 1 289 ? 6.371 14.578 -0.909 1 59.47 289 ILE B O 1
ATOM 5909 N N . MET B 1 290 ? 5.684 12.43 -0.97 1 52.88 290 MET B N 1
ATOM 5910 C CA . MET B 1 290 ? 6.172 12.242 -2.332 1 52.88 290 MET B CA 1
ATOM 5911 C C . MET B 1 290 ? 5.402 13.125 -3.312 1 52.88 290 MET B C 1
ATOM 5913 O O . MET B 1 290 ? 5.988 13.688 -4.238 1 52.88 290 MET B O 1
ATOM 5917 N N . SER B 1 291 ? 4.176 13.32 -3.094 1 55.03 291 SER B N 1
ATOM 5918 C CA . SER B 1 291 ? 3.342 14.078 -4.02 1 55.03 291 SER B CA 1
ATOM 5919 C C . SER B 1 291 ? 2.971 15.438 -3.441 1 55.03 291 SER B C 1
ATOM 5921 O O . SER B 1 291 ? 2.467 16.312 -4.156 1 55.03 291 SER B O 1
ATOM 5923 N N . MET B 1 292 ? 3.359 15.633 -2.168 1 63.41 292 MET B N 1
ATOM 5924 C CA . MET B 1 292 ? 3.061 16.859 -1.444 1 63.41 292 MET B CA 1
ATOM 5925 C C . MET B 1 292 ? 1.558 17.109 -1.389 1 63.41 292 MET B C 1
ATOM 5927 O O . MET B 1 292 ? 1.11 18.266 -1.468 1 63.41 292 MET B O 1
ATOM 5931 N N . ASP B 1 293 ? 0.845 16.078 -1.44 1 71.44 293 ASP B N 1
ATOM 5932 C CA . ASP B 1 293 ? -0.608 16.156 -1.334 1 71.44 293 ASP B CA 1
ATOM 5933 C C . ASP B 1 293 ? -1.038 16.438 0.103 1 71.44 293 ASP B C 1
ATOM 5935 O O . ASP B 1 293 ? -0.458 15.906 1.048 1 71.44 293 ASP B O 1
ATOM 5939 N N . LEU B 1 294 ? -1.983 17.469 0.165 1 84.88 294 LEU B N 1
ATOM 5940 C CA . LEU B 1 294 ? -2.486 17.859 1.474 1 84.88 294 LEU B CA 1
ATOM 5941 C C . LEU B 1 294 ? -3.934 17.422 1.658 1 84.88 294 LEU B C 1
ATOM 5943 O O . LEU B 1 294 ? -4.805 17.797 0.867 1 84.88 294 LEU B O 1
ATOM 5947 N N . PHE B 1 295 ? -4.148 16.578 2.633 1 91.12 295 PHE B N 1
ATOM 5948 C CA . PHE B 1 295 ? -5.5 16.203 3.031 1 91.12 295 PHE B CA 1
ATOM 5949 C C . PHE B 1 295 ? -5.809 16.703 4.441 1 91.12 295 PHE B C 1
ATOM 5951 O O . PHE B 1 295 ? -5.383 16.094 5.422 1 91.12 295 PHE B O 1
ATOM 5958 N N . PHE B 1 296 ? -6.621 17.781 4.52 1 94.94 296 PHE B N 1
ATOM 5959 C CA . PHE B 1 296 ? -6.957 18.406 5.793 1 94.94 296 PHE B CA 1
ATOM 5960 C C . PHE B 1 296 ? -8.172 17.734 6.422 1 94.94 296 PHE B C 1
ATOM 5962 O O . PHE B 1 296 ? -9.203 17.562 5.766 1 94.94 296 PHE B O 1
ATOM 5969 N N . LEU B 1 297 ? -8.047 17.328 7.652 1 96.19 297 LEU B N 1
ATOM 5970 C CA . LEU B 1 297 ? -9.172 16.938 8.492 1 96.19 297 LEU B CA 1
ATOM 5971 C C . LEU B 1 297 ? -9.562 18.078 9.43 1 96.19 297 LEU B C 1
ATOM 5973 O O . LEU B 1 297 ? -8.742 18.531 10.234 1 96.19 297 LEU B O 1
ATOM 5977 N N . CYS B 1 298 ? -10.875 18.484 9.352 1 97.12 298 CYS B N 1
ATOM 5978 C CA . CYS B 1 298 ? -11.195 19.734 10.031 1 97.12 298 CYS B CA 1
ATOM 5979 C C . CYS B 1 298 ? -12.406 19.562 10.938 1 97.12 298 CYS B C 1
ATOM 5981 O O . CYS B 1 298 ? -13.359 18.859 10.586 1 97.12 298 CYS B O 1
ATOM 5983 N N . ALA B 1 299 ? -12.344 20.188 12.07 1 97.56 299 ALA B N 1
ATOM 5984 C CA . ALA B 1 299 ? -13.492 20.344 12.953 1 97.56 299 ALA B CA 1
ATOM 5985 C C . ALA B 1 299 ? -13.398 21.656 13.742 1 97.56 299 ALA B C 1
ATOM 5987 O O . ALA B 1 299 ? -12.336 22 14.242 1 97.56 299 ALA B O 1
ATOM 5988 N N . GLY B 1 300 ? -14.5 22.375 13.797 1 96.81 300 GLY B N 1
ATOM 5989 C CA . GLY B 1 300 ? -14.492 23.625 14.555 1 96.81 300 GLY B CA 1
ATOM 5990 C C . GLY B 1 300 ? -15.203 24.766 13.852 1 96.81 300 GLY B C 1
ATOM 5991 O O . GLY B 1 300 ? -16.203 24.547 13.172 1 96.81 300 GLY B O 1
ATOM 5992 N N . ASP B 1 301 ? -14.664 25.953 13.984 1 93.81 301 ASP B N 1
ATOM 5993 C CA . ASP B 1 301 ? -15.328 27.188 13.57 1 93.81 301 ASP B CA 1
ATOM 5994 C C . ASP B 1 301 ? -15.492 27.234 12.055 1 93.81 301 ASP B C 1
ATOM 5996 O O . ASP B 1 301 ? -14.547 26.984 11.305 1 93.81 301 ASP B O 1
ATOM 6000 N N . GLN B 1 302 ? -16.656 27.594 11.594 1 90.62 302 GLN B N 1
ATOM 6001 C CA . GLN B 1 302 ? -17.01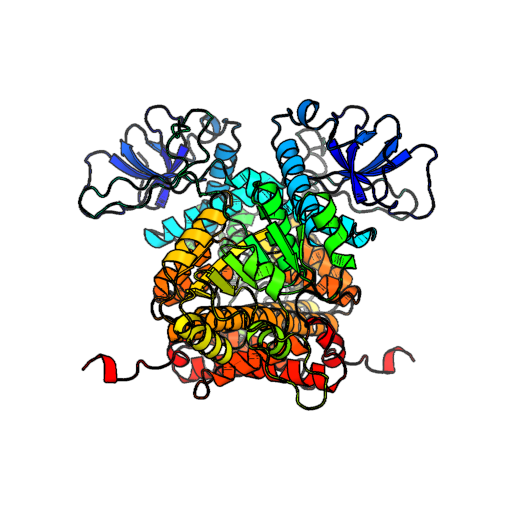6 27.625 10.18 1 90.62 302 GLN B CA 1
ATOM 6002 C C . GLN B 1 302 ? -16.281 28.734 9.438 1 90.62 302 GLN B C 1
ATOM 6004 O O . GLN B 1 302 ? -15.867 28.562 8.289 1 90.62 302 GLN B O 1
ATOM 6009 N N . ALA B 1 303 ? -16.141 29.828 10.086 1 85.12 303 ALA B N 1
ATOM 6010 C CA . ALA B 1 303 ? -15.477 30.953 9.438 1 85.12 303 ALA B CA 1
ATOM 6011 C C . ALA B 1 303 ? -14 30.641 9.203 1 85.12 303 ALA B C 1
ATOM 6013 O O . ALA B 1 303 ? -13.445 30.969 8.148 1 85.12 303 ALA B O 1
ATOM 6014 N N . LEU B 1 304 ? -13.383 30.062 10.18 1 91.75 304 LEU B N 1
ATOM 6015 C CA . LEU B 1 304 ? -11.984 29.672 10.023 1 91.75 304 LEU B CA 1
ATOM 6016 C C . LEU B 1 304 ? -11.836 28.594 8.945 1 91.75 304 LEU B C 1
ATOM 6018 O O . LEU B 1 304 ? -10.852 28.594 8.195 1 91.75 304 LEU B O 1
ATOM 6022 N N . TYR B 1 305 ? -12.742 27.672 8.93 1 93.12 305 TYR B N 1
ATOM 6023 C CA . TYR B 1 305 ? -12.727 26.641 7.898 1 93.12 305 TYR B CA 1
ATOM 6024 C C . TYR B 1 305 ? -12.773 27.266 6.504 1 93.12 305 TYR B C 1
ATOM 6026 O O . TYR B 1 305 ? -12.023 26.859 5.613 1 93.12 305 TYR B O 1
ATOM 6034 N N . ARG B 1 306 ? -13.586 28.203 6.316 1 86.69 306 ARG B N 1
ATOM 6035 C CA . ARG B 1 306 ? -13.703 28.891 5.027 1 86.69 306 ARG B CA 1
ATOM 6036 C C . ARG B 1 306 ? -12.406 29.609 4.672 1 86.69 306 ARG B C 1
ATOM 6038 O O . ARG B 1 306 ? -11.977 29.594 3.516 1 86.69 306 ARG B O 1
ATOM 6045 N N . LYS B 1 307 ? -11.852 30.234 5.668 1 86.69 307 LYS B N 1
ATOM 6046 C CA . LYS B 1 307 ? -10.57 30.875 5.434 1 86.69 307 LYS B CA 1
ATOM 6047 C C . LYS B 1 307 ? -9.508 29.875 5 1 86.69 307 LYS B C 1
ATOM 6049 O O . LYS B 1 307 ? -8.734 30.125 4.082 1 86.69 307 LYS B O 1
ATOM 6054 N N . LEU B 1 308 ? -9.5 28.734 5.695 1 93.06 308 LEU B N 1
ATOM 6055 C CA . LEU B 1 308 ? -8.555 27.672 5.371 1 93.06 308 LEU B CA 1
ATOM 6056 C C . LEU B 1 308 ? -8.711 27.234 3.922 1 93.06 308 LEU B C 1
ATOM 6058 O O . LEU B 1 308 ? -7.719 27.062 3.209 1 93.06 308 LEU B O 1
ATOM 6062 N N . LEU B 1 309 ? -9.938 27.047 3.486 1 87.75 309 LEU B N 1
ATOM 6063 C CA . LEU B 1 309 ? -10.211 26.703 2.094 1 87.75 309 LEU B CA 1
ATOM 6064 C C . LEU B 1 309 ? -9.625 27.75 1.152 1 87.75 309 LEU B C 1
ATOM 6066 O O . LEU B 1 309 ? -9.031 27.406 0.13 1 87.75 309 LEU B O 1
ATOM 6070 N N . GLY B 1 310 ? -9.797 28.938 1.543 1 84.19 310 GLY B N 1
ATOM 6071 C CA . GLY B 1 310 ? -9.305 30.031 0.73 1 84.19 310 GLY B CA 1
ATOM 6072 C C . GLY B 1 310 ? -7.789 30.062 0.632 1 84.19 310 GLY B C 1
ATOM 6073 O O . GLY B 1 310 ? -7.238 30.297 -0.443 1 84.19 310 GLY B O 1
ATOM 6074 N N . PHE B 1 311 ? -7.141 29.875 1.747 1 88.19 311 PHE B N 1
ATOM 6075 C CA . PHE B 1 311 ? -5.684 29.906 1.783 1 88.19 311 PHE B CA 1
ATOM 6076 C C . PHE B 1 311 ? -5.094 28.875 0.823 1 88.19 311 PHE B C 1
ATOM 6078 O O . PHE B 1 311 ? -4.039 29.109 0.23 1 88.19 311 PHE B O 1
ATOM 6085 N N . PHE B 1 312 ? -5.82 27.703 0.636 1 87.38 312 PHE B N 1
ATOM 6086 C CA . PHE B 1 312 ? -5.238 26.609 -0.133 1 87.38 312 PHE B CA 1
ATOM 6087 C C . PHE B 1 312 ? -6.035 26.375 -1.409 1 87.38 312 PHE B C 1
ATOM 6089 O O . PHE B 1 312 ? -5.98 25.281 -1.979 1 87.38 312 PHE B O 1
ATOM 6096 N N . SER B 1 313 ? -6.742 27.344 -1.853 1 76.81 313 SER B N 1
ATOM 6097 C CA . SER B 1 313 ? -7.613 27.219 -3.018 1 76.81 313 SER B CA 1
ATOM 6098 C C . SER B 1 313 ? -6.805 27.016 -4.293 1 76.81 313 SER B C 1
ATOM 6100 O O . SER B 1 313 ? -7.312 26.469 -5.273 1 76.81 313 SER B O 1
ATOM 6102 N N . ARG B 1 314 ? -5.547 27.438 -4.195 1 69.19 314 ARG B N 1
ATOM 6103 C CA . ARG B 1 314 ? -4.703 27.328 -5.379 1 69.19 314 ARG B CA 1
ATOM 6104 C C . ARG B 1 314 ? -3.98 25.984 -5.418 1 69.19 314 ARG B C 1
ATOM 6106 O O . ARG B 1 314 ? -3.113 25.766 -6.266 1 69.19 314 ARG B O 1
ATOM 6113 N N . THR B 1 315 ? -4.277 25.156 -4.484 1 75.31 315 THR B N 1
ATOM 6114 C CA . THR B 1 315 ? -3.658 23.844 -4.414 1 75.31 315 THR B CA 1
ATOM 6115 C C . THR B 1 315 ? -4.691 22.75 -4.664 1 75.31 315 THR B C 1
ATOM 6117 O O . THR B 1 315 ? -5.871 23.031 -4.863 1 75.31 315 THR B O 1
ATOM 6120 N N . GLY B 1 316 ? -4.234 21.578 -4.801 1 76 316 GLY B N 1
ATOM 6121 C CA . GLY B 1 316 ? -5.117 20.422 -4.898 1 76 316 GLY B CA 1
ATOM 6122 C C . GLY B 1 316 ? -5.473 19.828 -3.547 1 76 316 GLY B C 1
ATOM 6123 O O . GLY B 1 316 ? -5.832 18.656 -3.455 1 76 316 GLY B O 1
ATOM 6124 N N . ALA B 1 317 ? -5.355 20.688 -2.514 1 83.62 317 ALA B N 1
ATOM 6125 C CA . ALA B 1 317 ? -5.641 20.203 -1.168 1 83.62 317 ALA B CA 1
ATOM 6126 C C . ALA B 1 317 ? -7.094 19.75 -1.046 1 83.62 317 ALA B C 1
ATOM 6128 O O . ALA B 1 317 ? -7.992 20.359 -1.634 1 83.62 317 ALA B O 1
ATOM 6129 N N . VAL B 1 318 ? -7.281 18.641 -0.362 1 88.19 318 VAL B N 1
ATOM 6130 C CA . VAL B 1 318 ? -8.609 18.109 -0.082 1 88.19 318 VAL B CA 1
ATOM 6131 C C . VAL B 1 318 ? -8.953 18.328 1.39 1 88.19 318 VAL B C 1
ATOM 6133 O O . VAL B 1 318 ? -8.078 18.297 2.252 1 88.19 318 VAL B O 1
ATOM 6136 N N . PHE B 1 319 ? -10.242 18.641 1.591 1 91.88 319 PHE B N 1
ATOM 6137 C CA . PHE B 1 319 ? -10.688 18.969 2.941 1 91.88 319 PHE B CA 1
ATOM 6138 C C . PHE B 1 319 ? -11.844 18.078 3.359 1 91.88 319 PHE B C 1
ATOM 6140 O O . PHE B 1 319 ? -12.758 17.812 2.57 1 91.88 319 PHE B O 1
ATOM 6147 N N . TYR B 1 320 ? -11.734 17.516 4.527 1 94.06 320 TYR B N 1
ATOM 6148 C CA . TYR B 1 320 ? -12.828 16.734 5.117 1 94.06 320 TYR B CA 1
ATOM 6149 C C . TYR B 1 320 ? -13.312 17.391 6.41 1 94.06 320 TYR B C 1
ATOM 6151 O O . TYR B 1 320 ? -12.562 17.5 7.375 1 94.06 320 TYR B O 1
ATOM 6159 N N . ARG B 1 321 ? -14.555 17.766 6.418 1 94.38 321 ARG B N 1
ATOM 6160 C CA . ARG B 1 321 ? -15.125 18.5 7.547 1 94.38 321 ARG B CA 1
ATOM 6161 C C . ARG B 1 321 ? -15.859 17.547 8.492 1 94.38 321 ARG B C 1
ATOM 6163 O O . ARG B 1 321 ? -16.688 16.75 8.055 1 94.38 321 ARG B O 1
ATOM 6170 N N . LEU B 1 322 ? -15.492 17.594 9.742 1 95.12 322 LEU B N 1
ATOM 6171 C CA . LEU B 1 322 ? -16.125 16.812 10.789 1 95.12 322 LEU B CA 1
ATOM 6172 C C . LEU B 1 322 ? -16.953 17.719 11.711 1 95.12 322 LEU B C 1
ATOM 6174 O O . LEU B 1 322 ? -16.859 18.938 11.641 1 95.12 322 LEU B O 1
ATOM 6178 N N . ASN B 1 323 ? -17.734 17.062 12.523 1 89.12 323 ASN B N 1
ATOM 6179 C CA . ASN B 1 323 ? -18.75 17.812 13.266 1 89.12 323 ASN B CA 1
ATOM 6180 C C . ASN B 1 323 ? -18.234 18.281 14.617 1 89.12 323 ASN B C 1
ATOM 6182 O O . ASN B 1 323 ? -18.484 19.406 15.031 1 89.12 323 ASN B O 1
ATOM 6186 N N . GLU B 1 324 ? -17.484 17.484 15.289 1 94.88 324 GLU B N 1
ATOM 6187 C CA . GLU B 1 324 ? -17.109 17.766 16.672 1 94.88 324 GLU B CA 1
ATOM 6188 C C . GLU B 1 324 ? -15.602 17.906 16.812 1 94.88 324 GLU B C 1
ATOM 6190 O O . GLU B 1 324 ? -14.844 17.156 16.203 1 94.88 324 GLU B O 1
ATOM 6195 N N . ILE B 1 325 ? -15.25 18.922 17.672 1 96.88 325 ILE B N 1
ATOM 6196 C CA . ILE B 1 325 ? -13.836 19.109 17.969 1 96.88 325 ILE B CA 1
ATOM 6197 C C . ILE B 1 325 ? -13.281 17.828 18.609 1 96.88 325 ILE B C 1
ATOM 6199 O O . ILE B 1 325 ? -13.914 17.219 19.469 1 96.88 325 ILE B O 1
ATOM 6203 N N . GLY B 1 326 ? -12.188 17.406 18.156 1 95.88 326 GLY B N 1
ATOM 6204 C CA . GLY B 1 326 ? -11.578 16.156 18.594 1 95.88 326 GLY B CA 1
ATOM 6205 C C . GLY B 1 326 ? -11.641 15.062 17.562 1 95.88 326 GLY B C 1
ATOM 6206 O O . GLY B 1 326 ? -10.766 14.195 17.5 1 95.88 326 GLY B O 1
ATOM 6207 N N . GLN B 1 327 ? -12.586 15.078 16.688 1 95.5 327 GLN B N 1
ATOM 6208 C CA . GLN B 1 327 ? -12.805 14.016 15.703 1 95.5 327 GLN B CA 1
ATOM 6209 C C . GLN B 1 327 ? -11.719 14.023 14.633 1 95.5 327 GLN B C 1
ATOM 6211 O O . GLN B 1 327 ? -11.289 12.969 14.156 1 95.5 327 GLN B O 1
ATOM 6216 N N . ALA B 1 328 ? -11.352 15.219 14.227 1 96.56 328 ALA B N 1
ATOM 6217 C CA . ALA B 1 328 ? -10.305 15.32 13.211 1 96.56 328 ALA B CA 1
ATOM 6218 C C . ALA B 1 328 ? -9 14.688 13.703 1 96.56 328 ALA B C 1
ATOM 6220 O O . ALA B 1 328 ? -8.344 13.961 12.961 1 96.56 328 ALA B O 1
ATOM 6221 N N . LEU B 1 329 ? -8.703 14.969 14.914 1 95.75 329 LEU B N 1
ATOM 6222 C CA . LEU B 1 329 ? -7.484 14.43 15.5 1 95.75 329 LEU B CA 1
ATOM 6223 C C . LEU B 1 329 ? -7.602 12.922 15.703 1 95.75 329 LEU B C 1
ATOM 6225 O O . LEU B 1 329 ? -6.629 12.188 15.508 1 95.75 329 LEU B O 1
ATOM 6229 N N . LYS B 1 330 ? -8.75 12.477 16.094 1 94.31 330 LYS B N 1
ATOM 6230 C CA . LYS B 1 330 ? -8.961 11.039 16.234 1 94.31 330 LYS B CA 1
ATOM 6231 C C . LYS B 1 330 ? -8.773 10.336 14.891 1 94.31 330 LYS B C 1
ATOM 6233 O O . LYS B 1 330 ? -8.156 9.266 14.828 1 94.31 330 LYS B O 1
ATOM 6238 N N . MET B 1 331 ? -9.305 10.922 13.875 1 94.19 331 MET B N 1
ATOM 6239 C CA . MET B 1 331 ? -9.164 10.352 12.539 1 94.19 331 MET B CA 1
ATOM 6240 C C . MET B 1 331 ? -7.695 10.312 12.117 1 94.19 331 MET B C 1
ATOM 6242 O O . MET B 1 331 ? -7.238 9.32 11.539 1 94.19 331 MET B O 1
ATOM 6246 N N . LYS B 1 332 ? -6.996 11.391 12.352 1 94.38 332 LYS B N 1
ATOM 6247 C CA . LYS B 1 332 ? -5.57 11.422 12.047 1 94.38 332 LYS B CA 1
ATOM 6248 C C . LYS B 1 332 ? -4.82 10.328 12.805 1 94.38 332 LYS B C 1
ATOM 6250 O O . LYS B 1 332 ? -3.934 9.68 12.242 1 94.38 332 LYS B O 1
ATOM 6255 N N . GLN B 1 333 ? -5.152 10.172 14.031 1 93.31 333 GLN B N 1
ATOM 6256 C CA . GLN B 1 333 ? -4.504 9.148 14.852 1 93.31 333 GLN B CA 1
ATOM 6257 C C . GLN B 1 333 ? -4.758 7.754 14.289 1 93.31 333 GLN B C 1
ATOM 6259 O O . GLN B 1 333 ? -3.863 6.906 14.281 1 93.31 333 GLN B O 1
ATOM 6264 N N . VAL B 1 334 ? -5.961 7.512 13.836 1 94.06 334 VAL B N 1
ATOM 6265 C CA . VAL B 1 334 ? -6.301 6.227 13.234 1 94.06 334 VAL B CA 1
ATOM 6266 C C . VAL B 1 334 ? -5.469 6.016 11.969 1 94.06 334 VAL B C 1
ATOM 6268 O O . VAL B 1 334 ? -4.969 4.914 11.727 1 94.06 334 VAL B O 1
ATOM 6271 N N . TYR B 1 335 ? -5.348 7.031 11.195 1 93.19 335 TYR B N 1
ATOM 6272 C CA . TYR B 1 335 ? -4.527 6.922 10 1 93.19 335 TYR B CA 1
ATOM 6273 C C . TYR B 1 335 ? -3.072 6.648 10.352 1 93.19 335 TYR B C 1
ATOM 6275 O O . TYR B 1 335 ? -2.393 5.883 9.664 1 93.19 335 TYR B O 1
ATOM 6283 N N . MET B 1 336 ? -2.598 7.297 11.367 1 92.19 336 MET B N 1
ATOM 6284 C CA . MET B 1 336 ? -1.225 7.07 11.805 1 92.19 336 MET B CA 1
ATOM 6285 C C . MET B 1 336 ? -1.043 5.641 12.312 1 92.19 336 MET B C 1
ATOM 6287 O O . MET B 1 336 ? 0.018 5.043 12.125 1 92.19 336 MET B O 1
ATOM 6291 N N . PHE B 1 337 ? -2.059 5.168 12.953 1 95.12 337 PHE B N 1
ATOM 6292 C CA . PHE B 1 337 ? -2.037 3.756 13.312 1 95.12 337 PHE B CA 1
ATOM 6293 C C . PHE B 1 337 ? -1.902 2.883 12.07 1 95.12 337 PHE B C 1
ATOM 6295 O O . PHE B 1 337 ? -1.087 1.959 12.039 1 95.12 337 PHE B O 1
ATOM 6302 N N . TYR B 1 338 ? -2.709 3.115 11.07 1 95.5 338 TYR B N 1
ATOM 6303 C CA . TYR B 1 338 ? -2.639 2.393 9.805 1 95.5 338 TYR B CA 1
ATOM 6304 C C . TYR B 1 338 ? -1.208 2.338 9.281 1 95.5 338 TYR B C 1
ATOM 6306 O O . TYR B 1 338 ? -0.701 1.264 8.953 1 95.5 338 TYR B O 1
ATOM 6314 N N . HIS B 1 339 ? -0.603 3.416 9.289 1 92.56 339 HIS B N 1
ATOM 6315 C CA . HIS B 1 339 ? 0.753 3.52 8.758 1 92.56 339 HIS B CA 1
ATOM 6316 C C . HIS B 1 339 ? 1.736 2.713 9.602 1 92.56 339 HIS B C 1
ATOM 6318 O O . HIS B 1 339 ? 2.578 1.993 9.055 1 92.56 339 HIS B O 1
ATOM 6324 N N . SER B 1 340 ? 1.652 2.863 10.883 1 95.06 340 SER B N 1
ATOM 6325 C CA . SER B 1 340 ? 2.559 2.143 11.773 1 95.06 340 SER B CA 1
ATOM 6326 C C . SER B 1 340 ? 2.41 0.634 11.609 1 95.06 340 SER B C 1
ATOM 6328 O O . SER B 1 340 ? 3.406 -0.094 11.602 1 95.06 340 SER B O 1
ATOM 6330 N N . ALA B 1 341 ? 1.177 0.244 11.516 1 96.44 341 ALA B N 1
ATOM 6331 C CA . ALA B 1 341 ? 0.903 -1.186 11.391 1 96.44 341 ALA B CA 1
ATOM 6332 C C . ALA B 1 341 ? 1.462 -1.742 10.086 1 96.44 341 ALA B C 1
ATOM 6334 O O . ALA B 1 341 ? 2.006 -2.85 10.055 1 96.44 341 ALA B O 1
ATOM 6335 N N . ILE B 1 342 ? 1.303 -1.034 9.016 1 95.06 342 ILE B N 1
ATOM 6336 C CA . ILE B 1 342 ? 1.788 -1.519 7.73 1 95.06 342 ILE B CA 1
ATOM 6337 C C . ILE B 1 342 ? 3.312 -1.599 7.75 1 95.06 342 ILE B C 1
ATOM 6339 O O . ILE B 1 342 ? 3.898 -2.541 7.211 1 95.06 342 ILE B O 1
ATOM 6343 N N . VAL B 1 343 ? 3.984 -0.614 8.328 1 94.12 343 VAL B N 1
ATOM 6344 C CA . VAL B 1 343 ? 5.441 -0.63 8.414 1 94.12 343 VAL B CA 1
ATOM 6345 C C . VAL B 1 343 ? 5.898 -1.853 9.211 1 94.12 343 VAL B C 1
ATOM 6347 O O . VAL B 1 343 ? 6.836 -2.545 8.812 1 94.12 343 VAL B O 1
ATOM 6350 N N . LEU B 1 344 ? 5.25 -2.107 10.281 1 95.44 344 LEU B N 1
ATOM 6351 C CA . LEU B 1 344 ? 5.633 -3.238 11.125 1 95.44 344 LEU B CA 1
ATOM 6352 C C . LEU B 1 344 ? 5.34 -4.559 10.414 1 95.44 344 LEU B C 1
ATOM 6354 O O . LEU B 1 344 ? 6.102 -5.52 10.555 1 95.44 344 LEU B O 1
ATOM 6358 N N . ASN B 1 345 ? 4.191 -4.605 9.711 1 96.56 345 ASN B N 1
ATOM 6359 C CA . ASN B 1 345 ? 3.885 -5.77 8.883 1 96.56 345 ASN B CA 1
ATOM 6360 C C . ASN B 1 345 ? 5.004 -6.062 7.887 1 96.56 345 ASN B C 1
ATOM 6362 O O . ASN B 1 345 ? 5.52 -7.18 7.836 1 96.56 345 ASN B O 1
ATOM 6366 N N . ILE B 1 346 ? 5.387 -5.07 7.188 1 95.19 346 ILE B N 1
ATOM 6367 C CA . ILE B 1 346 ? 6.422 -5.223 6.172 1 95.19 346 ILE B CA 1
ATOM 6368 C C . ILE B 1 346 ? 7.75 -5.578 6.836 1 95.19 346 ILE B C 1
ATOM 6370 O O . ILE B 1 346 ? 8.531 -6.363 6.293 1 95.19 346 ILE B O 1
ATOM 6374 N N . THR B 1 347 ? 8.008 -5.023 7.992 1 94.19 347 THR B N 1
ATOM 6375 C CA . THR B 1 347 ? 9.227 -5.328 8.727 1 94.19 347 THR B CA 1
ATOM 6376 C C . THR B 1 347 ? 9.281 -6.809 9.102 1 94.19 347 THR B C 1
ATOM 6378 O O . THR B 1 347 ? 10.32 -7.453 8.961 1 94.19 347 THR B O 1
ATOM 6381 N N . GLU B 1 348 ? 8.18 -7.344 9.594 1 94.44 348 GLU B N 1
ATOM 6382 C CA . GLU B 1 348 ? 8.117 -8.773 9.875 1 94.44 348 GLU B CA 1
ATOM 6383 C C . GLU B 1 348 ? 8.32 -9.602 8.609 1 94.44 348 GLU B C 1
ATOM 6385 O O . GLU B 1 348 ? 9.016 -10.617 8.633 1 94.44 348 GLU B O 1
ATOM 6390 N N . VAL B 1 349 ? 7.699 -9.164 7.555 1 94.88 349 VAL B N 1
ATOM 6391 C CA . VAL B 1 349 ? 7.805 -9.852 6.273 1 94.88 349 VAL B CA 1
ATOM 6392 C C . VAL B 1 349 ? 9.266 -9.883 5.82 1 94.88 349 VAL B C 1
ATOM 6394 O O . VAL B 1 349 ? 9.766 -10.922 5.391 1 94.88 349 VAL B O 1
ATOM 6397 N N . ALA B 1 350 ? 9.922 -8.773 5.949 1 93.5 350 ALA B N 1
ATOM 6398 C CA . ALA B 1 350 ? 11.328 -8.695 5.578 1 93.5 350 ALA B CA 1
ATOM 6399 C C . ALA B 1 350 ? 12.172 -9.664 6.402 1 93.5 350 ALA B C 1
ATOM 6401 O O . ALA B 1 350 ? 13.055 -10.336 5.871 1 93.5 350 ALA B O 1
ATOM 6402 N N . ALA B 1 351 ? 11.891 -9.703 7.676 1 92.25 351 ALA B N 1
ATOM 6403 C CA . ALA B 1 351 ? 12.617 -10.625 8.555 1 92.25 351 ALA B CA 1
ATOM 6404 C C . ALA B 1 351 ? 12.367 -12.07 8.141 1 92.25 351 ALA B C 1
ATOM 6406 O O . ALA B 1 351 ? 13.281 -12.898 8.164 1 92.25 351 ALA B O 1
ATOM 6407 N N . GLN B 1 352 ? 11.156 -12.383 7.793 1 92.38 352 GLN B N 1
ATOM 6408 C CA . GLN B 1 352 ? 10.805 -13.727 7.359 1 92.38 352 GLN B CA 1
ATOM 6409 C C . GLN B 1 352 ? 11.453 -14.07 6.023 1 92.38 352 GLN B C 1
ATOM 6411 O O . GLN B 1 352 ? 11.969 -15.172 5.844 1 92.38 352 GLN B O 1
ATOM 6416 N N . PHE B 1 353 ? 11.383 -13.141 5.062 1 92.75 353 PHE B N 1
ATOM 6417 C CA . PHE B 1 353 ? 12.062 -13.336 3.787 1 92.75 353 PHE B CA 1
ATOM 6418 C C . PHE B 1 353 ? 13.539 -13.633 4 1 92.75 353 PHE B C 1
ATOM 6420 O O . PHE B 1 353 ? 14.094 -14.547 3.381 1 92.75 353 PHE B O 1
ATOM 6427 N N . GLN B 1 354 ? 14.164 -12.875 4.871 1 90.69 354 GLN B N 1
ATOM 6428 C CA . GLN B 1 354 ? 15.586 -13.055 5.156 1 90.69 354 GLN B CA 1
ATOM 6429 C C . GLN B 1 354 ? 15.859 -14.43 5.754 1 90.69 354 GLN B C 1
ATOM 6431 O O . GLN B 1 354 ? 16.906 -15.031 5.496 1 90.69 354 GLN B O 1
ATOM 6436 N N . SER B 1 355 ? 14.969 -14.898 6.574 1 89 355 SER B N 1
ATOM 6437 C CA . SER B 1 355 ? 15.133 -16.203 7.191 1 89 355 SER B CA 1
ATOM 6438 C C . SER B 1 355 ? 15.031 -17.328 6.16 1 89 355 SER B C 1
ATOM 6440 O O . SER B 1 355 ? 15.617 -18.391 6.332 1 89 355 SER B O 1
ATOM 6442 N N . ILE B 1 356 ? 14.211 -17.141 5.129 1 90.31 356 ILE B N 1
ATOM 6443 C CA . ILE B 1 356 ? 14.008 -18.141 4.086 1 90.31 356 ILE B CA 1
ATOM 6444 C C . ILE B 1 356 ? 15.203 -18.141 3.129 1 90.31 356 ILE B C 1
ATOM 6446 O O . ILE B 1 356 ? 15.695 -19.203 2.74 1 90.31 356 ILE B O 1
ATOM 6450 N N . ASN B 1 357 ? 15.492 -16.938 2.709 1 85.75 357 ASN B N 1
ATOM 6451 C CA . ASN B 1 357 ? 16.641 -16.688 1.849 1 85.75 357 ASN B CA 1
ATOM 6452 C C . ASN B 1 357 ? 17.453 -15.484 2.322 1 85.75 357 ASN B C 1
ATOM 6454 O O . ASN B 1 357 ? 16.938 -14.375 2.381 1 85.75 357 ASN B O 1
ATOM 6458 N N . SER B 1 358 ? 18.672 -15.688 2.473 1 75.94 358 SER B N 1
ATOM 6459 C CA . SER B 1 358 ? 19.531 -14.734 3.176 1 75.94 358 SER B CA 1
ATOM 6460 C C . SER B 1 358 ? 19.812 -13.5 2.322 1 75.94 358 SER B C 1
ATOM 6462 O O . SER B 1 358 ? 20.219 -12.461 2.84 1 75.94 358 SER B O 1
ATOM 6464 N N . ASP B 1 359 ? 19.531 -13.602 1.144 1 87.5 359 ASP B N 1
ATOM 6465 C CA . ASP B 1 359 ? 19.875 -12.484 0.274 1 87.5 359 ASP B CA 1
ATOM 6466 C C . ASP B 1 359 ? 18.688 -11.547 0.065 1 87.5 359 ASP B C 1
ATOM 6468 O O . ASP B 1 359 ? 18.094 -11.523 -1.016 1 87.5 359 ASP B O 1
ATOM 6472 N N . LEU B 1 360 ? 18.5 -10.758 1.04 1 89.88 360 LEU B N 1
ATOM 6473 C CA . LEU B 1 360 ? 17.391 -9.812 0.997 1 89.88 360 LEU B CA 1
ATOM 6474 C C . LEU B 1 360 ? 17.625 -8.758 -0.077 1 89.88 360 LEU B C 1
ATOM 6476 O O . LEU B 1 360 ? 16.656 -8.227 -0.648 1 89.88 360 LEU B O 1
ATOM 6480 N N . ASN B 1 361 ? 18.859 -8.5 -0.361 1 89.56 361 ASN B N 1
ATOM 6481 C CA . ASN B 1 361 ? 19.188 -7.516 -1.386 1 89.56 361 ASN B CA 1
ATOM 6482 C C . ASN B 1 361 ? 18.75 -7.98 -2.771 1 89.56 361 ASN B C 1
ATOM 6484 O O . ASN B 1 361 ? 18.156 -7.207 -3.527 1 89.56 361 ASN B O 1
ATOM 6488 N N . GLU B 1 362 ? 19.031 -9.172 -3.084 1 89.31 362 GLU B N 1
ATOM 6489 C CA . GLU B 1 362 ? 18.625 -9.711 -4.371 1 89.31 362 GLU B CA 1
ATOM 6490 C C . GLU B 1 362 ? 17.094 -9.758 -4.484 1 89.31 362 GLU B C 1
ATOM 6492 O O . GLU B 1 362 ? 16.531 -9.453 -5.543 1 89.31 362 GLU B O 1
ATOM 6497 N N . LEU B 1 363 ? 16.516 -10.133 -3.426 1 90.62 363 LEU B N 1
ATOM 6498 C CA . LEU B 1 363 ? 15.055 -10.164 -3.424 1 90.62 363 LEU B CA 1
ATOM 6499 C C . LEU B 1 363 ? 14.484 -8.758 -3.635 1 90.62 363 LEU B C 1
ATOM 6501 O O . LEU B 1 363 ? 13.523 -8.586 -4.391 1 90.62 363 LEU B O 1
ATOM 6505 N N . HIS B 1 364 ? 15.016 -7.812 -2.932 1 91.25 364 HIS B N 1
ATOM 6506 C CA . HIS B 1 364 ? 14.586 -6.43 -3.08 1 91.25 364 HIS B CA 1
ATOM 6507 C C . HIS B 1 364 ? 14.656 -5.98 -4.535 1 91.25 364 HIS B C 1
ATOM 6509 O O . HIS B 1 364 ? 13.734 -5.344 -5.043 1 91.25 364 HIS B O 1
ATOM 6515 N N . LYS B 1 365 ? 15.695 -6.336 -5.223 1 86.38 365 LYS B N 1
ATOM 6516 C CA . LYS B 1 365 ? 15.883 -6 -6.629 1 86.38 365 LYS B CA 1
ATOM 6517 C C . LYS B 1 365 ? 14.805 -6.648 -7.5 1 86.38 365 LYS B C 1
ATOM 6519 O O . LYS B 1 365 ? 14.242 -6.008 -8.383 1 86.38 365 LYS B O 1
ATOM 6524 N N . LYS B 1 366 ? 14.539 -7.855 -7.203 1 86.5 366 LYS B N 1
ATOM 6525 C CA . LYS B 1 366 ? 13.562 -8.594 -7.996 1 86.5 366 LYS B CA 1
ATOM 6526 C C . LYS B 1 366 ? 12.148 -8.078 -7.746 1 86.5 366 LYS B C 1
ATOM 6528 O O . LYS B 1 366 ? 11.328 -8.031 -8.664 1 86.5 366 LYS B O 1
ATOM 6533 N N . LEU B 1 367 ? 11.922 -7.73 -6.516 1 87.19 367 LEU B N 1
ATOM 6534 C CA . LEU B 1 367 ? 10.633 -7.133 -6.199 1 87.19 367 LEU B CA 1
ATOM 6535 C C . LEU B 1 367 ? 10.445 -5.809 -6.938 1 87.19 367 LEU B C 1
ATOM 6537 O O . LEU B 1 367 ? 9.359 -5.52 -7.434 1 87.19 367 LEU B O 1
ATOM 6541 N N . LYS B 1 368 ? 11.414 -5.113 -6.941 1 79.19 368 LYS B N 1
ATOM 6542 C CA . LYS B 1 368 ? 11.391 -3.844 -7.66 1 79.19 368 LYS B CA 1
ATOM 6543 C C . LYS B 1 368 ? 11.148 -4.059 -9.148 1 79.19 368 LYS B C 1
ATOM 6545 O O . LYS B 1 368 ? 10.367 -3.33 -9.766 1 79.19 368 LYS B O 1
ATOM 6550 N N . GLU B 1 369 ? 11.781 -4.996 -9.688 1 76.31 369 GLU B N 1
ATOM 6551 C CA . GLU B 1 369 ? 11.648 -5.34 -11.102 1 76.31 369 GLU B CA 1
ATOM 6552 C C . GLU B 1 369 ? 10.219 -5.781 -11.43 1 76.31 369 GLU B C 1
ATOM 6554 O O . GLU B 1 369 ? 9.695 -5.457 -12.492 1 76.31 369 GLU B O 1
ATOM 6559 N N . ALA B 1 370 ? 9.711 -6.555 -10.531 1 75.69 370 ALA B N 1
ATOM 6560 C CA . ALA B 1 370 ? 8.375 -7.102 -10.758 1 75.69 370 ALA B CA 1
ATOM 6561 C C . ALA B 1 370 ? 7.324 -5.996 -10.773 1 75.69 370 ALA B C 1
ATOM 6563 O O . ALA B 1 370 ? 6.34 -6.074 -11.516 1 75.69 370 ALA B O 1
ATOM 6564 N N . GLY B 1 371 ? 7.578 -4.867 -9.945 1 64.06 371 GLY B N 1
ATOM 6565 C CA . GLY B 1 371 ? 6.691 -3.717 -9.984 1 64.06 371 GLY B CA 1
ATOM 6566 C C . GLY B 1 371 ? 5.363 -3.967 -9.297 1 64.06 371 GLY B C 1
ATOM 6567 O O . GLY B 1 371 ? 4.496 -3.092 -9.281 1 64.06 371 GLY B O 1
ATOM 6568 N N . TYR B 1 372 ? 5.133 -5.156 -8.805 1 62.94 372 TYR B N 1
ATOM 6569 C CA . TYR B 1 372 ? 3.84 -5.527 -8.242 1 62.94 372 TYR B CA 1
ATOM 6570 C C . TYR B 1 372 ? 3.773 -5.18 -6.758 1 62.94 372 TYR B C 1
ATOM 6572 O O . TYR B 1 372 ? 2.686 -5.094 -6.184 1 62.94 372 TYR B O 1
ATOM 6580 N N . VAL B 1 373 ? 4.938 -4.91 -6.312 1 72.38 373 VAL B N 1
ATOM 6581 C CA . VAL B 1 373 ? 4.98 -4.68 -4.875 1 72.38 373 VAL B CA 1
ATOM 6582 C C . VAL B 1 373 ? 4.793 -3.191 -4.582 1 72.38 373 VAL B C 1
ATOM 6584 O O . VAL B 1 373 ? 5.277 -2.342 -5.332 1 72.38 373 VAL B O 1
ATOM 6587 N N . PRO B 1 374 ? 3.914 -2.945 -3.574 1 74.94 374 PRO B N 1
ATOM 6588 C CA . PRO B 1 374 ? 3.709 -1.537 -3.227 1 74.94 374 PRO B CA 1
ATOM 6589 C C . PRO B 1 374 ? 5.016 -0.81 -2.918 1 74.94 374 PRO B C 1
ATOM 6591 O O . PRO B 1 374 ? 5.918 -1.385 -2.303 1 74.94 374 PRO B O 1
ATOM 6594 N N . PRO B 1 375 ? 5.062 0.407 -3.35 1 72.75 375 PRO B N 1
ATOM 6595 C CA . PRO B 1 375 ? 6.281 1.183 -3.117 1 72.75 375 PRO B CA 1
ATOM 6596 C C . PRO B 1 375 ? 6.672 1.239 -1.643 1 72.75 375 PRO B C 1
ATOM 6598 O O . PRO B 1 375 ? 7.863 1.251 -1.316 1 72.75 375 PRO B O 1
ATOM 6601 N N . ILE B 1 376 ? 5.719 1.265 -0.829 1 82.94 376 ILE B N 1
ATOM 6602 C CA . ILE B 1 376 ? 6.016 1.351 0.597 1 82.94 376 ILE B CA 1
ATOM 6603 C C . ILE B 1 376 ? 6.805 0.118 1.033 1 82.94 376 ILE B C 1
ATOM 6605 O O . ILE B 1 376 ? 7.695 0.211 1.881 1 82.94 376 ILE B O 1
ATOM 6609 N N . MET B 1 377 ? 6.543 -1.006 0.496 1 88.88 377 MET B N 1
ATOM 6610 C CA . MET B 1 377 ? 7.297 -2.213 0.826 1 88.88 377 MET B CA 1
ATOM 6611 C C . MET B 1 377 ? 8.742 -2.094 0.368 1 88.88 377 MET B C 1
ATOM 6613 O O . MET B 1 377 ? 9.664 -2.416 1.119 1 88.88 377 MET B O 1
ATOM 6617 N N . LEU B 1 378 ? 8.867 -1.638 -0.862 1 83.38 378 LEU B N 1
ATOM 6618 C CA . LEU B 1 378 ? 10.211 -1.468 -1.407 1 83.38 378 LEU B CA 1
ATOM 6619 C C . LEU B 1 378 ? 11.016 -0.484 -0.566 1 83.38 378 LEU B C 1
ATOM 6621 O O . LEU B 1 378 ? 12.18 -0.737 -0.256 1 83.38 378 LEU B O 1
ATOM 6625 N N . ASN B 1 379 ? 10.367 0.568 -0.138 1 81.81 379 ASN B N 1
ATOM 6626 C CA . ASN B 1 379 ? 11.047 1.601 0.634 1 81.81 379 ASN B CA 1
ATOM 6627 C C . ASN B 1 379 ? 11.453 1.093 2.014 1 81.81 379 ASN B C 1
ATOM 6629 O O . ASN B 1 379 ? 12.555 1.394 2.494 1 81.81 379 ASN B O 1
ATOM 6633 N N . ILE B 1 380 ? 10.609 0.428 2.619 1 89.81 380 ILE B N 1
ATOM 6634 C CA . ILE B 1 380 ? 10.891 -0.078 3.957 1 89.81 380 ILE B CA 1
ATOM 6635 C C . ILE B 1 380 ? 12.023 -1.104 3.893 1 89.81 380 ILE B C 1
ATOM 6637 O O . ILE B 1 380 ? 12.945 -1.073 4.711 1 89.81 380 ILE B O 1
ATOM 6641 N N . ILE B 1 381 ? 11.984 -2.053 2.912 1 90.81 381 ILE B N 1
ATOM 6642 C CA . ILE B 1 381 ? 13.031 -3.055 2.773 1 90.81 381 ILE B CA 1
ATOM 6643 C C . ILE B 1 381 ? 14.359 -2.367 2.459 1 90.81 381 ILE B C 1
ATOM 6645 O O . ILE B 1 381 ? 15.406 -2.74 3 1 90.81 381 ILE B O 1
ATOM 6649 N N . HIS B 1 382 ? 14.281 -1.387 1.615 1 85.81 382 HIS B N 1
ATOM 6650 C CA . HIS B 1 382 ? 15.469 -0.602 1.317 1 85.81 382 HIS B CA 1
ATOM 6651 C C . HIS B 1 382 ? 16.062 0.012 2.584 1 85.81 382 HIS B C 1
ATOM 6653 O O . HIS B 1 382 ? 17.266 -0.014 2.787 1 85.81 382 HIS B O 1
ATOM 6659 N N . GLY B 1 383 ? 15.172 0.603 3.363 1 84.88 383 GLY B N 1
ATOM 6660 C CA . GLY B 1 383 ? 15.609 1.163 4.629 1 84.88 383 GLY B CA 1
ATOM 6661 C C . GLY B 1 383 ? 16.266 0.141 5.539 1 84.88 383 GLY B C 1
ATOM 6662 O O . GLY B 1 383 ? 17.281 0.426 6.172 1 84.88 383 GLY B O 1
ATOM 6663 N N . ILE B 1 384 ? 15.734 -1.023 5.625 1 88 384 ILE B N 1
ATOM 6664 C CA . ILE B 1 384 ? 16.266 -2.104 6.453 1 88 384 ILE B CA 1
ATOM 6665 C C . ILE B 1 384 ? 17.656 -2.502 5.953 1 88 384 ILE B C 1
ATOM 6667 O O . ILE B 1 384 ? 18.578 -2.645 6.75 1 88 384 ILE B O 1
ATOM 6671 N N . LEU B 1 385 ? 17.781 -2.615 4.637 1 85.56 385 LEU B N 1
ATOM 6672 C CA . LEU B 1 385 ? 19.031 -3.061 4.02 1 85.56 385 LEU B CA 1
ATOM 6673 C C . LEU B 1 385 ? 20.141 -2.053 4.258 1 85.56 385 LEU B C 1
ATOM 6675 O O . LEU B 1 385 ? 21.297 -2.436 4.445 1 85.56 385 LEU B O 1
ATOM 6679 N N . HIS B 1 386 ? 19.781 -0.821 4.41 1 81.81 386 HIS B N 1
ATOM 6680 C CA . HIS B 1 386 ? 20.797 0.226 4.492 1 81.81 386 HIS B CA 1
ATOM 6681 C C . HIS B 1 386 ? 20.812 0.87 5.871 1 81.81 386 HIS B C 1
ATOM 6683 O O . HIS B 1 386 ? 21.453 1.9 6.074 1 81.81 386 HIS B O 1
ATOM 6689 N N . GLN B 1 387 ? 20.016 0.354 6.75 1 79.88 387 GLN B N 1
ATOM 6690 C CA . GLN B 1 387 ? 19.922 0.824 8.125 1 79.88 387 GLN B CA 1
ATOM 6691 C C . GLN B 1 387 ? 19.531 2.301 8.18 1 79.88 387 GLN B C 1
ATOM 6693 O O . GLN B 1 387 ? 20.141 3.076 8.93 1 79.88 387 GLN B O 1
ATOM 6698 N N . ASN B 1 388 ? 18.844 2.676 7.219 1 77.06 388 ASN B N 1
ATOM 6699 C CA . ASN B 1 388 ? 18.219 3.994 7.133 1 77.06 388 ASN B CA 1
ATOM 6700 C C . ASN B 1 388 ? 16.703 3.918 7.336 1 77.06 388 ASN B C 1
ATOM 6702 O O . ASN B 1 388 ? 15.953 3.791 6.371 1 77.06 388 ASN B O 1
ATOM 6706 N N . TRP B 1 389 ? 16.438 4.004 8.531 1 69.62 389 TRP B N 1
ATOM 6707 C CA . TRP B 1 389 ? 15.055 3.746 8.906 1 69.62 389 TRP B CA 1
ATOM 6708 C C . TRP B 1 389 ? 14.156 4.902 8.484 1 69.62 389 TRP B C 1
ATOM 6710 O O . TRP B 1 389 ? 14.594 6.059 8.453 1 69.62 389 TRP B O 1
ATOM 6720 N N . TYR B 1 390 ? 13.148 4.574 7.836 1 60 390 TYR B N 1
ATOM 6721 C CA . TYR B 1 390 ? 12.195 5.582 7.395 1 60 390 TYR B CA 1
ATOM 6722 C C . TYR B 1 390 ? 11.906 6.582 8.508 1 60 390 TYR B C 1
ATOM 6724 O O . TYR B 1 390 ? 11.68 6.195 9.656 1 60 390 TYR B O 1
ATOM 6732 N N . ASN B 1 391 ? 12.125 7.848 8.227 1 61.97 391 ASN B N 1
ATOM 6733 C CA . ASN B 1 391 ? 12.273 8.859 9.266 1 61.97 391 ASN B CA 1
ATOM 6734 C C . ASN B 1 391 ? 11.039 9.742 9.367 1 61.97 391 ASN B C 1
ATOM 6736 O O . ASN B 1 391 ? 11.086 10.82 9.961 1 61.97 391 ASN B O 1
ATOM 6740 N N . GLY B 1 392 ? 9.945 9.281 9.086 1 64.44 392 GLY B N 1
ATOM 6741 C CA . GLY B 1 392 ? 8.898 10.266 9.266 1 64.44 392 GLY B CA 1
ATOM 6742 C C . GLY B 1 392 ? 8.281 10.242 10.648 1 64.44 392 GLY B C 1
ATOM 6743 O O . GLY B 1 392 ? 7.949 11.289 11.211 1 64.44 392 GLY B O 1
ATOM 6744 N N . VAL B 1 393 ? 8.211 9.172 11.312 1 79.94 393 VAL B N 1
ATOM 6745 C CA . VAL B 1 393 ? 7.59 9.008 12.625 1 79.94 393 VAL B CA 1
ATOM 6746 C C . VAL B 1 393 ? 8.461 8.109 13.5 1 79.94 393 VAL B C 1
ATOM 6748 O O . VAL B 1 393 ? 8.875 7.023 13.07 1 79.94 393 VAL B O 1
ATOM 6751 N N . SER B 1 394 ? 8.789 8.625 14.68 1 88.38 394 SER B N 1
ATOM 6752 C CA . SER B 1 394 ? 9.586 7.824 15.609 1 88.38 394 SER B CA 1
ATOM 6753 C C . SER B 1 394 ? 8.75 6.727 16.25 1 88.38 394 SER B C 1
ATOM 6755 O O . SER B 1 394 ? 7.52 6.82 16.297 1 88.38 394 SER B O 1
ATOM 6757 N N . ILE B 1 395 ? 9.453 5.75 16.797 1 94.12 395 ILE B N 1
ATOM 6758 C CA . ILE B 1 395 ? 8.789 4.648 17.484 1 94.12 395 ILE B CA 1
ATOM 6759 C C . ILE B 1 395 ? 8.008 5.18 18.688 1 94.12 395 ILE B C 1
ATOM 6761 O O . ILE B 1 395 ? 6.875 4.754 18.938 1 94.12 395 ILE B O 1
ATOM 6765 N N . SER B 1 396 ? 8.562 6.145 19.375 1 92.19 396 SER B N 1
ATOM 6766 C CA . SER B 1 396 ? 7.895 6.719 20.547 1 92.19 396 SER B CA 1
ATOM 6767 C C . SER B 1 396 ? 6.625 7.465 20.141 1 92.19 396 SER B C 1
ATOM 6769 O O . SER B 1 396 ? 5.598 7.355 20.812 1 92.19 396 SER B O 1
ATOM 6771 N N . GLU B 1 397 ? 6.73 8.227 19.078 1 87.5 397 GLU B N 1
ATOM 6772 C CA . GLU B 1 397 ? 5.562 8.945 18.578 1 87.5 397 GLU B CA 1
ATOM 6773 C C . GLU B 1 397 ? 4.477 7.98 18.125 1 87.5 397 GLU B C 1
ATOM 6775 O O . GLU B 1 397 ? 3.295 8.18 18.406 1 87.5 397 GLU B O 1
ATOM 6780 N N . ALA B 1 398 ? 4.922 6.988 17.422 1 93.81 398 ALA B N 1
ATOM 6781 C CA . ALA B 1 398 ? 3.982 5.977 16.938 1 93.81 398 ALA B CA 1
ATOM 6782 C C . ALA B 1 398 ? 3.291 5.277 18.109 1 93.81 398 ALA B C 1
ATOM 6784 O O . ALA B 1 398 ? 2.082 5.039 18.062 1 93.81 398 ALA B O 1
ATOM 6785 N N . GLN B 1 399 ? 4.098 4.945 19.094 1 94.56 399 GLN B N 1
ATOM 6786 C CA . GLN B 1 399 ? 3.555 4.293 20.281 1 94.56 399 GLN B CA 1
ATOM 6787 C C . GLN B 1 399 ? 2.479 5.156 20.938 1 94.56 399 GLN B C 1
ATOM 6789 O O . GLN B 1 399 ? 1.412 4.656 21.297 1 94.56 399 GLN B O 1
ATOM 6794 N N . SER B 1 400 ? 2.748 6.395 21.078 1 89.12 400 SER B N 1
ATOM 6795 C CA . SER B 1 400 ? 1.799 7.328 21.672 1 89.12 400 SER B CA 1
ATOM 6796 C C . SER B 1 400 ? 0.51 7.402 20.859 1 89.12 400 SER B C 1
ATOM 6798 O O . SER B 1 400 ? -0.586 7.367 21.422 1 89.12 400 SER B O 1
ATOM 6800 N N . ASN B 1 401 ? 0.653 7.457 19.625 1 89.06 401 ASN B N 1
ATOM 6801 C CA . ASN B 1 401 ? -0.501 7.551 18.734 1 89.06 401 ASN B CA 1
ATOM 6802 C C . ASN B 1 401 ? -1.373 6.301 18.812 1 89.06 401 ASN B C 1
ATOM 6804 O O . ASN B 1 401 ? -2.594 6.398 18.953 1 89.06 401 ASN B O 1
ATOM 6808 N N . VAL B 1 402 ? -0.755 5.164 18.719 1 94 402 VAL B N 1
ATOM 6809 C CA . VAL B 1 402 ? -1.507 3.912 18.703 1 94 402 VAL B CA 1
ATOM 6810 C C . VAL B 1 402 ? -2.168 3.701 20.078 1 94 402 VAL B C 1
ATOM 6812 O O . VAL B 1 402 ? -3.277 3.172 20.156 1 94 402 VAL B O 1
ATOM 6815 N N . SER B 1 403 ? -1.467 4.113 21.109 1 92.06 403 SER B N 1
ATOM 6816 C CA . SER B 1 403 ? -2.051 4.035 22.453 1 92.06 403 SER B CA 1
ATOM 6817 C C . SER B 1 403 ? -3.344 4.84 22.531 1 92.06 403 SER B C 1
ATOM 6819 O O . SER B 1 403 ? -4.32 4.391 23.141 1 92.06 403 SER B O 1
ATOM 6821 N N . GLN B 1 404 ? -3.377 5.98 21.922 1 87.94 404 GLN B N 1
ATOM 6822 C CA . GLN B 1 404 ? -4.555 6.84 21.938 1 87.94 404 GLN B CA 1
ATOM 6823 C C . GLN B 1 404 ? -5.715 6.199 21.188 1 87.94 404 GLN B C 1
ATOM 6825 O O . GLN B 1 404 ? -6.871 6.316 21.594 1 87.94 404 GLN B O 1
ATOM 6830 N N . VAL B 1 405 ? -5.391 5.57 20.078 1 90.12 405 VAL B N 1
ATOM 6831 C CA . VAL B 1 405 ? -6.402 4.887 19.266 1 90.12 405 VAL B CA 1
ATOM 6832 C C . VAL B 1 405 ? -7.082 3.807 20.109 1 90.12 405 VAL B C 1
ATOM 6834 O O . VAL B 1 405 ? -8.312 3.682 20.094 1 90.12 405 VAL B O 1
ATOM 6837 N N . LEU B 1 406 ? -6.293 3.059 20.844 1 89.56 406 LEU B N 1
ATOM 6838 C CA . LEU B 1 406 ? -6.824 1.956 21.641 1 89.56 406 LEU B CA 1
ATOM 6839 C C . LEU B 1 406 ? -7.574 2.477 22.859 1 89.56 406 LEU B C 1
ATOM 6841 O O . LEU B 1 406 ? -8.547 1.861 23.312 1 89.56 406 LEU B O 1
ATOM 6845 N N . CYS B 1 407 ? -7.211 3.619 23.344 1 84 407 CYS B N 1
ATOM 6846 C CA . CYS B 1 407 ? -7.895 4.219 24.484 1 84 407 CYS B CA 1
ATOM 6847 C C . CYS B 1 407 ? -9.281 4.703 24.094 1 84 407 CYS B C 1
ATOM 6849 O O . CYS B 1 407 ? -10.203 4.68 24.922 1 84 407 CYS B O 1
ATOM 6851 N N . SER B 1 408 ? -9.398 5.094 22.891 1 77.69 408 SER B N 1
ATOM 6852 C CA . SER B 1 408 ? -10.68 5.602 22.406 1 77.69 408 SER B CA 1
ATOM 6853 C C . SER B 1 408 ? -11.672 4.465 22.188 1 77.69 408 SER B C 1
ATOM 6855 O O . SER B 1 408 ? -12.875 4.703 22.078 1 77.69 408 SER B O 1
ATOM 6857 N N . HIS B 1 409 ? -11.133 3.221 22.094 1 77.62 409 HIS B N 1
ATOM 6858 C CA . HIS B 1 409 ? -11.977 2.062 21.844 1 77.62 409 HIS B CA 1
ATOM 6859 C C . HIS B 1 409 ? -11.617 0.904 22.766 1 77.62 409 HIS B C 1
ATOM 6861 O O . HIS B 1 409 ? -11.297 -0.192 22.312 1 77.62 409 HIS B O 1
ATOM 6867 N N . PRO B 1 410 ? -11.766 1.093 23.984 1 64.56 410 PRO B N 1
ATOM 6868 C CA . PRO B 1 410 ? -11.266 0.088 24.922 1 64.56 410 PRO B CA 1
ATOM 6869 C C . PRO B 1 410 ? -11.984 -1.252 24.797 1 64.56 410 PRO B C 1
ATOM 6871 O O . PRO B 1 410 ? -11.398 -2.303 25.062 1 64.56 410 PRO B O 1
ATOM 6874 N N . ASP B 1 411 ? -13.117 -1.232 24.375 1 63.41 411 ASP B N 1
ATOM 6875 C CA . ASP B 1 411 ? -13.922 -2.451 24.359 1 63.41 411 ASP B CA 1
ATOM 6876 C C . ASP B 1 411 ? -13.773 -3.193 23.047 1 63.41 411 ASP B C 1
ATOM 6878 O O . ASP B 1 411 ? -14.305 -4.289 22.875 1 63.41 411 ASP B O 1
ATOM 6882 N N . LYS B 1 412 ? -12.992 -2.654 22.297 1 68.88 412 LYS B N 1
ATOM 6883 C CA . LYS B 1 412 ? -12.984 -3.279 20.969 1 68.88 412 LYS B CA 1
ATOM 6884 C C . LYS B 1 412 ? -11.734 -4.133 20.766 1 68.88 412 LYS B C 1
ATOM 6886 O O . LYS B 1 412 ? -10.68 -3.834 21.328 1 68.88 412 LYS B O 1
ATOM 6891 N N . ASN B 1 413 ? -12.07 -5.168 20.188 1 78.94 413 ASN B N 1
ATOM 6892 C CA . ASN B 1 413 ? -11.008 -6.145 19.953 1 78.94 413 ASN B CA 1
ATOM 6893 C C . ASN B 1 413 ? -10.242 -5.852 18.672 1 78.94 413 ASN B C 1
ATOM 6895 O O . ASN B 1 413 ? -10.336 -6.602 17.703 1 78.94 413 ASN B O 1
ATOM 6899 N N . PHE B 1 414 ? -9.508 -4.754 18.703 1 91.38 414 PHE B N 1
ATOM 6900 C CA . PHE B 1 414 ? -8.617 -4.426 17.594 1 91.38 414 PHE B CA 1
ATOM 6901 C C . PHE B 1 414 ? -7.258 -5.082 17.766 1 91.38 414 PHE B C 1
ATOM 6903 O O . PHE B 1 414 ? -6.324 -4.457 18.281 1 91.38 414 PHE B O 1
ATOM 6910 N N . ARG B 1 415 ? -7.164 -6.309 17.297 1 92.75 415 ARG B N 1
ATOM 6911 C CA . ARG B 1 415 ? -6.012 -7.156 17.578 1 92.75 415 ARG B CA 1
ATOM 6912 C C . ARG B 1 415 ? -4.77 -6.656 16.844 1 92.75 415 ARG B C 1
ATOM 6914 O O . ARG B 1 415 ? -3.654 -6.773 17.359 1 92.75 415 ARG B O 1
ATOM 6921 N N . ILE B 1 416 ? -4.934 -6.133 15.617 1 96.38 416 ILE B N 1
ATOM 6922 C CA . ILE B 1 416 ? -3.785 -5.598 14.898 1 96.38 416 ILE B CA 1
ATOM 6923 C C . ILE B 1 416 ? -3.246 -4.367 15.633 1 96.38 416 ILE B C 1
ATOM 6925 O O . ILE B 1 416 ? -2.031 -4.199 15.758 1 96.38 416 ILE B O 1
ATOM 6929 N N . ALA B 1 417 ? -4.172 -3.504 16.094 1 95.56 417 ALA B N 1
ATOM 6930 C CA . ALA B 1 417 ? -3.756 -2.316 16.828 1 95.56 417 ALA B CA 1
ATOM 6931 C C . ALA B 1 417 ? -3.014 -2.697 18.109 1 95.56 417 ALA B C 1
ATOM 6933 O O . ALA B 1 417 ? -1.991 -2.096 18.453 1 95.56 417 ALA B O 1
ATOM 6934 N N . ARG B 1 418 ? -3.504 -3.682 18.766 1 94.19 418 ARG B N 1
ATOM 6935 C CA . ARG B 1 418 ? -2.871 -4.125 20 1 94.19 418 ARG B CA 1
ATOM 6936 C C . ARG B 1 418 ? -1.487 -4.707 19.734 1 94.19 418 ARG B C 1
ATOM 6938 O O . ARG B 1 418 ? -0.537 -4.426 20.469 1 94.19 418 ARG B O 1
ATOM 6945 N N . ALA B 1 419 ? -1.399 -5.547 18.734 1 95.38 419 ALA B N 1
ATOM 6946 C CA . ALA B 1 419 ? -0.103 -6.105 18.359 1 95.38 419 ALA B CA 1
ATOM 6947 C C . ALA B 1 419 ? 0.882 -5.004 17.984 1 95.38 419 ALA B C 1
ATOM 6949 O O . ALA B 1 419 ? 2.059 -5.062 18.359 1 95.38 419 ALA B O 1
ATOM 6950 N N . THR B 1 420 ? 0.402 -4.027 17.234 1 97 420 THR B N 1
ATOM 6951 C CA . THR B 1 420 ? 1.222 -2.889 16.828 1 97 420 THR B CA 1
ATOM 6952 C C . THR B 1 420 ? 1.773 -2.166 18.062 1 97 420 THR B C 1
ATOM 6954 O O . THR B 1 420 ? 2.975 -1.899 18.141 1 97 420 THR B O 1
ATOM 6957 N N . LEU B 1 421 ? 0.876 -1.92 19.016 1 95.62 421 LEU B N 1
ATOM 6958 C CA . LEU B 1 421 ? 1.286 -1.228 20.234 1 95.62 421 LEU B CA 1
ATOM 6959 C C . LEU B 1 421 ? 2.33 -2.037 21 1 95.62 421 LEU B C 1
ATOM 6961 O O . LEU B 1 421 ? 3.307 -1.48 21.5 1 95.62 421 LEU B O 1
ATOM 6965 N N . GLU B 1 422 ? 2.164 -3.291 21.047 1 94.81 422 GLU B N 1
ATOM 6966 C CA . GLU B 1 422 ? 3.086 -4.16 21.766 1 94.81 422 GLU B CA 1
ATOM 6967 C C . GLU B 1 422 ? 4.48 -4.121 21.156 1 94.81 422 GLU B C 1
ATOM 6969 O O . GLU B 1 422 ? 5.48 -4.082 21.875 1 94.81 422 GLU B O 1
ATOM 6974 N N . ILE B 1 423 ? 4.559 -4.141 19.859 1 96.25 423 ILE B N 1
ATOM 6975 C CA . ILE B 1 423 ? 5.848 -4.117 19.188 1 96.25 423 ILE B CA 1
ATOM 6976 C C . ILE B 1 423 ? 6.52 -2.764 19.391 1 96.25 423 ILE B C 1
ATOM 6978 O O . ILE B 1 423 ? 7.73 -2.693 19.625 1 96.25 423 ILE B O 1
ATOM 6982 N N . LEU B 1 424 ? 5.727 -1.731 19.297 1 96.5 424 LEU B N 1
ATOM 6983 C CA . LEU B 1 424 ? 6.273 -0.394 19.484 1 96.5 424 LEU B CA 1
ATOM 6984 C C . LEU B 1 424 ? 6.809 -0.228 20.906 1 96.5 424 LEU B C 1
ATOM 6986 O O . LEU B 1 424 ? 7.891 0.331 21.109 1 96.5 424 LEU B O 1
ATOM 6990 N N . LYS B 1 425 ? 6.055 -0.734 21.875 1 95.81 425 LYS B N 1
ATOM 6991 C CA . LYS B 1 425 ? 6.516 -0.698 23.25 1 95.81 425 LYS B CA 1
ATOM 6992 C C . LYS B 1 425 ? 7.832 -1.455 23.422 1 95.81 425 LYS B C 1
ATOM 6994 O O . LYS B 1 425 ? 8.719 -1.016 24.141 1 95.81 425 LYS B O 1
ATOM 6999 N N . LEU B 1 426 ? 7.91 -2.551 22.781 1 94.88 426 LEU B N 1
ATOM 7000 C CA . LEU B 1 426 ? 9.141 -3.33 22.797 1 94.88 426 LEU B CA 1
ATOM 7001 C C . LEU B 1 426 ? 10.305 -2.525 22.234 1 94.88 426 LEU B C 1
ATOM 7003 O O . LEU B 1 426 ? 11.422 -2.578 22.75 1 94.88 426 LEU B O 1
ATOM 7007 N N . GLY B 1 427 ? 10.062 -1.814 21.094 1 94.62 427 GLY B N 1
ATOM 7008 C CA . GLY B 1 427 ? 11.078 -0.947 20.516 1 94.62 427 GLY B CA 1
ATOM 7009 C C . GLY B 1 427 ? 11.57 0.116 21.484 1 94.62 427 GLY B C 1
ATOM 7010 O O . GLY B 1 427 ? 12.781 0.312 21.641 1 94.62 427 GLY B O 1
ATOM 7011 N N . VAL B 1 428 ? 10.625 0.772 22.188 1 95.25 428 VAL B N 1
ATOM 7012 C CA . VAL B 1 428 ? 10.969 1.822 23.141 1 95.25 428 VAL B CA 1
ATOM 7013 C C . VAL B 1 428 ? 11.781 1.23 24.297 1 95.25 428 VAL B C 1
ATOM 7015 O O . VAL B 1 428 ? 12.805 1.789 24.688 1 95.25 428 VAL B O 1
ATOM 7018 N N . ARG B 1 429 ? 11.438 0.069 24.766 1 95.06 429 ARG B N 1
ATOM 7019 C CA . ARG B 1 429 ? 12.109 -0.591 25.875 1 95.06 429 ARG B CA 1
ATOM 7020 C C . ARG B 1 429 ? 13.531 -0.994 25.5 1 95.06 429 ARG B C 1
ATOM 7022 O O . ARG B 1 429 ? 14.422 -1.043 26.344 1 95.06 429 ARG B O 1
ATOM 7029 N N . ASN B 1 430 ? 13.766 -1.21 24.219 1 94.88 430 ASN B N 1
ATOM 7030 C CA . ASN B 1 430 ? 15.078 -1.626 23.75 1 94.88 430 ASN B CA 1
ATOM 7031 C C . ASN B 1 430 ? 15.898 -0.435 23.266 1 94.88 430 ASN B C 1
ATOM 7033 O O . ASN B 1 430 ? 16.844 -0.601 22.484 1 94.88 430 ASN B O 1
ATOM 7037 N N . GLY B 1 431 ? 15.484 0.805 23.547 1 93.25 431 GLY B N 1
ATOM 7038 C CA . GLY B 1 431 ? 16.281 1.999 23.281 1 93.25 431 GLY B CA 1
ATOM 7039 C C . GLY B 1 431 ? 16.109 2.535 21.875 1 93.25 431 GLY B C 1
ATOM 7040 O O . GLY B 1 431 ? 16.922 3.332 21.406 1 93.25 431 GLY B O 1
ATOM 7041 N N . LEU B 1 432 ? 15.047 2.105 21.156 1 92.81 432 LEU B N 1
ATOM 7042 C CA . LEU B 1 432 ? 14.859 2.525 19.781 1 92.81 432 LEU B CA 1
ATOM 7043 C C . LEU B 1 432 ? 13.82 3.633 19.672 1 92.81 432 LEU B C 1
ATOM 7045 O O . LEU B 1 432 ? 13.289 3.898 18.594 1 92.81 432 LEU B O 1
ATOM 7049 N N . GLY B 1 433 ? 13.492 4.27 20.719 1 92.25 433 GLY B N 1
ATOM 7050 C CA . GLY B 1 433 ? 12.398 5.227 20.766 1 92.25 433 GLY B CA 1
ATOM 7051 C C . GLY B 1 433 ? 12.523 6.336 19.75 1 92.25 433 GLY B C 1
ATOM 7052 O O . GLY B 1 433 ? 11.516 6.781 19.188 1 92.25 433 GLY B O 1
ATOM 7053 N N . ASN B 1 434 ? 13.711 6.766 19.406 1 89.44 434 ASN B N 1
ATOM 7054 C CA . ASN B 1 434 ? 13.93 7.895 18.516 1 89.44 434 ASN B CA 1
ATOM 7055 C C . ASN B 1 434 ? 14.125 7.43 17.078 1 89.44 434 ASN B C 1
ATOM 7057 O O . ASN B 1 434 ? 14.133 8.25 16.141 1 89.44 434 ASN B O 1
ATOM 7061 N N . ALA B 1 435 ? 14.219 6.164 16.906 1 90.12 435 ALA B N 1
ATOM 7062 C CA . ALA B 1 435 ? 14.43 5.617 15.562 1 90.12 435 ALA B CA 1
ATOM 7063 C C . ALA B 1 435 ? 13.109 5.488 14.812 1 90.12 435 ALA B C 1
ATOM 7065 O O . ALA B 1 435 ? 12.031 5.629 15.398 1 90.12 435 ALA B O 1
ATOM 7066 N N . GLY B 1 436 ? 13.25 5.281 13.5 1 91.38 436 GLY B N 1
ATOM 7067 C CA . GLY B 1 436 ? 12.07 4.973 12.711 1 91.38 436 GLY B CA 1
ATOM 7068 C C . GLY B 1 436 ? 11.453 3.629 13.062 1 91.38 436 GLY B C 1
ATOM 7069 O O . GLY B 1 436 ? 12.125 2.76 13.625 1 91.38 436 GLY B O 1
ATOM 7070 N N . ILE B 1 437 ? 10.258 3.447 12.719 1 93.5 437 ILE B N 1
ATOM 7071 C CA . ILE B 1 437 ? 9.461 2.297 13.133 1 93.5 437 ILE B CA 1
ATOM 7072 C C . ILE B 1 437 ? 10.125 1.011 12.641 1 93.5 437 ILE B C 1
ATOM 7074 O O . ILE B 1 437 ? 10.164 0.011 13.359 1 93.5 437 ILE B O 1
ATOM 7078 N N . SER B 1 438 ? 10.68 1.001 11.445 1 92.62 438 SER B N 1
ATOM 7079 C CA . SER B 1 438 ? 11.234 -0.213 10.852 1 92.62 438 SER B CA 1
ATOM 7080 C C . SER B 1 438 ? 12.492 -0.66 11.578 1 92.62 438 SER B C 1
ATOM 7082 O O . SER B 1 438 ? 12.977 -1.775 11.367 1 92.62 438 SER B O 1
ATOM 7084 N N . ALA B 1 439 ? 13.047 0.17 12.445 1 93.38 439 ALA B N 1
ATOM 7085 C CA . ALA B 1 439 ? 14.227 -0.194 13.227 1 93.38 439 ALA B CA 1
ATOM 7086 C C . ALA B 1 439 ? 13.93 -1.385 14.133 1 93.38 439 ALA B C 1
ATOM 7088 O O . ALA B 1 439 ? 14.859 -2.033 14.633 1 93.38 439 ALA B O 1
ATOM 7089 N N . VAL B 1 440 ? 12.703 -1.657 14.32 1 93 440 VAL B N 1
ATOM 7090 C CA . VAL B 1 440 ? 12.297 -2.805 15.125 1 93 440 VAL B CA 1
ATOM 7091 C C . VAL B 1 440 ? 12.805 -4.094 14.484 1 93 440 VAL B C 1
ATOM 7093 O O . VAL B 1 440 ? 12.891 -5.133 15.148 1 93 440 VAL B O 1
ATOM 7096 N N . PHE B 1 441 ? 13.094 -4.039 13.188 1 92.5 441 PHE B N 1
ATOM 7097 C CA . PHE B 1 441 ? 13.688 -5.164 12.469 1 92.5 441 PHE B CA 1
ATOM 7098 C C . PHE B 1 441 ? 14.844 -5.758 13.266 1 92.5 441 PHE B C 1
ATOM 7100 O O . PHE B 1 441 ? 15.008 -6.977 13.305 1 92.5 441 PHE B O 1
ATOM 7107 N N . ASN B 1 442 ? 15.602 -4.969 13.953 1 89 442 ASN B N 1
ATOM 7108 C CA . ASN B 1 442 ? 16.797 -5.391 14.68 1 89 442 ASN B CA 1
ATOM 7109 C C . ASN B 1 442 ? 16.438 -6.223 15.906 1 89 442 ASN B C 1
ATOM 7111 O O . ASN B 1 442 ? 17.266 -6.965 16.422 1 89 442 ASN B O 1
ATOM 7115 N N . ILE B 1 443 ? 15.227 -6.145 16.344 1 88.81 443 ILE B N 1
ATOM 7116 C CA . ILE B 1 443 ? 14.805 -6.863 17.531 1 88.81 443 ILE B CA 1
ATOM 7117 C C . ILE B 1 443 ? 14.055 -8.133 17.125 1 88.81 443 ILE B C 1
ATOM 7119 O O . ILE B 1 443 ? 14.016 -9.109 17.891 1 88.81 443 ILE B O 1
ATOM 7123 N N . ILE B 1 444 ? 13.484 -8.133 15.945 1 86.44 444 ILE B N 1
ATOM 7124 C CA . ILE B 1 444 ? 12.586 -9.242 15.625 1 86.44 444 ILE B CA 1
ATOM 7125 C C . ILE B 1 444 ? 13.289 -10.219 14.68 1 86.44 444 ILE B C 1
ATOM 7127 O O . ILE B 1 444 ? 12.852 -11.359 14.523 1 86.44 444 ILE B O 1
ATOM 7131 N N . LYS B 1 445 ? 14.328 -9.766 13.984 1 81.75 445 LYS B N 1
ATOM 7132 C CA . LYS B 1 445 ? 15.008 -10.656 13.047 1 81.75 445 LYS B CA 1
ATOM 7133 C C . LYS B 1 445 ? 15.617 -11.852 13.781 1 81.75 445 LYS B C 1
ATOM 7135 O O . LYS B 1 445 ? 16.109 -11.719 14.898 1 81.75 445 LYS B O 1
ATOM 7140 N N . PRO B 1 446 ? 15.445 -12.992 13.094 1 65.25 446 PRO B N 1
ATOM 7141 C CA . PRO B 1 446 ? 16.062 -14.164 13.719 1 65.25 446 PRO B CA 1
ATOM 7142 C C . PRO B 1 446 ? 17.578 -14.055 13.812 1 65.25 446 PRO B C 1
ATOM 7144 O O . PRO B 1 446 ? 18.219 -13.461 12.938 1 65.25 446 PRO B O 1
ATOM 7147 N N . ARG B 1 447 ? 18.266 -14.234 14.977 1 58.16 447 ARG B N 1
ATOM 7148 C CA . ARG B 1 447 ? 19.703 -14.258 15.172 1 58.16 447 ARG B CA 1
ATOM 7149 C C . ARG B 1 447 ? 20.344 -15.391 14.383 1 58.16 447 ARG B C 1
ATOM 7151 O O . ARG B 1 447 ? 19.797 -16.5 14.312 1 58.16 447 ARG B O 1
ATOM 7158 N N . PRO B 1 448 ? 21.359 -14.93 13.43 1 51.38 448 PRO B N 1
ATOM 7159 C CA . PRO B 1 448 ? 22.062 -16.031 12.758 1 51.38 448 PRO B CA 1
ATOM 7160 C C . PRO B 1 448 ? 22.484 -17.125 13.727 1 51.38 448 PRO B C 1
ATOM 7162 O O . PRO B 1 448 ? 22.766 -16.859 14.898 1 51.38 448 PRO B O 1
ATOM 7165 N N . THR B 1 449 ? 22.062 -18.25 13.555 1 40.19 449 THR B N 1
ATOM 7166 C CA . THR B 1 449 ? 22.656 -19.344 14.312 1 40.19 449 THR B CA 1
ATOM 7167 C C . THR B 1 449 ? 24.188 -19.266 14.242 1 40.19 449 THR B C 1
ATOM 7169 O O . THR B 1 449 ? 24.75 -18.953 13.195 1 40.19 449 THR B O 1
ATOM 7172 N N . LYS B 1 450 ? 25.016 -19.172 15.375 1 38.44 450 LYS B N 1
ATOM 7173 C CA . LYS B 1 450 ? 26.469 -19.281 15.516 1 38.44 450 LYS B CA 1
ATOM 7174 C C . LYS B 1 450 ? 27.031 -20.328 14.57 1 38.44 450 LYS B C 1
ATOM 7176 O O . LY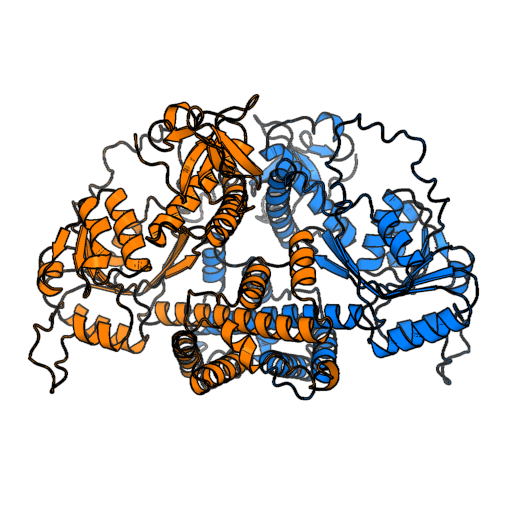S B 1 450 ? 28.25 -20.562 14.539 1 38.44 450 LYS B O 1
ATOM 7181 N N . GLU B 1 451 ? 26.391 -21.359 14.141 1 34.59 451 GLU B N 1
ATOM 7182 C CA . GLU B 1 451 ? 27.219 -22.359 13.461 1 34.59 451 GLU B CA 1
ATOM 7183 C C . GLU B 1 451 ? 27.828 -21.781 12.18 1 34.59 451 GLU B C 1
ATOM 7185 O O . GLU B 1 451 ? 28.703 -22.406 11.586 1 34.59 451 GLU B O 1
ATOM 7190 N N . GLU B 1 452 ? 27.297 -20.875 11.414 1 33 452 GLU B N 1
ATOM 7191 C CA . GLU B 1 452 ? 28 -20.641 10.156 1 33 452 GLU B CA 1
ATOM 7192 C C . GLU B 1 452 ? 29.203 -19.734 10.367 1 33 452 GLU B C 1
ATOM 7194 O O . GLU B 1 452 ? 29.906 -19.391 9.406 1 33 452 GLU B O 1
ATOM 7199 N N . SER B 1 453 ? 29.516 -19.078 11.414 1 28.62 453 SER B N 1
ATOM 7200 C CA . SER B 1 453 ? 30.844 -18.469 11.555 1 28.62 453 SER B CA 1
ATOM 7201 C C . SER B 1 453 ? 31.891 -19.531 11.898 1 28.62 453 SER B C 1
ATOM 7203 O O . SER B 1 453 ? 33.062 -19.203 12.102 1 28.62 453 SER B O 1
ATOM 7205 N N . ILE B 1 454 ? 31.547 -20.844 12.211 1 21 454 ILE B N 1
ATOM 7206 C CA . ILE B 1 454 ? 32.75 -21.656 12.273 1 21 454 ILE B CA 1
ATOM 7207 C C . ILE B 1 454 ? 33.125 -22.172 10.883 1 21 454 ILE B C 1
ATOM 7209 O O . ILE B 1 454 ? 32.25 -22.719 10.18 1 21 454 ILE B O 1
#

Radius of gyration: 29.94 Å; Cα contacts (8 Å, |Δi|>4): 1544; chains: 2; bounding box: 73×89×77 Å